Protein AF-A0A496AVA8-F1 (afdb_monomer)

Radius of gyration: 39.73 Å; Cα contacts (8 Å, |Δi|>4): 1786; chains: 1; bounding box: 99×141×117 Å

Solvent-accessible surface area (backbone atoms only — not comparable to full-atom values): 54522 Å² total; per-residue (Å²): 134,89,87,80,90,81,91,88,78,93,84,86,89,82,86,87,85,84,87,87,88,82,90,86,81,88,79,78,96,73,84,67,78,54,51,77,50,41,67,72,38,62,83,69,61,80,90,63,80,88,31,57,70,58,37,52,28,50,51,40,34,70,77,66,34,63,64,41,39,40,54,53,17,58,75,37,17,49,51,41,32,35,52,32,26,75,72,54,77,40,68,69,64,14,48,53,50,36,35,60,18,24,58,52,28,59,78,45,47,81,73,63,87,60,56,78,38,48,71,76,16,16,58,33,33,37,46,50,49,37,52,53,50,45,61,51,47,66,58,81,63,78,68,86,81,82,92,84,73,86,79,69,87,58,80,87,54,71,76,77,66,56,86,50,70,60,70,49,63,66,43,50,57,55,49,50,54,49,57,58,55,58,78,38,58,70,75,20,40,55,43,45,44,42,36,69,60,20,66,43,52,48,58,58,50,8,69,71,74,72,49,59,36,68,59,39,52,51,32,36,51,51,41,56,62,74,46,63,92,54,50,66,66,52,49,62,59,48,79,73,63,72,78,60,91,48,50,25,25,55,42,45,40,49,50,72,72,69,71,87,88,79,86,85,81,86,83,82,89,86,84,89,78,90,82,85,80,86,83,85,90,84,72,85,74,71,40,23,27,15,33,36,33,57,86,84,84,90,86,89,83,90,88,90,81,88,85,89,87,87,84,89,82,90,88,86,83,92,86,89,88,87,83,88,86,82,88,89,87,87,89,88,83,92,88,82,90,78,91,79,90,82,90,84,88,86,84,87,87,90,90,86,85,84,83,88,87,92,88,88,90,84,88,84,89,85,86,87,84,77,81,83,87,63,56,54,69,42,83,33,64,49,47,40,47,43,50,26,61,73,71,76,44,59,95,83,57,82,46,48,40,70,63,38,31,66,36,41,67,48,80,49,52,70,49,71,35,49,56,49,58,52,53,56,53,25,48,46,22,30,35,42,34,44,28,44,29,52,32,43,68,48,66,39,50,36,75,31,47,49,24,32,33,42,33,43,26,44,31,56,30,45,67,54,63,37,54,48,61,31,48,54,23,28,34,44,34,44,27,44,30,53,34,42,76,45,65,40,56,34,75,33,61,47,28,30,37,43,35,46,26,39,30,54,31,42,68,54,64,42,58,28,76,33,47,52,27,30,31,42,34,46,23,40,31,54,30,44,70,55,61,46,53,39,66,29,42,55,24,30,32,43,34,45,27,39,26,53,30,33,67,48,66,39,58,48,56,36,67,54,35,50,33,45,35,52,47,71,35,68,61,77,59,62,66,33,55,55,52,36,42,72,76,32,80,75,48,43,67,68,77,48,96,67,64,78,56,96,86,66,56,52,86,60,38,66,29,64,52,46,44,51,46,51,25,70,73,65,78,47,62,90,90,58,83,82,53,61,74,61,38,40,68,36,44,67,50,76,55,51,66,52,73,33,51,51,50,55,50,55,51,51,26,45,50,24,26,32,45,34,47,24,48,21,61,34,52,70,47,65,40,53,37,72,30,47,47,24,30,34,44,35,42,29,46,16,69,31,43,69,46,66,38,54,38,62,28,47,51,24,27,34,45,35,42,27,47,33,53,32,41,64,52,64,39,50,50,62,29,54,49,24,31,32,42,34,42,29,40,33,53,31,43,72,52,64,41,56,35,77,34,56,53,27,30,33,42,32,47,22,39,29,55,31,43,73,52,64,40,54,41,71,34,38,58,22,30,34,42,34,44,28,37,30,58,29,45,71,52,66,42,52,44,61,28,44,53,22,31,33,44,32,53,20,45,28,55,33,46,72,48,65,36,53,45,64,33,45,54,22,31,33,43,32,45,27,37,27,58,29,50,69,56,67,37,57,33,66,32,53,48,25,31,34,43,32,53,20,47,27,54,32,41,75,50,66,43,52,39,64,35,41,53,26,28,34,43,32,48,24,37,30,53,30,46,73,52,64,43,46,52,61,35,71,51,32,31,34,44,31,52,21,38,30,54,30,48,74,54,66,37,54,40,80,39,38,63,23,32,34,42,31,49,23,36,30,53,30,40,73,57,64,45,52,43,60,26,40,54,20,33,30,41,32,51,23,39,30,52,28,41,69,54,70,54,54,47,52,33,73,54,44,46,37,48,36,55,46,65,47,60,60,78,76,56,62,39,59,54,57,37,40,76,74,35,82,83,41,52,70,56,69,79,81,84,74,80,78,79,80,72,78,79,85,78,93,126

pLDDT: mean 70.93, std 26.15, range [20.17, 98.5]

Secondary structure (DSSP, 8-state):
------------------------------S-STTHHHHHHHTT--SGGGGHHHHHHHHHHHTT-HHHHHHHHHHSSHHHHHHHHHHH--HHHHHHHHHHHHHHHHHTGGG-S-GGGHHHHHHHHHHHHHHHHHHHHHHHTS-------S---SS-SGGGS-S-THHHHHHHHHHHHHHHHHTS-HHHHHHHHHHHTS---HHHHHHHHTS-HHHHHHHHHHHHHHSTTSHHHHHHHHHT-PPPTTTTTHHHHHHHHS------------------------SSS-------------------------------------------------------------------------------------S---BPP---HHHHHHHHHHTT--TTS--BHHHHHT--EEE--SS-----TTGGG-TT--EEE--SS-----GGGTT-TT-SEEE--SS-----GGGTT-TT--EEE--SS-----GGGTT-TT--EEE--SS-----GGGTT-TT-SEEE--SS-----GGGTT-TT-SEEE--SS-----GGGGG-TT-SEEE-TTS--S--HHHHHHHHH-TT-B-S--SSPPPTTSS-TTS--HHHHHHHHHHHT--TT----HHHHTT-SEEE-TTS-----TTGGG-TT--EEE--SS-----GGGTT-TT--EEE-TTS-----GGGTT-TT--EEE--SS-----GGGTT-TT-SEEE--SS-----GGGTT-TT--EEE--SS-----GGGGG-TT--EEE--SS-----GGGTT-TT-SEEE--SS-----GGGTT-TT-SEEE--SS-----GGGTT-TT-SEEE-TTS-----GGGTT-TT-SEEE--SS-----GGGTT-TT-SEEE--SS-----GGGTT-TT-SEEE--SS-----GGGTT-TT-SEEE--SS-----GGGGG-TT-SEEE--SS-----HHHHHHHHH-TT-EEE--PPP----PPPPPP-

Structure (mmCIF, N/CA/C/O backbone):
data_AF-A0A496AVA8-F1
#
_entry.id   AF-A0A496AVA8-F1
#
loop_
_atom_site.group_PDB
_atom_site.id
_atom_site.type_symbol
_atom_site.label_atom_id
_atom_site.label_alt_id
_atom_site.label_comp_id
_atom_site.label_asym_id
_atom_site.label_entity_id
_atom_site.label_seq_id
_atom_site.pdbx_PDB_ins_code
_atom_site.Cartn_x
_atom_site.Cartn_y
_atom_site.Cartn_z
_atom_site.occupancy
_atom_site.B_iso_or_equiv
_atom_site.auth_seq_id
_atom_site.auth_comp_id
_atom_site.auth_asym_id
_atom_site.auth_atom_id
_atom_site.pdbx_PDB_model_num
ATOM 1 N N . MET A 1 1 ? -18.762 -28.313 -63.700 1.00 28.09 1 MET A N 1
ATOM 2 C CA . MET A 1 1 ? -18.032 -29.123 -64.694 1.00 28.09 1 MET A CA 1
ATOM 3 C C . MET A 1 1 ? -18.060 -30.578 -64.256 1.00 28.09 1 MET A C 1
ATOM 5 O O . MET A 1 1 ? -17.806 -30.863 -63.096 1.00 28.09 1 MET A O 1
ATOM 9 N N . VAL A 1 2 ? -18.431 -31.432 -65.204 1.00 28.66 2 VAL A N 1
ATOM 10 C CA . VAL A 1 2 ? -18.247 -32.894 -65.308 1.00 28.66 2 VAL A CA 1
ATOM 11 C C . VAL A 1 2 ? -16.810 -33.327 -64.918 1.00 28.66 2 VAL A C 1
ATOM 13 O O . VAL A 1 2 ? -15.919 -32.523 -65.168 1.00 28.66 2 VAL A O 1
ATOM 16 N N . SER A 1 3 ? -16.422 -34.532 -64.454 1.00 25.52 3 SER A N 1
ATOM 17 C CA . SER A 1 3 ? -16.959 -35.669 -63.638 1.00 25.52 3 SER A CA 1
ATOM 18 C C . SER A 1 3 ? -15.712 -36.590 -63.340 1.00 25.52 3 SER A C 1
ATOM 20 O O . SER A 1 3 ? -14.609 -36.060 -63.415 1.00 25.52 3 SER A O 1
ATOM 22 N N . VAL A 1 4 ? -15.658 -37.904 -63.014 1.00 27.27 4 VAL A N 1
ATOM 23 C CA . VAL A 1 4 ? -16.590 -39.045 -62.808 1.00 27.27 4 VAL A CA 1
ATOM 24 C C . VAL A 1 4 ? -15.864 -40.198 -62.040 1.00 27.27 4 VAL A C 1
ATOM 26 O O . VAL A 1 4 ? -14.661 -40.339 -62.214 1.00 27.27 4 VAL A O 1
ATOM 29 N N . CYS A 1 5 ? -16.591 -41.089 -61.330 1.00 23.88 5 CYS A N 1
ATOM 30 C CA . CYS A 1 5 ? -16.162 -42.440 -60.843 1.00 23.88 5 CYS A CA 1
ATOM 31 C C . CYS A 1 5 ? -15.013 -42.550 -59.786 1.00 23.88 5 CYS A C 1
ATOM 33 O O . CYS A 1 5 ? -14.146 -41.697 -59.721 1.00 23.88 5 CYS A O 1
ATOM 35 N N . ARG A 1 6 ? -14.901 -43.598 -58.936 1.00 25.17 6 ARG A N 1
ATOM 36 C CA . ARG A 1 6 ? -15.796 -44.728 -58.560 1.00 25.17 6 ARG A CA 1
ATOM 37 C C . ARG A 1 6 ? -15.378 -45.342 -57.198 1.00 25.17 6 ARG A C 1
ATOM 39 O O . ARG A 1 6 ? -14.196 -45.501 -56.949 1.00 25.17 6 ARG A O 1
ATOM 46 N N . MET A 1 7 ? -16.376 -45.781 -56.420 1.00 23.25 7 MET A N 1
ATOM 47 C CA . MET A 1 7 ? -16.427 -46.977 -55.539 1.00 23.25 7 MET A CA 1
ATOM 48 C C . MET A 1 7 ? -15.183 -47.429 -54.738 1.00 23.25 7 MET A C 1
ATOM 50 O O . MET A 1 7 ? -14.267 -48.012 -55.308 1.00 23.25 7 MET A O 1
ATOM 54 N N . HIS A 1 8 ? -15.285 -47.364 -53.403 1.00 25.86 8 HIS A N 1
ATOM 55 C CA . HIS A 1 8 ? -15.414 -48.495 -52.446 1.00 25.86 8 HIS A CA 1
ATOM 56 C C . HIS A 1 8 ? -15.799 -47.901 -51.060 1.00 25.86 8 HIS A C 1
ATOM 58 O O . HIS A 1 8 ? -15.321 -46.820 -50.740 1.00 25.86 8 HIS A O 1
ATOM 64 N N . SER A 1 9 ? -16.611 -48.485 -50.167 1.00 24.81 9 SER A N 1
ATOM 65 C CA . SER A 1 9 ? -17.720 -49.457 -50.279 1.00 24.81 9 SER A CA 1
ATOM 66 C C . SER A 1 9 ? -18.361 -49.674 -48.883 1.00 24.81 9 SER A C 1
ATOM 68 O O . SER A 1 9 ? -17.614 -50.077 -48.004 1.00 24.81 9 SER A O 1
ATOM 70 N N . VAL A 1 10 ? -19.700 -49.518 -48.740 1.00 26.27 10 VAL A N 1
ATOM 71 C CA . VAL A 1 10 ? -20.634 -50.371 -47.922 1.00 26.27 10 VAL A CA 1
ATOM 72 C C . VAL A 1 10 ? -20.392 -50.405 -46.374 1.00 26.27 10 VAL A C 1
ATOM 74 O O . VAL A 1 10 ? -19.281 -50.672 -45.952 1.00 26.27 10 VAL A O 1
ATOM 77 N N . ILE A 1 11 ? -21.289 -50.150 -45.392 1.00 25.31 11 ILE A N 1
ATOM 78 C CA . ILE A 1 11 ? -22.755 -50.291 -45.107 1.00 25.31 11 ILE A CA 1
ATOM 79 C C . ILE A 1 11 ? -23.190 -49.079 -44.219 1.00 25.31 11 ILE A C 1
ATOM 81 O O . ILE A 1 11 ? -22.383 -48.671 -43.391 1.00 25.31 11 ILE A O 1
ATOM 85 N N . GLN A 1 12 ? -24.358 -48.401 -44.221 1.00 23.27 12 GLN A N 1
ATOM 86 C CA . GLN A 1 12 ? -25.620 -48.371 -45.001 1.00 23.27 12 GLN A CA 1
ATOM 87 C C . GLN A 1 12 ? -26.871 -49.173 -44.499 1.00 23.27 12 GLN A C 1
ATOM 89 O O . GLN A 1 12 ? -26.913 -50.385 -44.637 1.00 23.27 12 GLN A O 1
ATOM 94 N N . ILE A 1 13 ? -27.962 -48.460 -44.116 1.00 25.84 13 ILE A N 1
ATOM 95 C CA . ILE A 1 13 ? -29.354 -48.938 -43.796 1.00 25.84 13 ILE A CA 1
ATOM 96 C C . ILE A 1 13 ? -29.542 -49.534 -42.368 1.00 25.84 13 ILE A C 1
ATOM 98 O O . ILE A 1 13 ? -28.668 -50.237 -41.885 1.00 25.84 13 ILE A O 1
ATOM 102 N N . GLY A 1 14 ? -30.637 -49.324 -41.612 1.00 21.86 14 GLY A N 1
ATOM 103 C CA . GLY A 1 14 ? -31.815 -48.450 -41.789 1.00 21.86 14 GLY A CA 1
ATOM 104 C C . GLY A 1 14 ? -33.167 -49.099 -41.392 1.00 21.86 14 GLY A C 1
ATOM 105 O O . GLY A 1 14 ? -33.410 -50.251 -41.718 1.00 21.86 14 GLY A O 1
ATOM 106 N N . CYS A 1 15 ? -34.059 -48.307 -40.777 1.00 21.14 15 CYS A N 1
ATOM 107 C CA . CYS A 1 15 ? -35.529 -48.471 -40.679 1.00 21.14 15 CYS A CA 1
ATOM 108 C C . CYS A 1 15 ? -36.205 -49.629 -39.881 1.00 21.14 15 CYS A C 1
ATOM 110 O O . CYS A 1 15 ? -36.111 -50.802 -40.206 1.00 21.14 15 CYS A O 1
ATOM 112 N N . CYS A 1 16 ? -37.091 -49.192 -38.970 1.00 20.17 16 CYS A N 1
ATOM 113 C CA . CYS A 1 16 ? -38.506 -49.594 -38.811 1.00 20.17 16 CYS A CA 1
ATOM 114 C C . CYS A 1 16 ? -38.951 -51.003 -38.330 1.00 20.17 16 CYS A C 1
ATOM 116 O O . CYS A 1 16 ? -38.969 -51.974 -39.071 1.00 20.17 16 CYS A O 1
ATOM 118 N N . CYS A 1 17 ? -39.628 -50.960 -37.170 1.00 20.28 17 CYS A N 1
ATOM 119 C CA . CYS A 1 17 ? -40.996 -51.465 -36.932 1.00 20.28 17 CYS A CA 1
ATOM 120 C C . CYS A 1 17 ? -41.306 -52.975 -36.755 1.00 20.28 17 CYS A C 1
ATOM 122 O O . CYS A 1 17 ? -41.594 -53.690 -37.707 1.00 20.28 17 CYS A O 1
ATOM 124 N N . GLN A 1 18 ? -41.614 -53.278 -35.483 1.00 22.83 18 GLN A N 1
ATOM 125 C CA . GLN A 1 18 ? -42.844 -53.947 -35.004 1.00 22.83 18 GLN A CA 1
ATOM 126 C C . GLN A 1 18 ? -42.902 -55.490 -34.923 1.00 22.83 18 GLN A C 1
ATOM 128 O O . GLN A 1 18 ? -42.361 -56.207 -35.753 1.00 22.83 18 GLN A O 1
ATOM 133 N N . PHE A 1 19 ? -43.663 -55.963 -33.916 1.00 22.66 19 PHE A N 1
ATOM 134 C CA . PHE A 1 19 ? -43.828 -57.360 -33.455 1.00 22.66 19 PHE A CA 1
ATOM 135 C C . PHE A 1 19 ? -42.591 -57.910 -32.692 1.00 22.66 19 PHE A C 1
ATOM 137 O O . PHE A 1 19 ? -41.544 -57.274 -32.686 1.00 22.66 19 PHE A O 1
ATOM 144 N N . ILE A 1 20 ? -42.650 -59.006 -31.917 1.00 22.72 20 ILE A N 1
ATOM 145 C CA . ILE A 1 20 ? -43.724 -60.000 -31.697 1.00 22.72 20 ILE A CA 1
ATOM 146 C C . ILE A 1 20 ? -43.876 -60.371 -30.192 1.00 22.72 20 ILE A C 1
ATOM 148 O O . ILE A 1 20 ? -43.267 -59.748 -29.328 1.00 22.72 20 ILE A O 1
ATOM 152 N N . ILE A 1 21 ? -44.738 -61.345 -29.874 1.00 22.95 21 ILE A N 1
ATOM 153 C CA . ILE A 1 21 ? -45.194 -61.793 -28.534 1.00 22.95 21 ILE A CA 1
ATOM 154 C C . ILE A 1 21 ? -45.427 -63.333 -28.577 1.00 22.95 21 ILE A C 1
ATOM 156 O O . ILE A 1 21 ? -45.388 -63.902 -29.663 1.00 22.95 21 ILE A O 1
ATOM 160 N N . THR A 1 22 ? -45.653 -64.119 -27.506 1.00 24.31 22 THR A N 1
ATOM 161 C CA . THR A 1 22 ? -46.298 -63.871 -26.190 1.00 24.31 22 THR A CA 1
ATOM 162 C C . THR A 1 22 ? -45.938 -64.991 -25.168 1.00 24.31 22 THR A C 1
ATOM 164 O O . THR A 1 22 ? -45.405 -66.012 -25.581 1.00 24.31 22 THR A O 1
ATOM 167 N N . VAL A 1 23 ? -46.381 -64.874 -23.894 1.00 26.73 23 VAL A N 1
ATOM 168 C CA . VAL A 1 23 ? -46.625 -65.976 -22.904 1.00 26.73 23 VAL A CA 1
ATOM 169 C C . VAL A 1 23 ? -45.364 -66.584 -22.232 1.00 26.73 23 VAL A C 1
ATOM 171 O O . VAL A 1 23 ? -44.506 -67.142 -22.897 1.00 26.73 23 VAL A O 1
ATOM 174 N N . LYS A 1 24 ? -45.219 -66.572 -20.889 1.00 28.48 24 LYS A N 1
ATOM 175 C CA . LYS A 1 24 ? -46.046 -67.359 -19.939 1.00 28.48 24 LYS A CA 1
ATOM 176 C C . LYS A 1 24 ? -45.968 -66.892 -18.464 1.00 28.48 24 LYS A C 1
ATOM 178 O O . LYS A 1 24 ? -44.966 -66.330 -18.045 1.00 28.48 24 LYS A O 1
ATOM 183 N N . SER A 1 25 ? -47.000 -67.282 -17.701 1.00 27.31 25 SER A N 1
ATOM 184 C CA . SER A 1 25 ? -47.084 -67.388 -16.223 1.00 27.31 25 SER A CA 1
ATOM 185 C C . SER A 1 25 ? -47.478 -66.156 -15.377 1.00 27.31 25 SER A C 1
ATOM 187 O O . SER A 1 25 ? -46.720 -65.208 -15.248 1.00 27.31 25 SER A O 1
ATOM 189 N N . PHE A 1 26 ? -48.663 -66.272 -14.744 1.00 24.42 26 PHE A N 1
ATOM 190 C CA . PHE A 1 26 ? -49.011 -65.923 -13.344 1.00 24.42 26 PHE A CA 1
ATOM 191 C C . PHE A 1 26 ? -48.451 -64.605 -12.734 1.00 24.42 26 PHE A C 1
ATOM 193 O O . PHE A 1 26 ? -47.250 -64.445 -12.577 1.00 24.42 26 PHE A O 1
ATOM 200 N N . THR A 1 27 ? -49.244 -63.634 -12.248 1.00 22.33 27 THR A N 1
ATOM 201 C CA . THR A 1 27 ? -50.664 -63.648 -11.816 1.00 22.33 27 THR A CA 1
ATOM 202 C C . THR A 1 27 ? -51.246 -62.215 -11.772 1.00 22.33 27 THR A C 1
ATOM 204 O O . THR A 1 27 ? -50.495 -61.245 -11.666 1.00 22.33 27 THR A O 1
ATOM 207 N N . LEU A 1 28 ? -52.584 -62.105 -11.735 1.00 27.00 28 LEU A N 1
ATOM 208 C CA . LEU A 1 28 ? -53.425 -60.896 -11.592 1.00 27.00 28 LEU A CA 1
ATOM 209 C C . LEU A 1 28 ? -53.432 -59.911 -12.781 1.00 27.00 28 LEU A C 1
ATOM 211 O O . LEU A 1 28 ? -52.399 -59.522 -13.318 1.00 27.00 28 LEU A O 1
ATOM 215 N N . LEU A 1 29 ? -54.640 -59.480 -13.169 1.00 38.16 29 LEU A N 1
ATOM 216 C CA . LEU A 1 29 ? -54.904 -58.598 -14.312 1.00 38.16 29 LEU A CA 1
ATOM 217 C C . LEU A 1 29 ? -54.242 -57.221 -14.124 1.00 38.16 29 LEU A C 1
ATOM 219 O O . LEU A 1 29 ? -54.582 -56.484 -13.201 1.00 38.16 29 LEU A O 1
ATOM 223 N N . ARG A 1 30 ? -53.295 -56.868 -15.004 1.00 39.44 30 ARG A N 1
ATOM 224 C CA . ARG A 1 30 ? -52.369 -55.744 -14.788 1.00 39.44 30 ARG A CA 1
ATOM 225 C C . ARG A 1 30 ? -52.293 -54.758 -15.966 1.00 39.44 30 ARG A C 1
ATOM 227 O O . ARG A 1 30 ? -51.633 -54.986 -16.969 1.00 39.44 30 ARG A O 1
ATOM 234 N N . ILE A 1 31 ? -52.952 -53.614 -15.767 1.00 32.41 31 ILE A N 1
ATOM 235 C CA . ILE A 1 31 ? -52.605 -52.250 -16.230 1.00 32.41 31 ILE A CA 1
ATOM 236 C C . ILE A 1 31 ? -52.362 -51.953 -17.737 1.00 32.41 31 ILE A C 1
ATOM 238 O O . ILE A 1 31 ? -52.062 -50.803 -18.048 1.00 32.41 31 ILE A O 1
ATOM 242 N N . LEU A 1 32 ? -52.586 -52.869 -18.694 1.00 32.44 32 LEU A N 1
ATOM 243 C CA . LEU A 1 32 ? -52.488 -52.558 -20.147 1.00 32.44 32 LEU A CA 1
ATOM 244 C C . LEU A 1 32 ? -53.800 -52.565 -20.964 1.00 32.44 32 LEU A C 1
ATOM 246 O O . LEU A 1 32 ? -53.766 -52.491 -22.187 1.00 32.44 32 LEU A O 1
ATOM 250 N N . HIS A 1 33 ? -54.962 -52.473 -20.307 1.00 33.59 33 HIS A N 1
ATOM 251 C CA . HIS A 1 33 ? -56.158 -51.860 -20.924 1.00 33.59 33 HIS A CA 1
ATOM 252 C C . HIS A 1 33 ? -56.129 -50.305 -20.913 1.00 33.59 33 HIS A C 1
ATOM 254 O O . HIS A 1 33 ? -56.605 -49.682 -21.860 1.00 33.59 33 HIS A O 1
ATOM 260 N N . PRO A 1 34 ? -55.533 -49.624 -19.912 1.00 37.09 34 PRO A N 1
ATOM 261 C CA . PRO A 1 34 ? -55.312 -48.175 -19.954 1.00 37.09 34 PRO A CA 1
ATOM 262 C C . PRO A 1 34 ? -54.467 -47.615 -21.116 1.00 37.09 34 PRO A C 1
ATOM 264 O O . PRO A 1 34 ? -54.414 -46.397 -21.246 1.00 37.09 34 PRO A O 1
ATOM 267 N N . PHE A 1 35 ? -53.810 -48.427 -21.956 1.00 33.19 35 PHE A N 1
ATOM 268 C CA . PHE A 1 35 ? -52.789 -47.927 -22.893 1.00 33.19 35 PHE A CA 1
ATOM 269 C C . PHE A 1 35 ? -53.341 -47.016 -24.006 1.00 33.19 35 PHE A C 1
ATOM 271 O O . PHE A 1 35 ? -52.905 -45.875 -24.133 1.00 33.19 35 PHE A O 1
ATOM 278 N N . TYR A 1 36 ? -54.368 -47.441 -24.752 1.00 29.67 36 TYR A N 1
ATOM 279 C CA . TYR A 1 36 ? -55.036 -46.562 -25.734 1.00 29.67 36 TYR A CA 1
ATOM 280 C C . TYR A 1 36 ? -55.849 -45.436 -25.056 1.00 29.67 36 TYR A C 1
ATOM 282 O O . TYR A 1 36 ? -56.122 -44.398 -25.656 1.00 29.67 36 TYR A O 1
ATOM 290 N N . ARG A 1 37 ? -56.156 -45.591 -23.758 1.00 34.50 37 ARG A N 1
ATOM 291 C CA . ARG A 1 37 ? -56.654 -44.516 -22.883 1.00 34.50 37 ARG A CA 1
ATOM 292 C C . ARG A 1 37 ? -55.567 -43.526 -22.443 1.00 34.50 37 ARG A C 1
ATOM 294 O O . ARG A 1 37 ? -55.922 -42.486 -21.898 1.00 34.50 37 ARG A O 1
ATOM 301 N N . PHE A 1 38 ? -54.280 -43.803 -22.664 1.00 34.72 38 PHE A N 1
ATOM 302 C CA . PHE A 1 38 ? -53.188 -42.922 -22.247 1.00 34.72 38 PHE A CA 1
ATOM 303 C C . PHE A 1 38 ? -53.000 -41.769 -23.236 1.00 34.72 38 PHE A C 1
ATOM 305 O O . PHE A 1 38 ? -53.050 -40.615 -22.827 1.00 34.72 38 PHE A O 1
ATOM 312 N N . ILE A 1 39 ? -52.931 -42.037 -24.546 1.00 32.97 39 ILE A N 1
ATOM 313 C CA . ILE A 1 39 ? -52.924 -40.962 -25.560 1.00 32.97 39 ILE A CA 1
ATOM 314 C C . ILE A 1 39 ? -54.268 -40.203 -25.561 1.00 32.97 39 ILE A C 1
ATOM 316 O O . ILE A 1 39 ? -54.280 -38.977 -25.634 1.00 32.97 39 ILE A O 1
ATOM 320 N N . ALA A 1 40 ? -55.389 -40.893 -25.313 1.00 28.41 40 ALA A N 1
ATOM 321 C CA . ALA A 1 40 ? -56.700 -40.269 -25.091 1.00 28.41 40 ALA A CA 1
ATOM 322 C C . ALA A 1 40 ? -56.902 -39.650 -23.681 1.00 28.41 40 ALA A C 1
ATOM 324 O O . ALA A 1 40 ? -58.024 -39.298 -23.320 1.00 28.41 40 ALA A O 1
ATOM 325 N N . SER A 1 41 ? -55.844 -39.513 -22.866 1.00 33.25 41 SER A N 1
ATOM 326 C CA . SER A 1 41 ? -55.888 -38.800 -21.576 1.00 33.25 41 SER A CA 1
ATOM 327 C C . SER A 1 41 ? -54.654 -37.931 -21.281 1.00 33.25 41 SER A C 1
ATOM 329 O O . SER A 1 41 ? -54.699 -37.180 -20.307 1.00 33.25 41 SER A O 1
ATOM 331 N N . LEU A 1 42 ? -53.584 -37.989 -22.082 1.00 33.25 42 LEU A N 1
ATOM 332 C CA . LEU A 1 42 ? -52.533 -36.964 -22.129 1.00 33.25 42 LEU A CA 1
ATOM 333 C C . LEU A 1 42 ? -53.050 -35.709 -22.839 1.00 33.25 42 LEU A C 1
ATOM 335 O O . LEU A 1 42 ? -52.858 -34.597 -22.352 1.00 33.25 42 LEU A O 1
ATOM 339 N N . ASN A 1 43 ? -53.793 -35.899 -23.935 1.00 42.53 43 ASN A N 1
ATOM 340 C CA . ASN A 1 43 ? -54.395 -34.847 -24.762 1.00 42.53 43 ASN A CA 1
ATOM 341 C C . ASN A 1 43 ? -55.632 -34.206 -24.083 1.00 42.53 43 ASN A C 1
ATOM 343 O O . ASN A 1 43 ? -56.657 -33.972 -24.716 1.00 42.53 43 ASN A O 1
ATOM 347 N N . GLY A 1 44 ? -55.562 -33.996 -22.765 1.00 35.59 44 GLY A N 1
ATOM 348 C CA . GLY A 1 44 ? -56.690 -33.654 -21.903 1.00 35.59 44 GLY A CA 1
ATOM 349 C C . GLY A 1 44 ? -56.473 -34.047 -20.438 1.00 35.59 44 GLY A C 1
ATOM 350 O O . GLY A 1 44 ? -57.299 -34.778 -19.892 1.00 35.59 44 GLY A O 1
ATOM 351 N N . LYS A 1 45 ? -55.380 -33.580 -19.805 1.00 27.12 45 LYS A N 1
ATOM 352 C CA . LYS A 1 45 ? -55.240 -33.440 -18.334 1.00 27.12 45 LYS A CA 1
ATOM 353 C C . LYS A 1 45 ? -53.980 -32.665 -17.916 1.00 27.12 45 LYS A C 1
ATOM 355 O O . LYS A 1 45 ? -52.861 -33.089 -18.168 1.00 27.12 45 LYS A O 1
ATOM 360 N N . SER A 1 46 ? -54.205 -31.563 -17.202 1.00 32.06 46 SER A N 1
ATOM 361 C CA . SER A 1 46 ? -53.408 -31.049 -16.072 1.00 32.06 46 SER A CA 1
ATOM 362 C C . SER A 1 46 ? -51.927 -31.475 -15.911 1.00 32.06 46 SER A C 1
ATOM 364 O O . SER A 1 46 ? -51.643 -32.570 -15.428 1.00 32.06 46 SER A O 1
ATOM 366 N N . GLU A 1 47 ? -51.018 -30.501 -16.059 1.00 39.78 47 GLU A N 1
ATOM 367 C CA . GLU A 1 47 ? -49.847 -30.254 -15.179 1.00 39.78 47 GLU A CA 1
ATOM 368 C C . GLU A 1 47 ? -48.700 -31.302 -15.124 1.00 39.78 47 GLU A C 1
ATOM 370 O O . GLU A 1 47 ? -47.536 -30.975 -15.382 1.00 39.78 47 GLU A O 1
ATOM 375 N N . GLY A 1 48 ? -48.981 -32.545 -14.727 1.00 36.38 48 GLY A N 1
ATOM 376 C CA . GLY A 1 48 ? -48.018 -33.393 -14.014 1.00 36.38 48 GLY A CA 1
ATOM 377 C C . GLY A 1 48 ? -46.937 -34.086 -14.852 1.00 36.38 48 GLY A C 1
ATOM 378 O O . GLY A 1 48 ? -45.875 -34.403 -14.318 1.00 36.38 48 GLY A O 1
ATOM 379 N N . SER A 1 49 ? -47.167 -34.322 -16.148 1.00 38.22 49 SER A N 1
ATOM 380 C CA . SER A 1 49 ? -46.354 -35.277 -16.930 1.00 38.22 49 SER A CA 1
ATOM 381 C C . SER A 1 49 ? -44.872 -34.894 -17.069 1.00 38.22 49 SER A C 1
ATOM 383 O O . SER A 1 49 ? -44.014 -35.770 -17.168 1.00 38.22 49 SER A O 1
ATOM 385 N N . MET A 1 50 ? -44.544 -33.599 -17.024 1.00 43.53 50 MET A N 1
ATOM 386 C CA . MET A 1 50 ? -43.193 -33.078 -17.304 1.00 43.53 50 MET A CA 1
ATOM 387 C C . MET A 1 50 ? -42.141 -33.373 -16.213 1.00 43.53 50 MET A C 1
ATOM 389 O O . MET A 1 50 ? -41.024 -32.870 -16.294 1.00 43.53 50 MET A O 1
ATOM 393 N N . LYS A 1 51 ? -42.478 -34.147 -15.170 1.00 43.69 51 LYS A N 1
ATOM 394 C CA . LYS A 1 51 ? -41.611 -34.378 -13.997 1.00 43.69 51 LYS A CA 1
ATOM 395 C C . LYS A 1 51 ? -41.009 -35.785 -13.905 1.00 43.69 51 LYS A C 1
ATOM 397 O O . LYS A 1 51 ? -40.200 -36.008 -13.010 1.00 43.69 51 LYS A O 1
ATOM 402 N N . CYS A 1 52 ? -41.354 -36.720 -14.800 1.00 42.22 52 CYS A N 1
ATOM 403 C CA . CYS A 1 52 ? -40.965 -38.137 -14.671 1.00 42.22 52 CYS A CA 1
ATOM 404 C C . CYS A 1 52 ? -39.447 -38.347 -14.507 1.00 42.22 52 CYS A C 1
ATOM 406 O O . CYS A 1 52 ? -39.027 -38.977 -13.539 1.00 42.22 52 CYS A O 1
ATOM 408 N N . ASN A 1 53 ? -38.635 -37.737 -15.383 1.00 60.12 53 ASN A N 1
ATOM 409 C CA . ASN A 1 53 ? -37.168 -37.750 -15.298 1.00 60.12 53 ASN A CA 1
ATOM 410 C C . ASN A 1 53 ? -36.670 -37.286 -13.918 1.00 60.12 53 ASN A C 1
ATOM 412 O O . ASN A 1 53 ? -35.889 -37.993 -13.291 1.00 60.12 53 ASN A O 1
ATOM 416 N N . ASN A 1 54 ? -37.180 -36.163 -13.400 1.00 57.47 54 ASN A N 1
ATOM 417 C CA . ASN A 1 54 ? -36.751 -35.646 -12.101 1.00 57.47 54 ASN A CA 1
ATOM 418 C C . ASN A 1 54 ? -37.112 -36.616 -10.959 1.00 57.47 54 ASN A C 1
ATOM 420 O O . ASN A 1 54 ? -36.252 -36.919 -10.142 1.00 57.47 54 ASN A O 1
ATOM 424 N N . ILE A 1 55 ? -38.339 -37.154 -10.916 1.00 63.44 55 ILE A N 1
ATOM 425 C CA . ILE A 1 55 ? -38.758 -38.110 -9.868 1.00 63.44 55 ILE A CA 1
ATOM 426 C C . ILE A 1 55 ? -37.925 -39.402 -9.914 1.00 63.44 55 ILE A C 1
ATOM 428 O O . ILE A 1 55 ? -37.551 -39.927 -8.868 1.00 63.44 55 ILE A O 1
ATOM 432 N N . GLN A 1 56 ? -37.604 -39.903 -11.110 1.00 66.75 56 GLN A N 1
ATOM 433 C CA . GLN A 1 56 ? -36.783 -41.106 -11.271 1.00 66.75 56 GLN A CA 1
ATOM 434 C C . GLN A 1 56 ? -35.317 -40.882 -10.873 1.00 66.75 56 GLN A C 1
ATOM 436 O O . GLN A 1 56 ? -34.758 -41.734 -10.186 1.00 66.75 56 GLN A O 1
ATOM 441 N N . LEU A 1 57 ? -34.712 -39.746 -11.240 1.00 70.19 57 LEU A N 1
ATOM 442 C CA . LEU A 1 57 ? -33.346 -39.393 -10.821 1.00 70.19 57 LEU A CA 1
ATOM 443 C C . LEU A 1 57 ? -33.239 -39.235 -9.295 1.00 70.19 57 LEU A C 1
ATOM 445 O O . LEU A 1 57 ? -32.306 -39.751 -8.684 1.00 70.19 57 LEU A O 1
ATOM 449 N N . ILE A 1 58 ? -34.232 -38.599 -8.665 1.00 69.31 58 ILE A N 1
ATOM 450 C CA . ILE A 1 58 ? -34.320 -38.445 -7.202 1.00 69.31 58 ILE A CA 1
ATOM 451 C C . ILE A 1 58 ? -34.393 -39.801 -6.505 1.00 69.31 58 ILE A C 1
ATOM 453 O O . ILE A 1 58 ? -33.657 -40.028 -5.552 1.00 69.31 58 ILE A O 1
ATOM 457 N N . ASN A 1 59 ? -35.265 -40.702 -6.965 1.00 68.12 59 ASN A N 1
ATOM 458 C CA . ASN A 1 59 ? -35.406 -42.015 -6.339 1.00 68.12 59 ASN A CA 1
ATOM 459 C C . ASN A 1 59 ? -34.116 -42.839 -6.497 1.00 68.12 59 ASN A C 1
ATOM 461 O O . ASN A 1 59 ? -33.635 -43.368 -5.504 1.00 68.12 59 ASN A O 1
ATOM 465 N N . ARG A 1 60 ? -33.488 -42.835 -7.685 1.00 71.62 60 ARG A N 1
ATOM 466 C CA . ARG A 1 60 ? -32.162 -43.451 -7.904 1.00 71.62 60 ARG A CA 1
ATOM 467 C C . ARG A 1 60 ? -31.100 -42.898 -6.947 1.00 71.62 60 ARG A C 1
ATOM 469 O O . ARG A 1 60 ? -30.353 -43.668 -6.358 1.00 71.62 60 ARG A O 1
ATOM 476 N N . SER A 1 61 ? -31.079 -41.580 -6.746 1.00 69.62 61 SER A N 1
ATOM 477 C CA . SER A 1 61 ? -30.162 -40.916 -5.806 1.00 69.62 61 SER A CA 1
ATOM 478 C C . SER A 1 61 ? -30.420 -41.321 -4.344 1.00 69.62 61 SER A C 1
ATOM 480 O O . SER A 1 61 ? -29.482 -41.447 -3.565 1.00 69.62 61 SER A O 1
ATOM 482 N N . ILE A 1 62 ? -31.684 -41.547 -3.957 1.00 67.62 62 ILE A N 1
ATOM 483 C CA . ILE A 1 62 ? -32.062 -42.055 -2.622 1.00 67.62 62 ILE A CA 1
ATOM 484 C C . ILE A 1 62 ? -31.673 -43.536 -2.460 1.00 67.62 62 ILE A C 1
ATOM 486 O O . ILE A 1 62 ? -31.280 -43.937 -1.366 1.00 67.62 62 ILE A O 1
ATOM 490 N N . ASP A 1 63 ? -31.713 -44.316 -3.544 1.00 62.25 63 ASP A N 1
ATOM 491 C CA . ASP A 1 63 ? -31.231 -45.703 -3.607 1.00 62.25 63 ASP A CA 1
ATOM 492 C C . ASP A 1 63 ? -29.684 -45.809 -3.703 1.00 62.25 63 ASP A C 1
ATOM 494 O O . ASP A 1 63 ? -29.142 -46.913 -3.759 1.00 62.25 63 ASP A O 1
ATOM 498 N N . GLY A 1 64 ? -28.960 -44.678 -3.678 1.00 55.44 64 GLY A N 1
ATOM 499 C CA . GLY A 1 64 ? -27.492 -44.609 -3.603 1.00 55.44 64 GLY A CA 1
ATOM 500 C C . GLY A 1 64 ? -26.756 -44.333 -4.921 1.00 55.44 64 GLY A C 1
ATOM 501 O O . GLY A 1 64 ? -25.531 -44.439 -4.964 1.00 55.44 64 GLY A O 1
ATOM 502 N N . ASP A 1 65 ? -27.464 -43.983 -5.996 1.00 65.88 65 ASP A N 1
ATOM 503 C CA . ASP A 1 65 ? -26.866 -43.624 -7.287 1.00 65.88 65 ASP A CA 1
ATOM 504 C C . ASP A 1 65 ? -26.414 -42.151 -7.318 1.00 65.88 65 ASP A C 1
ATOM 506 O O . ASP A 1 65 ? -27.162 -41.245 -7.699 1.00 65.88 65 ASP A O 1
ATOM 510 N N . ASP A 1 66 ? -25.153 -41.923 -6.946 1.00 60.88 66 ASP A N 1
ATOM 511 C CA . ASP A 1 66 ? -24.507 -40.605 -6.990 1.00 60.88 66 ASP A CA 1
ATOM 512 C C . ASP A 1 66 ? -24.487 -39.983 -8.400 1.00 60.88 66 ASP A C 1
ATOM 514 O O . ASP A 1 66 ? -24.464 -38.759 -8.529 1.00 60.88 66 ASP A O 1
ATOM 518 N N . THR A 1 67 ? -24.505 -40.789 -9.470 1.00 61.28 67 THR A N 1
ATOM 519 C CA . THR A 1 67 ? -24.465 -40.271 -10.851 1.00 61.28 67 THR A CA 1
ATOM 520 C C . THR A 1 67 ? -25.811 -39.687 -11.269 1.00 61.28 67 THR A C 1
ATOM 522 O O . THR A 1 67 ? -25.860 -38.630 -11.896 1.00 61.28 67 THR A O 1
ATOM 525 N N . ALA A 1 68 ? -26.916 -40.288 -10.816 1.00 69.44 68 ALA A N 1
ATOM 526 C CA . ALA A 1 68 ? -28.246 -39.701 -10.956 1.00 69.44 68 ALA A CA 1
ATOM 527 C C . ALA A 1 68 ? -28.380 -38.380 -10.178 1.00 69.44 68 ALA A C 1
ATOM 529 O O . ALA A 1 68 ? -29.127 -37.490 -10.599 1.00 69.44 68 ALA A O 1
ATOM 530 N N . PHE A 1 69 ? -27.635 -38.228 -9.077 1.00 72.12 69 PHE A N 1
ATOM 531 C CA . PHE A 1 69 ? -27.542 -36.950 -8.384 1.00 72.12 69 PHE A CA 1
ATOM 532 C C . PHE A 1 69 ? -26.698 -35.954 -9.172 1.00 72.12 69 PHE A C 1
ATOM 534 O O . PHE A 1 69 ? -27.168 -34.840 -9.364 1.00 72.12 69 PHE A O 1
ATOM 541 N N . ALA A 1 70 ? -25.537 -36.362 -9.702 1.00 64.62 70 ALA A N 1
ATOM 542 C CA . ALA A 1 70 ? -24.688 -35.556 -10.584 1.00 64.62 70 ALA A CA 1
ATOM 543 C C . ALA A 1 70 ? -25.458 -35.004 -11.806 1.00 64.62 70 ALA A C 1
ATOM 545 O O . ALA A 1 70 ? -25.319 -33.834 -12.147 1.00 64.62 70 ALA A O 1
ATOM 546 N N . GLU A 1 71 ? -26.364 -35.770 -12.418 1.00 72.81 71 GLU A N 1
ATOM 547 C CA . GLU A 1 71 ? -27.224 -35.250 -13.496 1.00 72.81 71 GLU A CA 1
ATOM 548 C C . GLU A 1 71 ? -28.189 -34.142 -13.017 1.00 72.81 71 GLU A C 1
ATOM 550 O O . GLU A 1 71 ? -28.416 -33.160 -13.727 1.00 72.81 71 GLU A O 1
ATOM 555 N N . LEU A 1 72 ? -28.754 -34.251 -11.805 1.00 71.62 72 LEU A N 1
ATOM 556 C CA . LEU A 1 72 ? -29.559 -33.178 -11.194 1.00 71.62 72 LEU A CA 1
ATOM 557 C C . LEU A 1 72 ? -28.692 -31.971 -10.815 1.00 71.62 72 LEU A C 1
ATOM 559 O O . LEU A 1 72 ? -29.132 -30.828 -10.942 1.00 71.62 72 LEU A O 1
ATOM 563 N N . VAL A 1 73 ? -27.476 -32.253 -10.360 1.00 75.12 73 VAL A N 1
ATOM 564 C CA . VAL A 1 73 ? -26.409 -31.326 -9.998 1.00 75.12 73 VAL A CA 1
ATOM 565 C C . VAL A 1 73 ? -26.034 -30.450 -11.196 1.00 75.12 73 VAL A C 1
ATOM 567 O O . VAL A 1 73 ? -26.160 -29.230 -11.113 1.00 75.12 73 VAL A O 1
ATOM 570 N N . GLU A 1 74 ? -25.681 -31.038 -12.338 1.00 69.62 74 GLU A N 1
ATOM 571 C CA . GLU A 1 74 ? -25.218 -30.314 -13.523 1.00 69.62 74 GLU A CA 1
ATOM 572 C C . GLU A 1 74 ? -26.355 -29.550 -14.220 1.00 69.62 74 GLU A C 1
ATOM 574 O O . GLU A 1 74 ? -26.179 -28.405 -14.648 1.00 69.62 74 GLU A O 1
ATOM 579 N N . LYS A 1 75 ? -27.548 -30.158 -14.275 1.00 72.06 75 LYS A N 1
ATOM 580 C CA . LYS A 1 75 ? -28.770 -29.576 -14.854 1.00 72.06 75 LYS A CA 1
ATOM 581 C C . LYS A 1 75 ? -29.282 -28.375 -14.063 1.00 72.06 75 LYS A C 1
ATOM 583 O O . LYS A 1 75 ? -29.795 -27.428 -14.661 1.00 72.06 75 LYS A O 1
ATOM 588 N N . TYR A 1 76 ? -29.170 -28.419 -12.736 1.00 71.75 76 TYR A N 1
ATOM 589 C CA . TYR A 1 76 ? -29.632 -27.375 -11.826 1.00 71.75 76 TYR A CA 1
ATOM 590 C C . TYR A 1 76 ? -28.448 -26.796 -11.045 1.00 71.75 76 TYR A C 1
ATOM 592 O O . TYR A 1 76 ? -28.282 -27.062 -9.857 1.00 71.75 76 TYR A O 1
ATOM 600 N N . GLN A 1 77 ? -27.646 -25.969 -11.726 1.00 67.75 77 GLN A N 1
ATOM 601 C CA . GLN A 1 77 ? -26.534 -25.224 -11.121 1.00 67.75 77 GLN A CA 1
ATOM 602 C C . GLN A 1 77 ? -26.495 -23.756 -11.530 1.00 67.75 77 GLN A C 1
ATOM 604 O O . GLN A 1 77 ? -26.641 -22.886 -10.674 1.00 67.75 77 GLN A O 1
ATOM 609 N N . LYS A 1 78 ? -26.359 -23.453 -12.827 1.00 65.12 78 LYS A N 1
ATOM 610 C CA . LYS A 1 78 ? -26.164 -22.082 -13.326 1.00 65.12 78 LYS A CA 1
ATOM 611 C C . LYS A 1 78 ? -27.370 -21.203 -12.997 1.00 65.12 78 LYS A C 1
ATOM 613 O O . LYS A 1 78 ? -27.219 -20.062 -12.567 1.00 65.12 78 LYS A O 1
ATOM 618 N N . GLN A 1 79 ? -28.573 -21.777 -13.078 1.00 68.69 79 GLN A N 1
ATOM 619 C CA . GLN A 1 79 ? -29.825 -21.124 -12.685 1.00 68.69 79 GLN A CA 1
ATOM 620 C C . GLN A 1 79 ? -29.819 -20.739 -11.199 1.00 68.69 79 GLN A C 1
ATOM 622 O O . GLN A 1 79 ? -30.389 -19.715 -10.821 1.00 68.69 79 GLN A O 1
ATOM 627 N N . VAL A 1 80 ? -29.175 -21.545 -10.349 1.00 70.75 80 VAL A N 1
ATOM 628 C CA . VAL A 1 80 ? -29.098 -21.302 -8.905 1.00 70.75 80 VAL A CA 1
ATOM 629 C C . VAL A 1 80 ? -27.955 -20.358 -8.570 1.00 70.75 80 VAL A C 1
ATOM 631 O O . VAL A 1 80 ? -28.196 -19.433 -7.804 1.00 70.75 80 VAL A O 1
ATOM 634 N N . HIS A 1 81 ? -26.784 -20.478 -9.206 1.00 66.88 81 HIS A N 1
ATOM 635 C CA . HIS A 1 81 ? -25.695 -19.501 -9.072 1.00 66.88 81 HIS A CA 1
ATOM 636 C C . HIS A 1 81 ? -26.166 -18.090 -9.421 1.00 66.88 81 HIS A C 1
ATOM 638 O O . HIS A 1 81 ? -26.066 -17.178 -8.603 1.00 66.88 81 HIS A O 1
ATOM 644 N N . ALA A 1 82 ? -26.784 -17.922 -10.594 1.00 62.00 82 ALA A N 1
ATOM 645 C CA . ALA A 1 82 ? -27.289 -16.637 -11.064 1.00 62.00 82 ALA A CA 1
ATOM 646 C C . ALA A 1 82 ? -28.382 -16.067 -10.145 1.00 62.00 82 ALA A C 1
ATOM 648 O O . ALA A 1 82 ? -28.414 -14.864 -9.870 1.00 62.00 82 ALA A O 1
ATOM 649 N N . LEU A 1 83 ? -29.265 -16.926 -9.625 1.00 63.97 83 LEU A N 1
ATOM 650 C CA . LEU A 1 83 ? -30.283 -16.546 -8.648 1.00 63.97 83 LEU A CA 1
ATOM 651 C C . LEU A 1 83 ? -29.670 -16.110 -7.309 1.00 63.97 83 LEU A C 1
ATOM 653 O O . LEU A 1 83 ? -30.112 -15.114 -6.726 1.00 63.97 83 LEU A O 1
ATOM 657 N N . VAL A 1 84 ? -28.693 -16.871 -6.814 1.00 64.38 84 VAL A N 1
ATOM 658 C CA . VAL A 1 84 ? -27.970 -16.599 -5.573 1.00 64.38 84 VAL A CA 1
ATOM 659 C C . VAL A 1 84 ? -27.224 -15.280 -5.725 1.00 64.38 84 VAL A C 1
ATOM 661 O O . VAL A 1 84 ? -27.425 -14.381 -4.915 1.00 64.38 84 VAL A O 1
ATOM 664 N N . TRP A 1 85 ? -26.471 -15.091 -6.807 1.00 61.16 85 TRP A N 1
ATOM 665 C CA . TRP A 1 85 ? -25.734 -13.864 -7.106 1.00 61.16 85 TRP A CA 1
ATOM 666 C C . TRP A 1 85 ? -26.649 -12.635 -7.221 1.00 61.16 85 TRP A C 1
ATOM 668 O O . TRP A 1 85 ? -26.383 -11.620 -6.571 1.00 61.16 85 TRP A O 1
ATOM 678 N N . ARG A 1 86 ? -27.799 -12.757 -7.909 1.00 59.84 86 ARG A N 1
ATOM 679 C CA . ARG A 1 86 ? -28.864 -11.728 -7.975 1.00 59.84 86 ARG A CA 1
ATOM 680 C C . ARG A 1 86 ? -29.386 -11.305 -6.599 1.00 59.84 86 ARG A C 1
ATOM 682 O O . ARG A 1 86 ? -29.872 -10.184 -6.460 1.00 59.84 86 ARG A O 1
ATOM 689 N N . LYS A 1 87 ? -29.346 -12.191 -5.599 1.00 56.91 87 LYS A N 1
ATOM 690 C CA . LYS A 1 87 ? -29.722 -11.876 -4.211 1.00 56.91 87 LYS A CA 1
ATOM 691 C C . LYS A 1 87 ? -28.525 -11.342 -3.410 1.00 56.91 87 LYS A C 1
ATOM 693 O O . LYS A 1 87 ? -28.676 -10.354 -2.702 1.00 56.91 87 LYS A O 1
ATOM 698 N N . VAL A 1 88 ? -27.369 -12.002 -3.501 1.00 52.84 88 VAL A N 1
ATOM 699 C CA . VAL A 1 88 ? -26.188 -11.864 -2.624 1.00 52.84 88 VAL A CA 1
ATOM 700 C C . VAL A 1 88 ? -25.317 -10.646 -2.954 1.00 52.84 88 VAL A C 1
ATOM 702 O O . VAL A 1 88 ? -24.689 -10.075 -2.055 1.00 52.84 88 VAL A O 1
ATOM 705 N N . GLY A 1 89 ? -25.268 -10.232 -4.224 1.00 44.81 89 GLY A N 1
ATOM 706 C CA . GLY A 1 89 ? -24.479 -9.076 -4.660 1.00 44.81 89 GLY A CA 1
ATOM 707 C C . GLY A 1 89 ? -22.972 -9.228 -4.420 1.00 44.81 89 GLY A C 1
ATOM 708 O O . GLY A 1 89 ? -22.313 -8.252 -4.079 1.00 44.81 89 GLY A O 1
ATOM 709 N N . ASP A 1 90 ? -22.448 -10.453 -4.500 1.00 47.94 90 ASP A N 1
ATOM 710 C CA . ASP A 1 90 ? -21.016 -10.780 -4.540 1.00 47.94 90 ASP A CA 1
ATOM 711 C C . ASP A 1 90 ? -20.825 -12.133 -5.222 1.00 47.94 90 ASP A C 1
ATOM 713 O O . ASP A 1 90 ? -21.579 -13.064 -4.948 1.00 47.94 90 ASP A O 1
ATOM 717 N N . PHE A 1 91 ? -19.832 -12.240 -6.106 1.00 48.03 91 PHE A N 1
ATOM 718 C CA . PHE A 1 91 ? -19.662 -13.405 -6.979 1.00 48.03 91 PHE A CA 1
ATOM 719 C C . PHE A 1 91 ? -19.166 -14.653 -6.224 1.00 48.03 91 PHE A C 1
ATOM 721 O O . PHE A 1 91 ? -19.850 -15.670 -6.219 1.00 48.03 91 PHE A O 1
ATOM 728 N N . HIS A 1 92 ? -18.050 -14.560 -5.493 1.00 47.22 92 HIS A N 1
ATOM 729 C CA . HIS A 1 92 ? -17.494 -15.707 -4.753 1.00 47.22 92 HIS A CA 1
ATOM 730 C C . HIS A 1 92 ? -18.383 -16.168 -3.586 1.00 47.22 92 HIS A C 1
ATOM 732 O O . HIS A 1 92 ? -18.501 -17.360 -3.334 1.00 47.22 92 HIS A O 1
ATOM 738 N N . ILE A 1 93 ? -19.083 -15.246 -2.914 1.00 54.62 93 ILE A N 1
ATOM 739 C CA . ILE A 1 93 ? -20.065 -15.619 -1.878 1.00 54.62 93 ILE A CA 1
ATOM 740 C C . ILE A 1 93 ? -21.280 -16.308 -2.509 1.00 54.62 93 ILE A C 1
ATOM 742 O O . ILE A 1 93 ? -21.871 -17.200 -1.904 1.00 54.62 93 ILE A O 1
ATOM 746 N N . ALA A 1 94 ? -21.653 -15.930 -3.737 1.00 58.53 94 ALA A N 1
ATOM 747 C CA . ALA A 1 94 ? -22.665 -16.673 -4.469 1.00 58.53 94 ALA A CA 1
ATOM 748 C C . ALA A 1 94 ? -22.180 -18.077 -4.838 1.00 58.53 94 ALA A C 1
ATOM 750 O O . ALA A 1 94 ? -22.957 -19.014 -4.721 1.00 58.53 94 ALA A O 1
ATOM 751 N N . GLU A 1 95 ? -20.913 -18.238 -5.212 1.00 52.28 95 GLU A N 1
ATOM 752 C CA . GLU A 1 95 ? -20.290 -19.530 -5.518 1.00 52.28 95 GLU A CA 1
ATOM 753 C C . GLU A 1 95 ? -20.235 -20.475 -4.306 1.00 52.28 95 GLU A C 1
ATOM 755 O O . GLU A 1 95 ? -20.693 -21.605 -4.415 1.00 52.28 95 GLU A O 1
ATOM 760 N N . GLU A 1 96 ? -19.809 -19.990 -3.136 1.00 56.78 96 GLU A N 1
ATOM 761 C CA . GLU A 1 96 ? -19.793 -20.736 -1.861 1.00 56.78 96 GLU A CA 1
ATOM 762 C C . GLU A 1 96 ? -21.202 -21.233 -1.475 1.00 56.78 96 GLU A C 1
ATOM 764 O O . GLU A 1 96 ? -21.432 -22.423 -1.258 1.00 56.78 96 GLU A O 1
ATOM 769 N N . ILE A 1 97 ? -22.197 -20.336 -1.497 1.00 64.94 97 ILE A N 1
ATOM 770 C CA . ILE A 1 97 ? -23.616 -20.683 -1.282 1.00 64.94 97 ILE A CA 1
ATOM 771 C C . ILE A 1 97 ? -24.128 -21.652 -2.367 1.00 64.94 97 ILE A C 1
ATOM 773 O O . ILE A 1 97 ? -25.060 -22.426 -2.127 1.00 64.94 97 ILE A O 1
ATOM 777 N N . THR A 1 98 ? -23.500 -21.633 -3.546 1.00 68.81 98 THR A N 1
ATOM 778 C CA . THR A 1 98 ? -23.769 -22.519 -4.687 1.00 68.81 98 THR A CA 1
ATOM 779 C C . THR A 1 98 ? -22.883 -23.776 -4.679 1.00 68.81 98 THR A C 1
ATOM 781 O O . THR A 1 98 ? -22.633 -24.389 -5.709 1.00 68.81 98 THR A O 1
ATOM 784 N N . GLN A 1 99 ? -22.445 -24.200 -3.499 1.00 60.91 99 GLN A N 1
ATOM 785 C CA . GLN A 1 99 ? -21.982 -25.564 -3.212 1.00 60.91 99 GLN A CA 1
ATOM 786 C C . GLN A 1 99 ? -22.714 -26.071 -1.957 1.00 60.91 99 GLN A C 1
ATOM 788 O O . GLN A 1 99 ? -23.296 -27.158 -1.925 1.00 60.91 99 GLN A O 1
ATOM 793 N N . ASP A 1 100 ? -22.810 -25.184 -0.965 1.00 64.69 100 ASP A N 1
ATOM 794 C CA . ASP A 1 100 ? -23.520 -25.333 0.307 1.00 64.69 100 ASP A CA 1
ATOM 795 C C . ASP A 1 100 ? -25.017 -25.696 0.151 1.00 64.69 100 ASP A C 1
ATOM 797 O O . ASP A 1 100 ? -25.617 -26.297 1.049 1.00 64.69 100 ASP A O 1
ATOM 801 N N . THR A 1 101 ? -25.650 -25.369 -0.988 1.00 76.75 101 THR A N 1
ATOM 802 C CA . THR A 1 101 ? -27.044 -25.772 -1.233 1.00 76.75 101 THR A CA 1
ATOM 803 C C . THR A 1 101 ? -27.144 -27.259 -1.603 1.00 76.75 101 THR A C 1
ATOM 805 O O . THR A 1 101 ? -27.952 -27.935 -0.959 1.00 76.75 101 THR A O 1
ATOM 808 N N . PHE A 1 102 ? -26.356 -27.806 -2.557 1.00 75.12 102 PHE A N 1
ATOM 809 C CA . PHE A 1 102 ? -26.515 -29.236 -2.921 1.00 75.12 102 PHE A CA 1
ATOM 810 C C . PHE A 1 102 ? -25.913 -30.202 -1.931 1.00 75.12 102 PHE A C 1
ATOM 812 O O . PHE A 1 102 ? -26.494 -31.268 -1.741 1.00 75.12 102 PHE A O 1
ATOM 819 N N . LEU A 1 103 ? -24.869 -29.808 -1.209 1.00 71.06 103 LEU A N 1
ATOM 820 C CA . LEU A 1 103 ? -24.433 -30.579 -0.049 1.00 71.06 103 LEU A CA 1
ATOM 821 C C . LEU A 1 103 ? -25.599 -30.765 0.934 1.00 71.06 103 LEU A C 1
ATOM 823 O O . LEU A 1 103 ? -25.906 -31.882 1.351 1.00 71.06 103 LEU A O 1
ATOM 827 N N . ASN A 1 104 ? -26.345 -29.692 1.216 1.00 65.75 104 ASN A N 1
ATOM 828 C CA . ASN A 1 104 ? -27.486 -29.760 2.120 1.00 65.75 104 ASN A CA 1
ATOM 829 C C . ASN A 1 104 ? -28.691 -30.522 1.538 1.00 65.75 104 ASN A C 1
ATOM 831 O O . ASN A 1 104 ? -29.375 -31.230 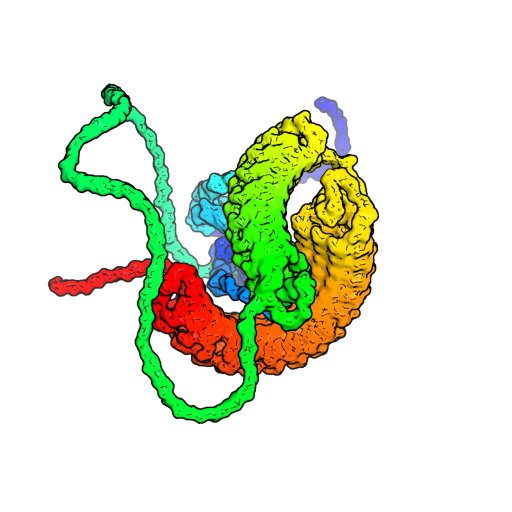2.279 1.00 65.75 104 ASN A O 1
ATOM 835 N N . ALA A 1 105 ? -28.954 -30.412 0.236 1.00 77.38 105 ALA A N 1
ATOM 836 C CA . ALA A 1 105 ? -30.068 -31.110 -0.401 1.00 77.38 105 ALA A CA 1
ATOM 837 C C . ALA A 1 105 ? -29.773 -32.579 -0.749 1.00 77.38 105 ALA A C 1
ATOM 839 O O . ALA A 1 105 ? -30.721 -33.353 -0.840 1.00 77.38 105 ALA A O 1
ATOM 840 N N . TYR A 1 106 ? -28.502 -32.981 -0.862 1.00 73.31 106 TYR A N 1
ATOM 841 C CA . TYR A 1 106 ? -28.079 -34.385 -0.901 1.00 73.31 106 TYR A CA 1
ATOM 842 C C . TYR A 1 106 ? -28.331 -35.044 0.459 1.00 73.31 106 TYR A C 1
ATOM 844 O O . TYR A 1 106 ? -29.103 -35.995 0.565 1.00 73.31 106 TYR A O 1
ATOM 852 N N . GLN A 1 107 ? -27.781 -34.453 1.528 1.00 72.00 107 GLN A N 1
ATOM 853 C CA . GLN A 1 107 ? -27.940 -34.924 2.912 1.00 72.00 107 GLN A CA 1
ATOM 854 C C . GLN A 1 107 ? -29.411 -35.083 3.328 1.00 72.00 107 GLN A C 1
ATOM 856 O O . GLN A 1 107 ? -29.758 -36.006 4.061 1.00 72.00 107 GLN A O 1
ATOM 861 N N . ASN A 1 108 ? -30.284 -34.189 2.851 1.00 68.56 108 ASN A N 1
ATOM 862 C CA . ASN A 1 108 ? -31.709 -34.181 3.179 1.00 68.56 108 ASN A CA 1
ATOM 863 C C . ASN A 1 108 ? -32.600 -34.730 2.052 1.00 68.56 108 ASN A C 1
ATOM 865 O O . ASN A 1 108 ? -33.824 -34.591 2.134 1.00 68.56 108 ASN A O 1
ATOM 869 N N . LEU A 1 109 ? -32.042 -35.380 1.023 1.00 72.44 109 LEU A N 1
ATOM 870 C CA . LEU A 1 109 ? -32.822 -35.917 -0.100 1.00 72.44 109 LEU A CA 1
ATOM 871 C C . LEU A 1 109 ? -33.855 -36.951 0.370 1.00 72.44 109 LEU A C 1
ATOM 873 O O . LEU A 1 109 ? -34.985 -36.985 -0.109 1.00 72.44 109 LEU A O 1
ATOM 877 N N . THR A 1 110 ? -33.510 -37.715 1.406 1.00 65.25 110 THR A N 1
ATOM 878 C CA . THR A 1 110 ? -34.392 -38.657 2.113 1.00 65.25 110 THR A CA 1
ATOM 879 C C . THR A 1 110 ? -35.653 -38.005 2.702 1.00 65.25 110 THR A C 1
ATOM 881 O O . THR A 1 110 ? -36.703 -38.653 2.764 1.00 65.25 110 THR A O 1
ATOM 884 N N . THR A 1 111 ? -35.611 -36.721 3.083 1.00 69.50 111 THR A N 1
ATOM 885 C CA . THR A 1 111 ? -36.757 -35.984 3.665 1.00 69.50 111 THR A CA 1
ATOM 886 C C . THR A 1 111 ? -37.852 -35.667 2.639 1.00 69.50 111 THR A C 1
ATOM 888 O O . THR A 1 111 ? -39.014 -35.451 2.994 1.00 69.50 111 THR A O 1
ATOM 891 N N . LEU A 1 112 ? -37.510 -35.682 1.348 1.00 67.88 112 LEU A N 1
ATOM 892 C CA . LEU A 1 112 ? -38.401 -35.356 0.242 1.00 67.88 112 LEU A CA 1
ATOM 893 C C . LEU A 1 112 ? -39.549 -36.366 0.138 1.00 67.88 112 LEU A C 1
ATOM 895 O O . LEU A 1 112 ? -39.341 -37.533 -0.184 1.00 67.88 112 LEU A O 1
ATOM 899 N N . LYS A 1 113 ? -40.783 -35.914 0.377 1.00 59.66 113 LYS A N 1
ATOM 900 C CA . LYS A 1 113 ? -42.001 -36.752 0.318 1.00 59.66 113 LYS A CA 1
ATOM 901 C C . LYS A 1 113 ? -43.010 -36.326 -0.763 1.00 59.66 113 LYS A C 1
ATOM 903 O O . LYS A 1 113 ? -44.106 -36.875 -0.824 1.00 59.66 113 LYS A O 1
ATOM 908 N N . ARG A 1 114 ? -42.652 -35.374 -1.642 1.00 66.31 114 ARG A N 1
ATOM 909 C CA . ARG A 1 114 ? -43.423 -34.990 -2.853 1.00 66.31 114 ARG A CA 1
ATOM 910 C C . ARG A 1 114 ? -42.485 -34.696 -4.047 1.00 66.31 114 ARG A C 1
ATOM 912 O O . ARG A 1 114 ? -42.338 -33.531 -4.419 1.00 66.31 114 ARG A O 1
ATOM 919 N N . PRO A 1 115 ? -41.831 -35.717 -4.640 1.00 61.94 115 PRO A N 1
ATOM 920 C CA . PRO A 1 115 ? -40.698 -35.555 -5.568 1.00 61.94 115 PRO A CA 1
ATOM 921 C C . PRO A 1 115 ? -40.930 -34.647 -6.787 1.00 61.94 115 PRO A C 1
ATOM 923 O O . PRO A 1 115 ? -40.011 -33.958 -7.221 1.00 61.94 115 PRO A O 1
ATOM 926 N N . GLN A 1 116 ? -42.160 -34.560 -7.302 1.00 56.28 116 GLN A N 1
ATOM 927 C CA . GLN A 1 116 ? -42.550 -33.634 -8.378 1.00 56.28 116 GLN A CA 1
ATOM 928 C C . GLN A 1 116 ? -42.239 -32.161 -8.071 1.00 56.28 116 GLN A C 1
ATOM 930 O O . GLN A 1 116 ? -42.076 -31.361 -8.989 1.00 56.28 116 GLN A O 1
ATOM 935 N N . GLN A 1 117 ? -42.148 -31.796 -6.791 1.00 59.78 117 GLN A N 1
ATOM 936 C CA . GLN A 1 117 ? -41.795 -30.450 -6.373 1.00 59.78 117 GLN A CA 1
ATOM 937 C C . GLN A 1 117 ? -40.287 -30.238 -6.262 1.00 59.78 117 GLN A C 1
ATOM 939 O O . GLN A 1 117 ? -39.932 -29.144 -5.881 1.00 59.78 117 GLN A O 1
ATOM 944 N N . PHE A 1 118 ? -39.387 -31.171 -6.598 1.00 68.44 118 PHE A N 1
ATOM 945 C CA . PHE A 1 118 ? -37.934 -30.979 -6.416 1.00 68.44 118 PHE A CA 1
ATOM 946 C C . PHE A 1 118 ? -37.413 -29.653 -6.973 1.00 68.44 118 PHE A C 1
ATOM 948 O O . PHE A 1 118 ? -36.743 -28.932 -6.252 1.00 68.44 118 PHE A O 1
ATOM 955 N N . ALA A 1 119 ? -37.825 -29.276 -8.190 1.00 59.75 119 ALA A N 1
ATOM 956 C CA . ALA A 1 119 ? -37.486 -27.995 -8.814 1.00 59.75 119 ALA A CA 1
ATOM 957 C C . ALA A 1 119 ? -38.184 -26.784 -8.146 1.00 59.75 119 ALA A C 1
ATOM 959 O O . ALA A 1 119 ? -37.572 -25.752 -7.889 1.00 59.75 119 ALA A O 1
ATOM 960 N N . SER A 1 120 ? -39.481 -26.908 -7.839 1.00 52.09 120 SER A N 1
ATOM 961 C CA . SER A 1 120 ? -40.263 -25.866 -7.148 1.00 52.09 120 SER A CA 1
ATOM 962 C C . SER A 1 120 ? -39.748 -25.619 -5.726 1.00 52.09 120 SER A C 1
ATOM 964 O O . SER A 1 120 ? -39.726 -24.488 -5.251 1.00 52.09 120 SER A O 1
ATOM 966 N N . TRP A 1 121 ? -39.311 -26.700 -5.077 1.00 68.12 121 TRP A N 1
ATOM 967 C CA . TRP A 1 121 ? -38.546 -26.776 -3.845 1.00 68.12 121 TRP A CA 1
ATOM 968 C C . TRP A 1 121 ? -37.208 -26.077 -4.151 1.00 68.12 121 TRP A C 1
ATOM 970 O O . TRP A 1 121 ? -36.862 -25.168 -3.403 1.00 68.12 121 TRP A O 1
ATOM 980 N N . LEU A 1 122 ? -36.499 -26.417 -5.234 1.00 64.81 122 LEU A N 1
ATOM 981 C CA . LEU A 1 122 ? -35.054 -26.215 -5.430 1.00 64.81 122 LEU A CA 1
ATOM 982 C C . LEU A 1 122 ? -34.520 -24.897 -4.869 1.00 64.81 122 LEU A C 1
ATOM 984 O O . LEU A 1 122 ? -33.633 -24.793 -4.025 1.00 64.81 122 LEU A O 1
ATOM 988 N N . TYR A 1 123 ? -35.225 -23.888 -5.308 1.00 65.50 123 TYR A N 1
ATOM 989 C CA . TYR A 1 123 ? -35.091 -22.484 -5.068 1.00 65.50 123 TYR A CA 1
ATOM 990 C C . TYR A 1 123 ? -35.004 -22.042 -3.590 1.00 65.50 123 TYR A C 1
ATOM 992 O O . TYR A 1 123 ? -34.389 -21.009 -3.319 1.00 65.50 123 TYR A O 1
ATOM 1000 N N . VAL A 1 124 ? -35.592 -22.755 -2.623 1.00 58.09 124 VAL A N 1
ATOM 1001 C CA . VAL A 1 124 ? -35.702 -22.267 -1.234 1.00 58.09 124 VAL A CA 1
ATOM 1002 C C . VAL A 1 124 ? -34.588 -22.721 -0.296 1.00 58.09 124 VAL A C 1
ATOM 1004 O O . VAL A 1 124 ? -34.254 -21.905 0.552 1.00 58.09 124 VAL A O 1
ATOM 1007 N N . ILE A 1 125 ? -33.905 -23.867 -0.453 1.00 59.16 125 ILE A N 1
ATOM 1008 C CA . ILE A 1 125 ? -32.645 -24.058 0.300 1.00 59.16 125 ILE A CA 1
ATOM 1009 C C . ILE A 1 125 ? -31.660 -22.988 -0.179 1.00 59.16 125 ILE A C 1
ATOM 1011 O O . ILE A 1 125 ? -31.087 -22.285 0.650 1.00 59.16 125 ILE A O 1
ATOM 1015 N N . ALA A 1 126 ? -31.591 -22.735 -1.493 1.00 57.41 126 ALA A N 1
ATOM 1016 C CA . ALA A 1 126 ? -30.752 -21.676 -2.051 1.00 57.41 126 ALA A CA 1
ATOM 1017 C C . ALA A 1 126 ? -31.167 -20.289 -1.532 1.00 57.41 126 ALA A C 1
ATOM 1019 O O . ALA A 1 126 ? -30.328 -19.524 -1.064 1.00 57.41 126 ALA A O 1
ATOM 1020 N N . THR A 1 127 ? -32.465 -19.963 -1.542 1.00 51.22 127 THR A N 1
ATOM 1021 C CA . THR A 1 127 ? -32.967 -18.674 -1.036 1.00 51.22 127 THR A CA 1
ATOM 1022 C C . THR A 1 127 ? -32.780 -18.537 0.474 1.00 51.22 127 THR A C 1
ATOM 1024 O O . THR A 1 127 ? -32.403 -17.461 0.922 1.00 51.22 127 THR A O 1
ATOM 1027 N N . ASN A 1 128 ? -32.955 -19.596 1.263 1.00 51.59 128 ASN A N 1
ATOM 1028 C CA . ASN A 1 128 ? -32.728 -19.574 2.707 1.00 51.59 128 ASN A CA 1
ATOM 1029 C C . ASN A 1 128 ? -31.237 -19.399 3.026 1.00 51.59 128 ASN A C 1
ATOM 1031 O O . ASN A 1 128 ? -30.899 -18.592 3.891 1.00 51.59 128 ASN A O 1
ATOM 1035 N N . ARG A 1 129 ? -30.341 -20.070 2.287 1.00 63.22 129 ARG A N 1
ATOM 1036 C CA . ARG A 1 129 ? -28.883 -19.879 2.377 1.00 63.22 129 ARG A CA 1
ATOM 1037 C C . ARG A 1 129 ? -28.489 -18.452 1.973 1.00 63.22 129 ARG A C 1
ATOM 1039 O O . ARG A 1 129 ? -27.823 -17.780 2.758 1.00 63.22 129 ARG A O 1
ATOM 1046 N N . CYS A 1 130 ? -29.014 -17.929 0.857 1.00 48.81 130 CYS A N 1
ATOM 1047 C CA . CYS A 1 130 ? -28.869 -16.518 0.461 1.00 48.81 130 CYS A CA 1
ATOM 1048 C C . CYS A 1 130 ? -29.310 -15.566 1.568 1.00 48.81 130 CYS A C 1
ATOM 1050 O O . CYS A 1 130 ? -28.572 -14.660 1.928 1.00 48.81 130 CYS A O 1
ATOM 1052 N N . THR A 1 131 ? -30.519 -15.747 2.104 1.00 43.19 131 THR A N 1
ATOM 1053 C CA . THR A 1 131 ? -31.088 -14.883 3.142 1.00 43.19 131 THR A CA 1
ATOM 1054 C C . THR A 1 131 ? -30.288 -14.983 4.442 1.00 43.19 131 THR A C 1
ATOM 1056 O O . THR A 1 131 ? -30.125 -13.973 5.122 1.00 43.19 131 THR A O 1
ATOM 1059 N N . SER A 1 132 ? -29.729 -16.152 4.764 1.00 46.91 132 SER A N 1
ATOM 1060 C CA . SER A 1 132 ? -28.847 -16.357 5.917 1.00 46.91 132 SER A CA 1
ATOM 1061 C C . SER A 1 132 ? -27.500 -15.633 5.753 1.00 46.91 132 SER A C 1
ATOM 1063 O O . SER A 1 132 ? -27.109 -14.861 6.631 1.00 46.91 132 SER A O 1
ATOM 1065 N N . TRP A 1 133 ? -26.823 -15.781 4.606 1.00 44.22 133 TRP A N 1
ATOM 1066 C CA . TRP A 1 133 ? -25.558 -15.082 4.326 1.00 44.22 133 TRP A CA 1
ATOM 1067 C C . TRP A 1 133 ? -25.780 -13.567 4.129 1.00 44.22 133 TRP A C 1
ATOM 1069 O O . TRP A 1 133 ? -25.039 -12.775 4.696 1.00 44.22 133 TRP A O 1
ATOM 1079 N N . LEU A 1 134 ? -26.844 -13.116 3.450 1.00 37.53 134 LEU A N 1
ATOM 1080 C CA . LEU A 1 134 ? -27.194 -11.688 3.316 1.00 37.53 134 LEU A CA 1
ATOM 1081 C C . LEU A 1 134 ? -27.485 -11.019 4.660 1.00 37.53 134 LEU A C 1
ATOM 1083 O O . LEU A 1 134 ? -27.011 -9.908 4.901 1.00 37.53 134 LEU A O 1
ATOM 1087 N N . ARG A 1 135 ? -28.204 -11.700 5.563 1.00 38.62 135 ARG A N 1
ATOM 1088 C CA . ARG A 1 135 ? -28.388 -11.225 6.943 1.00 38.62 135 ARG A CA 1
ATOM 1089 C C . ARG A 1 135 ? -27.043 -11.077 7.668 1.00 38.62 135 ARG A C 1
ATOM 1091 O O . ARG A 1 135 ? -26.887 -10.113 8.408 1.00 38.62 135 ARG A O 1
ATOM 1098 N N . LYS A 1 136 ? -26.053 -11.944 7.406 1.00 36.78 136 LYS A N 1
ATOM 1099 C CA . LYS A 1 136 ? -24.674 -11.825 7.933 1.00 36.78 136 LYS A CA 1
ATOM 1100 C C . LYS A 1 136 ? -23.823 -10.749 7.221 1.00 36.78 136 LYS A C 1
ATOM 1102 O O . LYS A 1 136 ? -23.062 -10.047 7.886 1.00 36.78 136 LYS A O 1
ATOM 1107 N N . LYS A 1 137 ? -23.972 -10.548 5.905 1.00 32.69 137 LYS A N 1
ATOM 1108 C CA . LYS A 1 137 ? -23.302 -9.490 5.111 1.00 32.69 137 LYS A CA 1
ATOM 1109 C C . LYS A 1 137 ? -23.759 -8.089 5.538 1.00 32.69 137 LYS A C 1
ATOM 1111 O O . LYS A 1 137 ? -22.933 -7.191 5.668 1.00 32.69 137 LYS A O 1
ATOM 1116 N N . HIS A 1 138 ? -25.043 -7.942 5.875 1.00 26.58 138 HIS A N 1
ATOM 1117 C CA . HIS A 1 138 ? -25.627 -6.728 6.464 1.00 26.58 138 HIS A CA 1
ATOM 1118 C C . HIS A 1 138 ? -25.019 -6.361 7.837 1.00 26.58 138 HIS A C 1
ATOM 1120 O O . HIS A 1 138 ? -25.163 -5.224 8.276 1.00 26.58 138 HIS A O 1
ATOM 1126 N N . LEU A 1 139 ? -24.328 -7.281 8.522 1.00 31.69 139 LEU A N 1
ATOM 1127 C CA . LEU A 1 139 ? -23.454 -6.942 9.652 1.00 31.69 139 LEU A CA 1
ATOM 1128 C C . LEU A 1 139 ? -22.070 -6.531 9.126 1.00 31.69 139 LEU A C 1
ATOM 1130 O O . LEU A 1 139 ? -21.671 -5.379 9.254 1.00 31.69 139 LEU A O 1
ATOM 1134 N N . ARG A 1 140 ? -21.345 -7.458 8.485 1.00 27.31 140 ARG A N 1
ATOM 1135 C CA . ARG A 1 140 ? -19.899 -7.305 8.229 1.00 27.31 140 ARG A CA 1
ATOM 1136 C C . ARG A 1 140 ? -19.480 -6.266 7.170 1.00 27.31 140 ARG A C 1
ATOM 1138 O O . ARG A 1 140 ? -18.282 -6.023 7.072 1.00 27.31 140 ARG A O 1
ATOM 1145 N N . LYS A 1 141 ? -20.394 -5.628 6.419 1.00 25.41 141 LYS A N 1
ATOM 1146 C CA . LYS A 1 141 ? -20.053 -4.487 5.530 1.00 25.41 141 LYS A CA 1
ATOM 1147 C C . LYS A 1 141 ? -21.102 -3.360 5.508 1.00 25.41 141 LYS A C 1
ATOM 1149 O O . LYS A 1 141 ? -21.437 -2.830 4.456 1.00 25.41 141 LYS A O 1
ATOM 1154 N N . GLN A 1 142 ? -21.575 -2.956 6.689 1.00 29.41 142 GLN A N 1
ATOM 1155 C CA . GLN A 1 142 ? -22.232 -1.651 6.932 1.00 29.41 142 GLN A CA 1
ATOM 1156 C C . GLN A 1 142 ? -21.213 -0.608 7.474 1.00 29.41 142 GLN A C 1
ATOM 1158 O O . GLN A 1 142 ? -21.572 0.328 8.178 1.00 29.41 142 GLN A O 1
ATOM 1163 N N . LEU A 1 143 ? -19.921 -0.840 7.199 1.00 25.39 143 LEU A N 1
ATOM 1164 C CA . LEU A 1 143 ? -18.732 -0.221 7.799 1.00 25.39 143 LEU A CA 1
ATOM 1165 C C . LEU A 1 143 ? -17.626 -0.085 6.708 1.00 25.39 143 LEU A C 1
ATOM 1167 O O . LEU A 1 143 ? -17.662 -0.842 5.732 1.00 25.39 143 LEU A O 1
ATOM 1171 N N . LEU A 1 144 ? -16.624 0.805 6.791 1.00 25.61 144 LEU A N 1
ATOM 1172 C CA . LEU A 1 144 ? -16.328 1.832 7.808 1.00 25.61 144 LEU A CA 1
ATOM 1173 C C . LEU A 1 144 ? -15.612 3.057 7.193 1.00 25.61 144 LEU A C 1
ATOM 1175 O O . LEU A 1 144 ? -15.178 2.981 6.045 1.00 25.61 144 LEU A O 1
ATOM 1179 N N . LYS A 1 145 ? -15.460 4.134 7.979 1.00 24.27 145 LYS A N 1
ATOM 1180 C CA . LYS A 1 145 ? -14.853 5.427 7.615 1.00 24.27 145 LYS A CA 1
ATOM 1181 C C . LYS A 1 145 ? -13.509 5.749 8.305 1.00 24.27 145 LYS A C 1
ATOM 1183 O O . LYS A 1 145 ? -13.378 5.633 9.524 1.00 24.27 145 LYS A O 1
ATOM 1188 N N . ASP A 1 146 ? -12.569 6.218 7.483 1.00 26.69 146 ASP A N 1
ATOM 1189 C CA . ASP A 1 146 ? -11.717 7.412 7.660 1.00 26.69 146 ASP A CA 1
ATOM 1190 C C . ASP A 1 146 ? -10.845 7.555 8.939 1.00 26.69 146 ASP A C 1
ATOM 1192 O O . ASP A 1 146 ? -10.653 6.613 9.709 1.00 26.69 146 ASP A O 1
ATOM 1196 N N . ASN A 1 147 ? -10.274 8.754 9.139 1.00 25.08 147 ASN A N 1
ATOM 1197 C CA . ASN A 1 147 ? -9.480 9.237 10.286 1.00 25.08 147 ASN A CA 1
ATOM 1198 C C . ASN A 1 147 ? -8.279 8.350 10.699 1.00 25.08 147 ASN A C 1
ATOM 1200 O O . ASN A 1 147 ? -8.383 7.529 11.615 1.00 25.08 147 ASN A O 1
ATOM 1204 N N . ASP A 1 148 ? -7.119 8.548 10.067 1.00 24.62 148 ASP A N 1
ATOM 1205 C CA . ASP A 1 148 ? -5.870 7.780 10.261 1.00 24.62 148 ASP A CA 1
ATOM 1206 C C . ASP A 1 148 ? -4.681 8.585 10.847 1.00 24.62 148 ASP A C 1
ATOM 1208 O O . ASP A 1 148 ? -3.685 7.992 11.259 1.00 24.62 148 ASP A O 1
ATOM 1212 N N . THR A 1 149 ? -4.791 9.916 10.877 1.00 25.58 149 THR A N 1
ATOM 1213 C CA . THR A 1 149 ? -3.932 10.787 10.042 1.00 25.58 149 THR A CA 1
ATOM 1214 C C . THR A 1 149 ? -2.640 11.311 10.709 1.00 25.58 149 THR A C 1
ATOM 1216 O O . THR A 1 149 ? -2.214 10.855 11.771 1.00 25.58 149 THR A O 1
ATOM 1219 N N . THR A 1 150 ? -1.940 12.239 10.042 1.00 25.66 150 THR A N 1
ATOM 1220 C CA . THR A 1 150 ? -0.650 12.827 10.451 1.00 25.66 150 THR A CA 1
ATOM 1221 C C . THR A 1 150 ? -0.685 13.431 11.864 1.00 25.66 150 THR A C 1
ATOM 1223 O O . THR A 1 150 ? -1.629 14.125 12.214 1.00 25.66 150 THR A O 1
ATOM 1226 N N . HIS A 1 151 ? 0.340 13.275 12.708 1.00 25.70 151 HIS A N 1
ATOM 1227 C CA . HIS A 1 151 ? 1.717 12.872 12.405 1.00 25.70 151 HIS A CA 1
ATOM 1228 C C . HIS A 1 151 ? 2.047 11.423 12.801 1.00 25.70 151 HIS A C 1
ATOM 1230 O O . HIS A 1 151 ? 2.113 11.074 13.981 1.00 25.70 151 HIS A O 1
ATOM 1236 N N . ARG A 1 152 ? 2.383 10.600 11.794 1.00 25.98 152 ARG A N 1
ATOM 1237 C CA . ARG A 1 152 ? 2.936 9.247 11.972 1.00 25.98 152 ARG A CA 1
ATOM 1238 C C . ARG A 1 152 ? 4.359 9.294 12.549 1.00 25.98 152 ARG A C 1
ATOM 1240 O O . ARG A 1 152 ? 5.335 9.110 11.830 1.00 25.98 152 ARG A O 1
ATOM 1247 N N . ALA A 1 153 ? 4.465 9.509 13.859 1.00 36.41 153 ALA A N 1
ATOM 1248 C CA . ALA A 1 153 ? 5.646 9.138 14.651 1.00 36.41 153 ALA A CA 1
ATOM 1249 C C . ALA A 1 153 ? 5.726 7.609 14.890 1.00 36.41 153 ALA A C 1
ATOM 1251 O O . ALA A 1 153 ? 6.732 7.099 15.375 1.00 36.41 153 ALA A O 1
ATOM 1252 N N . LYS A 1 154 ? 4.643 6.894 14.557 1.00 47.53 154 LYS A N 1
ATOM 1253 C CA . LYS A 1 154 ? 4.500 5.437 14.452 1.00 47.53 154 LYS A CA 1
ATOM 1254 C C . LYS A 1 154 ? 3.471 5.126 13.347 1.00 47.53 154 LYS A C 1
ATOM 1256 O O . LYS A 1 154 ? 2.580 5.957 13.143 1.00 47.53 154 LYS A O 1
ATOM 1261 N N . PRO A 1 155 ? 3.472 3.927 12.737 1.00 34.34 155 PRO A N 1
ATOM 1262 C CA . PRO A 1 155 ? 4.559 2.947 12.690 1.00 34.34 155 PRO A CA 1
ATOM 1263 C C . PRO A 1 155 ? 5.625 3.378 11.655 1.00 34.34 155 PRO A C 1
ATOM 1265 O O . PRO A 1 155 ? 6.216 4.436 11.857 1.00 34.34 155 PRO A O 1
ATOM 1268 N N . THR A 1 156 ? 5.886 2.626 10.581 1.00 33.62 156 THR A N 1
ATOM 1269 C CA . THR A 1 156 ? 7.065 2.780 9.708 1.00 33.62 156 THR A CA 1
ATOM 1270 C C . THR A 1 156 ? 6.669 3.264 8.305 1.00 33.62 156 THR A C 1
ATOM 1272 O O . THR A 1 156 ? 6.500 4.468 8.097 1.00 33.62 156 THR A O 1
ATOM 1275 N N . TYR A 1 157 ? 6.437 2.359 7.351 1.00 32.72 157 TYR A N 1
ATOM 1276 C CA . TYR A 1 157 ? 6.106 2.654 5.948 1.00 32.72 157 TYR A CA 1
ATOM 1277 C C . TYR A 1 157 ? 5.282 1.524 5.313 1.00 32.72 157 TYR A C 1
ATOM 1279 O O . TYR A 1 157 ? 4.187 1.771 4.811 1.00 32.72 157 TYR A O 1
ATOM 1287 N N . SER A 1 158 ? 5.783 0.291 5.374 1.00 28.98 158 SER A N 1
ATOM 1288 C CA . SER A 1 158 ? 5.136 -0.945 4.905 1.00 28.98 158 SER A CA 1
ATOM 1289 C C . SER A 1 158 ? 3.728 -1.129 5.468 1.00 28.98 158 SER A C 1
ATOM 1291 O O . SER A 1 158 ? 2.795 -1.472 4.746 1.00 28.98 158 SER A O 1
ATOM 1293 N N . ASP A 1 159 ? 3.540 -0.771 6.732 1.00 32.66 159 ASP A N 1
ATOM 1294 C CA . ASP A 1 159 ? 2.256 -0.748 7.423 1.00 32.66 159 ASP A CA 1
ATOM 1295 C C . ASP A 1 159 ? 1.218 0.222 6.819 1.00 32.66 159 ASP A C 1
ATOM 1297 O O . ASP A 1 159 ? 0.022 -0.025 6.942 1.00 32.66 159 ASP A O 1
ATOM 1301 N N . TYR A 1 160 ? 1.646 1.283 6.121 1.00 31.98 160 TYR A N 1
ATOM 1302 C CA . TYR A 1 160 ? 0.776 2.194 5.346 1.00 31.98 160 TYR A CA 1
ATOM 1303 C C . TYR A 1 160 ? 0.900 1.978 3.822 1.00 31.98 160 TYR A C 1
ATOM 1305 O O . TYR A 1 160 ? 0.208 2.623 3.039 1.00 31.98 160 TYR A O 1
ATOM 1313 N N . LYS A 1 161 ? 1.691 0.981 3.399 1.00 32.47 161 LYS A N 1
ATOM 1314 C CA . LYS A 1 161 ? 1.494 0.229 2.142 1.00 32.47 161 LYS A CA 1
ATOM 1315 C C . LYS A 1 161 ? 0.254 -0.689 2.240 1.00 32.47 161 LYS A C 1
ATOM 1317 O O . LYS A 1 161 ? -0.259 -1.144 1.223 1.00 32.47 161 LYS A O 1
ATOM 1322 N N . LEU A 1 162 ? -0.253 -0.875 3.468 1.00 45.28 162 LEU A N 1
ATOM 1323 C CA . LEU A 1 162 ? -1.650 -1.071 3.896 1.00 45.28 162 LEU A CA 1
ATOM 1324 C C . LEU A 1 162 ? -2.391 -2.351 3.464 1.00 45.28 162 LEU A C 1
ATOM 1326 O O . LEU A 1 162 ? -3.343 -2.729 4.140 1.00 45.28 162 LEU A O 1
ATOM 1330 N N . GLN A 1 163 ? -1.982 -3.040 2.393 1.00 38.69 163 GLN A N 1
ATOM 1331 C CA . GLN A 1 163 ? -2.530 -4.330 1.914 1.00 38.69 163 GLN A CA 1
ATOM 1332 C C . GLN A 1 163 ? -4.020 -4.321 1.469 1.00 38.69 163 GLN A C 1
ATOM 1334 O O . GLN A 1 163 ? -4.486 -5.279 0.836 1.00 38.69 163 GLN A O 1
ATOM 1339 N N . GLU A 1 164 ? -4.773 -3.265 1.784 1.00 33.19 164 GLU A N 1
ATOM 1340 C CA . GLU A 1 164 ? -6.222 -3.155 1.585 1.00 33.19 164 GLU A CA 1
ATOM 1341 C C . GLU A 1 164 ? -6.610 -2.655 0.189 1.00 33.19 164 GLU A C 1
ATOM 1343 O O . GLU A 1 164 ? -7.540 -3.199 -0.398 1.00 33.19 164 GLU A O 1
ATOM 1348 N N . ASN A 1 165 ? -5.898 -1.653 -0.337 1.00 31.33 165 ASN A N 1
ATOM 1349 C CA . ASN A 1 165 ? -6.346 -0.707 -1.373 1.00 31.33 165 ASN A CA 1
ATOM 1350 C C . ASN A 1 165 ? -7.211 -1.306 -2.497 1.00 31.33 165 ASN A C 1
ATOM 1352 O O . ASN A 1 165 ? -8.331 -0.849 -2.722 1.00 31.33 165 ASN A O 1
ATOM 1356 N N . GLU A 1 166 ? -6.752 -2.365 -3.166 1.00 32.06 166 GLU A N 1
ATOM 1357 C CA . GLU A 1 166 ? -7.444 -2.902 -4.347 1.00 32.06 166 GLU A CA 1
ATOM 1358 C C . GLU A 1 166 ? -8.728 -3.687 -4.015 1.00 32.06 166 GLU A C 1
ATOM 1360 O O . GLU A 1 166 ? -9.540 -3.956 -4.904 1.00 32.06 166 GLU A O 1
ATOM 1365 N N . ARG A 1 167 ? -9.010 -3.936 -2.724 1.00 40.72 167 ARG A N 1
ATOM 1366 C CA . ARG A 1 167 ? -10.352 -4.304 -2.228 1.00 40.72 167 ARG A CA 1
ATOM 1367 C C . ARG A 1 167 ? -11.374 -3.165 -2.451 1.00 40.72 167 ARG A C 1
ATOM 1369 O O . ARG A 1 167 ? -12.574 -3.414 -2.345 1.00 40.72 167 ARG A O 1
ATOM 1376 N N . ILE A 1 168 ? -10.942 -1.950 -2.820 1.00 35.81 168 ILE A N 1
ATOM 1377 C CA . ILE A 1 168 ? -11.779 -0.845 -3.332 1.00 35.81 168 ILE A CA 1
ATOM 1378 C C . ILE A 1 168 ? -11.901 -0.911 -4.866 1.00 35.81 168 ILE A C 1
ATOM 1380 O O . ILE A 1 168 ? -13.018 -0.940 -5.382 1.00 35.81 168 ILE A O 1
ATOM 1384 N N . THR A 1 169 ? -10.798 -0.999 -5.616 1.00 31.97 169 THR A N 1
ATOM 1385 C CA . THR A 1 169 ? -10.789 -1.128 -7.093 1.00 31.97 169 THR A CA 1
ATOM 1386 C C . THR A 1 169 ? -11.646 -2.309 -7.579 1.00 31.97 169 THR A C 1
ATOM 1388 O O . THR A 1 169 ? -12.496 -2.144 -8.458 1.00 31.97 169 THR A O 1
ATOM 1391 N N . ALA A 1 170 ? -11.541 -3.471 -6.922 1.00 40.47 170 ALA A N 1
ATOM 1392 C CA . ALA A 1 170 ? -12.357 -4.661 -7.197 1.00 40.47 170 ALA A CA 1
ATOM 1393 C C . ALA A 1 170 ? -13.813 -4.580 -6.674 1.00 40.47 170 ALA A C 1
ATOM 1395 O O . ALA A 1 170 ? -14.651 -5.416 -7.017 1.00 40.47 170 ALA A O 1
ATOM 1396 N N . GLN A 1 171 ? -14.139 -3.581 -5.849 1.00 39.28 171 GLN A N 1
ATOM 1397 C CA . GLN A 1 171 ? -15.485 -3.304 -5.323 1.00 39.28 171 GLN A CA 1
ATOM 1398 C C . GLN A 1 171 ? -16.214 -2.288 -6.221 1.00 39.28 171 GLN A C 1
ATOM 1400 O O . GLN A 1 171 ? -17.399 -2.460 -6.506 1.00 39.28 171 GLN A O 1
ATOM 1405 N N . THR A 1 172 ? -15.487 -1.322 -6.794 1.00 38.41 172 THR A N 1
ATOM 1406 C CA . THR A 1 172 ? -15.970 -0.398 -7.837 1.00 38.41 172 THR A CA 1
ATOM 1407 C C . THR A 1 172 ? -16.477 -1.142 -9.077 1.00 38.41 172 THR A C 1
ATOM 1409 O O . THR A 1 172 ? -17.535 -0.793 -9.597 1.00 38.41 172 THR A O 1
ATOM 1412 N N . GLN A 1 173 ? -15.806 -2.225 -9.499 1.00 42.84 173 GLN A N 1
ATOM 1413 C CA . GLN A 1 173 ? -16.299 -3.146 -10.544 1.00 42.84 173 GLN A CA 1
ATOM 1414 C C . GLN A 1 173 ? -17.757 -3.582 -10.297 1.00 42.84 173 GLN A C 1
ATOM 1416 O O . GLN A 1 173 ? -18.603 -3.560 -11.192 1.00 42.84 173 GLN A O 1
ATOM 1421 N N . ARG A 1 174 ? -18.057 -3.961 -9.049 1.00 48.66 174 ARG A N 1
ATOM 1422 C CA . ARG A 1 174 ? -19.352 -4.512 -8.625 1.00 48.66 174 ARG A CA 1
ATOM 1423 C C . ARG A 1 174 ? -20.404 -3.405 -8.539 1.00 48.66 174 ARG A C 1
ATOM 1425 O O . ARG A 1 174 ? -21.562 -3.639 -8.887 1.00 48.66 174 ARG A O 1
ATOM 1432 N N . ASP A 1 175 ? -19.997 -2.185 -8.180 1.00 46.16 175 ASP A N 1
ATOM 1433 C CA . ASP A 1 175 ? -20.868 -1.008 -8.238 1.00 46.16 175 ASP A CA 1
ATOM 1434 C C . ASP A 1 175 ? -21.236 -0.623 -9.681 1.00 46.16 175 ASP A C 1
ATOM 1436 O O . ASP A 1 175 ? -22.404 -0.356 -9.956 1.00 46.16 175 ASP A O 1
ATOM 1440 N N . VAL A 1 176 ? -20.292 -0.689 -10.630 1.00 51.47 176 VAL A N 1
ATOM 1441 C CA . VAL A 1 176 ? -20.561 -0.439 -12.061 1.00 51.47 176 VAL A CA 1
ATOM 1442 C C . VAL A 1 176 ? -21.610 -1.413 -12.608 1.00 51.47 176 VAL A C 1
ATOM 1444 O O . VAL A 1 176 ? -22.580 -0.967 -13.223 1.00 51.47 176 VAL A O 1
ATOM 1447 N N . VAL A 1 177 ? -21.505 -2.713 -12.308 1.00 51.53 177 VAL A N 1
ATOM 1448 C CA . VAL A 1 177 ? -22.532 -3.710 -12.683 1.00 51.53 177 VAL A CA 1
ATOM 1449 C C . VAL A 1 177 ? -23.890 -3.387 -12.039 1.00 51.53 177 VAL A C 1
ATOM 1451 O O . VAL A 1 177 ? -24.923 -3.434 -12.715 1.00 51.53 177 VAL A O 1
ATOM 1454 N N . LYS A 1 178 ? -23.912 -2.966 -10.766 1.00 50.81 178 LYS A N 1
ATOM 1455 C CA . LYS A 1 178 ? -25.128 -2.487 -10.077 1.00 50.81 178 LYS A CA 1
ATOM 1456 C C . LYS A 1 178 ? -25.696 -1.202 -10.697 1.00 50.81 178 LYS A C 1
ATOM 1458 O O . LYS A 1 178 ? -26.916 -1.060 -10.747 1.00 50.81 178 LYS A O 1
ATOM 1463 N N . LYS A 1 179 ? -24.867 -0.293 -11.218 1.00 54.38 179 LYS A N 1
ATOM 1464 C CA . LYS A 1 179 ? -25.300 0.958 -11.868 1.00 54.38 179 LYS A CA 1
ATOM 1465 C C . LYS A 1 179 ? -25.841 0.714 -13.281 1.00 54.38 179 LYS A C 1
ATOM 1467 O O . LYS A 1 179 ? -26.831 1.338 -13.652 1.00 54.38 179 LYS A O 1
ATOM 1472 N N . LEU A 1 180 ? -25.253 -0.230 -14.022 1.00 56.19 180 LEU A N 1
ATOM 1473 C CA . LEU A 1 180 ? -25.751 -0.721 -15.313 1.00 56.19 180 LEU A CA 1
ATOM 1474 C C . LEU A 1 180 ? -27.120 -1.397 -15.151 1.00 56.19 180 LEU A C 1
ATOM 1476 O O . LEU A 1 180 ? -28.118 -0.911 -15.680 1.00 56.19 180 LEU A O 1
ATOM 1480 N N . LEU A 1 181 ? -27.201 -2.470 -14.355 1.00 56.06 181 LEU A N 1
ATOM 1481 C CA . LEU A 1 181 ? -28.457 -3.197 -14.118 1.00 56.06 181 LEU A CA 1
ATOM 1482 C C . LEU A 1 181 ? -29.501 -2.353 -13.363 1.00 56.06 181 LEU A C 1
ATOM 1484 O O . LEU A 1 181 ? -30.702 -2.605 -13.482 1.00 56.06 181 LEU A O 1
ATOM 1488 N N . GLY A 1 182 ? -29.064 -1.328 -12.625 1.00 54.97 182 GLY A N 1
ATOM 1489 C CA . GLY A 1 182 ? -29.917 -0.349 -11.952 1.00 54.97 182 GLY A CA 1
ATOM 1490 C C . GLY A 1 182 ? -30.802 0.465 -12.900 1.00 54.97 182 GLY A C 1
ATOM 1491 O O . GLY A 1 182 ? -31.920 0.800 -12.519 1.00 54.97 182 GLY A O 1
ATOM 1492 N N . LYS A 1 183 ? -30.365 0.699 -14.149 1.00 64.25 183 LYS A N 1
ATOM 1493 C CA . LYS A 1 183 ? -31.138 1.402 -15.198 1.00 64.25 183 LYS A CA 1
ATOM 1494 C C . LYS A 1 183 ? -32.334 0.602 -15.736 1.00 64.25 183 LYS A C 1
ATOM 1496 O O . LYS A 1 183 ? -33.098 1.118 -16.548 1.00 64.25 183 LYS A O 1
ATOM 1501 N N . LEU A 1 184 ? -32.483 -0.657 -15.321 1.00 59.19 184 LEU A N 1
ATOM 1502 C CA . LEU A 1 184 ? -33.591 -1.532 -15.697 1.00 59.19 184 LEU A CA 1
ATOM 1503 C C . LEU A 1 184 ? -34.608 -1.665 -14.565 1.00 59.19 184 LEU A C 1
ATOM 1505 O O . LEU A 1 184 ? -34.229 -1.834 -13.405 1.00 59.19 184 LEU A O 1
ATOM 1509 N N . GLU A 1 185 ? -35.894 -1.688 -14.914 1.00 70.50 185 GLU A N 1
ATOM 1510 C CA . GLU A 1 185 ? -36.984 -2.028 -13.993 1.00 70.50 185 GLU A CA 1
ATOM 1511 C C . GLU A 1 185 ? -36.805 -3.443 -13.413 1.00 70.50 185 GLU A C 1
ATOM 1513 O O . GLU A 1 185 ? -36.261 -4.330 -14.074 1.00 70.50 185 GLU A O 1
ATOM 1518 N N . GLU A 1 186 ? -37.295 -3.705 -12.195 1.00 55.31 186 GLU A N 1
ATOM 1519 C CA . GLU A 1 186 ? -37.065 -4.991 -11.510 1.00 55.31 186 GLU A CA 1
ATOM 1520 C C . GLU A 1 186 ? -37.544 -6.207 -12.325 1.00 55.31 186 GLU A C 1
ATOM 1522 O O . GLU A 1 186 ? -36.877 -7.250 -12.358 1.00 55.31 186 GLU A O 1
ATOM 1527 N N . SER A 1 187 ? -38.680 -6.066 -13.015 1.00 67.31 187 SER A N 1
ATOM 1528 C CA . SER A 1 187 ? -39.255 -7.136 -13.835 1.00 67.31 187 SER A CA 1
ATOM 1529 C C . SER A 1 187 ? -38.389 -7.482 -15.056 1.00 67.31 187 SER A C 1
ATOM 1531 O O . SER A 1 187 ? -38.369 -8.631 -15.498 1.00 67.31 187 SER A O 1
ATOM 1533 N N . GLU A 1 188 ? -37.628 -6.510 -15.558 1.00 72.06 188 GLU A N 1
ATOM 1534 C CA . GLU A 1 188 ? -36.733 -6.624 -16.710 1.00 72.06 188 GLU A CA 1
ATOM 1535 C C . GLU A 1 188 ? -35.346 -7.096 -16.279 1.00 72.06 188 GLU A C 1
ATOM 1537 O O . GLU A 1 188 ? -34.795 -8.024 -16.871 1.00 72.06 188 GLU A O 1
ATOM 1542 N N . ARG A 1 189 ? -34.840 -6.539 -15.171 1.00 69.44 189 ARG A N 1
ATOM 1543 C CA . ARG A 1 189 ? -33.612 -6.954 -14.483 1.00 69.44 189 ARG A CA 1
ATOM 1544 C C . ARG A 1 189 ? -33.657 -8.436 -14.097 1.00 69.44 189 ARG A C 1
ATOM 1546 O O . ARG A 1 189 ? -32.713 -9.171 -14.351 1.00 69.44 189 ARG A O 1
ATOM 1553 N N . THR A 1 190 ? -34.778 -8.903 -13.545 1.00 63.66 190 THR A N 1
ATOM 1554 C CA . THR A 1 190 ? -34.952 -10.320 -13.176 1.00 63.66 190 THR A CA 1
ATOM 1555 C C . THR A 1 190 ? -34.892 -11.237 -14.401 1.00 63.66 190 THR A C 1
ATOM 1557 O O . THR A 1 190 ? -34.258 -12.288 -14.352 1.00 63.66 190 THR A O 1
ATOM 1560 N N . VAL A 1 191 ? -35.523 -10.836 -15.508 1.00 70.19 191 VAL A N 1
ATOM 1561 C CA . VAL A 1 191 ? -35.577 -11.637 -16.738 1.00 70.19 191 VAL A CA 1
ATOM 1562 C C . VAL A 1 191 ? -34.235 -11.641 -17.474 1.00 70.19 191 VAL A C 1
ATOM 1564 O O . VAL A 1 191 ? -33.797 -12.707 -17.898 1.00 70.19 191 VAL A O 1
ATOM 1567 N N . ILE A 1 192 ? -33.544 -10.499 -17.585 1.00 69.94 192 ILE A N 1
ATOM 1568 C CA . ILE A 1 192 ? -32.223 -10.450 -18.229 1.00 69.94 192 ILE A CA 1
ATOM 1569 C C . ILE A 1 192 ? -31.176 -11.225 -17.416 1.00 69.94 192 ILE A C 1
ATOM 1571 O O . ILE A 1 192 ? -30.391 -11.960 -18.009 1.00 69.94 192 ILE A O 1
ATOM 1575 N N . THR A 1 193 ? -31.209 -11.161 -16.077 1.00 61.81 193 THR A N 1
ATOM 1576 C CA . THR A 1 193 ? -30.263 -11.914 -15.242 1.00 61.81 193 THR A CA 1
ATOM 1577 C C . THR A 1 193 ? -30.471 -13.429 -15.346 1.00 61.81 193 THR A C 1
ATOM 1579 O O . THR A 1 193 ? -29.499 -14.152 -15.548 1.00 61.81 193 THR A O 1
ATOM 1582 N N . LEU A 1 194 ? -31.715 -13.920 -15.272 1.00 65.56 194 LEU A N 1
ATOM 1583 C CA . LEU A 1 194 ? -32.001 -15.361 -15.390 1.00 65.56 194 LEU A CA 1
ATOM 1584 C C . LEU A 1 194 ? -31.753 -15.912 -16.803 1.00 65.56 194 LEU A C 1
ATOM 1586 O O . LEU A 1 194 ? -31.380 -17.073 -16.941 1.00 65.56 194 LEU A O 1
ATOM 1590 N N . HIS A 1 195 ? -31.936 -15.094 -17.842 1.00 67.31 195 HIS A N 1
ATOM 1591 C CA . HIS A 1 195 ? -31.720 -15.513 -19.227 1.00 67.31 195 HIS A CA 1
ATOM 1592 C C . HIS A 1 195 ? -30.238 -15.553 -19.624 1.00 67.31 195 HIS A C 1
ATOM 1594 O O . HIS A 1 195 ? -29.827 -16.488 -20.299 1.00 67.31 195 HIS A O 1
ATOM 1600 N N . TYR A 1 196 ? -29.437 -14.559 -19.218 1.00 57.12 196 TYR A N 1
ATOM 1601 C CA . TYR A 1 196 ? -28.025 -14.475 -19.616 1.00 57.12 196 TYR A CA 1
ATOM 1602 C C . TYR A 1 196 ? -27.064 -15.174 -18.652 1.00 57.12 196 TYR A C 1
ATOM 1604 O O . TYR A 1 196 ? -26.187 -15.890 -19.111 1.00 57.12 196 TYR A O 1
ATOM 1612 N N . PHE A 1 197 ? -27.226 -15.003 -17.335 1.00 56.38 197 PHE A N 1
ATOM 1613 C CA . PHE A 1 197 ? -26.337 -15.641 -16.350 1.00 56.38 197 PHE A CA 1
ATOM 1614 C C . PHE A 1 197 ? -26.861 -17.009 -15.888 1.00 56.38 197 PHE A C 1
ATOM 1616 O O . PHE A 1 197 ? -26.091 -17.835 -15.412 1.00 56.38 197 PHE A O 1
ATOM 1623 N N . GLY A 1 198 ? -28.170 -17.255 -16.019 1.00 52.03 198 GLY A N 1
ATOM 1624 C CA . GLY A 1 198 ? -28.804 -18.542 -15.711 1.00 52.03 198 GLY A CA 1
ATOM 1625 C C . GLY A 1 198 ? -29.110 -19.418 -16.932 1.00 52.03 198 GLY A C 1
ATOM 1626 O O . GLY A 1 198 ? -29.670 -20.492 -16.748 1.00 52.03 198 GLY A O 1
ATOM 1627 N N . GLU A 1 199 ? -28.796 -18.960 -18.151 1.00 62.50 199 GLU A N 1
ATOM 1628 C CA . GLU A 1 199 ? -29.019 -19.645 -19.447 1.00 62.50 199 GLU A CA 1
ATOM 1629 C C . GLU A 1 199 ? -30.481 -20.051 -19.770 1.00 62.50 199 GLU A C 1
ATOM 1631 O O . GLU A 1 199 ? -30.746 -20.672 -20.799 1.00 62.50 199 GLU A O 1
ATOM 1636 N N . MET A 1 200 ? -31.463 -19.686 -18.935 1.00 62.00 200 MET A N 1
ATOM 1637 C CA . MET A 1 200 ? -32.834 -20.209 -19.025 1.00 62.00 200 MET A CA 1
ATOM 1638 C C . MET A 1 200 ? -33.596 -19.728 -20.274 1.00 62.00 200 MET A C 1
ATOM 1640 O O . MET A 1 200 ? -33.544 -18.549 -20.658 1.00 62.00 200 MET A O 1
ATOM 1644 N N . SER A 1 201 ? -34.413 -20.610 -20.862 1.00 69.94 201 SER A N 1
ATOM 1645 C CA . SER A 1 201 ? -35.333 -20.232 -21.939 1.00 69.94 201 SER A CA 1
ATOM 1646 C C . SER A 1 201 ? -36.490 -19.362 -21.427 1.00 69.94 201 SER A C 1
ATOM 1648 O O . SER A 1 201 ? -36.879 -19.399 -20.258 1.00 69.94 201 SER A O 1
ATOM 1650 N N . CYS A 1 202 ? -37.107 -18.581 -22.318 1.00 62.50 202 CYS A N 1
ATOM 1651 C CA . CYS A 1 202 ? -38.225 -17.710 -21.939 1.00 62.50 202 CYS A CA 1
ATOM 1652 C C . CYS A 1 202 ? -39.455 -18.474 -21.403 1.00 62.50 202 CYS A C 1
ATOM 1654 O O . CYS A 1 202 ? -40.197 -17.919 -20.592 1.00 62.50 202 CYS A O 1
ATOM 1656 N N . SER A 1 203 ? -39.671 -19.724 -21.833 1.00 61.28 203 SER A N 1
ATOM 1657 C CA . SER A 1 203 ? -40.765 -20.582 -21.343 1.00 61.28 203 SER A CA 1
ATOM 1658 C C . SER A 1 203 ? -40.520 -21.014 -19.900 1.00 61.28 203 SER A C 1
ATOM 1660 O O . SER A 1 203 ? -41.378 -20.854 -19.028 1.00 61.28 203 SER A O 1
ATOM 1662 N N . GLU A 1 204 ? -39.294 -21.466 -19.620 1.00 58.31 204 GLU A N 1
ATOM 1663 C CA . GLU A 1 204 ? -38.868 -21.887 -18.284 1.00 58.31 204 GLU A CA 1
ATOM 1664 C C . GLU A 1 204 ? -38.887 -20.722 -17.297 1.00 58.31 204 GLU A C 1
ATOM 1666 O O . GLU A 1 204 ? -39.398 -20.877 -16.193 1.00 58.31 204 GLU A O 1
ATOM 1671 N N . ILE A 1 205 ? -38.416 -19.533 -17.697 1.00 65.19 205 ILE A N 1
ATOM 1672 C CA . ILE A 1 205 ? -38.516 -18.310 -16.881 1.00 65.19 205 ILE A CA 1
ATOM 1673 C C . ILE A 1 205 ? -39.990 -17.939 -16.623 1.00 65.19 205 ILE A C 1
ATOM 1675 O O . ILE A 1 205 ? -40.328 -17.495 -15.524 1.00 65.19 205 ILE A O 1
ATOM 1679 N N . GLY A 1 206 ? -40.880 -18.139 -17.603 1.00 60.97 206 GLY A N 1
ATOM 1680 C CA . GLY A 1 206 ? -42.319 -17.902 -17.451 1.00 60.97 206 GLY A CA 1
ATOM 1681 C C . GLY A 1 206 ? -42.943 -18.820 -16.399 1.00 60.97 206 GLY A C 1
ATOM 1682 O O . GLY A 1 206 ? -43.515 -18.345 -15.414 1.00 60.97 206 GLY A O 1
ATOM 1683 N N . ALA A 1 207 ? -42.740 -20.131 -16.549 1.00 57.22 207 ALA A N 1
ATOM 1684 C CA . ALA A 1 207 ? -43.172 -21.138 -15.580 1.00 57.22 207 ALA A CA 1
ATOM 1685 C C . ALA A 1 207 ? -42.553 -20.917 -14.183 1.00 57.22 207 ALA A C 1
ATOM 1687 O O . ALA A 1 207 ? -43.234 -21.078 -13.172 1.00 57.22 207 ALA A O 1
ATOM 1688 N N . PHE A 1 208 ? -41.288 -20.489 -14.121 1.00 53.50 208 PHE A N 1
ATOM 1689 C CA . PHE A 1 208 ? -40.539 -20.234 -12.886 1.00 53.50 208 PHE A CA 1
ATOM 1690 C C . PHE A 1 208 ? -41.043 -19.009 -12.103 1.00 53.50 208 PHE A C 1
ATOM 1692 O O . PHE A 1 208 ? -41.155 -19.060 -10.879 1.00 53.50 208 PHE A O 1
ATOM 1699 N N . LEU A 1 209 ? -41.381 -17.909 -12.786 1.00 61.19 209 LEU A N 1
ATOM 1700 C CA . LEU A 1 209 ? -41.910 -16.692 -12.146 1.00 61.19 209 LEU A CA 1
ATOM 1701 C C . LEU A 1 209 ? -43.446 -16.727 -11.963 1.00 61.19 209 LEU A C 1
ATOM 1703 O O . LEU A 1 209 ? -44.012 -15.950 -11.178 1.00 61.19 209 LEU A O 1
ATOM 1707 N N . GLY A 1 210 ? -44.126 -17.639 -12.662 1.00 50.19 210 GLY A N 1
ATOM 1708 C CA . GLY A 1 210 ? -45.585 -17.726 -12.727 1.00 50.19 210 GLY A CA 1
ATOM 1709 C C . GLY A 1 210 ? -46.192 -16.601 -13.566 1.00 50.19 210 GLY A C 1
ATOM 1710 O O . GLY A 1 210 ? -47.126 -15.944 -13.110 1.00 50.19 210 GLY A O 1
ATOM 1711 N N . VAL A 1 211 ? -45.620 -16.342 -14.748 1.00 64.81 211 VAL A N 1
ATOM 1712 C CA . VAL A 1 211 ? -46.091 -15.365 -15.751 1.00 64.81 211 VAL A CA 1
ATOM 1713 C C . VAL A 1 211 ? -46.014 -15.979 -17.154 1.00 64.81 211 VAL A C 1
ATOM 1715 O O . VAL A 1 211 ? -45.270 -16.931 -17.372 1.00 64.81 211 VAL A O 1
ATOM 1718 N N . SER A 1 212 ? -46.751 -15.450 -18.134 1.00 72.81 212 SER A N 1
ATOM 1719 C CA . SER A 1 212 ? -46.720 -16.012 -19.493 1.00 72.81 212 SER A CA 1
ATOM 1720 C C . SER A 1 212 ? -45.363 -15.807 -20.189 1.00 72.81 212 SER A C 1
ATOM 1722 O O . SER A 1 212 ? -44.719 -14.768 -20.038 1.00 72.81 212 SER A O 1
ATOM 1724 N N . GLU A 1 213 ? -44.950 -16.772 -21.015 1.00 72.75 213 GLU A N 1
ATOM 1725 C CA . GLU A 1 213 ? -43.694 -16.723 -21.787 1.00 72.75 213 GLU A CA 1
ATOM 1726 C C . GLU A 1 213 ? -43.565 -15.448 -22.646 1.00 72.75 213 GLU A C 1
ATOM 1728 O O . GLU A 1 213 ? -42.493 -14.847 -22.737 1.00 72.75 213 GLU A O 1
ATOM 1733 N N . ASN A 1 214 ? -44.671 -14.976 -23.225 1.00 67.44 214 ASN A N 1
ATOM 1734 C CA . ASN A 1 214 ? -44.694 -13.744 -24.019 1.00 67.44 214 ASN A CA 1
ATOM 1735 C C . ASN A 1 214 ? -44.406 -12.493 -23.165 1.00 67.44 214 ASN A C 1
ATOM 1737 O O . ASN A 1 214 ? -43.736 -11.570 -23.632 1.00 67.44 214 ASN A O 1
ATOM 1741 N N . THR A 1 215 ? -44.814 -12.491 -21.889 1.00 68.94 215 THR A N 1
ATOM 1742 C CA . THR A 1 215 ? -44.460 -11.433 -20.925 1.00 68.94 215 THR A CA 1
ATOM 1743 C C . THR A 1 215 ? -42.951 -11.411 -20.661 1.00 68.94 215 THR A C 1
ATOM 1745 O O . THR A 1 215 ? -42.351 -10.337 -20.580 1.00 68.94 215 THR A O 1
ATOM 1748 N N . VAL A 1 216 ? -42.313 -12.585 -20.590 1.00 69.44 216 VAL A N 1
ATOM 1749 C CA . VAL A 1 216 ? -40.854 -12.717 -20.432 1.00 69.44 216 VAL A CA 1
ATOM 1750 C C . VAL A 1 216 ? -40.121 -12.190 -21.668 1.00 69.44 216 VAL A C 1
ATOM 1752 O O . VAL A 1 216 ? -39.257 -11.323 -21.536 1.00 69.44 216 VAL A O 1
ATOM 1755 N N . LYS A 1 217 ? -40.506 -12.634 -22.874 1.00 69.62 217 LYS A N 1
ATOM 1756 C CA . LYS A 1 217 ? -39.905 -12.172 -24.144 1.00 69.62 217 LYS A CA 1
ATOM 1757 C C . LYS A 1 217 ? -39.997 -10.648 -24.307 1.00 69.62 217 LYS A C 1
ATOM 1759 O O . LYS A 1 217 ? -39.028 -10.015 -24.727 1.00 69.62 217 LYS A O 1
ATOM 1764 N N . SER A 1 218 ? -41.128 -10.054 -23.920 1.00 72.06 218 SER A N 1
ATOM 1765 C CA . SER A 1 218 ? -41.349 -8.602 -23.954 1.00 72.06 218 SER A CA 1
ATOM 1766 C C . SER A 1 218 ? -40.419 -7.838 -22.995 1.00 72.06 218 SER A C 1
ATOM 1768 O O . SER A 1 218 ? -39.711 -6.920 -23.418 1.00 72.06 218 SER A O 1
ATOM 1770 N N . ARG A 1 219 ? -40.324 -8.273 -21.727 1.00 76.12 219 ARG A N 1
ATOM 1771 C CA . ARG A 1 219 ? -39.416 -7.684 -20.718 1.00 76.12 219 ARG A CA 1
ATOM 1772 C C . ARG A 1 219 ? -37.942 -7.797 -21.113 1.00 76.12 219 ARG A C 1
ATOM 1774 O O . ARG A 1 219 ? -37.187 -6.843 -20.953 1.00 76.12 219 ARG A O 1
ATOM 1781 N N . LEU A 1 220 ? -37.543 -8.931 -21.689 1.00 71.31 220 LEU A N 1
ATOM 1782 C CA . LEU A 1 220 ? -36.177 -9.162 -22.163 1.00 71.31 220 LEU A CA 1
ATOM 1783 C C . LEU A 1 220 ? -35.794 -8.226 -23.326 1.00 71.31 220 LEU A C 1
ATOM 1785 O O . LEU A 1 220 ? -34.673 -7.717 -23.369 1.00 71.31 220 LEU A O 1
ATOM 1789 N N . ARG A 1 221 ? -36.722 -7.970 -24.261 1.00 71.31 221 ARG A N 1
ATOM 1790 C CA . ARG A 1 221 ? -36.506 -7.032 -25.375 1.00 71.31 221 ARG A CA 1
ATOM 1791 C C . ARG A 1 221 ? -36.330 -5.597 -24.873 1.00 71.31 221 ARG A C 1
ATOM 1793 O O . ARG A 1 221 ? -35.393 -4.934 -25.307 1.00 71.31 221 ARG A O 1
ATOM 1800 N N . ARG A 1 222 ? -37.164 -5.140 -23.932 1.00 71.62 222 ARG A N 1
ATOM 1801 C CA . ARG A 1 222 ? -37.036 -3.798 -23.331 1.00 71.62 222 ARG A CA 1
ATOM 1802 C C . ARG A 1 222 ? -35.747 -3.633 -22.520 1.00 71.62 222 ARG A C 1
ATOM 1804 O O . ARG A 1 222 ? -35.078 -2.616 -22.678 1.00 71.62 222 ARG A O 1
ATOM 1811 N N . ALA A 1 223 ? -35.327 -4.666 -21.784 1.00 72.31 223 ALA A N 1
ATOM 1812 C CA . ALA A 1 223 ? -34.034 -4.691 -21.097 1.00 72.31 223 ALA A CA 1
ATOM 1813 C C . ALA A 1 223 ? -32.853 -4.476 -22.067 1.00 72.31 223 ALA A C 1
ATOM 1815 O O . ALA A 1 223 ? -32.037 -3.572 -21.882 1.00 72.31 223 ALA A O 1
ATOM 1816 N N . ARG A 1 224 ? -32.810 -5.268 -23.152 1.00 70.19 224 ARG A N 1
ATOM 1817 C CA . ARG A 1 224 ? -31.818 -5.149 -24.239 1.00 70.19 224 ARG A CA 1
ATOM 1818 C C . ARG A 1 224 ? -31.854 -3.764 -24.906 1.00 70.19 224 ARG A C 1
ATOM 1820 O O . ARG A 1 224 ? -30.810 -3.214 -25.243 1.00 70.19 224 ARG A O 1
ATOM 1827 N N . GLN A 1 225 ? -33.045 -3.188 -25.068 1.00 73.69 225 GLN A N 1
ATOM 1828 C CA . GLN A 1 225 ? -33.263 -1.902 -25.736 1.00 73.69 225 GLN A CA 1
ATOM 1829 C C . GLN A 1 225 ? -32.911 -0.680 -24.859 1.00 73.69 225 GLN A C 1
ATOM 1831 O O . GLN A 1 225 ? -32.522 0.350 -25.402 1.00 73.69 225 GLN A O 1
ATOM 1836 N N . ARG A 1 226 ? -32.972 -0.784 -23.522 1.00 68.62 226 ARG A N 1
ATOM 1837 C CA . ARG A 1 226 ? -32.571 0.284 -22.578 1.00 68.62 226 ARG A CA 1
ATOM 1838 C C . ARG A 1 226 ? -31.058 0.358 -22.330 1.00 68.62 226 ARG A C 1
ATOM 1840 O O . ARG A 1 226 ? -30.541 1.443 -22.094 1.00 68.62 226 ARG A O 1
ATOM 1847 N N . LEU A 1 227 ? -30.333 -0.758 -22.457 1.00 70.62 227 LEU A N 1
ATOM 1848 C CA . LEU A 1 227 ? -28.866 -0.816 -22.304 1.00 70.62 227 LEU A CA 1
ATOM 1849 C C . LEU A 1 227 ? -28.088 -0.649 -23.629 1.00 70.62 227 LEU A C 1
ATOM 1851 O O . LEU A 1 227 ? -26.867 -0.793 -23.663 1.00 70.62 227 LEU A O 1
ATOM 1855 N N . LYS A 1 228 ? -28.771 -0.307 -24.732 1.00 63.66 228 LYS A N 1
ATOM 1856 C CA . LYS A 1 228 ? -28.230 -0.310 -26.110 1.00 63.66 228 LYS A CA 1
ATOM 1857 C C . LYS A 1 228 ? -26.986 0.581 -26.320 1.00 63.66 228 LYS A C 1
ATOM 1859 O O . LYS A 1 228 ? -26.225 0.335 -27.256 1.00 63.66 228 LYS A O 1
ATOM 1864 N N . LYS A 1 229 ? -26.764 1.602 -25.481 1.00 56.09 229 LYS A N 1
ATOM 1865 C CA . LYS A 1 229 ? -25.587 2.497 -25.548 1.00 56.09 229 LYS A CA 1
ATOM 1866 C C . LYS A 1 229 ? -24.347 1.988 -24.794 1.00 56.09 229 LYS A C 1
ATOM 1868 O O . LYS A 1 229 ? -23.277 2.546 -24.987 1.00 56.09 229 LYS A O 1
ATOM 1873 N N . GLU A 1 230 ? -24.472 0.958 -23.957 1.00 56.66 230 GLU A N 1
ATOM 1874 C CA . GLU A 1 230 ? -23.433 0.536 -22.990 1.00 56.66 230 GLU A CA 1
ATOM 1875 C C . GLU A 1 230 ? -22.999 -0.932 -23.204 1.00 56.66 230 GLU A C 1
ATOM 1877 O O . GLU A 1 230 ? -22.456 -1.591 -22.322 1.00 56.66 230 GLU A O 1
ATOM 1882 N N . GLU A 1 231 ? -23.256 -1.454 -24.406 1.00 50.19 231 GLU A N 1
ATOM 1883 C CA . GLU A 1 231 ? -23.187 -2.881 -24.741 1.00 50.19 231 GLU A CA 1
ATOM 1884 C C . GLU A 1 231 ? -21.775 -3.490 -24.671 1.00 50.19 231 GLU A C 1
ATOM 1886 O O . GLU A 1 231 ? -21.643 -4.652 -24.299 1.00 50.19 231 GLU A O 1
ATOM 1891 N N . THR A 1 232 ? -20.720 -2.736 -24.994 1.00 46.91 232 THR A N 1
ATOM 1892 C CA . THR A 1 232 ? -19.331 -3.238 -24.962 1.00 46.91 232 THR A CA 1
ATOM 1893 C C . THR A 1 232 ? -18.867 -3.542 -23.541 1.00 46.91 232 THR A C 1
ATOM 1895 O O . THR A 1 232 ? -18.381 -4.639 -23.291 1.00 46.91 232 THR A O 1
ATOM 1898 N N . ILE A 1 233 ? -19.128 -2.629 -22.600 1.00 51.09 233 ILE A N 1
ATOM 1899 C CA . ILE A 1 233 ? -18.836 -2.798 -21.165 1.00 51.09 233 ILE A CA 1
ATOM 1900 C C . ILE A 1 233 ? -19.595 -4.009 -20.601 1.00 51.09 233 ILE A C 1
ATOM 1902 O O . ILE A 1 233 ? -19.087 -4.725 -19.745 1.00 51.09 233 ILE A O 1
ATOM 1906 N N . ILE A 1 234 ? -20.809 -4.267 -21.100 1.00 52.16 234 ILE A N 1
ATOM 1907 C CA . ILE A 1 234 ? -21.613 -5.425 -20.694 1.00 52.16 234 ILE A CA 1
ATOM 1908 C C . ILE A 1 234 ? -21.046 -6.733 -21.270 1.00 52.16 234 ILE A C 1
ATOM 1910 O O . ILE A 1 234 ? -21.025 -7.721 -20.546 1.00 52.16 234 ILE A O 1
ATOM 1914 N N . ARG A 1 235 ? -20.560 -6.763 -22.521 1.00 49.75 235 ARG A N 1
ATOM 1915 C CA . ARG A 1 235 ? -19.906 -7.958 -23.098 1.00 49.75 235 ARG A CA 1
ATOM 1916 C C . ARG A 1 235 ? -18.584 -8.283 -22.401 1.00 49.75 235 ARG A C 1
ATOM 1918 O O . ARG A 1 235 ? -18.388 -9.410 -21.969 1.00 49.75 235 ARG A O 1
ATOM 1925 N N . GLU A 1 236 ? -17.738 -7.280 -22.198 1.00 45.16 236 GLU A N 1
ATOM 1926 C CA . GLU A 1 236 ? -16.439 -7.423 -21.526 1.00 45.16 236 GLU A CA 1
ATOM 1927 C C . GLU A 1 236 ? -16.594 -7.829 -20.043 1.00 45.16 236 GLU A C 1
ATOM 1929 O O . GLU A 1 236 ? -15.768 -8.560 -19.496 1.00 45.16 236 GLU A O 1
ATOM 1934 N N . ALA A 1 237 ? -17.706 -7.445 -19.404 1.00 48.88 237 ALA A N 1
ATOM 1935 C CA . ALA A 1 237 ? -18.108 -7.931 -18.081 1.00 48.88 237 ALA A CA 1
ATOM 1936 C C . ALA A 1 237 ? -18.836 -9.294 -18.087 1.00 48.88 237 ALA A C 1
ATOM 1938 O O . ALA A 1 237 ? -19.100 -9.825 -17.013 1.00 48.88 237 ALA A O 1
ATOM 1939 N N . ILE A 1 238 ? -19.179 -9.865 -19.246 1.00 47.34 238 ILE A N 1
ATOM 1940 C CA . ILE A 1 238 ? -19.751 -11.218 -19.369 1.00 47.34 238 ILE A CA 1
ATOM 1941 C C . ILE A 1 238 ? -18.641 -12.237 -19.649 1.00 47.34 238 ILE A C 1
ATOM 1943 O O . ILE A 1 238 ? -18.588 -13.258 -18.969 1.00 47.34 238 ILE A O 1
ATOM 1947 N N . ASP A 1 239 ? -17.710 -11.937 -20.559 1.00 46.53 239 ASP A N 1
ATOM 1948 C CA . ASP A 1 239 ? -16.626 -12.862 -20.935 1.00 46.53 239 ASP A CA 1
ATOM 1949 C C . ASP A 1 239 ? -15.667 -13.172 -19.763 1.00 46.53 239 ASP A C 1
ATOM 1951 O O . ASP A 1 239 ? -15.108 -14.266 -19.679 1.00 46.53 239 ASP A O 1
ATOM 1955 N N . ASN A 1 240 ? -15.538 -12.240 -18.809 1.00 42.66 240 ASN A N 1
ATOM 1956 C CA . ASN A 1 240 ? -14.737 -12.392 -17.587 1.00 42.66 240 ASN A CA 1
ATOM 1957 C C . ASN A 1 240 ? -15.505 -13.002 -16.388 1.00 42.66 240 ASN A C 1
ATOM 1959 O O . ASN A 1 240 ? -14.937 -13.140 -15.305 1.00 42.66 240 ASN A O 1
ATOM 1963 N N . PHE A 1 241 ? -16.785 -13.361 -16.543 1.00 52.00 241 PHE A N 1
ATOM 1964 C CA . PHE A 1 241 ? -17.624 -13.947 -15.485 1.00 52.00 241 PHE A CA 1
ATOM 1965 C C . PHE A 1 241 ? -17.836 -15.454 -15.711 1.00 52.00 241 PHE A C 1
ATOM 1967 O O . PHE A 1 241 ? -18.922 -15.903 -16.077 1.00 52.00 241 PHE A O 1
ATOM 1974 N N . GLN A 1 242 ? -16.799 -16.255 -15.453 1.00 48.25 242 GLN A N 1
ATOM 1975 C CA . GLN A 1 242 ? -16.906 -17.719 -15.460 1.00 48.25 242 GLN A CA 1
ATOM 1976 C C . GLN A 1 242 ? -17.021 -18.270 -14.034 1.00 48.25 242 GLN A C 1
ATOM 1978 O O . GLN A 1 242 ? -16.195 -17.975 -13.172 1.00 48.25 242 GLN A O 1
ATOM 1983 N N . ILE A 1 243 ? -18.062 -19.073 -13.791 1.00 46.94 243 ILE A N 1
ATOM 1984 C CA . ILE A 1 243 ? -18.181 -19.917 -12.591 1.00 46.94 243 ILE A CA 1
ATOM 1985 C C . ILE A 1 243 ? -17.021 -20.921 -12.618 1.00 46.94 243 ILE A C 1
ATOM 1987 O O . ILE A 1 243 ? -16.665 -21.385 -13.703 1.00 46.94 243 ILE A O 1
ATOM 1991 N N . SER A 1 244 ? -16.425 -21.249 -11.466 1.00 40.81 244 SER A N 1
ATOM 1992 C CA . SER A 1 244 ? -15.220 -22.080 -11.409 1.00 40.81 244 SER A CA 1
ATOM 1993 C C . SER A 1 244 ? -15.355 -23.366 -12.236 1.00 40.81 244 SER A C 1
ATOM 1995 O O . SER A 1 244 ? -16.292 -24.138 -11.999 1.00 40.81 244 SER A O 1
ATOM 1997 N N . PRO A 1 245 ? -14.368 -23.678 -13.104 1.00 43.69 245 PRO A N 1
ATOM 1998 C CA . PRO A 1 245 ? -14.232 -24.981 -13.758 1.00 43.69 245 PRO A CA 1
ATOM 1999 C C . PRO A 1 245 ? -14.144 -26.179 -12.802 1.00 43.69 245 PRO A C 1
ATOM 2001 O O . PRO A 1 245 ? -14.119 -27.307 -13.281 1.00 43.69 245 PRO A O 1
ATOM 2004 N N . HIS A 1 246 ? -14.132 -25.944 -11.483 1.00 44.50 246 HIS A N 1
ATOM 2005 C CA . HIS A 1 246 ? -14.120 -26.940 -10.409 1.00 44.50 246 HIS A CA 1
ATOM 2006 C C . HIS A 1 246 ? -15.321 -26.844 -9.453 1.00 44.50 246 HIS A C 1
ATOM 2008 O O . HIS A 1 246 ? -15.499 -27.720 -8.610 1.00 44.50 246 HIS A O 1
ATOM 2014 N N . LEU A 1 247 ? -16.234 -25.878 -9.655 1.00 45.44 247 LEU A N 1
ATOM 2015 C CA . LEU A 1 247 ? -17.643 -26.066 -9.265 1.00 45.44 247 LEU A CA 1
ATOM 2016 C C . LEU A 1 247 ? -18.278 -27.230 -10.057 1.00 45.44 247 LEU A C 1
ATOM 2018 O O . LEU A 1 247 ? -19.352 -27.697 -9.699 1.00 45.44 247 LEU A O 1
ATOM 2022 N N . THR A 1 248 ? -17.564 -27.734 -11.071 1.00 45.56 248 THR A N 1
ATOM 2023 C CA . THR A 1 248 ? -17.374 -29.160 -11.391 1.00 45.56 248 THR A CA 1
ATOM 2024 C C . THR A 1 248 ? -17.047 -29.995 -10.131 1.00 45.56 248 THR A C 1
ATOM 2026 O O . THR A 1 248 ? -17.908 -30.109 -9.268 1.00 45.56 248 THR A O 1
ATOM 2029 N N . GLU A 1 249 ? -15.876 -30.626 -9.974 1.00 49.28 249 GLU A N 1
ATOM 2030 C CA . GLU A 1 249 ? -15.751 -31.779 -9.050 1.00 49.28 249 GLU A CA 1
ATOM 2031 C C . GLU A 1 249 ? -16.043 -31.490 -7.565 1.00 49.28 249 GLU A C 1
ATOM 2033 O O . GLU A 1 249 ? -16.347 -32.422 -6.826 1.00 49.28 249 GLU A O 1
ATOM 2038 N N . ASN A 1 250 ? -15.932 -30.241 -7.095 1.00 47.16 250 ASN A N 1
ATOM 2039 C CA . ASN A 1 250 ? -15.908 -29.910 -5.664 1.00 47.16 250 ASN A CA 1
ATOM 2040 C C . ASN A 1 250 ? -17.117 -30.429 -4.868 1.00 47.16 250 ASN A C 1
ATOM 2042 O O . ASN A 1 250 ? -16.953 -30.859 -3.729 1.00 47.16 250 ASN A O 1
ATOM 2046 N N . VAL A 1 251 ? -18.317 -30.437 -5.451 1.00 51.88 251 VAL A N 1
ATOM 2047 C CA . VAL A 1 251 ? -19.529 -30.883 -4.743 1.00 51.88 251 VAL A CA 1
ATOM 2048 C C . VAL A 1 251 ? -19.598 -32.410 -4.643 1.00 51.88 251 VAL A C 1
ATOM 2050 O O . VAL A 1 251 ? -19.884 -32.919 -3.559 1.00 51.88 251 VAL A O 1
ATOM 2053 N N . MET A 1 252 ? -19.284 -33.165 -5.708 1.00 52.91 252 MET A N 1
ATOM 2054 C CA . MET A 1 252 ? -19.281 -34.637 -5.622 1.00 52.91 252 MET A CA 1
ATOM 2055 C C . MET A 1 252 ? -18.037 -35.175 -4.892 1.00 52.91 252 MET A C 1
ATOM 2057 O O . MET A 1 252 ? -18.117 -36.211 -4.231 1.00 52.91 252 MET A O 1
ATOM 2061 N N . ARG A 1 253 ? -16.920 -34.434 -4.926 1.00 50.44 253 ARG A N 1
ATOM 2062 C CA . ARG A 1 253 ? -15.713 -34.625 -4.099 1.00 50.44 253 ARG A CA 1
ATOM 2063 C C . ARG A 1 253 ? -16.065 -34.581 -2.609 1.00 50.44 253 ARG A C 1
ATOM 2065 O O . ARG A 1 253 ? -15.816 -35.559 -1.907 1.00 50.44 253 ARG A O 1
ATOM 2072 N N . GLU A 1 254 ? -16.742 -33.530 -2.146 1.00 49.38 254 GLU A N 1
ATOM 2073 C CA . GLU A 1 254 ? -17.243 -33.437 -0.764 1.00 49.38 254 GLU A CA 1
ATOM 2074 C C . GLU A 1 254 ? -18.304 -34.511 -0.442 1.00 49.38 254 GLU A C 1
ATOM 2076 O O . GLU A 1 254 ? -18.235 -35.154 0.607 1.00 49.38 254 GLU A O 1
ATOM 2081 N N . ILE A 1 255 ? -19.232 -34.812 -1.362 1.00 52.50 255 ILE A N 1
ATOM 2082 C CA . ILE A 1 255 ? -20.196 -35.922 -1.197 1.00 52.50 255 ILE A CA 1
ATOM 2083 C C . ILE A 1 255 ? -19.489 -37.284 -1.076 1.00 52.50 255 ILE A C 1
ATOM 2085 O O . ILE A 1 255 ? -20.000 -38.174 -0.400 1.00 52.50 255 ILE A O 1
ATOM 2089 N N . SER A 1 256 ? -18.307 -37.477 -1.670 1.00 48.88 256 SER A N 1
ATOM 2090 C CA . SER A 1 256 ? -17.535 -38.718 -1.516 1.00 48.88 256 SER A CA 1
ATOM 2091 C C . SER A 1 256 ? -16.974 -38.915 -0.097 1.00 48.88 256 SER A C 1
ATOM 2093 O O . SER A 1 256 ? -16.807 -40.059 0.330 1.00 48.88 256 SER A O 1
ATOM 2095 N N . HIS A 1 257 ? -16.763 -37.825 0.652 1.00 44.97 257 HIS A N 1
ATOM 2096 C CA . HIS A 1 257 ? -16.280 -37.834 2.036 1.00 44.97 257 HIS A CA 1
ATOM 2097 C C . HIS A 1 257 ? -17.413 -37.758 3.079 1.00 44.97 257 HIS A C 1
ATOM 2099 O O . HIS A 1 257 ? -17.297 -38.348 4.153 1.00 44.97 257 HIS A O 1
ATOM 2105 N N . VAL A 1 258 ? -18.520 -37.066 2.778 1.00 46.81 258 VAL A N 1
ATOM 2106 C CA . VAL A 1 258 ? -19.625 -36.792 3.720 1.00 46.81 258 VAL A CA 1
ATOM 2107 C C . VAL A 1 258 ? -20.830 -37.704 3.435 1.00 46.81 258 VAL A C 1
ATOM 2109 O O . VAL A 1 258 ? -21.833 -37.286 2.851 1.00 46.81 258 VAL A O 1
ATOM 2112 N N . LYS A 1 259 ? -20.726 -38.977 3.847 1.00 40.06 259 LYS A N 1
ATOM 2113 C CA . LYS A 1 259 ? -21.663 -40.066 3.490 1.00 40.06 259 LYS A CA 1
ATOM 2114 C C . LYS A 1 259 ? -22.301 -40.804 4.694 1.00 40.06 259 LYS A C 1
ATOM 2116 O O . LYS A 1 259 ? -21.873 -40.603 5.829 1.00 40.06 259 LYS A O 1
ATOM 2121 N N . PRO A 1 260 ? -23.395 -41.572 4.482 1.00 43.12 260 PRO A N 1
ATOM 2122 C CA . PRO A 1 260 ? -24.384 -41.880 5.524 1.00 43.12 260 PRO A CA 1
ATOM 2123 C C . PRO A 1 260 ? -24.054 -43.101 6.398 1.00 43.12 260 PRO A C 1
ATOM 2125 O O . PRO A 1 260 ? -23.448 -44.069 5.946 1.00 43.12 260 PRO A O 1
ATOM 2128 N N . THR A 1 261 ? -24.560 -43.108 7.633 1.00 36.00 261 THR A N 1
ATOM 2129 C CA . THR A 1 261 ? -24.584 -44.286 8.517 1.00 36.00 261 THR A CA 1
ATOM 2130 C C . THR A 1 261 ? -25.959 -44.964 8.484 1.00 36.00 261 THR A C 1
ATOM 2132 O O . THR A 1 261 ? -26.992 -44.296 8.510 1.00 36.00 261 THR A O 1
ATOM 2135 N N . LEU A 1 262 ? -25.987 -46.301 8.405 1.00 33.34 262 LEU A N 1
ATOM 2136 C CA . LEU A 1 262 ? -27.208 -47.092 8.181 1.00 33.34 262 LEU A CA 1
ATOM 2137 C C . LEU A 1 262 ? -27.221 -48.354 9.073 1.00 33.34 262 LEU A C 1
ATOM 2139 O O . LEU A 1 262 ? -26.418 -49.261 8.839 1.00 33.34 262 LEU A O 1
ATOM 2143 N N . PRO A 1 263 ? -28.105 -48.460 10.087 1.00 27.45 263 PRO A N 1
ATOM 2144 C CA . PRO A 1 263 ? -28.192 -49.656 10.924 1.00 27.45 263 PRO A CA 1
ATOM 2145 C C . PRO A 1 263 ? -28.838 -50.851 10.202 1.00 27.45 263 PRO A C 1
ATOM 2147 O O . PRO A 1 263 ? -29.995 -50.805 9.800 1.00 27.45 263 PRO A O 1
ATOM 2150 N N . THR A 1 264 ? -28.083 -51.948 10.117 1.00 27.08 264 THR A N 1
ATOM 2151 C CA . THR A 1 264 ? -28.530 -53.339 10.347 1.00 27.08 264 THR A CA 1
ATOM 2152 C C . THR A 1 264 ? -29.954 -53.762 9.923 1.00 27.08 264 THR A C 1
ATOM 2154 O O . THR A 1 264 ? -30.907 -53.585 10.680 1.00 27.08 264 THR A O 1
ATOM 2157 N N . SER A 1 265 ? -30.075 -54.564 8.854 1.00 26.31 265 SER A N 1
ATOM 2158 C CA . SER A 1 265 ? -30.322 -56.030 8.943 1.00 26.31 265 SER A CA 1
ATOM 2159 C C . SER A 1 265 ? -30.903 -56.649 7.650 1.00 26.31 265 SER A C 1
ATOM 2161 O O . SER A 1 265 ? -31.579 -55.993 6.870 1.00 26.31 265 SER A O 1
ATOM 2163 N N . SER A 1 266 ? -30.650 -57.953 7.458 1.00 26.72 266 SER A N 1
ATOM 2164 C CA . SER A 1 266 ? -31.157 -58.851 6.392 1.00 26.72 266 SER A CA 1
ATOM 2165 C C . SER A 1 266 ? -30.775 -58.553 4.921 1.00 26.72 266 SER A C 1
ATOM 2167 O O . SER A 1 266 ? -31.255 -57.621 4.289 1.00 26.72 266 SER A O 1
ATOM 2169 N N . LYS A 1 267 ? -29.941 -59.440 4.348 1.00 32.16 267 LYS A N 1
ATOM 2170 C CA . LYS A 1 267 ? -29.769 -59.649 2.891 1.00 32.16 267 LYS A CA 1
ATOM 2171 C C . LYS A 1 267 ? -30.744 -60.742 2.405 1.00 32.16 267 LYS A C 1
ATOM 2173 O O . LYS A 1 267 ? -31.225 -61.517 3.231 1.00 32.16 267 LYS A O 1
ATOM 2178 N N . PRO A 1 268 ? -30.968 -60.872 1.086 1.00 32.09 268 PRO A N 1
ATOM 2179 C CA . PRO A 1 268 ? -30.211 -61.886 0.324 1.00 32.09 268 PRO A CA 1
ATOM 2180 C C . PRO A 1 268 ? -29.579 -61.279 -0.955 1.00 32.09 268 PRO A C 1
ATOM 2182 O O . PRO A 1 268 ? -30.105 -60.321 -1.502 1.00 32.09 268 PRO A O 1
ATOM 2185 N N . PHE A 1 269 ? -28.366 -61.622 -1.408 1.00 27.20 269 PHE A N 1
ATOM 2186 C CA . PHE A 1 269 ? -27.857 -62.920 -1.898 1.00 27.20 269 PHE A CA 1
ATOM 2187 C C . PHE A 1 269 ? -28.635 -63.515 -3.086 1.00 27.20 269 PHE A C 1
ATOM 2189 O O . PHE A 1 269 ? -29.725 -64.0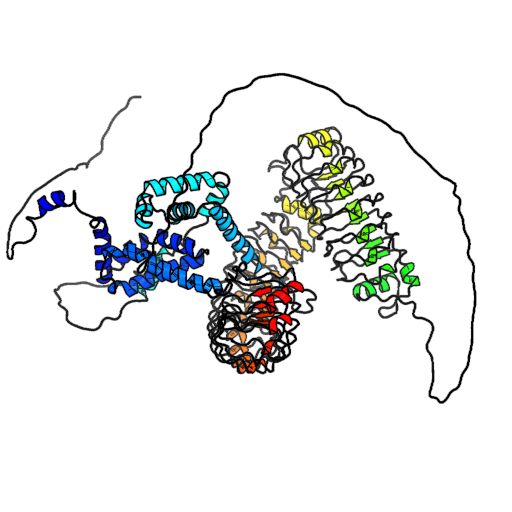30 -2.901 1.00 27.20 269 PHE A O 1
ATOM 2196 N N . LEU A 1 270 ? -28.001 -63.542 -4.265 1.00 23.72 270 LEU A N 1
ATOM 2197 C CA . LEU A 1 270 ? -27.972 -64.646 -5.246 1.00 23.72 270 LEU A CA 1
ATOM 2198 C C . LEU A 1 270 ? -26.701 -64.438 -6.135 1.00 23.72 270 LEU A C 1
ATOM 2200 O O . LEU A 1 270 ? -26.129 -63.346 -6.070 1.00 23.72 270 LEU A O 1
ATOM 2204 N N . PRO A 1 271 ? -26.140 -65.460 -6.820 1.00 30.59 271 PRO A N 1
ATOM 2205 C CA . PRO A 1 271 ? -24.701 -65.711 -6.673 1.00 30.59 271 PRO A CA 1
ATOM 2206 C C . PRO A 1 271 ? -23.903 -65.974 -7.973 1.00 30.59 271 PRO A C 1
ATOM 2208 O O . PRO A 1 271 ? -24.469 -66.154 -9.045 1.00 30.59 271 PRO A O 1
ATOM 2211 N N . TRP A 1 272 ? -22.579 -66.117 -7.786 1.00 27.30 272 TRP A N 1
ATOM 2212 C CA . TRP A 1 272 ? -21.570 -66.679 -8.711 1.00 27.30 272 TRP A CA 1
ATOM 2213 C C . TRP A 1 272 ? -21.174 -65.808 -9.932 1.00 27.30 272 TRP A C 1
ATOM 2215 O O . TRP A 1 272 ? -22.025 -65.218 -10.579 1.00 27.30 272 TRP A O 1
ATOM 2225 N N . ALA A 1 273 ? -19.899 -65.710 -10.338 1.00 25.70 273 ALA A N 1
ATOM 2226 C CA . ALA A 1 273 ? -18.629 -66.106 -9.703 1.00 25.70 273 ALA A CA 1
ATOM 2227 C C . ALA A 1 273 ? -17.419 -65.492 -10.461 1.00 25.70 273 ALA A C 1
ATOM 2229 O O . ALA A 1 273 ? -17.466 -65.474 -11.681 1.00 25.70 273 ALA A O 1
ATOM 2230 N N . ILE A 1 274 ? -16.337 -65.132 -9.732 1.00 34.03 274 ILE A N 1
ATOM 2231 C CA . ILE A 1 274 ? -14.898 -65.246 -10.129 1.00 34.03 274 ILE A CA 1
ATOM 2232 C C . ILE A 1 274 ? -14.447 -64.400 -11.370 1.00 34.03 274 ILE A C 1
ATOM 2234 O O . ILE A 1 274 ? -15.011 -64.521 -12.443 1.00 34.03 274 ILE A O 1
ATOM 2238 N N . THR A 1 275 ? -13.432 -63.512 -11.352 1.00 31.16 275 THR A N 1
ATOM 2239 C CA . THR A 1 275 ? -12.230 -63.372 -10.490 1.00 31.16 275 THR A CA 1
ATOM 2240 C C . THR A 1 275 ? -11.696 -61.922 -10.416 1.00 31.16 275 THR A C 1
ATOM 2242 O O . THR A 1 275 ? -11.694 -61.208 -11.410 1.00 31.16 275 THR A O 1
ATOM 2245 N N . THR A 1 276 ? -11.137 -61.574 -9.247 1.00 28.59 276 THR A N 1
ATOM 2246 C CA . THR A 1 276 ? -10.014 -60.633 -8.982 1.00 28.59 276 THR A CA 1
ATOM 2247 C C . THR A 1 276 ? -10.024 -59.175 -9.478 1.00 28.59 276 THR A C 1
ATOM 2249 O O . THR A 1 276 ? -9.633 -58.875 -10.600 1.00 28.59 276 THR A O 1
ATOM 2252 N N . SER A 1 277 ? -10.216 -58.295 -8.486 1.00 29.03 277 SER A N 1
ATOM 2253 C CA . SER A 1 277 ? -9.315 -57.178 -8.127 1.00 29.03 277 SER A CA 1
ATOM 2254 C C . SER A 1 277 ? -9.237 -55.968 -9.073 1.00 29.03 277 SER A C 1
ATOM 2256 O O . SER A 1 277 ? -8.579 -56.006 -10.102 1.00 29.03 277 SER A O 1
ATOM 2258 N N . THR A 1 278 ? -9.904 -54.842 -8.777 1.00 26.84 278 THR A N 1
ATOM 2259 C CA . THR A 1 278 ? -9.473 -53.801 -7.801 1.00 26.84 278 THR A CA 1
ATOM 2260 C C . THR A 1 278 ? -8.006 -53.387 -7.984 1.00 26.84 278 THR A C 1
ATOM 2262 O O . THR A 1 278 ? -7.119 -54.210 -7.788 1.00 26.84 278 THR A O 1
ATOM 2265 N N . LEU A 1 279 ? -7.690 -52.114 -8.241 1.00 24.30 279 LEU A N 1
ATOM 2266 C CA . LEU A 1 279 ? -7.837 -51.048 -7.239 1.00 24.30 279 LEU A CA 1
ATOM 2267 C C . LEU A 1 279 ? -7.796 -49.627 -7.857 1.00 24.30 279 LEU A C 1
ATOM 2269 O O . LEU A 1 279 ? -7.165 -49.421 -8.886 1.00 24.30 279 LEU A O 1
ATOM 2273 N N . ALA A 1 280 ? -8.329 -48.660 -7.098 1.00 24.22 280 ALA A N 1
ATOM 2274 C CA . ALA A 1 280 ? -8.003 -47.224 -7.104 1.00 24.22 280 ALA A CA 1
ATOM 2275 C C . ALA A 1 280 ? -8.583 -46.275 -8.188 1.00 24.22 280 ALA A C 1
ATOM 2277 O O . ALA A 1 280 ? -8.777 -46.614 -9.347 1.00 24.22 280 ALA A O 1
ATOM 2278 N N . VAL A 1 281 ? -8.772 -45.023 -7.738 1.00 28.39 281 VAL A N 1
ATOM 2279 C CA . VAL A 1 281 ? -9.015 -43.773 -8.498 1.00 28.39 281 VAL A CA 1
ATOM 2280 C C . VAL A 1 281 ? -10.378 -43.626 -9.196 1.00 28.39 281 VAL A C 1
ATOM 2282 O O . VAL A 1 281 ? -10.475 -43.513 -10.412 1.00 28.39 281 VAL A O 1
ATOM 2285 N N . VAL A 1 282 ? -11.442 -43.533 -8.390 1.00 27.03 282 VAL A N 1
ATOM 2286 C CA . VAL A 1 282 ? -12.829 -43.322 -8.868 1.00 27.03 282 VAL A CA 1
ATOM 2287 C C . VAL A 1 282 ? -13.434 -41.969 -8.433 1.00 27.03 282 VAL A C 1
ATOM 2289 O O . VAL A 1 282 ? -14.433 -41.543 -8.994 1.00 27.03 282 VAL A O 1
ATOM 2292 N N . LEU A 1 283 ? -12.850 -41.269 -7.446 1.00 26.28 283 LEU A N 1
ATOM 2293 C CA . LEU A 1 283 ? -13.562 -40.247 -6.647 1.00 26.28 283 LEU A CA 1
ATOM 2294 C C . LEU A 1 283 ? -12.920 -38.839 -6.612 1.00 26.28 283 LEU A C 1
ATOM 2296 O O . LEU A 1 283 ? -13.192 -38.079 -5.688 1.00 26.28 283 LEU A O 1
ATOM 2300 N N . LEU A 1 284 ? -12.053 -38.471 -7.570 1.00 25.41 284 LEU A N 1
ATOM 2301 C CA . LEU A 1 284 ? -11.382 -37.150 -7.560 1.00 25.41 284 LEU A CA 1
ATOM 2302 C C . LEU A 1 284 ? -11.444 -36.324 -8.861 1.00 25.41 284 LEU A C 1
ATOM 2304 O O . LEU A 1 284 ? -10.881 -35.230 -8.883 1.00 25.41 284 LEU A O 1
ATOM 2308 N N . MET A 1 285 ? -12.155 -36.782 -9.899 1.00 23.02 285 MET A N 1
ATOM 2309 C CA . MET A 1 285 ? -12.341 -36.068 -11.176 1.00 23.02 285 MET A CA 1
ATOM 2310 C C . MET A 1 285 ? -13.833 -36.041 -11.585 1.00 23.02 285 MET A C 1
ATOM 2312 O O . MET A 1 285 ? -14.486 -37.077 -11.533 1.00 23.02 285 MET A O 1
ATOM 2316 N N . LEU A 1 286 ? -14.303 -34.880 -12.070 1.00 25.03 286 LEU A N 1
ATOM 2317 C CA . LEU A 1 286 ? -15.645 -34.517 -12.596 1.00 25.03 286 LEU A CA 1
ATOM 2318 C C . LEU A 1 286 ? -16.834 -34.307 -11.611 1.00 25.03 286 LEU A C 1
ATOM 2320 O O . LEU A 1 286 ? -17.069 -35.096 -10.706 1.00 25.03 286 LEU A O 1
ATOM 2324 N N . GLY A 1 287 ? -17.614 -33.243 -11.895 1.00 24.84 287 GLY A N 1
ATOM 2325 C CA . GLY A 1 287 ? -19.005 -32.924 -11.492 1.00 24.84 287 GLY A CA 1
ATOM 2326 C C . GLY A 1 287 ? -19.335 -32.571 -10.025 1.00 24.84 287 GLY A C 1
ATOM 2327 O O . GLY A 1 287 ? -18.738 -33.111 -9.106 1.00 24.84 287 GLY A O 1
ATOM 2328 N N . PHE A 1 288 ? -20.354 -31.758 -9.704 1.00 33.09 288 PHE A N 1
ATOM 2329 C CA . PHE A 1 288 ? -20.822 -30.478 -10.284 1.00 33.09 288 PHE A CA 1
ATOM 2330 C C . PHE A 1 288 ? -21.733 -29.760 -9.234 1.00 33.09 288 PHE A C 1
ATOM 2332 O O . PHE A 1 288 ? -22.189 -30.388 -8.284 1.00 33.09 288 PHE A O 1
ATOM 2339 N N . GLY A 1 289 ? -22.121 -28.502 -9.462 1.00 31.22 289 GLY A N 1
ATOM 2340 C CA . GLY A 1 289 ? -23.517 -28.018 -9.394 1.00 31.22 289 GLY A CA 1
ATOM 2341 C C . GLY A 1 289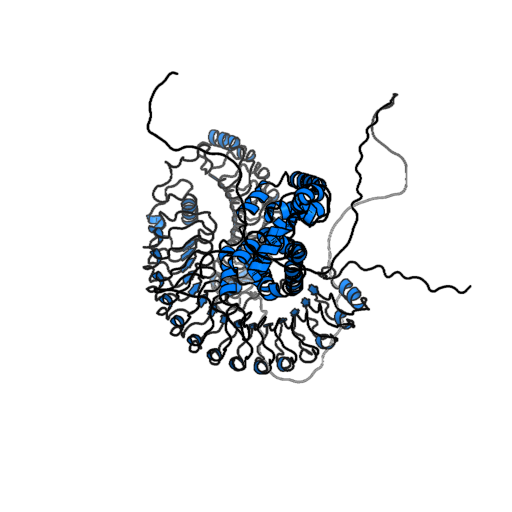 ? -24.338 -27.923 -8.086 1.00 31.22 289 GLY A C 1
ATOM 2342 O O . GLY A 1 289 ? -23.886 -28.287 -7.007 1.00 31.22 289 GLY A O 1
ATOM 2343 N N . ASN A 1 290 ? -25.560 -27.330 -8.145 1.00 37.12 290 ASN A N 1
ATOM 2344 C CA . ASN A 1 290 ? -26.223 -26.804 -6.924 1.00 37.12 290 ASN A CA 1
ATOM 2345 C C . ASN A 1 290 ? -27.755 -26.506 -6.891 1.00 37.12 290 ASN A C 1
ATOM 2347 O O . ASN A 1 290 ? -28.209 -25.513 -7.450 1.00 37.12 290 ASN A O 1
ATOM 2351 N N . SER A 1 291 ? -28.522 -27.205 -6.035 1.00 31.72 291 SER A N 1
ATOM 2352 C CA . SER A 1 291 ? -29.888 -26.885 -5.526 1.00 31.72 291 SER A CA 1
ATOM 2353 C C . SER A 1 291 ? -30.108 -27.580 -4.147 1.00 31.72 291 SER A C 1
ATOM 2355 O O . SER A 1 291 ? -29.104 -27.966 -3.599 1.00 31.72 291 SER A O 1
ATOM 2357 N N . SER A 1 292 ? -31.212 -27.774 -3.397 1.00 30.00 292 SER A N 1
ATOM 2358 C CA . SER A 1 292 ? -32.669 -27.756 -3.596 1.00 30.00 292 SER A CA 1
ATOM 2359 C C . SER A 1 292 ? -33.497 -27.630 -2.266 1.00 30.00 292 SER A C 1
ATOM 2361 O O . SER A 1 292 ? -33.113 -28.321 -1.343 1.00 30.00 292 SER A O 1
ATOM 2363 N N . PHE A 1 293 ? -34.656 -26.911 -2.180 1.00 34.69 293 PHE A N 1
ATOM 2364 C CA . PHE A 1 293 ? -35.958 -27.185 -1.424 1.00 34.69 293 PHE A CA 1
ATOM 2365 C C . PHE A 1 293 ? -36.711 -26.057 -0.601 1.00 34.69 293 PHE A C 1
ATOM 2367 O O . PHE A 1 293 ? -36.156 -25.421 0.284 1.00 34.69 293 PHE A O 1
ATOM 2374 N N . LEU A 1 294 ? -38.023 -25.854 -0.908 1.00 26.95 294 LEU A N 1
ATOM 2375 C CA . LEU A 1 294 ? -39.185 -25.142 -0.270 1.00 26.95 294 LEU A CA 1
ATOM 2376 C C . LEU A 1 294 ? -39.284 -25.294 1.278 1.00 26.95 294 LEU A C 1
ATOM 2378 O O . LEU A 1 294 ? -38.693 -26.187 1.865 1.00 26.95 294 LEU A O 1
ATOM 2382 N N . THR A 1 295 ? -40.055 -24.477 2.016 1.00 25.86 295 THR A N 1
ATOM 2383 C CA . THR A 1 295 ? -41.385 -23.934 1.651 1.00 25.86 295 THR A CA 1
ATOM 2384 C C . THR A 1 295 ? -41.737 -22.576 2.286 1.00 25.86 295 THR A C 1
ATOM 2386 O O . THR A 1 295 ? -41.263 -22.289 3.377 1.00 25.86 295 THR A O 1
ATOM 2389 N N . ARG A 1 296 ? -42.687 -21.855 1.644 1.00 28.56 296 ARG A N 1
ATOM 2390 C CA . ARG A 1 296 ? -43.426 -20.608 2.025 1.00 28.56 296 ARG A CA 1
ATOM 2391 C C . ARG A 1 296 ? -42.825 -19.309 1.438 1.00 28.56 296 ARG A C 1
ATOM 2393 O O . ARG A 1 296 ? -41.824 -18.826 1.943 1.00 28.56 296 ARG A O 1
ATOM 2400 N N . PHE A 1 297 ? -43.204 -18.856 0.229 1.00 28.92 297 PHE A N 1
ATOM 2401 C CA . PHE A 1 297 ? -44.461 -18.206 -0.262 1.00 28.92 297 PHE A CA 1
ATOM 2402 C C . PHE A 1 297 ? -44.724 -16.806 0.355 1.00 28.92 297 PHE A C 1
ATOM 2404 O O . PHE A 1 297 ? -44.676 -16.709 1.573 1.00 28.92 297 PHE A O 1
ATOM 2411 N N . GLN A 1 298 ? -44.836 -15.673 -0.384 1.00 24.89 298 GLN A N 1
ATOM 2412 C CA . GLN A 1 298 ? -45.654 -15.274 -1.582 1.00 24.89 298 GLN A CA 1
ATOM 2413 C C . GLN A 1 298 ? -47.127 -14.951 -1.233 1.00 24.89 298 GLN A C 1
ATOM 2415 O O . GLN A 1 298 ? -47.585 -15.427 -0.205 1.00 24.89 298 GLN A O 1
ATOM 2420 N N . LYS A 1 299 ? -47.959 -14.229 -2.013 1.00 28.86 299 LYS A N 1
ATOM 2421 C CA . LYS A 1 299 ? -47.916 -13.360 -3.242 1.00 28.86 299 LYS A CA 1
ATOM 2422 C C . LYS A 1 299 ? -49.157 -12.405 -3.105 1.00 28.86 299 LYS A C 1
ATOM 2424 O O . LYS A 1 299 ? -49.957 -12.679 -2.211 1.00 28.86 299 LYS A O 1
ATOM 2429 N N . PRO A 1 300 ? -49.424 -11.384 -3.958 1.00 35.38 300 PRO A N 1
ATOM 2430 C CA . PRO A 1 300 ? -48.732 -10.927 -5.169 1.00 35.38 300 PRO A CA 1
ATOM 2431 C C . PRO A 1 300 ? -48.336 -9.427 -5.106 1.00 35.38 300 PRO A C 1
ATOM 2433 O O . PRO A 1 300 ? -48.257 -8.845 -4.032 1.00 35.38 300 PRO A O 1
ATOM 2436 N N . TYR A 1 301 ? -48.113 -8.810 -6.271 1.00 25.53 301 TYR A N 1
ATOM 2437 C CA . TYR A 1 301 ? -48.300 -7.375 -6.537 1.00 25.53 301 TYR A CA 1
ATOM 2438 C C . TYR A 1 301 ? -48.767 -7.210 -8.004 1.00 25.53 301 TYR A C 1
ATOM 2440 O O . TYR A 1 301 ? -48.612 -8.162 -8.779 1.00 25.53 301 TYR A O 1
ATOM 2448 N N . SER A 1 302 ? -49.352 -6.064 -8.378 1.00 28.62 302 SER A N 1
ATOM 2449 C CA . SER A 1 302 ? -49.891 -5.830 -9.736 1.00 28.62 302 SER A CA 1
ATOM 2450 C C . SER A 1 302 ? -48.868 -5.231 -10.719 1.00 28.62 302 SER A C 1
ATOM 2452 O O . SER A 1 302 ? -47.687 -5.083 -10.400 1.00 28.62 302 SER A O 1
ATOM 2454 N N . LEU A 1 303 ? -49.320 -4.940 -11.942 1.00 29.91 303 LEU A N 1
ATOM 2455 C CA . LEU A 1 303 ? -48.555 -4.456 -13.095 1.00 29.91 303 LEU A CA 1
ATOM 2456 C C . LEU A 1 303 ? -49.469 -3.600 -13.990 1.00 29.91 303 LEU A C 1
ATOM 2458 O O . LEU A 1 303 ? -49.803 -4.011 -15.096 1.00 29.91 303 LEU A O 1
ATOM 2462 N N . ASP A 1 304 ? -49.851 -2.411 -13.527 1.00 30.19 304 ASP A N 1
ATOM 2463 C CA . ASP A 1 304 ? -50.779 -1.538 -14.256 1.00 30.19 304 ASP A CA 1
ATOM 2464 C C . ASP A 1 304 ? -50.123 -0.185 -14.555 1.00 30.19 304 ASP A C 1
ATOM 2466 O O . ASP A 1 304 ? -50.217 0.775 -13.795 1.00 30.19 304 ASP A O 1
ATOM 2470 N N . ALA A 1 305 ? -49.415 -0.144 -15.684 1.00 27.72 305 ALA A N 1
ATOM 2471 C CA . ALA A 1 305 ? -48.950 1.078 -16.330 1.00 27.72 305 ALA A CA 1
ATOM 2472 C C . ALA A 1 305 ? -49.257 0.958 -17.829 1.00 27.72 305 ALA A C 1
ATOM 2474 O O . ALA A 1 305 ? -48.537 0.290 -18.578 1.00 27.72 305 ALA A O 1
ATOM 2475 N N . THR A 1 306 ? -50.371 1.553 -18.248 1.00 28.41 306 THR A N 1
ATOM 2476 C CA . THR A 1 306 ? -50.810 1.635 -19.645 1.00 28.41 306 THR A CA 1
ATOM 2477 C C . THR A 1 306 ? -50.171 2.837 -20.335 1.00 28.41 306 THR A C 1
ATOM 2479 O O . THR A 1 306 ? -49.953 3.874 -19.714 1.00 28.41 306 THR A O 1
ATOM 2482 N N . ALA A 1 307 ? -49.868 2.701 -21.625 1.00 34.16 307 ALA A N 1
ATOM 2483 C CA . ALA A 1 307 ? -49.281 3.759 -22.441 1.00 34.16 307 ALA A CA 1
ATOM 2484 C C . ALA A 1 307 ? -50.166 4.019 -23.661 1.00 34.16 307 ALA A C 1
ATOM 2486 O O . ALA A 1 307 ? -50.502 3.071 -24.368 1.00 34.16 307 ALA A O 1
ATOM 2487 N N . GLU A 1 308 ? -50.472 5.287 -23.934 1.00 27.06 308 GLU A N 1
ATOM 2488 C CA . GLU A 1 308 ? -51.153 5.726 -25.155 1.00 27.06 308 GLU A CA 1
ATOM 2489 C C . GLU A 1 308 ? -50.492 6.994 -25.719 1.00 27.06 308 GLU A C 1
ATOM 2491 O O . GLU A 1 308 ? -49.918 7.800 -24.987 1.00 27.06 308 GLU A O 1
ATOM 2496 N N . MET A 1 309 ? -50.554 7.134 -27.044 1.00 30.69 309 MET A N 1
ATOM 2497 C CA . MET A 1 309 ? -50.218 8.341 -27.802 1.00 30.69 309 MET A CA 1
ATOM 2498 C C . MET A 1 309 ? -51.389 8.644 -28.731 1.00 30.69 309 MET A C 1
ATOM 2500 O O . MET A 1 309 ? -51.850 7.740 -29.428 1.00 30.69 309 MET A O 1
ATOM 2504 N N . THR A 1 310 ? -51.767 9.912 -28.841 1.00 27.28 310 THR A N 1
ATOM 2505 C CA . THR A 1 310 ? -52.640 10.422 -29.905 1.00 27.28 310 THR A CA 1
ATOM 2506 C C . THR A 1 310 ? -52.162 11.803 -30.350 1.00 27.28 310 THR A C 1
ATOM 2508 O O . THR A 1 310 ? -51.625 12.579 -29.563 1.00 27.28 310 THR A O 1
ATOM 2511 N N . ILE A 1 311 ? -52.314 12.070 -31.647 1.00 31.08 311 ILE A N 1
ATOM 2512 C CA . ILE A 1 311 ? -52.005 13.335 -32.323 1.00 31.08 311 ILE A CA 1
ATOM 2513 C C . ILE A 1 311 ? -53.324 13.847 -32.895 1.00 31.08 311 ILE A C 1
ATOM 2515 O O . ILE A 1 311 ? -54.042 13.057 -33.500 1.00 31.08 311 ILE A O 1
ATOM 2519 N N . GLU A 1 312 ? -53.586 15.149 -32.802 1.00 26.33 312 GLU A N 1
ATOM 2520 C CA . GLU A 1 312 ? -54.538 15.833 -33.682 1.00 26.33 312 GLU A CA 1
ATOM 2521 C C . GLU A 1 312 ? -54.051 17.261 -33.999 1.00 26.33 312 GLU A C 1
ATOM 2523 O O . GLU A 1 312 ? -53.181 17.801 -33.312 1.00 26.33 312 GLU A O 1
ATOM 2528 N N . ILE A 1 313 ? -54.522 17.812 -35.120 1.00 28.12 313 ILE A N 1
ATOM 2529 C CA . ILE A 1 313 ? -54.027 19.027 -35.804 1.00 28.12 313 ILE A CA 1
ATOM 2530 C C . ILE A 1 313 ? -55.247 19.935 -36.093 1.00 28.12 313 ILE A C 1
ATOM 2532 O O . ILE A 1 313 ? -56.369 19.441 -36.015 1.00 28.12 313 ILE A O 1
ATOM 2536 N N . ILE A 1 314 ? -55.014 21.180 -36.556 1.00 25.52 314 ILE A N 1
ATOM 2537 C CA . ILE A 1 314 ? -55.979 22.139 -37.166 1.00 25.52 314 ILE A CA 1
ATOM 2538 C C . ILE A 1 314 ? -56.623 23.068 -36.093 1.00 25.52 314 ILE A C 1
ATOM 2540 O O . ILE A 1 314 ? -57.006 22.587 -35.036 1.00 25.52 314 ILE A O 1
ATOM 2544 N N . ASP A 1 315 ? -56.716 24.408 -36.207 1.00 26.39 315 ASP A N 1
ATOM 2545 C CA . ASP A 1 315 ? -56.543 25.358 -37.334 1.00 26.39 315 ASP A CA 1
ATOM 2546 C C . ASP A 1 315 ? -55.936 26.729 -36.908 1.00 26.39 315 ASP A C 1
ATOM 2548 O O . ASP A 1 315 ? -55.793 27.008 -35.717 1.00 26.39 315 ASP A O 1
ATOM 2552 N N . ALA A 1 316 ? -55.640 27.621 -37.870 1.00 29.16 316 ALA A N 1
ATOM 2553 C CA . ALA A 1 316 ? -55.276 29.043 -37.652 1.00 29.16 316 ALA A CA 1
ATOM 2554 C C . ALA A 1 316 ? -56.306 30.005 -38.300 1.00 29.16 316 ALA A C 1
ATOM 2556 O O . ALA A 1 316 ? -57.021 29.572 -39.204 1.00 29.16 316 ALA A O 1
ATOM 2557 N N . PRO A 1 317 ? -56.402 31.303 -37.901 1.00 32.44 317 PRO A N 1
ATOM 2558 C CA . PRO A 1 317 ? -55.772 32.356 -38.735 1.00 32.44 317 PRO A CA 1
ATOM 2559 C C . PRO A 1 317 ? -55.338 33.702 -38.058 1.00 32.44 317 PRO A C 1
ATOM 2561 O O . PRO A 1 317 ? -56.000 34.206 -37.160 1.00 32.44 317 PRO A O 1
ATOM 2564 N N . ILE A 1 318 ? -54.237 34.292 -38.575 1.00 24.84 318 ILE A N 1
ATOM 2565 C CA . ILE A 1 318 ? -53.952 35.714 -38.980 1.00 24.84 318 ILE A CA 1
ATOM 2566 C C . ILE A 1 318 ? -54.763 36.864 -38.275 1.00 24.84 318 ILE A C 1
ATOM 2568 O O . ILE A 1 318 ? -55.985 36.817 -38.284 1.00 24.84 318 ILE A O 1
ATOM 2572 N N . VAL A 1 319 ? -54.208 37.966 -37.702 1.00 24.08 319 VAL A N 1
ATOM 2573 C CA . VAL A 1 319 ? -53.620 39.178 -38.368 1.00 24.08 319 VAL A CA 1
ATOM 2574 C C . VAL A 1 319 ? -52.934 40.192 -37.392 1.00 24.08 319 VAL A C 1
ATOM 2576 O O . VAL A 1 319 ? -53.574 40.682 -36.473 1.00 24.08 319 VAL A O 1
ATOM 2579 N N . MET A 1 320 ? -51.673 40.556 -37.714 1.00 24.23 320 MET A N 1
ATOM 2580 C CA . MET A 1 320 ? -50.894 41.837 -37.616 1.00 24.23 320 MET A CA 1
ATOM 2581 C C . MET A 1 320 ? -50.826 42.803 -36.389 1.00 24.23 320 MET A C 1
ATOM 2583 O O . MET A 1 320 ? -51.780 43.017 -35.653 1.00 24.23 320 MET A O 1
ATOM 2587 N N . ASN A 1 321 ? -49.687 43.539 -36.391 1.00 25.69 321 ASN A N 1
ATOM 2588 C CA . ASN A 1 321 ? -49.312 44.823 -35.743 1.00 25.69 321 ASN A CA 1
ATOM 2589 C C . ASN A 1 321 ? -48.718 44.776 -34.310 1.00 25.69 321 ASN A C 1
ATOM 2591 O O . ASN A 1 321 ? -49.217 44.050 -33.462 1.00 25.69 321 ASN A O 1
ATOM 2595 N N . LEU A 1 322 ? -47.667 45.545 -33.954 1.00 28.52 322 LEU A N 1
ATOM 2596 C CA . LEU A 1 322 ? -46.820 46.498 -34.717 1.00 28.52 322 LEU A CA 1
ATOM 2597 C C . LEU A 1 322 ? -45.404 46.641 -34.080 1.00 28.52 322 LEU A C 1
ATOM 2599 O O . LEU A 1 322 ? -45.029 45.872 -33.199 1.00 28.52 322 LEU A O 1
ATOM 2603 N N . GLU A 1 323 ? -44.600 47.582 -34.583 1.00 24.53 323 GLU A N 1
ATOM 2604 C CA . GLU A 1 323 ? -43.129 47.638 -34.503 1.00 24.53 323 GLU A CA 1
ATOM 2605 C C . GLU A 1 323 ? -42.467 48.428 -33.338 1.00 24.53 323 GLU A C 1
ATOM 2607 O O . GLU A 1 323 ? -43.070 49.290 -32.711 1.00 24.53 323 GLU A O 1
ATOM 2612 N N . HIS A 1 324 ? -41.143 48.215 -33.226 1.00 28.47 324 HIS A N 1
ATOM 2613 C CA . HIS A 1 324 ? -40.063 49.189 -32.942 1.00 28.47 324 HIS A CA 1
ATOM 2614 C C . HIS A 1 324 ? -39.768 49.761 -31.521 1.00 28.47 324 HIS A C 1
ATOM 2616 O O . HIS A 1 324 ? -40.615 50.131 -30.718 1.00 28.47 324 HIS A O 1
ATOM 2622 N N . LYS A 1 325 ? -38.447 49.847 -31.281 1.00 25.73 325 LYS A N 1
ATOM 2623 C CA . LYS A 1 325 ? -37.648 50.589 -30.268 1.00 25.73 325 LYS A CA 1
ATOM 2624 C C . LYS A 1 325 ? -37.468 52.078 -30.703 1.00 25.73 325 LYS A C 1
ATOM 2626 O O . LYS A 1 325 ? -37.855 52.351 -31.839 1.00 25.73 325 LYS A O 1
ATOM 2631 N N . PRO A 1 326 ? -36.757 52.997 -29.982 1.00 41.09 326 PRO A N 1
ATOM 2632 C CA . PRO A 1 326 ? -36.149 52.954 -28.630 1.00 41.09 326 PRO A CA 1
ATOM 2633 C C . PRO A 1 326 ? -36.321 54.252 -27.758 1.00 41.09 326 PRO A C 1
ATOM 2635 O O . PRO A 1 326 ? -36.905 55.236 -28.185 1.00 41.09 326 PRO A O 1
ATOM 2638 N N . ASP A 1 327 ? -35.712 54.241 -26.560 1.00 25.12 327 ASP A N 1
ATOM 2639 C CA . ASP A 1 327 ? -34.948 55.325 -25.883 1.00 25.12 327 ASP A CA 1
ATOM 2640 C C . ASP A 1 327 ? -35.507 56.724 -25.461 1.00 25.12 327 ASP A C 1
ATOM 2642 O O . ASP A 1 327 ? -35.940 57.545 -26.258 1.00 25.12 327 ASP A O 1
ATOM 2646 N N . ILE A 1 328 ? -35.178 57.052 -24.190 1.00 26.31 328 ILE A N 1
ATOM 2647 C CA . ILE A 1 328 ? -34.636 58.340 -23.667 1.00 26.31 328 ILE A CA 1
ATOM 2648 C C . ILE A 1 328 ? -35.579 59.481 -23.145 1.00 26.31 328 ILE A C 1
ATOM 2650 O O . ILE A 1 328 ? -36.164 60.255 -23.886 1.00 26.31 328 ILE A O 1
ATOM 2654 N N . GLN A 1 329 ? -35.487 59.693 -21.809 1.00 23.28 329 GLN A N 1
ATOM 2655 C CA . GLN A 1 329 ? -35.436 60.972 -21.038 1.00 23.28 329 GLN A CA 1
ATOM 2656 C C . GLN A 1 329 ? -36.688 61.798 -20.571 1.00 23.28 329 GLN A C 1
ATOM 2658 O O . GLN A 1 329 ? -37.211 62.613 -21.318 1.00 23.28 329 GLN A O 1
ATOM 2663 N N . LYS A 1 330 ? -36.866 61.851 -19.218 1.00 28.95 330 LYS A N 1
ATOM 2664 C CA . LYS A 1 330 ? -36.513 62.996 -18.292 1.00 28.95 330 LYS A CA 1
ATOM 2665 C C . LYS A 1 330 ? -37.628 63.899 -17.684 1.00 28.95 330 LYS A C 1
ATOM 2667 O O . LYS A 1 330 ? -38.674 64.097 -18.277 1.00 28.95 330 LYS A O 1
ATOM 2672 N N . GLN A 1 331 ? -37.244 64.551 -16.560 1.00 27.73 331 GLN A N 1
ATOM 2673 C CA . GLN A 1 331 ? -37.837 65.716 -15.830 1.00 27.73 331 GLN A CA 1
ATOM 2674 C C . GLN A 1 331 ? -38.974 65.406 -14.817 1.00 27.73 331 GLN A C 1
ATOM 2676 O O . GLN A 1 331 ? -39.753 64.502 -15.073 1.00 27.73 331 GLN A O 1
ATOM 2681 N N . ILE A 1 332 ? -39.159 66.068 -13.648 1.00 28.41 332 ILE A N 1
ATOM 2682 C CA . ILE A 1 332 ? -38.424 67.080 -12.812 1.00 28.41 332 ILE A CA 1
ATOM 2683 C C . ILE A 1 332 ? -38.976 66.980 -11.345 1.00 28.41 332 ILE A C 1
ATOM 2685 O O . ILE A 1 332 ? -39.986 66.307 -11.174 1.00 28.41 332 ILE A O 1
ATOM 2689 N N . GLY A 1 333 ? -38.470 67.548 -10.229 1.00 26.45 333 GLY A N 1
ATOM 2690 C CA . GLY A 1 333 ? -37.340 68.433 -9.850 1.00 26.45 333 GLY A CA 1
ATOM 2691 C C . GLY A 1 333 ? -37.297 68.606 -8.295 1.00 26.45 333 GLY A C 1
ATOM 2692 O O . GLY A 1 333 ? -38.239 68.205 -7.626 1.00 26.45 333 GLY A O 1
ATOM 2693 N N . SER A 1 334 ? -36.166 68.979 -7.668 1.00 29.77 334 SER A N 1
ATOM 2694 C CA . SER A 1 334 ? -35.813 70.325 -7.107 1.00 29.77 334 SER A CA 1
ATOM 2695 C C . SER A 1 334 ? -36.427 70.687 -5.731 1.00 29.77 334 SER A C 1
ATOM 2697 O O . SER A 1 334 ? -37.629 70.529 -5.574 1.00 29.77 334 SER A O 1
ATOM 2699 N N . ALA A 1 335 ? -35.738 71.250 -4.718 1.00 29.09 335 ALA A N 1
ATOM 2700 C CA . ALA A 1 335 ? -34.345 71.726 -4.487 1.00 29.09 335 ALA A CA 1
ATOM 2701 C C . ALA A 1 335 ? -34.049 71.664 -2.944 1.00 29.09 335 ALA A C 1
ATOM 2703 O O . ALA A 1 335 ? -34.967 71.323 -2.207 1.00 29.09 335 ALA A O 1
ATOM 2704 N N . PHE A 1 336 ? -32.871 71.885 -2.326 1.00 25.75 336 PHE A N 1
ATOM 2705 C CA . PHE A 1 336 ? -31.727 72.824 -2.471 1.00 25.75 336 PHE A CA 1
ATOM 2706 C C . PHE A 1 336 ? -30.421 72.141 -1.941 1.00 25.75 336 PHE A C 1
ATOM 2708 O O . PHE A 1 336 ? -30.513 71.341 -1.019 1.00 25.75 336 PHE A O 1
ATOM 2715 N N . ALA A 1 337 ? -29.251 72.236 -2.603 1.00 28.02 337 ALA A N 1
ATOM 2716 C CA . ALA A 1 337 ? -28.124 73.191 -2.385 1.00 28.02 337 ALA A CA 1
ATOM 2717 C C . ALA A 1 337 ? -27.273 72.957 -1.096 1.00 28.02 337 ALA A C 1
ATOM 2719 O O . ALA A 1 337 ? -27.851 72.709 -0.049 1.00 28.02 337 ALA A O 1
ATOM 2720 N N . LEU A 1 338 ? -25.927 73.050 -1.058 1.00 24.78 338 LEU A N 1
ATOM 2721 C CA . LEU A 1 338 ? -24.887 73.388 -2.060 1.00 24.78 338 LEU A CA 1
ATOM 2722 C C . LEU A 1 338 ? -23.490 72.825 -1.620 1.00 24.78 338 LEU A C 1
ATOM 2724 O O . LEU A 1 338 ? -23.253 72.770 -0.425 1.00 24.78 338 LEU A O 1
ATOM 2728 N N . GLU A 1 339 ? -22.605 72.463 -2.575 1.00 24.84 339 GLU A N 1
ATOM 2729 C CA . GLU A 1 339 ? -21.104 72.596 -2.624 1.00 24.84 339 GLU A CA 1
ATOM 2730 C C . GLU A 1 339 ? -20.156 72.357 -1.397 1.00 24.84 339 GLU A C 1
ATOM 2732 O O . GLU A 1 339 ? -20.513 72.616 -0.263 1.00 24.84 339 GLU A O 1
ATOM 2737 N N . LYS A 1 340 ? -18.860 71.965 -1.501 1.00 27.20 340 LYS A N 1
ATOM 2738 C CA . LYS A 1 340 ? -17.974 71.332 -2.529 1.00 27.20 340 LYS A CA 1
ATOM 2739 C C . LYS A 1 340 ? -16.669 70.826 -1.834 1.00 27.20 340 LYS A C 1
ATOM 2741 O O . LYS A 1 340 ? -16.464 71.074 -0.654 1.00 27.20 340 LYS A O 1
ATOM 2746 N N . ARG A 1 341 ? -15.785 70.129 -2.574 1.00 23.75 341 ARG A N 1
ATOM 2747 C CA . ARG A 1 341 ? -14.450 69.582 -2.163 1.00 23.75 341 ARG A CA 1
ATOM 2748 C C . ARG A 1 341 ? -13.490 70.671 -1.597 1.00 23.75 341 ARG A C 1
ATOM 2750 O O . ARG A 1 341 ? -13.691 71.831 -1.933 1.00 23.75 341 ARG A O 1
ATOM 2757 N N . ILE A 1 342 ? -12.422 70.391 -0.823 1.00 24.34 342 ILE A N 1
ATOM 2758 C CA . ILE A 1 342 ? -11.121 69.730 -1.166 1.00 24.34 342 ILE A CA 1
ATOM 2759 C C . ILE A 1 342 ? -10.338 69.365 0.145 1.00 24.34 342 ILE A C 1
ATOM 2761 O O . ILE A 1 342 ? -10.621 69.932 1.194 1.00 24.34 342 ILE A O 1
ATOM 2765 N N . SER A 1 343 ? -9.381 68.419 0.083 1.00 21.77 343 SER A N 1
ATOM 2766 C CA . SER A 1 343 ? -8.392 67.984 1.119 1.00 21.77 343 SER A CA 1
ATOM 2767 C C . SER A 1 343 ? -7.323 69.070 1.480 1.00 21.77 343 SER A C 1
ATOM 2769 O O . SER A 1 343 ? -7.458 70.169 0.946 1.00 21.77 343 SER A O 1
ATOM 2771 N N . PRO A 1 344 ? -6.212 68.834 2.243 1.00 37.34 344 PRO A N 1
ATOM 2772 C CA . PRO A 1 344 ? -5.750 67.652 3.009 1.00 37.34 344 PRO A CA 1
ATOM 2773 C C . PRO A 1 344 ? -5.143 67.936 4.429 1.00 37.34 344 PRO A C 1
ATOM 2775 O O . PRO A 1 344 ? -4.999 69.076 4.841 1.00 37.34 344 PRO A O 1
ATOM 2778 N N . GLU A 1 345 ? -4.678 66.857 5.085 1.00 23.94 345 GLU A N 1
ATOM 2779 C CA . GLU A 1 345 ? -3.447 66.753 5.919 1.00 23.94 345 GLU A CA 1
ATOM 2780 C C . GLU A 1 345 ? -3.280 67.338 7.354 1.00 23.94 345 GLU A C 1
ATOM 2782 O O . GLU A 1 345 ? -3.795 68.382 7.726 1.00 23.94 345 GLU A O 1
ATOM 2787 N N . GLN A 1 346 ? -2.407 66.617 8.091 1.00 25.72 346 GLN A N 1
ATOM 2788 C CA . GLN A 1 346 ? -1.611 66.940 9.298 1.00 25.72 346 GLN A CA 1
ATOM 2789 C C . GLN A 1 346 ? -2.211 66.861 10.731 1.00 25.72 346 GLN A C 1
ATOM 2791 O O . GLN A 1 346 ? -3.129 67.565 11.133 1.00 25.72 346 GLN A O 1
ATOM 2796 N N . GLN A 1 347 ? -1.567 65.985 11.518 1.00 26.03 347 GLN A N 1
ATOM 2797 C CA . GLN A 1 347 ? -1.536 65.847 12.989 1.00 26.03 347 GLN A CA 1
ATOM 2798 C C . GLN A 1 347 ? -0.457 66.802 13.572 1.00 26.03 347 GLN A C 1
ATOM 2800 O O . GLN A 1 347 ? 0.445 67.148 12.801 1.00 26.03 347 GLN A O 1
ATOM 2805 N N . PRO A 1 348 ? -0.459 67.206 14.876 1.00 38.31 348 PRO A N 1
ATOM 2806 C CA . PRO A 1 348 ? -0.000 66.284 15.942 1.00 38.31 348 PRO A CA 1
ATOM 2807 C C . PRO A 1 348 ? -0.471 66.505 17.418 1.00 38.31 348 PRO A C 1
ATOM 2809 O O . PRO A 1 348 ? -0.869 67.590 17.820 1.00 38.31 348 PRO A O 1
ATOM 2812 N N . ASN A 1 349 ? -0.285 65.436 18.210 1.00 27.94 349 ASN A N 1
ATOM 2813 C CA . ASN A 1 349 ? 0.192 65.335 19.612 1.00 27.94 349 ASN A CA 1
ATOM 2814 C C . ASN A 1 349 ? -0.508 65.889 20.893 1.00 27.94 349 ASN A C 1
ATOM 2816 O O . ASN A 1 349 ? -0.920 67.036 20.997 1.00 27.94 349 ASN A O 1
ATOM 2820 N N . ASP A 1 350 ? -0.418 65.009 21.912 1.00 27.78 350 ASP A N 1
ATOM 2821 C CA . ASP A 1 350 ? -0.144 65.179 23.360 1.00 27.78 350 ASP A CA 1
ATOM 2822 C C . ASP A 1 350 ? -1.123 65.856 24.346 1.00 27.78 350 ASP A C 1
ATOM 2824 O O . ASP A 1 350 ? -1.249 67.075 24.385 1.00 27.78 350 ASP A O 1
ATOM 2828 N N . ILE A 1 351 ? -1.616 65.054 25.315 1.00 25.22 351 ILE A N 1
ATOM 2829 C CA . ILE A 1 351 ? -1.742 65.427 26.746 1.00 25.22 351 ILE A CA 1
ATOM 2830 C C . ILE A 1 351 ? -1.351 64.237 27.651 1.00 25.22 351 ILE A C 1
ATOM 2832 O O . ILE A 1 351 ? -1.813 63.113 27.460 1.00 25.22 351 ILE A O 1
ATOM 2836 N N . LEU A 1 352 ? -0.542 64.531 28.679 1.00 24.41 352 LEU A N 1
ATOM 2837 C CA . LEU A 1 352 ? -0.027 63.652 29.745 1.00 24.41 352 LEU A CA 1
ATOM 2838 C C . LEU A 1 352 ? 0.097 64.485 31.045 1.00 24.41 352 LEU A C 1
ATOM 2840 O O . LEU A 1 352 ? 0.268 65.697 30.949 1.00 24.41 352 LEU A O 1
ATOM 2844 N N . ALA A 1 353 ? 0.103 63.965 32.279 1.00 25.86 353 ALA A N 1
ATOM 2845 C CA . ALA A 1 353 ? -0.334 62.692 32.885 1.00 25.86 353 ALA A CA 1
ATOM 2846 C C . ALA A 1 353 ? -0.394 62.908 34.430 1.00 25.86 353 ALA A C 1
ATOM 2848 O O . ALA A 1 353 ? 0.027 63.970 34.894 1.00 25.86 353 ALA A O 1
ATOM 2849 N N . ALA A 1 354 ? -0.886 61.956 35.247 1.00 23.34 354 ALA A N 1
ATOM 2850 C CA . ALA A 1 354 ? -0.986 62.159 36.708 1.00 23.34 354 ALA A CA 1
ATOM 2851 C C . ALA A 1 354 ? -0.641 60.934 37.597 1.00 23.34 354 ALA A C 1
ATOM 2853 O O . ALA A 1 354 ? -1.409 59.980 37.631 1.00 23.34 354 ALA A O 1
ATOM 2854 N N . LEU A 1 355 ? 0.441 61.094 38.389 1.00 24.08 355 LEU A N 1
ATOM 2855 C CA . LEU A 1 355 ? 0.732 60.550 39.745 1.00 24.08 355 LEU A CA 1
ATOM 2856 C C . LEU A 1 355 ? 0.947 59.009 39.881 1.00 24.08 355 LEU A C 1
ATOM 2858 O O . LEU A 1 355 ? 0.110 58.238 39.434 1.00 24.08 355 LEU A O 1
ATOM 2862 N N . ALA A 1 356 ? 2.065 58.440 40.383 1.00 28.06 356 ALA A N 1
ATOM 2863 C CA . ALA A 1 356 ? 2.941 58.695 41.563 1.00 28.06 356 ALA A CA 1
ATOM 2864 C C . ALA A 1 356 ? 2.305 58.260 42.917 1.00 28.06 356 ALA A C 1
ATOM 2866 O O . ALA A 1 356 ? 1.126 58.524 43.115 1.00 28.06 356 ALA A O 1
ATOM 2867 N N . GLU A 1 357 ? 2.970 57.618 43.900 1.00 27.06 357 GLU A N 1
ATOM 2868 C CA . GLU A 1 357 ? 4.358 57.113 44.033 1.00 27.06 357 GLU A CA 1
ATOM 2869 C C . GLU A 1 357 ? 4.492 56.019 45.148 1.00 27.06 357 GLU A C 1
ATOM 2871 O O . GLU A 1 357 ? 3.545 55.716 45.865 1.00 27.06 357 GLU A O 1
ATOM 2876 N N . THR A 1 358 ? 5.686 55.425 45.252 1.00 27.84 358 THR A N 1
ATOM 2877 C CA . THR A 1 358 ? 6.207 54.246 46.006 1.00 27.84 358 THR A CA 1
ATOM 2878 C C . THR A 1 358 ? 6.019 54.077 47.535 1.00 27.84 358 THR A C 1
ATOM 2880 O O . THR A 1 358 ? 6.108 55.058 48.266 1.00 27.84 358 THR A O 1
ATOM 2883 N N . GLN A 1 359 ? 6.011 52.805 48.005 1.00 28.09 359 GLN A N 1
ATOM 2884 C CA . GLN A 1 359 ? 6.856 52.144 49.059 1.00 28.09 359 GLN A CA 1
ATOM 2885 C C . GLN A 1 359 ? 6.210 50.780 49.457 1.00 28.09 359 GLN A C 1
ATOM 2887 O O . GLN A 1 359 ? 4.989 50.701 49.475 1.00 28.09 359 GLN A O 1
ATOM 2892 N N . GLY A 1 360 ? 6.872 49.657 49.783 1.00 26.23 360 GLY A N 1
ATOM 2893 C CA . GLY A 1 360 ? 8.281 49.230 49.734 1.00 26.23 360 GLY A CA 1
ATOM 2894 C C . GLY A 1 360 ? 8.597 48.230 50.871 1.00 26.23 360 GLY A C 1
ATOM 2895 O O . GLY A 1 360 ? 8.411 48.632 52.009 1.00 26.23 360 GLY A O 1
ATOM 2896 N N . ASP A 1 361 ? 9.049 46.985 50.595 1.00 27.22 361 ASP A N 1
ATOM 2897 C CA . ASP A 1 361 ? 10.106 46.306 51.394 1.00 27.22 361 ASP A CA 1
ATOM 2898 C C . ASP A 1 361 ? 10.609 44.912 50.907 1.00 27.22 361 ASP A C 1
ATOM 2900 O O . ASP A 1 361 ? 9.866 44.092 50.376 1.00 27.22 361 ASP A O 1
ATOM 2904 N N . GLU A 1 362 ? 11.910 44.703 51.162 1.00 29.80 362 GLU A N 1
ATOM 2905 C CA . GLU A 1 362 ? 12.735 43.478 51.347 1.00 29.80 362 GLU A CA 1
ATOM 2906 C C . GLU A 1 362 ? 12.917 42.344 50.284 1.00 29.80 362 GLU A C 1
ATOM 2908 O O . GLU A 1 362 ? 12.226 41.332 50.257 1.00 29.80 362 GLU A O 1
ATOM 2913 N N . LYS A 1 363 ? 14.046 42.461 49.551 1.00 28.91 363 LYS A N 1
ATOM 2914 C CA . LYS A 1 363 ? 15.186 41.500 49.419 1.00 28.91 363 LYS A CA 1
ATOM 2915 C C . LYS A 1 363 ? 14.942 39.994 49.129 1.00 28.91 363 LYS A C 1
ATOM 2917 O O . LYS A 1 363 ? 14.604 39.239 50.032 1.00 28.91 363 LYS A O 1
ATOM 2922 N N . MET A 1 364 ? 15.483 39.504 48.000 1.00 27.64 364 MET A N 1
ATOM 2923 C CA . MET A 1 364 ? 16.839 38.895 47.959 1.00 27.64 364 MET A CA 1
ATOM 2924 C C . MET A 1 364 ? 17.346 38.590 46.526 1.00 27.64 364 MET A C 1
ATOM 2926 O O . MET A 1 364 ? 16.667 37.936 45.747 1.00 27.64 364 MET A O 1
ATOM 2930 N N . GLU A 1 365 ? 18.584 39.033 46.280 1.00 28.30 365 GLU A N 1
ATOM 2931 C CA . GLU A 1 365 ? 19.626 38.562 45.338 1.00 28.30 365 GLU A CA 1
ATOM 2932 C C . GLU A 1 365 ? 19.471 38.621 43.789 1.00 28.30 365 GLU A C 1
ATOM 2934 O O . GLU A 1 365 ? 18.521 38.164 43.163 1.00 28.30 365 GLU A O 1
ATOM 2939 N N . ASP A 1 366 ? 20.523 39.218 43.215 1.00 27.00 366 ASP A N 1
ATOM 2940 C CA . ASP A 1 366 ? 20.899 39.533 41.820 1.00 27.00 366 ASP A CA 1
ATOM 2941 C C . ASP A 1 366 ? 21.678 38.317 41.200 1.00 27.00 366 ASP A C 1
ATOM 2943 O O . ASP A 1 366 ? 21.905 37.349 41.932 1.00 27.00 366 ASP A O 1
ATOM 2947 N N . PRO A 1 367 ? 22.205 38.302 39.944 1.00 42.72 367 PRO A N 1
ATOM 2948 C CA . PRO A 1 367 ? 22.160 39.337 38.914 1.00 42.72 367 PRO A CA 1
ATOM 2949 C C . PRO A 1 367 ? 21.890 38.879 37.456 1.00 42.72 367 PRO A C 1
ATOM 2951 O O . PRO A 1 367 ? 21.936 37.706 37.091 1.00 42.72 367 PRO A O 1
ATOM 2954 N N . THR A 1 368 ? 21.780 39.878 36.573 1.00 32.88 368 THR A N 1
ATOM 2955 C CA . THR A 1 368 ? 21.877 39.823 35.093 1.00 32.88 368 THR A CA 1
ATOM 2956 C C . THR A 1 368 ? 20.703 39.230 34.291 1.00 32.88 368 THR A C 1
ATOM 2958 O O . THR A 1 368 ? 20.667 38.051 33.953 1.00 32.88 368 THR A O 1
ATOM 2961 N N . THR A 1 369 ? 19.839 40.112 33.772 1.00 32.03 369 THR A N 1
ATOM 2962 C CA . THR A 1 369 ? 19.116 39.869 32.508 1.00 32.03 369 THR A CA 1
ATOM 2963 C C . THR A 1 369 ? 19.576 40.845 31.432 1.00 32.03 369 THR A C 1
ATOM 2965 O O . THR A 1 369 ? 19.284 42.039 31.477 1.00 32.03 369 THR A O 1
ATOM 2968 N N . ASN A 1 370 ? 20.299 40.307 30.451 1.00 34.56 370 ASN A N 1
ATOM 2969 C CA . ASN A 1 370 ? 20.725 41.007 29.245 1.00 34.56 370 ASN A CA 1
ATOM 2970 C C . ASN A 1 370 ? 19.544 41.492 28.387 1.00 34.56 370 ASN A C 1
ATOM 2972 O O . ASN A 1 370 ? 18.552 40.789 28.220 1.00 34.56 370 ASN A O 1
ATOM 2976 N N . SER A 1 371 ? 19.748 42.649 27.750 1.00 35.25 371 SER A N 1
ATOM 2977 C CA . SER A 1 371 ? 19.518 42.887 26.314 1.00 35.25 371 SER A CA 1
ATOM 2978 C C . SER A 1 371 ? 18.592 41.903 25.570 1.00 35.25 371 SER A C 1
ATOM 2980 O O . SER A 1 371 ? 19.011 40.808 25.201 1.00 35.25 371 SER A O 1
ATOM 2982 N N . SER A 1 372 ? 17.391 42.387 25.235 1.00 40.94 372 SER A N 1
ATOM 2983 C CA . SER A 1 372 ? 16.476 41.944 24.163 1.00 40.94 372 SER A CA 1
ATOM 2984 C C . SER A 1 372 ? 16.923 40.780 23.253 1.00 40.94 372 SER A C 1
ATOM 2986 O O . SER A 1 372 ? 17.816 40.949 22.417 1.00 40.94 372 SER A O 1
ATOM 2988 N N . SER A 1 373 ? 16.193 39.661 23.281 1.00 47.00 373 SER A N 1
ATOM 2989 C CA . SER A 1 373 ? 16.293 38.607 22.264 1.00 47.00 373 SER A CA 1
ATOM 2990 C C . SER A 1 373 ? 15.607 39.031 20.954 1.00 47.00 373 SER A C 1
ATOM 2992 O O . SER A 1 373 ? 14.388 38.964 20.807 1.00 47.00 373 SER A O 1
ATOM 2994 N N . GLN A 1 374 ? 16.399 39.459 19.966 1.00 64.69 374 GLN A N 1
ATOM 2995 C CA . GLN A 1 374 ? 15.946 39.687 18.580 1.00 64.69 374 GLN A CA 1
ATOM 2996 C C . GLN A 1 374 ? 16.147 38.443 17.691 1.00 64.69 374 GLN A C 1
ATOM 2998 O O . GLN A 1 374 ? 16.469 38.557 16.505 1.00 64.69 374 GLN A O 1
ATOM 3003 N N . ASP A 1 375 ? 15.995 37.249 18.258 1.00 84.25 375 ASP A N 1
ATOM 3004 C CA . ASP A 1 375 ? 16.275 35.991 17.567 1.00 84.25 375 ASP A CA 1
ATOM 3005 C C . ASP A 1 375 ? 15.032 35.427 16.868 1.00 84.25 375 ASP A C 1
ATOM 3007 O O . ASP A 1 375 ? 13.899 35.579 17.330 1.00 84.25 375 ASP A O 1
ATOM 3011 N N . VAL A 1 376 ? 15.242 34.770 15.727 1.00 87.12 376 VAL A N 1
ATOM 3012 C CA . VAL A 1 376 ? 14.177 34.151 14.930 1.00 87.12 376 VAL A CA 1
ATOM 3013 C C . VAL A 1 376 ? 14.008 32.694 15.342 1.00 87.12 376 VAL A C 1
ATOM 3015 O O . VAL A 1 376 ? 14.895 31.864 15.137 1.00 87.12 376 VAL A O 1
ATOM 3018 N N . THR A 1 377 ? 12.834 32.371 15.878 1.00 90.19 377 THR A N 1
ATOM 3019 C CA . THR A 1 377 ? 12.421 30.989 16.142 1.00 90.19 377 THR A CA 1
ATOM 3020 C C . THR A 1 377 ? 12.070 30.287 14.833 1.00 90.19 377 THR A C 1
ATOM 3022 O O . THR A 1 377 ? 11.228 30.765 14.078 1.00 90.19 377 THR A O 1
ATOM 3025 N N . ILE A 1 378 ? 12.688 29.130 14.590 1.00 93.19 378 ILE A N 1
ATOM 3026 C CA . ILE A 1 378 ? 12.420 28.260 13.438 1.00 93.19 378 ILE A CA 1
ATOM 3027 C C . ILE A 1 378 ? 12.101 26.861 13.989 1.00 93.19 378 ILE A C 1
ATOM 3029 O O . ILE A 1 378 ? 13.028 26.185 14.445 1.00 93.19 378 ILE A O 1
ATOM 3033 N N . PRO A 1 379 ? 10.820 26.436 14.029 1.00 91.56 379 PRO A N 1
ATOM 3034 C CA . PRO A 1 379 ? 10.414 25.180 14.670 1.00 91.56 379 PRO A CA 1
ATOM 3035 C C . PRO A 1 379 ? 10.955 23.923 13.975 1.00 91.56 379 PRO A C 1
ATOM 3037 O O . PRO A 1 379 ? 11.266 22.930 14.635 1.00 91.56 379 PRO A O 1
ATOM 3040 N N . ASP A 1 380 ? 11.096 23.955 12.646 1.00 94.44 380 ASP A N 1
ATOM 3041 C CA . ASP A 1 380 ? 11.679 22.855 11.880 1.00 94.44 380 ASP A CA 1
ATOM 3042 C C . ASP A 1 380 ? 13.208 22.835 12.040 1.00 94.44 380 ASP A C 1
ATOM 3044 O O . ASP A 1 380 ? 13.935 23.685 11.518 1.00 94.44 380 ASP A O 1
ATOM 3048 N N . ALA A 1 381 ? 13.711 21.832 12.763 1.00 91.50 381 ALA A N 1
ATOM 3049 C CA . ALA A 1 381 ? 15.135 21.685 13.051 1.00 91.50 381 ALA A CA 1
ATOM 3050 C C . ALA A 1 381 ? 16.006 21.525 11.788 1.00 91.50 381 ALA A C 1
ATOM 3052 O O . ALA A 1 381 ? 17.168 21.940 11.794 1.00 91.50 381 ALA A O 1
ATOM 3053 N N . ASN A 1 382 ? 15.467 20.965 10.699 1.00 91.00 382 ASN A N 1
ATOM 3054 C CA . ASN A 1 382 ? 16.203 20.774 9.450 1.00 91.00 382 ASN A CA 1
ATOM 3055 C C . ASN A 1 382 ? 16.290 22.082 8.653 1.00 91.00 382 ASN A C 1
ATOM 3057 O O . ASN A 1 382 ? 17.351 22.397 8.106 1.00 91.00 382 ASN A O 1
ATOM 3061 N N . LEU A 1 383 ? 15.211 22.871 8.639 1.00 95.12 383 LEU A N 1
ATOM 3062 C CA . LEU A 1 383 ? 15.209 24.225 8.083 1.00 95.12 383 LEU A CA 1
ATOM 3063 C C . LEU A 1 383 ? 16.147 25.139 8.880 1.00 95.12 383 LEU A C 1
ATOM 3065 O O . LEU A 1 383 ? 16.996 25.810 8.293 1.00 95.12 383 LEU A O 1
ATOM 3069 N N . ALA A 1 384 ? 16.069 25.097 10.213 1.00 93.62 384 ALA A N 1
ATOM 3070 C CA . ALA A 1 384 ? 16.952 25.851 11.099 1.00 93.62 384 ALA A CA 1
ATOM 3071 C C . ALA A 1 384 ? 18.432 25.483 10.879 1.00 93.62 384 ALA A C 1
ATOM 3073 O O . ALA A 1 384 ? 19.281 26.369 10.779 1.00 93.62 384 ALA A O 1
ATOM 3074 N N . ALA A 1 385 ? 18.755 24.192 10.735 1.00 89.50 385 ALA A N 1
ATOM 3075 C CA . ALA A 1 385 ? 20.109 23.736 10.415 1.00 89.50 385 ALA A CA 1
ATOM 3076 C C . ALA A 1 385 ? 20.576 24.189 9.018 1.00 89.50 385 ALA A C 1
ATOM 3078 O O . ALA A 1 385 ? 21.730 24.597 8.859 1.00 89.50 385 ALA A O 1
ATOM 3079 N N . ALA A 1 386 ? 19.699 24.165 8.008 1.00 92.00 386 ALA A N 1
ATOM 3080 C CA . ALA A 1 386 ? 20.017 24.649 6.664 1.00 92.00 386 ALA A CA 1
ATOM 3081 C C . ALA A 1 386 ? 20.280 26.167 6.642 1.00 92.00 386 ALA A C 1
ATOM 3083 O O . ALA A 1 386 ? 21.238 26.616 6.007 1.00 92.00 386 ALA A O 1
ATOM 3084 N N . ILE A 1 387 ? 19.487 26.947 7.379 1.00 94.44 387 ILE A N 1
ATOM 3085 C CA . ILE A 1 387 ? 19.653 28.400 7.515 1.00 94.44 387 ILE A CA 1
ATOM 3086 C C . ILE A 1 387 ? 20.932 28.729 8.290 1.00 94.44 387 ILE A C 1
ATOM 3088 O O . ILE A 1 387 ? 21.751 29.493 7.783 1.00 94.44 387 ILE A O 1
ATOM 3092 N N . ARG A 1 388 ? 21.183 28.091 9.445 1.00 92.81 388 ARG A N 1
ATOM 3093 C CA . ARG A 1 388 ? 22.441 28.254 10.204 1.00 92.81 388 ARG A CA 1
ATOM 3094 C C . ARG A 1 388 ? 23.667 27.973 9.341 1.00 92.81 388 ARG A C 1
ATOM 3096 O O . ARG A 1 388 ? 24.576 28.798 9.288 1.00 92.81 388 ARG A O 1
ATOM 3103 N N . LYS A 1 389 ? 23.654 26.860 8.596 1.00 90.06 389 LYS A N 1
ATOM 3104 C CA . LYS A 1 389 ? 24.726 26.504 7.658 1.00 90.06 389 LYS A CA 1
ATOM 3105 C C . LYS A 1 389 ? 24.927 27.567 6.573 1.00 90.06 389 LYS A C 1
ATOM 3107 O O . LYS A 1 389 ? 26.066 27.851 6.219 1.00 90.06 389 LYS A O 1
ATOM 3112 N N . THR A 1 390 ? 23.845 28.143 6.051 1.00 91.69 390 THR A N 1
ATOM 3113 C CA . THR A 1 390 ? 23.903 29.172 4.998 1.00 91.69 390 THR A CA 1
ATOM 3114 C C . THR A 1 390 ? 24.410 30.518 5.537 1.00 91.69 390 THR A C 1
ATOM 3116 O O . THR A 1 390 ? 25.144 31.212 4.843 1.00 91.69 390 THR A O 1
ATOM 3119 N N . LEU A 1 391 ? 24.091 30.856 6.792 1.00 90.44 391 LEU A N 1
ATOM 3120 C CA . LEU A 1 391 ? 24.497 32.097 7.471 1.00 90.44 391 LEU A CA 1
ATOM 3121 C C . LEU A 1 391 ? 25.845 32.011 8.222 1.00 90.44 391 LEU A C 1
ATOM 3123 O O . LEU A 1 391 ? 26.249 32.984 8.874 1.00 90.44 391 LEU A O 1
ATOM 3127 N N . GLY A 1 392 ? 26.523 30.857 8.176 1.00 88.75 392 GLY A N 1
ATOM 3128 C CA . GLY A 1 392 ? 27.777 30.611 8.900 1.00 88.75 392 GLY A CA 1
ATOM 3129 C C . GLY A 1 392 ? 27.628 30.672 10.426 1.00 88.75 392 GLY A C 1
ATOM 3130 O O . GLY A 1 392 ? 28.513 31.180 11.108 1.00 88.75 392 GLY A O 1
ATOM 3131 N N . ILE A 1 393 ? 26.484 30.227 10.948 1.00 89.75 393 ILE A N 1
ATOM 3132 C CA . ILE A 1 393 ? 26.120 30.234 12.374 1.00 89.75 393 ILE A CA 1
ATOM 3133 C C . ILE A 1 393 ? 26.339 28.824 12.958 1.00 89.75 393 ILE A C 1
ATOM 3135 O O . ILE A 1 393 ? 26.112 27.830 12.260 1.00 89.75 393 ILE A O 1
ATOM 3139 N N . GLY A 1 394 ? 26.783 28.717 14.217 1.00 81.25 394 GLY A N 1
ATOM 3140 C CA . GLY A 1 394 ? 27.001 27.432 14.886 1.00 81.25 394 GLY A CA 1
ATOM 3141 C C . GLY A 1 394 ? 25.706 26.622 15.048 1.00 81.25 394 GLY A C 1
ATOM 3142 O O . GLY A 1 394 ? 24.608 27.180 15.025 1.00 81.25 394 GLY A O 1
ATOM 3143 N N . PRO A 1 395 ? 25.791 25.286 15.193 1.00 77.75 395 PRO A N 1
ATOM 3144 C CA . PRO A 1 395 ? 24.638 24.387 15.065 1.00 77.75 395 PRO A CA 1
ATOM 3145 C C . PRO A 1 395 ? 23.537 24.621 16.112 1.00 77.75 395 PRO A C 1
ATOM 3147 O O . PRO A 1 395 ? 22.367 24.354 15.837 1.00 77.75 395 PRO A O 1
ATOM 3150 N N . THR A 1 396 ? 23.912 25.124 17.287 1.00 83.44 396 THR A N 1
ATOM 3151 C CA . THR A 1 396 ? 23.029 25.424 18.424 1.00 83.44 396 THR A CA 1
ATOM 3152 C C . THR A 1 396 ? 22.773 26.913 18.621 1.00 83.44 396 THR A C 1
ATOM 3154 O O . THR A 1 396 ? 21.918 27.270 19.428 1.00 83.44 396 THR A O 1
ATOM 3157 N N . ASP A 1 397 ? 23.488 27.783 17.909 1.00 87.62 397 ASP A N 1
ATOM 3158 C CA . ASP A 1 397 ? 23.431 29.220 18.160 1.00 87.62 397 ASP A CA 1
ATOM 3159 C C . ASP A 1 397 ? 22.058 29.791 17.736 1.00 87.62 397 ASP A C 1
ATOM 3161 O O . ASP A 1 397 ? 21.425 29.278 16.791 1.00 87.62 397 ASP A O 1
ATOM 3165 N N . PRO A 1 398 ? 21.571 30.852 18.406 1.00 87.75 398 PRO A N 1
ATOM 3166 C CA . PRO A 1 398 ? 20.405 31.604 17.953 1.00 87.75 398 PRO A CA 1
ATOM 3167 C C . PRO A 1 398 ? 20.615 32.187 16.549 1.00 87.75 398 PRO A C 1
ATOM 3169 O O . PRO A 1 398 ? 21.743 32.447 16.127 1.00 87.75 398 PRO A O 1
ATOM 3172 N N . ILE A 1 399 ? 19.523 32.385 15.807 1.00 90.88 399 ILE A N 1
ATOM 3173 C CA . ILE A 1 399 ? 19.546 32.978 14.463 1.00 90.88 399 ILE A CA 1
ATOM 3174 C C . ILE A 1 399 ? 19.117 34.447 14.598 1.00 90.88 399 ILE A C 1
ATOM 3176 O O . ILE A 1 399 ? 17.923 34.695 14.777 1.00 90.88 399 ILE A O 1
ATOM 3180 N N . PRO A 1 400 ? 20.030 35.434 14.499 1.00 92.44 400 PRO A N 1
ATOM 3181 C CA . PRO A 1 400 ? 19.667 36.833 14.702 1.00 92.44 400 PRO A CA 1
ATOM 3182 C C . PRO A 1 400 ? 18.780 37.335 13.563 1.00 92.44 400 PRO A C 1
ATOM 3184 O O . PRO A 1 400 ? 19.119 37.145 12.389 1.00 92.44 400 PRO A O 1
ATOM 3187 N N . LYS A 1 401 ? 17.696 38.052 13.883 1.00 90.81 401 LYS A N 1
ATOM 3188 C CA . LYS A 1 401 ? 16.748 38.593 12.892 1.00 90.81 401 LYS A CA 1
ATOM 3189 C C . LYS A 1 401 ? 17.428 39.370 11.763 1.00 90.81 401 LYS A C 1
ATOM 3191 O O . LYS A 1 401 ? 17.113 39.130 10.603 1.00 90.81 401 LYS A O 1
ATOM 3196 N N . LYS A 1 402 ? 18.418 40.212 12.076 1.00 89.69 402 LYS A N 1
ATOM 3197 C CA . LYS A 1 402 ? 19.164 40.976 11.064 1.00 89.69 402 LYS A CA 1
ATOM 3198 C C . LYS A 1 402 ? 19.863 40.075 10.029 1.00 89.69 402 LYS A C 1
ATOM 3200 O O . LYS A 1 402 ? 19.754 40.323 8.835 1.00 89.69 402 LYS A O 1
ATOM 3205 N N . LYS A 1 403 ? 20.522 38.992 10.467 1.00 91.12 403 LYS A N 1
ATOM 3206 C CA . LYS A 1 403 ? 21.148 38.020 9.549 1.00 91.12 403 LYS A CA 1
ATOM 3207 C C . LYS A 1 403 ? 20.112 37.264 8.712 1.00 91.12 403 LYS A C 1
ATOM 3209 O O . LYS A 1 403 ? 20.416 36.857 7.597 1.00 91.12 403 LYS A O 1
ATOM 3214 N N . MET A 1 404 ? 18.909 37.058 9.250 1.00 93.38 404 MET A N 1
ATOM 3215 C CA . MET A 1 404 ? 17.810 36.433 8.518 1.00 93.38 404 MET A CA 1
ATOM 3216 C C . MET A 1 404 ? 17.278 37.360 7.414 1.00 93.38 404 MET A C 1
ATOM 3218 O O . MET A 1 404 ? 17.102 36.913 6.288 1.00 93.38 404 MET A O 1
ATOM 3222 N N . GLU A 1 405 ? 17.103 38.654 7.697 1.00 92.44 405 GLU A N 1
ATOM 3223 C CA . GLU A 1 405 ? 16.686 39.669 6.712 1.00 92.44 405 GLU A CA 1
ATOM 3224 C C . GLU A 1 405 ? 17.701 39.822 5.557 1.00 92.44 405 GLU A C 1
ATOM 3226 O O . GLU A 1 405 ? 17.303 40.014 4.408 1.00 92.44 405 GLU A O 1
ATOM 3231 N N . GLU A 1 406 ? 18.999 39.654 5.842 1.00 91.06 406 GLU A N 1
ATOM 3232 C CA . GLU A 1 406 ? 20.112 39.667 4.873 1.00 91.06 406 GLU A CA 1
ATOM 3233 C C . GLU A 1 406 ? 20.226 38.382 4.006 1.00 91.06 406 GLU A C 1
ATOM 3235 O O . GLU A 1 406 ? 21.042 38.329 3.081 1.00 91.06 406 GLU A O 1
ATOM 3240 N N . LEU A 1 407 ? 19.428 37.333 4.260 1.00 94.44 407 LEU A N 1
ATOM 3241 C CA . LEU A 1 407 ? 19.522 36.042 3.561 1.00 94.44 407 LEU A CA 1
ATOM 3242 C C . LEU A 1 407 ? 19.011 36.124 2.108 1.00 94.44 407 LEU A C 1
ATOM 3244 O O . LEU A 1 407 ? 17.820 35.976 1.846 1.00 94.44 407 LEU A O 1
ATOM 3248 N N . GLU A 1 408 ? 19.914 36.283 1.135 1.00 95.94 408 GLU A N 1
ATOM 3249 C CA . GLU A 1 408 ? 19.522 36.401 -0.281 1.00 95.94 408 GLU A CA 1
ATOM 3250 C C . GLU A 1 408 ? 19.206 35.074 -0.993 1.00 95.94 408 GLU A C 1
ATOM 3252 O O . GLU A 1 408 ? 18.460 35.066 -1.979 1.00 95.94 408 GLU A O 1
ATOM 3257 N N . GLN A 1 409 ? 19.794 33.952 -0.564 1.00 94.56 409 GLN A N 1
ATOM 3258 C CA . GLN A 1 409 ? 19.634 32.649 -1.224 1.00 94.56 409 GLN A CA 1
ATOM 3259 C C . GLN A 1 409 ? 19.601 31.513 -0.200 1.00 94.56 409 GLN A C 1
ATOM 3261 O O . GLN A 1 409 ? 20.407 31.503 0.726 1.00 94.56 409 GLN A O 1
ATOM 3266 N N . LEU A 1 410 ? 18.717 30.530 -0.395 1.00 95.00 410 LEU A N 1
ATOM 3267 C CA . LEU A 1 410 ? 18.635 29.335 0.449 1.00 95.00 410 LEU A CA 1
ATOM 3268 C C . LEU A 1 410 ? 18.441 28.069 -0.398 1.00 95.00 410 LEU A C 1
ATOM 3270 O O . LEU A 1 410 ? 17.504 27.964 -1.193 1.00 95.00 410 LEU A O 1
ATOM 3274 N N . HIS A 1 411 ? 19.320 27.087 -0.185 1.00 87.00 411 HIS A N 1
ATOM 3275 C CA . HIS A 1 411 ? 19.279 25.776 -0.833 1.00 87.00 411 HIS A CA 1
ATOM 3276 C C . HIS A 1 411 ? 19.164 24.674 0.225 1.00 87.00 411 HIS A C 1
ATOM 3278 O O . HIS A 1 411 ? 20.155 24.280 0.840 1.00 87.00 411 HIS A O 1
ATOM 3284 N N . ALA A 1 412 ? 17.951 24.161 0.424 1.00 84.25 412 ALA A N 1
ATOM 3285 C CA . ALA A 1 412 ? 17.627 23.186 1.464 1.00 84.25 412 ALA A CA 1
ATOM 3286 C C . ALA A 1 412 ? 16.880 21.964 0.892 1.00 84.25 412 ALA A C 1
ATOM 3288 O O . ALA A 1 412 ? 15.904 21.476 1.458 1.00 84.25 412 ALA A O 1
ATOM 3289 N N . ASN A 1 413 ? 17.357 21.458 -0.250 1.00 66.12 413 ASN A N 1
ATOM 3290 C CA . ASN A 1 413 ? 16.823 20.255 -0.891 1.00 66.12 413 ASN A CA 1
ATOM 3291 C C . ASN A 1 413 ? 17.175 18.979 -0.105 1.00 66.12 413 ASN A C 1
ATOM 3293 O O . ASN A 1 413 ? 18.279 18.870 0.451 1.00 66.12 413 ASN A O 1
ATOM 3297 N N . GLU A 1 414 ? 16.282 17.985 -0.135 1.00 70.38 414 GLU A N 1
ATOM 3298 C CA . GLU A 1 414 ? 16.484 16.663 0.488 1.00 70.38 414 GLU A CA 1
ATOM 3299 C C . GLU A 1 414 ? 16.860 16.787 1.982 1.00 70.38 414 GLU A C 1
ATOM 3301 O O . GLU A 1 414 ? 17.895 16.285 2.437 1.00 70.38 414 GLU A O 1
ATOM 3306 N N . LYS A 1 415 ? 16.067 17.560 2.742 1.00 74.81 415 LYS A N 1
ATOM 3307 C CA . LYS A 1 415 ? 16.271 17.829 4.181 1.00 74.81 415 LYS A CA 1
ATOM 3308 C C . LYS A 1 415 ? 15.109 17.380 5.068 1.00 74.81 415 LYS A C 1
ATOM 3310 O O . LYS A 1 415 ? 15.159 17.598 6.268 1.00 74.81 415 LYS A O 1
ATOM 3315 N N . GLU A 1 416 ? 14.089 16.741 4.499 1.00 80.69 416 GLU A N 1
ATOM 3316 C CA . GLU A 1 416 ? 12.869 16.321 5.204 1.00 80.69 416 GLU A CA 1
ATOM 3317 C C . GLU A 1 416 ? 12.089 17.462 5.891 1.00 80.69 416 GLU A C 1
ATOM 3319 O O . GLU A 1 416 ? 11.297 17.196 6.799 1.00 80.69 416 GLU A O 1
ATOM 3324 N N . ILE A 1 417 ? 12.282 18.707 5.437 1.00 82.69 417 ILE A N 1
ATOM 3325 C CA . ILE A 1 417 ? 11.608 19.904 5.966 1.00 82.69 417 ILE A CA 1
ATOM 3326 C C . ILE A 1 417 ? 10.092 19.763 5.788 1.00 82.69 417 ILE A C 1
ATOM 3328 O O . ILE A 1 417 ? 9.625 19.287 4.749 1.00 82.69 417 ILE A O 1
ATOM 3332 N N . ARG A 1 418 ? 9.325 20.165 6.799 1.00 91.25 418 ARG A N 1
ATOM 3333 C CA . ARG A 1 418 ? 7.852 20.147 6.801 1.00 91.25 418 ARG A CA 1
ATOM 3334 C C . ARG A 1 418 ? 7.257 21.529 7.010 1.00 91.25 418 ARG A C 1
ATOM 3336 O O . ARG A 1 418 ? 6.276 21.861 6.354 1.00 91.25 418 ARG A O 1
ATOM 3343 N N . ASP A 1 419 ? 7.846 22.294 7.921 1.00 92.62 419 ASP A N 1
ATOM 3344 C CA . ASP A 1 419 ? 7.354 23.598 8.356 1.00 92.62 419 ASP A CA 1
ATOM 3345 C C . ASP A 1 419 ? 8.326 24.698 7.900 1.00 92.62 419 ASP A C 1
ATOM 3347 O O . ASP A 1 419 ? 9.545 24.560 8.027 1.00 92.62 419 ASP A O 1
ATOM 3351 N N . LEU A 1 420 ? 7.774 25.767 7.320 1.00 96.94 420 LEU A N 1
ATOM 3352 C CA . LEU A 1 420 ? 8.514 26.932 6.826 1.00 96.94 420 LEU A CA 1
ATOM 3353 C C . LEU A 1 420 ? 8.463 28.130 7.790 1.00 96.94 420 LEU A C 1
ATOM 3355 O O . LEU A 1 420 ? 9.026 29.179 7.479 1.00 96.94 420 LEU A O 1
ATOM 3359 N N . THR A 1 421 ? 7.819 27.991 8.951 1.00 95.69 421 THR A N 1
ATOM 3360 C CA . THR A 1 421 ? 7.696 29.043 9.970 1.00 95.69 421 THR A CA 1
ATOM 3361 C C . THR A 1 421 ? 9.063 29.599 10.381 1.00 95.69 421 THR A C 1
ATOM 3363 O O . THR A 1 421 ? 10.003 28.858 10.677 1.00 95.69 421 THR A O 1
ATOM 3366 N N . GLY A 1 422 ? 9.168 30.928 10.393 1.00 93.19 422 GLY A N 1
ATOM 3367 C CA . GLY A 1 422 ? 10.398 31.691 10.591 1.00 93.19 422 GLY A CA 1
ATOM 3368 C C . GLY A 1 422 ? 11.048 32.138 9.275 1.00 93.19 422 GLY A C 1
ATOM 3369 O O . GLY A 1 422 ? 11.771 33.138 9.264 1.00 93.19 422 GLY A O 1
ATOM 3370 N N . LEU A 1 423 ? 10.767 31.472 8.143 1.00 96.06 423 LEU A N 1
ATOM 3371 C CA . LEU A 1 423 ? 11.292 31.866 6.828 1.00 96.06 423 LEU A CA 1
ATOM 3372 C C . LEU A 1 423 ? 10.677 33.178 6.317 1.00 96.06 423 LEU A C 1
ATOM 3374 O O . LEU A 1 423 ? 11.330 33.887 5.554 1.00 96.06 423 LEU A O 1
ATOM 3378 N N . GLU A 1 424 ? 9.495 33.575 6.799 1.00 95.56 424 GLU A N 1
ATOM 3379 C CA . GLU A 1 424 ? 8.859 34.858 6.461 1.00 95.56 424 GLU A CA 1
ATOM 3380 C C . GLU A 1 424 ? 9.663 36.085 6.926 1.00 95.56 424 GLU A C 1
ATOM 3382 O O . GLU A 1 424 ? 9.373 37.213 6.527 1.00 95.56 424 GLU A O 1
ATOM 3387 N N . LYS A 1 425 ? 10.686 35.876 7.768 1.00 95.06 425 LYS A N 1
ATOM 3388 C CA . LYS A 1 425 ? 11.641 36.906 8.197 1.00 95.06 425 LYS A CA 1
ATOM 3389 C C . LYS A 1 425 ? 12.788 37.122 7.197 1.00 95.06 425 LYS A C 1
ATOM 3391 O O . LYS A 1 425 ? 13.475 38.133 7.300 1.00 95.06 425 LYS A O 1
ATOM 3396 N N . ALA A 1 426 ? 12.983 36.234 6.217 1.00 95.56 426 ALA A N 1
ATOM 3397 C CA . ALA A 1 426 ? 14.018 36.362 5.185 1.00 95.56 426 ALA A CA 1
ATOM 3398 C C . ALA A 1 426 ? 13.595 37.303 4.042 1.00 95.56 426 ALA A C 1
ATOM 3400 O O . ALA A 1 426 ? 13.522 36.918 2.877 1.00 95.56 426 ALA A O 1
ATOM 3401 N N . THR A 1 427 ? 13.280 38.556 4.369 1.00 94.38 427 THR A N 1
ATOM 3402 C CA . THR A 1 427 ? 12.699 39.531 3.427 1.00 94.38 427 THR A CA 1
ATOM 3403 C C . THR A 1 427 ? 13.604 39.867 2.232 1.00 94.38 427 THR A C 1
ATOM 3405 O O . THR A 1 427 ? 13.092 40.225 1.170 1.00 94.38 427 THR A O 1
ATOM 3408 N N . GLY A 1 428 ? 14.926 39.699 2.361 1.00 94.31 428 GLY A N 1
ATOM 3409 C CA . GLY A 1 428 ? 15.903 39.839 1.277 1.00 94.31 428 GLY A CA 1
ATOM 3410 C C . GLY A 1 428 ? 16.000 38.652 0.304 1.00 94.31 428 GLY A C 1
ATOM 3411 O O . GLY A 1 428 ? 16.766 38.733 -0.658 1.00 94.31 428 GLY A O 1
ATOM 3412 N N . LEU A 1 429 ? 15.251 37.562 0.514 1.00 97.50 429 LEU A N 1
ATOM 3413 C CA . LEU A 1 429 ? 15.408 36.303 -0.223 1.00 97.50 429 LEU A CA 1
ATOM 3414 C C . LEU A 1 429 ? 15.019 36.425 -1.707 1.00 97.50 429 LEU A C 1
ATOM 3416 O O . LEU A 1 429 ? 13.873 36.692 -2.063 1.00 97.50 429 LEU A O 1
ATOM 3420 N N . LYS A 1 430 ? 15.990 36.171 -2.593 1.00 97.62 430 LYS A N 1
ATOM 3421 C CA . LYS A 1 430 ? 15.870 36.253 -4.061 1.00 97.62 430 LYS A CA 1
ATOM 3422 C C . LYS A 1 430 ? 15.799 34.886 -4.735 1.00 97.62 430 LYS A C 1
ATOM 3424 O O . LYS A 1 430 ? 15.246 34.795 -5.837 1.00 97.62 430 LYS A O 1
ATOM 3429 N N . ARG A 1 431 ? 16.382 33.843 -4.129 1.00 96.25 431 ARG A N 1
ATOM 3430 C CA . ARG A 1 431 ? 16.387 32.465 -4.657 1.00 96.25 431 ARG A CA 1
ATOM 3431 C C . ARG A 1 431 ? 16.112 31.451 -3.552 1.00 96.25 431 ARG A C 1
ATOM 3433 O O . ARG A 1 431 ? 16.829 31.427 -2.554 1.00 96.25 431 ARG A O 1
ATOM 3440 N N . LEU A 1 432 ? 15.126 30.584 -3.760 1.00 97.19 432 LEU A N 1
ATOM 3441 C CA . LEU A 1 432 ? 14.751 29.549 -2.800 1.00 97.19 432 LEU A CA 1
ATOM 3442 C C . LEU A 1 432 ? 14.596 28.194 -3.494 1.00 97.19 432 LEU A C 1
ATOM 3444 O O . LEU A 1 432 ? 13.867 28.064 -4.476 1.00 97.19 432 LEU A O 1
ATOM 3448 N N . SER A 1 433 ? 15.283 27.184 -2.965 1.00 86.00 433 SER A N 1
ATOM 3449 C CA . SER A 1 433 ? 15.217 25.801 -3.435 1.00 86.00 433 SER A CA 1
ATOM 3450 C C . SER A 1 433 ? 14.933 24.874 -2.257 1.00 86.00 433 SER A C 1
ATOM 3452 O O . SER A 1 433 ? 15.750 24.764 -1.338 1.00 86.00 433 SER A O 1
ATOM 3454 N N . LEU A 1 434 ? 13.775 24.215 -2.305 1.00 86.88 434 LEU A N 1
ATOM 3455 C CA . LEU A 1 434 ? 13.217 23.353 -1.257 1.00 86.88 434 LEU A CA 1
ATOM 3456 C C . LEU A 1 434 ? 12.732 22.006 -1.830 1.00 86.88 434 LEU A C 1
ATOM 3458 O O . LEU A 1 434 ? 11.806 21.388 -1.300 1.00 86.88 434 LEU A O 1
ATOM 3462 N N . ASN A 1 435 ? 13.360 21.535 -2.908 1.00 68.50 435 ASN A N 1
ATOM 3463 C CA . ASN A 1 435 ? 12.975 20.305 -3.596 1.00 68.50 435 ASN A CA 1
ATOM 3464 C C . ASN A 1 435 ? 13.146 19.064 -2.694 1.00 68.50 435 ASN A C 1
ATOM 3466 O O . ASN A 1 435 ? 14.115 18.981 -1.932 1.00 68.50 435 ASN A O 1
ATOM 3470 N N . ARG A 1 436 ? 12.274 18.058 -2.844 1.00 70.81 436 ARG A N 1
ATOM 3471 C CA . ARG A 1 436 ? 12.323 16.770 -2.117 1.00 70.81 436 ARG A CA 1
ATOM 3472 C C . ARG A 1 436 ? 12.290 16.934 -0.604 1.00 70.81 436 ARG A C 1
ATOM 3474 O O . ARG A 1 436 ? 13.138 16.415 0.127 1.00 70.81 436 ARG A O 1
ATOM 3481 N N . ASN A 1 437 ? 11.304 17.683 -0.144 1.00 72.69 437 ASN A N 1
ATOM 3482 C CA . ASN A 1 437 ? 10.980 17.821 1.267 1.00 72.69 437 ASN A CA 1
ATOM 3483 C C . ASN A 1 437 ? 9.575 17.240 1.507 1.00 72.69 437 ASN A C 1
ATOM 3485 O O . ASN A 1 437 ? 9.142 16.334 0.796 1.00 72.69 437 ASN A O 1
ATOM 3489 N N . ARG A 1 438 ? 8.897 17.664 2.572 1.00 85.75 438 ARG A N 1
ATOM 3490 C CA . ARG A 1 438 ? 7.537 17.234 2.934 1.00 85.75 438 ARG A CA 1
ATOM 3491 C C . ARG A 1 438 ? 6.658 18.453 3.221 1.00 85.75 438 ARG A C 1
ATOM 3493 O O . ARG A 1 438 ? 5.873 18.449 4.167 1.00 85.75 438 ARG A O 1
ATOM 3500 N N . ILE A 1 439 ? 6.860 19.515 2.443 1.00 87.56 439 ILE A N 1
ATOM 3501 C CA . ILE A 1 439 ? 6.186 20.805 2.605 1.00 87.56 439 ILE A CA 1
ATOM 3502 C C . ILE A 1 439 ? 4.798 20.713 1.971 1.00 87.56 439 ILE A C 1
ATOM 3504 O O . ILE A 1 439 ? 4.663 20.249 0.838 1.00 87.56 439 ILE A O 1
ATOM 3508 N N . SER A 1 440 ? 3.780 21.181 2.688 1.00 89.81 440 SER A N 1
ATOM 3509 C CA . SER A 1 440 ? 2.417 21.364 2.168 1.00 89.81 440 SER A CA 1
ATOM 3510 C C . SER A 1 440 ? 1.900 22.793 2.330 1.00 89.81 440 SER A C 1
ATOM 3512 O O . SER A 1 440 ? 1.080 23.221 1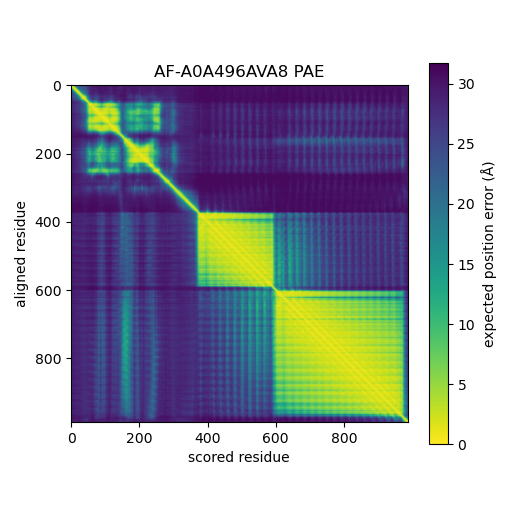.526 1.00 89.81 440 SER A O 1
ATOM 3514 N N . ASP A 1 441 ? 2.379 23.516 3.346 1.00 93.94 441 ASP A N 1
ATOM 3515 C CA . ASP A 1 441 ? 2.016 24.904 3.636 1.00 93.94 441 ASP A CA 1
ATOM 3516 C C . ASP A 1 441 ? 3.103 25.862 3.118 1.00 93.94 441 ASP A C 1
ATOM 3518 O O . ASP A 1 441 ? 4.292 25.690 3.396 1.00 93.94 441 ASP A O 1
ATOM 3522 N N . LEU A 1 442 ? 2.686 26.868 2.347 1.00 97.56 442 LEU A N 1
ATOM 3523 C CA . LEU A 1 442 ? 3.546 27.906 1.773 1.00 97.56 442 LEU A CA 1
ATOM 3524 C C . LEU A 1 442 ? 3.325 29.287 2.413 1.00 97.56 442 LEU A C 1
ATOM 3526 O O . LEU A 1 442 ? 3.902 30.264 1.939 1.00 97.56 442 LEU A O 1
ATOM 3530 N N . THR A 1 443 ? 2.525 29.399 3.479 1.00 96.38 443 THR A N 1
ATOM 3531 C CA . THR A 1 443 ? 2.116 30.675 4.101 1.00 96.38 443 THR A CA 1
ATOM 3532 C C . THR A 1 443 ? 3.305 31.568 4.471 1.00 96.38 443 THR A C 1
ATOM 3534 O O . THR A 1 443 ? 3.260 32.780 4.243 1.00 96.38 443 THR A O 1
ATOM 3537 N N . ALA A 1 444 ? 4.416 30.988 4.937 1.00 96.38 444 ALA A N 1
ATOM 3538 C CA . ALA A 1 444 ? 5.644 31.726 5.250 1.00 96.38 444 ALA A CA 1
ATOM 3539 C C . ALA A 1 444 ? 6.292 32.429 4.031 1.00 96.38 444 ALA A C 1
ATOM 3541 O O . ALA A 1 444 ? 7.087 33.353 4.196 1.00 96.38 444 ALA A O 1
ATOM 3542 N N . LEU A 1 445 ? 5.950 32.038 2.798 1.00 97.19 445 LEU A N 1
ATOM 3543 C CA . LEU A 1 445 ? 6.473 32.659 1.576 1.00 97.19 445 LEU A CA 1
ATOM 3544 C C . LEU A 1 445 ? 5.719 33.935 1.165 1.00 97.19 445 LEU A C 1
ATOM 3546 O O . LEU A 1 445 ? 6.258 34.707 0.374 1.00 97.19 445 LEU A O 1
ATOM 3550 N N . THR A 1 446 ? 4.518 34.185 1.709 1.00 94.50 446 THR A N 1
ATOM 3551 C CA . THR A 1 446 ? 3.565 35.215 1.231 1.00 94.50 446 THR A CA 1
ATOM 3552 C C . THR A 1 446 ? 4.185 36.600 1.023 1.00 94.50 446 THR A C 1
ATOM 3554 O O . THR A 1 446 ? 3.902 37.274 0.034 1.00 94.50 446 THR A O 1
ATOM 3557 N N . ASN A 1 447 ? 5.067 37.020 1.936 1.00 90.69 447 ASN A N 1
ATOM 3558 C CA . ASN A 1 447 ? 5.660 38.360 1.938 1.00 90.69 447 ASN A CA 1
ATOM 3559 C C . ASN A 1 447 ? 7.089 38.418 1.361 1.00 90.69 447 ASN A C 1
ATOM 3561 O O . ASN A 1 447 ? 7.711 39.483 1.374 1.00 90.69 447 ASN A O 1
ATOM 3565 N N . LEU A 1 448 ? 7.617 37.316 0.813 1.00 96.19 448 LEU A N 1
ATOM 3566 C CA . LEU A 1 448 ? 8.984 37.228 0.275 1.00 96.19 448 LEU A CA 1
ATOM 3567 C C . LEU A 1 448 ? 9.086 37.812 -1.148 1.00 96.19 448 LEU A C 1
ATOM 3569 O O . LEU A 1 448 ? 9.597 37.198 -2.083 1.00 96.19 448 LEU A O 1
ATOM 3573 N N . THR A 1 449 ? 8.596 39.042 -1.308 1.00 95.00 449 THR A N 1
ATOM 3574 C CA . THR A 1 449 ? 8.398 39.762 -2.584 1.00 95.00 449 THR A CA 1
ATOM 3575 C C . THR A 1 449 ? 9.670 40.017 -3.405 1.00 95.00 449 THR A C 1
ATOM 3577 O O . THR A 1 449 ? 9.582 40.465 -4.550 1.00 95.00 449 THR A O 1
ATOM 3580 N N . GLN A 1 450 ? 10.857 39.736 -2.856 1.00 97.00 450 GLN A N 1
ATOM 3581 C CA . GLN A 1 450 ? 12.130 39.794 -3.583 1.00 97.00 450 GLN A CA 1
ATOM 3582 C C . GLN A 1 450 ? 12.454 38.506 -4.358 1.00 97.00 450 GLN A C 1
ATOM 3584 O O . GLN A 1 450 ? 13.396 38.514 -5.155 1.00 97.00 450 GLN A O 1
ATOM 3589 N N . LEU A 1 451 ? 11.676 37.427 -4.185 1.00 97.81 451 LEU A N 1
ATOM 3590 C CA . LEU A 1 451 ? 11.899 36.153 -4.865 1.00 97.81 451 LEU A CA 1
ATOM 3591 C C . LEU A 1 451 ? 11.842 36.301 -6.393 1.00 97.81 451 LEU A C 1
ATOM 3593 O O . LEU A 1 451 ? 10.862 36.756 -6.979 1.00 97.81 451 LEU A O 1
ATOM 3597 N N . THR A 1 452 ? 12.921 35.860 -7.040 1.00 97.88 452 THR A N 1
ATOM 3598 C CA . THR A 1 452 ? 13.089 35.820 -8.504 1.00 97.88 452 THR A CA 1
ATOM 3599 C C . THR A 1 452 ? 13.156 34.393 -9.045 1.00 97.88 452 THR A C 1
ATOM 3601 O O . THR A 1 452 ? 12.876 34.171 -10.223 1.00 97.88 452 THR A O 1
ATOM 3604 N N . SER A 1 453 ? 13.495 33.418 -8.196 1.00 96.50 453 SER A N 1
ATOM 3605 C CA . SER A 1 453 ? 13.545 31.994 -8.527 1.00 96.50 453 SER A CA 1
ATOM 3606 C C . SER A 1 453 ? 13.078 31.157 -7.336 1.00 96.50 453 SER A C 1
ATOM 3608 O O . SER A 1 453 ? 13.603 31.315 -6.230 1.00 96.50 453 SER A O 1
ATOM 3610 N N . LEU A 1 454 ? 12.099 30.283 -7.570 1.00 97.62 454 LEU A N 1
ATOM 3611 C CA . LEU A 1 454 ? 11.509 29.395 -6.570 1.00 97.62 454 LEU A CA 1
ATOM 3612 C C . LEU A 1 454 ? 11.414 27.969 -7.124 1.00 97.62 454 LEU A C 1
ATOM 3614 O O . LEU A 1 454 ? 10.912 27.759 -8.230 1.00 97.62 454 LEU A O 1
ATOM 3618 N N . SER A 1 455 ? 11.899 26.999 -6.351 1.00 86.75 455 SER A N 1
ATOM 3619 C CA . SER A 1 455 ? 11.871 25.574 -6.687 1.00 86.75 455 SER A CA 1
ATOM 3620 C C . SER A 1 455 ? 11.333 24.770 -5.501 1.00 86.75 455 SER A C 1
ATOM 3622 O O . SER A 1 455 ? 11.885 24.838 -4.398 1.00 86.75 455 SER A O 1
ATOM 3624 N N . LEU A 1 456 ? 10.237 24.048 -5.737 1.00 87.88 456 LEU A N 1
ATOM 3625 C CA . LEU A 1 456 ? 9.414 23.337 -4.750 1.00 87.88 456 LEU A CA 1
ATOM 3626 C C . LEU A 1 456 ? 9.090 21.895 -5.204 1.00 87.88 456 LEU A C 1
ATOM 3628 O O . LEU A 1 456 ? 8.100 21.300 -4.776 1.00 87.88 456 LEU A O 1
ATOM 3632 N N . ASP A 1 457 ? 9.920 21.326 -6.076 1.00 71.94 457 ASP A N 1
ATOM 3633 C CA . ASP A 1 457 ? 9.682 20.022 -6.709 1.00 71.94 457 ASP A CA 1
ATOM 3634 C C . ASP A 1 457 ? 9.639 18.873 -5.689 1.00 71.94 457 ASP A C 1
ATOM 3636 O O . ASP A 1 457 ? 10.328 18.929 -4.672 1.00 71.94 457 ASP A O 1
ATOM 3640 N N . ASP A 1 458 ? 8.890 17.806 -5.977 1.00 65.12 458 ASP A N 1
ATOM 3641 C CA . ASP A 1 458 ? 8.761 16.608 -5.132 1.00 65.12 458 ASP A CA 1
ATOM 3642 C C . ASP A 1 458 ? 8.355 16.962 -3.671 1.00 65.12 458 ASP A C 1
ATOM 3644 O O . ASP A 1 458 ? 9.103 16.710 -2.722 1.00 65.12 458 ASP A O 1
ATOM 3648 N N . ASN A 1 459 ? 7.184 17.585 -3.486 1.00 73.12 459 ASN A N 1
ATOM 3649 C CA . ASN A 1 459 ? 6.627 17.988 -2.180 1.00 73.12 459 ASN A CA 1
ATOM 3650 C C . ASN A 1 459 ? 5.136 17.577 -2.049 1.00 73.12 459 ASN A C 1
ATOM 3652 O O . ASN A 1 459 ? 4.623 16.761 -2.818 1.00 73.12 459 ASN A O 1
ATOM 3656 N N . ASN A 1 460 ? 4.428 18.096 -1.039 1.00 84.06 460 ASN A N 1
ATOM 3657 C CA . ASN A 1 460 ? 3.025 17.795 -0.731 1.00 84.06 460 ASN A CA 1
ATOM 3658 C C . ASN A 1 460 ? 2.084 19.000 -0.958 1.00 84.06 460 ASN A C 1
ATOM 3660 O O . ASN A 1 460 ? 1.021 19.085 -0.340 1.00 84.06 460 ASN A O 1
ATOM 3664 N N . ILE A 1 461 ? 2.462 19.931 -1.837 1.00 87.81 461 ILE A N 1
ATOM 3665 C CA . ILE A 1 461 ? 1.761 21.202 -2.062 1.00 87.81 461 ILE A CA 1
ATOM 3666 C C . ILE A 1 461 ? 0.502 20.971 -2.903 1.00 87.81 461 ILE A C 1
ATOM 3668 O O . ILE A 1 461 ? 0.550 20.314 -3.945 1.00 87.81 461 ILE A O 1
ATOM 3672 N N . ASN A 1 462 ? -0.621 21.545 -2.471 1.00 88.88 462 ASN A N 1
ATOM 3673 C CA . ASN A 1 462 ? -1.864 21.613 -3.249 1.00 88.88 462 ASN A CA 1
ATOM 3674 C C . ASN A 1 462 ? -2.367 23.057 -3.419 1.00 88.88 462 ASN A C 1
ATOM 3676 O O . ASN A 1 462 ? -2.846 23.393 -4.503 1.00 88.88 462 ASN A O 1
ATOM 3680 N N . ASP A 1 463 ? -2.194 23.895 -2.395 1.00 93.75 463 ASP A N 1
ATOM 3681 C CA . ASP A 1 463 ? -2.486 25.325 -2.415 1.00 93.75 463 ASP A CA 1
ATOM 3682 C C . ASP A 1 463 ? -1.226 26.141 -2.742 1.00 93.75 463 ASP A C 1
ATOM 3684 O O . ASP A 1 463 ? -0.156 25.938 -2.165 1.00 93.75 463 ASP A O 1
ATOM 3688 N N . ILE A 1 464 ? -1.366 27.071 -3.686 1.00 97.56 464 ILE A N 1
ATOM 3689 C CA . ILE A 1 464 ? -0.321 28.015 -4.103 1.00 97.56 464 ILE A CA 1
ATOM 3690 C C . ILE A 1 464 ? -0.757 29.480 -3.935 1.00 97.56 464 ILE A C 1
ATOM 3692 O O . ILE A 1 464 ? -0.063 30.381 -4.404 1.00 97.56 464 ILE A O 1
ATOM 3696 N N . THR A 1 465 ? -1.864 29.738 -3.228 1.00 96.81 465 THR A N 1
ATOM 3697 C CA . THR A 1 465 ? -2.364 31.084 -2.886 1.00 96.81 465 THR A CA 1
ATOM 3698 C C . THR A 1 465 ? -1.289 31.996 -2.271 1.00 96.81 465 THR A C 1
ATOM 3700 O O . THR A 1 465 ? -1.201 33.153 -2.700 1.00 96.81 465 THR A O 1
ATOM 3703 N N . PRO A 1 466 ? -0.386 31.517 -1.385 1.00 97.56 466 PRO A N 1
ATOM 3704 C CA . PRO A 1 466 ? 0.732 32.321 -0.875 1.00 97.56 466 PRO A CA 1
ATOM 3705 C C . PRO A 1 466 ? 1.691 32.878 -1.944 1.00 97.56 466 PRO A C 1
ATOM 3707 O O . PRO A 1 466 ? 2.435 33.813 -1.666 1.00 97.56 466 PRO A O 1
ATOM 3710 N N . LEU A 1 467 ? 1.692 32.356 -3.177 1.00 97.31 467 LEU A N 1
ATOM 3711 C CA . LEU A 1 467 ? 2.574 32.844 -4.247 1.00 97.31 467 LEU A CA 1
ATOM 3712 C C . LEU A 1 467 ? 2.042 34.104 -4.961 1.00 97.31 467 LEU A C 1
ATOM 3714 O O . LEU A 1 467 ? 2.792 34.731 -5.710 1.00 97.31 467 LEU A O 1
ATOM 3718 N N . THR A 1 468 ? 0.788 34.506 -4.715 1.00 94.81 468 THR A N 1
ATOM 3719 C CA . THR A 1 468 ? 0.092 35.582 -5.458 1.00 94.81 468 THR A CA 1
ATOM 3720 C C . THR A 1 468 ? 0.839 36.923 -5.452 1.00 94.81 468 THR A C 1
ATOM 3722 O O . THR A 1 468 ? 0.848 37.641 -6.451 1.00 94.81 468 THR A O 1
ATOM 3725 N N . GLY A 1 469 ? 1.505 37.267 -4.344 1.00 92.56 469 GLY A N 1
ATOM 3726 C CA . GLY A 1 469 ? 2.240 38.531 -4.195 1.00 92.56 469 GLY A CA 1
ATOM 3727 C C . GLY A 1 469 ? 3.637 38.560 -4.832 1.00 92.56 469 GLY A C 1
ATOM 3728 O O . GLY A 1 469 ? 4.265 39.621 -4.884 1.00 92.56 469 GLY A O 1
ATOM 3729 N N . LEU A 1 470 ? 4.156 37.429 -5.323 1.00 96.56 470 LEU A N 1
ATOM 3730 C CA . LEU A 1 470 ? 5.566 37.262 -5.710 1.00 96.56 470 LEU A CA 1
ATOM 3731 C C . LEU A 1 470 ? 5.872 37.776 -7.129 1.00 96.56 470 LEU A C 1
ATOM 3733 O O . LEU A 1 470 ? 6.528 37.121 -7.932 1.00 96.56 470 LEU A O 1
ATOM 3737 N N . THR A 1 471 ? 5.414 38.985 -7.448 1.00 95.44 471 THR A N 1
ATOM 3738 C CA . THR A 1 471 ? 5.413 39.583 -8.802 1.00 95.44 471 THR A CA 1
ATOM 3739 C C . THR A 1 471 ? 6.787 39.729 -9.478 1.00 95.44 471 THR A C 1
ATOM 3741 O O . THR A 1 471 ? 6.850 39.943 -10.690 1.00 95.44 471 THR A O 1
ATOM 3744 N N . LYS A 1 472 ? 7.898 39.587 -8.740 1.00 97.19 472 LYS A N 1
ATOM 3745 C CA . LYS A 1 472 ? 9.273 39.582 -9.282 1.00 97.19 472 LYS A CA 1
ATOM 3746 C C . LYS A 1 472 ? 9.745 38.212 -9.793 1.00 97.19 472 LYS A C 1
ATOM 3748 O O . LYS A 1 472 ? 10.851 38.126 -10.340 1.00 97.19 472 LYS A O 1
ATOM 3753 N N . LEU A 1 473 ? 8.946 37.160 -9.621 1.00 97.75 473 LEU A N 1
ATOM 3754 C CA . LEU A 1 473 ? 9.327 35.786 -9.929 1.00 97.75 473 LEU A CA 1
ATOM 3755 C C . LEU A 1 473 ? 9.525 35.574 -11.440 1.00 97.75 473 LEU A C 1
ATOM 3757 O O . LEU A 1 473 ? 8.658 35.900 -12.244 1.00 97.75 473 LEU A O 1
ATOM 3761 N N . LYS A 1 474 ? 10.682 35.017 -11.819 1.00 97.88 474 LYS A N 1
ATOM 3762 C CA . LYS A 1 474 ? 11.071 34.716 -13.213 1.00 97.88 474 LYS A CA 1
ATOM 3763 C C . LYS A 1 474 ? 11.153 33.218 -13.499 1.00 97.88 474 LYS A C 1
ATOM 3765 O O . LYS A 1 474 ? 10.961 32.796 -14.636 1.00 97.88 474 LYS A O 1
ATOM 3770 N N . TYR A 1 475 ? 11.447 32.428 -12.470 1.00 96.94 475 TYR A N 1
ATOM 3771 C CA . TYR A 1 475 ? 11.511 30.970 -12.518 1.00 96.94 475 TYR A CA 1
ATOM 3772 C C . TYR A 1 475 ? 10.625 30.390 -11.419 1.00 96.94 475 TYR A C 1
ATOM 3774 O O . TYR A 1 475 ? 10.818 30.730 -10.247 1.00 96.94 475 TYR A O 1
ATOM 3782 N N . LEU A 1 476 ? 9.715 29.491 -11.791 1.00 97.44 476 LEU A N 1
ATOM 3783 C CA . LEU A 1 476 ? 8.898 28.726 -10.853 1.00 97.44 476 LEU A CA 1
ATOM 3784 C C . LEU A 1 476 ? 8.871 27.248 -11.247 1.00 97.44 476 LEU A C 1
ATOM 3786 O O . LEU A 1 476 ? 8.440 26.900 -12.348 1.00 97.44 476 LEU A O 1
ATOM 3790 N N . ALA A 1 477 ? 9.285 26.383 -10.325 1.00 88.81 477 ALA A N 1
ATOM 3791 C CA . ALA A 1 477 ? 9.150 24.939 -10.451 1.00 88.81 477 ALA A CA 1
ATOM 3792 C C . ALA A 1 477 ? 8.399 24.354 -9.246 1.00 88.81 477 ALA A C 1
ATOM 3794 O O . ALA A 1 477 ? 8.777 24.588 -8.098 1.00 88.81 477 ALA A O 1
ATOM 3795 N N . ILE A 1 478 ? 7.307 23.639 -9.529 1.00 87.31 478 ILE A N 1
ATOM 3796 C CA . ILE A 1 478 ? 6.478 22.900 -8.564 1.00 87.31 478 ILE A CA 1
ATOM 3797 C C . ILE A 1 478 ? 6.155 21.521 -9.173 1.00 87.31 478 ILE A C 1
ATOM 3799 O O . ILE A 1 478 ? 4.998 21.138 -9.354 1.00 87.31 478 ILE A O 1
ATOM 3803 N N . VAL A 1 479 ? 7.189 20.787 -9.588 1.00 80.69 479 VAL A N 1
ATOM 3804 C CA . VAL A 1 479 ? 7.064 19.452 -10.203 1.00 80.69 479 VAL A CA 1
ATOM 3805 C C . VAL A 1 479 ? 6.639 18.409 -9.162 1.00 80.69 479 VAL A C 1
ATOM 3807 O O . VAL A 1 479 ? 7.026 18.523 -8.003 1.00 80.69 479 VAL A O 1
ATOM 3810 N N . SER A 1 480 ? 5.873 17.383 -9.550 1.00 67.44 480 SER A N 1
ATOM 3811 C CA . SER A 1 480 ? 5.486 16.253 -8.679 1.00 67.44 480 SER A CA 1
ATOM 3812 C C . SER A 1 480 ? 4.823 16.702 -7.372 1.00 67.44 480 SER A C 1
ATOM 3814 O O . SER A 1 480 ? 5.319 16.446 -6.275 1.00 67.44 480 SER A O 1
ATOM 3816 N N . ASN A 1 481 ? 3.705 17.411 -7.504 1.00 77.00 481 ASN A N 1
ATOM 3817 C CA . ASN A 1 481 ? 2.912 17.946 -6.397 1.00 77.00 481 ASN A CA 1
ATOM 3818 C C . ASN A 1 481 ? 1.410 17.665 -6.655 1.00 77.00 481 ASN A C 1
ATOM 3820 O O . ASN A 1 481 ? 1.046 16.801 -7.456 1.00 77.00 481 ASN A O 1
ATOM 3824 N N . GLN A 1 482 ? 0.506 18.329 -5.934 1.00 87.50 482 GLN A N 1
ATOM 3825 C CA . GLN A 1 482 ? -0.945 18.110 -6.009 1.00 87.50 482 GLN A CA 1
ATOM 3826 C C . GLN A 1 482 ? -1.720 19.352 -6.482 1.00 87.50 482 GLN A C 1
ATOM 3828 O O . GLN A 1 482 ? -2.935 19.432 -6.279 1.00 87.50 482 GLN A O 1
ATOM 3833 N N . VAL A 1 483 ? -1.040 20.304 -7.130 1.00 88.50 483 VAL A N 1
ATOM 3834 C CA . VAL A 1 483 ? -1.619 21.574 -7.591 1.00 88.50 483 VAL A CA 1
ATOM 3835 C C . VAL A 1 483 ? -2.732 21.322 -8.615 1.00 88.50 483 VAL A C 1
ATOM 3837 O O . VAL A 1 483 ? -2.622 20.451 -9.486 1.00 88.50 483 VAL A O 1
ATOM 3840 N N . ARG A 1 484 ? -3.821 22.090 -8.499 1.00 91.94 484 ARG A N 1
ATOM 3841 C CA . ARG A 1 484 ? -4.994 22.040 -9.394 1.00 91.94 484 ARG A CA 1
ATOM 3842 C C . ARG A 1 484 ? -5.359 23.403 -9.964 1.00 91.94 484 ARG A C 1
ATOM 3844 O O . ARG A 1 484 ? -5.687 23.478 -11.143 1.00 91.94 484 ARG A O 1
ATOM 3851 N N . ASP A 1 485 ? -5.332 24.425 -9.114 1.00 94.75 485 ASP A N 1
ATOM 3852 C CA . ASP A 1 485 ? -5.667 25.804 -9.447 1.00 94.75 485 ASP A CA 1
ATOM 3853 C C . ASP A 1 485 ? -4.394 26.606 -9.749 1.00 94.75 485 ASP A C 1
ATOM 3855 O O . ASP A 1 485 ? -3.393 26.486 -9.041 1.00 94.75 485 ASP A O 1
ATOM 3859 N N . LEU A 1 486 ? -4.441 27.407 -10.814 1.00 97.44 486 LEU A N 1
ATOM 3860 C CA . LEU A 1 486 ? -3.367 28.305 -11.245 1.00 97.44 486 LEU A CA 1
ATOM 3861 C C . LEU A 1 486 ? -3.744 29.788 -11.097 1.00 97.44 486 LEU A C 1
ATOM 3863 O O . LEU A 1 486 ? -2.919 30.651 -11.392 1.00 97.44 486 LEU A O 1
ATOM 3867 N N . THR A 1 487 ? -4.948 30.102 -10.608 1.00 96.81 487 THR A N 1
ATOM 3868 C CA . THR A 1 487 ? -5.416 31.476 -10.358 1.00 96.81 487 THR A CA 1
ATOM 3869 C C . THR A 1 487 ? -4.418 32.313 -9.542 1.00 96.81 487 THR A C 1
ATOM 3871 O O . THR A 1 487 ? -4.149 33.445 -9.952 1.00 96.81 487 THR A O 1
ATOM 3874 N N . PRO A 1 488 ? -3.764 31.786 -8.480 1.00 97.12 488 PRO A N 1
ATOM 3875 C CA . PRO A 1 488 ? -2.760 32.544 -7.727 1.00 97.12 488 PRO A CA 1
ATOM 3876 C C . PRO A 1 488 ? -1.570 33.054 -8.551 1.00 97.12 488 PRO A C 1
ATOM 3878 O O . PRO A 1 488 ? -1.004 34.091 -8.222 1.00 97.12 488 PRO A O 1
ATOM 3881 N N . ILE A 1 489 ? -1.178 32.368 -9.632 1.00 96.31 489 ILE A N 1
ATOM 3882 C CA . ILE A 1 489 ? -0.007 32.761 -10.438 1.00 96.31 489 ILE A CA 1
ATOM 3883 C C . ILE A 1 489 ? -0.352 33.625 -11.661 1.00 96.31 489 ILE A C 1
ATOM 3885 O O . ILE A 1 489 ? 0.557 34.037 -12.382 1.00 96.31 489 ILE A O 1
ATOM 3889 N N . ALA A 1 490 ? -1.632 33.949 -11.878 1.00 95.25 490 ALA A N 1
ATOM 3890 C CA . ALA A 1 490 ? -2.105 34.639 -13.082 1.00 95.25 490 ALA A CA 1
ATOM 3891 C C . ALA A 1 490 ? -1.449 36.011 -13.327 1.00 95.25 490 ALA A C 1
ATOM 3893 O O . ALA A 1 490 ? -1.208 36.401 -14.465 1.00 95.25 490 ALA A O 1
ATOM 3894 N N . ASN A 1 491 ? -1.104 36.728 -12.253 1.00 92.06 491 ASN A N 1
ATOM 3895 C CA . ASN A 1 491 ? -0.523 38.073 -12.320 1.00 92.06 491 ASN A CA 1
ATOM 3896 C C . ASN A 1 491 ? 1.018 38.095 -12.234 1.00 92.06 491 ASN A C 1
ATOM 3898 O O . ASN A 1 491 ? 1.618 39.169 -12.135 1.00 92.06 491 ASN A O 1
ATOM 3902 N N . LEU A 1 492 ? 1.695 36.940 -12.282 1.00 95.94 492 LEU A N 1
ATOM 3903 C CA . LEU A 1 492 ? 3.160 36.847 -12.184 1.00 95.94 492 LEU A CA 1
ATOM 3904 C C . LEU A 1 492 ? 3.856 37.141 -13.528 1.00 95.94 492 LEU A C 1
ATOM 3906 O O . LEU A 1 492 ? 4.645 36.350 -14.041 1.00 95.94 492 LEU A O 1
ATOM 3910 N N . ALA A 1 493 ? 3.590 38.324 -14.089 1.00 93.25 493 ALA A N 1
ATOM 3911 C CA . ALA A 1 493 ? 3.966 38.756 -15.443 1.00 93.25 493 ALA A CA 1
ATOM 3912 C C . ALA A 1 493 ? 5.485 38.861 -15.739 1.00 93.25 493 ALA A C 1
ATOM 3914 O O . ALA A 1 493 ? 5.877 39.321 -16.814 1.00 93.25 493 ALA A O 1
ATOM 3915 N N . GLN A 1 494 ? 6.360 38.477 -14.802 1.00 96.25 494 GLN A N 1
ATOM 3916 C CA . GLN A 1 494 ? 7.809 38.357 -15.020 1.00 96.25 494 GLN A CA 1
ATOM 3917 C C . GLN A 1 494 ? 8.277 36.906 -15.243 1.00 96.25 494 GLN A C 1
ATOM 3919 O O . GLN A 1 494 ? 9.459 36.711 -15.541 1.00 96.25 494 GLN A O 1
ATOM 3924 N N . LEU A 1 495 ? 7.387 35.910 -15.127 1.00 97.56 495 LEU A N 1
ATOM 3925 C CA . LEU A 1 495 ? 7.713 34.496 -15.329 1.00 97.56 495 LEU A CA 1
ATOM 3926 C C . LEU A 1 495 ? 8.200 34.218 -16.757 1.00 97.56 495 LEU A C 1
ATOM 3928 O O . LEU A 1 495 ? 7.567 34.613 -17.732 1.00 97.56 495 LEU A O 1
ATOM 3932 N N . ALA A 1 496 ? 9.318 33.494 -16.853 1.00 96.88 496 ALA A N 1
ATOM 3933 C CA . ALA A 1 496 ? 9.983 33.125 -18.102 1.00 96.88 496 ALA A CA 1
ATOM 3934 C C . ALA A 1 496 ? 10.214 31.604 -18.252 1.00 96.88 496 ALA A C 1
ATOM 3936 O O . ALA A 1 496 ? 10.222 31.119 -19.384 1.00 96.88 496 ALA A O 1
ATOM 3937 N N . ASP A 1 497 ? 10.374 30.855 -17.150 1.00 96.06 497 ASP A N 1
ATOM 3938 C CA . ASP A 1 497 ? 10.392 29.376 -17.104 1.00 96.06 497 ASP A CA 1
ATOM 3939 C C . ASP A 1 497 ? 9.418 28.902 -16.010 1.00 96.06 497 ASP A C 1
ATOM 3941 O O . ASP A 1 497 ? 9.591 29.235 -14.832 1.00 96.06 497 ASP A O 1
ATOM 3945 N N . LEU A 1 498 ? 8.382 28.161 -16.416 1.00 97.12 498 LEU A N 1
ATOM 3946 C CA . LEU A 1 498 ? 7.337 27.618 -15.546 1.00 97.12 498 LEU A CA 1
ATOM 3947 C C . LEU A 1 498 ? 7.256 26.092 -15.695 1.00 97.12 498 LEU A C 1
ATOM 3949 O O . LEU A 1 498 ? 7.028 25.562 -16.789 1.00 97.12 498 LEU A O 1
ATOM 3953 N N . ARG A 1 499 ? 7.426 25.376 -14.578 1.00 91.69 499 ARG A N 1
ATOM 3954 C CA . ARG A 1 499 ? 7.444 23.906 -14.518 1.00 91.69 499 ARG A CA 1
ATOM 3955 C C . ARG A 1 499 ? 6.402 23.409 -13.521 1.00 91.69 499 ARG A C 1
ATOM 3957 O O . ARG A 1 499 ? 6.553 23.573 -12.315 1.00 91.69 499 ARG A O 1
ATOM 3964 N N . LEU A 1 500 ? 5.359 22.779 -14.047 1.00 88.31 500 LEU A N 1
ATOM 3965 C CA . LEU A 1 500 ? 4.187 22.282 -13.317 1.00 88.31 500 LEU A CA 1
ATOM 3966 C C . LEU A 1 500 ? 3.906 20.806 -13.668 1.00 88.31 500 LEU A C 1
ATOM 3968 O O . LEU A 1 500 ? 2.768 20.340 -13.702 1.00 88.31 500 LEU A O 1
ATOM 3972 N N . ILE A 1 501 ? 4.977 20.074 -13.968 1.00 81.75 501 ILE A N 1
ATOM 3973 C CA . ILE A 1 501 ? 4.986 18.663 -14.373 1.00 81.75 501 ILE A CA 1
ATOM 3974 C C . ILE A 1 501 ? 4.395 17.786 -13.261 1.00 81.75 501 ILE A C 1
ATOM 3976 O O . ILE A 1 501 ? 4.672 18.044 -12.091 1.00 81.75 501 ILE A O 1
ATOM 3980 N N . ASN A 1 502 ? 3.654 16.730 -13.609 1.00 74.94 502 ASN A N 1
ATOM 3981 C CA . ASN A 1 502 ? 3.140 15.739 -12.651 1.00 74.94 502 ASN A CA 1
ATOM 3982 C C . ASN A 1 502 ? 2.321 16.384 -11.512 1.00 74.94 502 ASN A C 1
ATOM 3984 O O . ASN A 1 502 ? 2.680 16.321 -10.337 1.00 74.94 502 ASN A O 1
ATOM 3988 N N . ASN A 1 503 ? 1.234 17.056 -11.891 1.00 81.31 503 ASN A N 1
ATOM 3989 C CA . ASN A 1 503 ? 0.271 17.687 -10.985 1.00 81.31 503 ASN A CA 1
ATOM 3990 C C . ASN A 1 503 ? -1.159 17.226 -11.345 1.00 81.31 503 ASN A C 1
ATOM 3992 O O . ASN A 1 503 ? -1.370 16.174 -11.956 1.00 81.31 503 ASN A O 1
ATOM 3996 N N . GLN A 1 504 ? -2.183 17.967 -10.919 1.00 87.25 504 GLN A N 1
ATOM 3997 C CA . GLN A 1 504 ? -3.591 17.643 -11.162 1.00 87.25 504 GLN A CA 1
ATOM 3998 C C . GLN A 1 504 ? -4.320 18.743 -11.954 1.00 87.25 504 GLN A C 1
ATOM 4000 O O . GLN A 1 504 ? -5.551 18.832 -11.897 1.00 87.25 504 GLN A O 1
ATOM 4005 N N . ILE A 1 505 ? -3.564 19.551 -12.703 1.00 91.44 505 ILE A N 1
ATOM 4006 C CA . ILE A 1 505 ? -4.042 20.719 -13.453 1.00 91.44 505 ILE A CA 1
ATOM 4007 C C . ILE A 1 505 ? -4.959 20.274 -14.597 1.00 91.44 505 ILE A C 1
ATOM 4009 O O . ILE A 1 505 ? -4.706 19.270 -15.268 1.00 91.44 505 ILE A O 1
ATOM 4013 N N . ARG A 1 506 ? -6.033 21.037 -14.813 1.00 92.00 506 ARG A N 1
ATOM 4014 C CA . ARG A 1 506 ? -6.988 20.862 -15.922 1.00 92.00 506 ARG A CA 1
ATOM 4015 C C . ARG A 1 506 ? -7.176 22.145 -16.714 1.00 92.00 506 ARG A C 1
ATOM 4017 O O . ARG A 1 506 ? -7.151 22.106 -17.938 1.00 92.00 506 ARG A O 1
ATOM 4024 N N . ASP A 1 507 ? -7.380 23.241 -15.992 1.00 94.75 507 ASP A N 1
ATOM 4025 C CA . ASP A 1 507 ? -7.530 24.576 -16.546 1.00 94.75 507 ASP A CA 1
ATOM 4026 C C . ASP A 1 507 ? -6.182 25.304 -16.533 1.00 94.75 507 ASP A C 1
ATOM 4028 O O . ASP A 1 507 ? -5.448 25.263 -15.544 1.00 94.75 507 ASP A O 1
ATOM 4032 N N . ILE A 1 508 ? -5.865 25.947 -17.653 1.00 97.06 508 ILE A N 1
ATOM 4033 C CA . ILE A 1 508 ? -4.672 26.778 -17.846 1.00 97.06 508 ILE A CA 1
ATOM 4034 C C . ILE A 1 508 ? -5.032 28.197 -18.308 1.00 97.06 508 ILE A C 1
ATOM 4036 O O . ILE A 1 508 ? -4.145 28.983 -18.625 1.00 97.06 508 ILE A O 1
ATOM 4040 N N . THR A 1 509 ? -6.319 28.559 -18.290 1.00 96.69 509 THR A N 1
ATOM 4041 C CA . THR A 1 509 ? -6.792 29.931 -18.529 1.00 96.69 509 THR A CA 1
ATOM 4042 C C . THR A 1 509 ? -6.068 30.970 -17.659 1.00 96.69 509 THR A C 1
ATOM 4044 O O . THR A 1 509 ? -5.689 32.005 -18.206 1.00 96.69 509 THR A O 1
ATOM 4047 N N . PRO A 1 510 ? -5.752 30.713 -16.368 1.00 97.31 510 PRO A N 1
ATOM 4048 C CA . PRO A 1 510 ? -5.010 31.673 -15.548 1.00 97.31 510 PRO A CA 1
ATOM 4049 C C . PRO A 1 510 ? -3.626 32.077 -16.077 1.00 97.31 510 PRO A C 1
ATOM 4051 O O . PRO A 1 510 ? -3.154 33.152 -15.731 1.00 97.31 510 PRO A O 1
ATOM 4054 N N . ILE A 1 511 ? -2.961 31.261 -16.907 1.00 96.19 511 ILE A N 1
ATOM 4055 C CA . ILE A 1 511 ? -1.620 31.580 -17.436 1.00 96.19 511 ILE A CA 1
ATOM 4056 C C . ILE A 1 511 ? -1.638 32.222 -18.837 1.00 96.19 511 ILE A C 1
ATOM 4058 O O . ILE A 1 511 ? -0.572 32.466 -19.401 1.00 96.19 511 ILE A O 1
ATOM 4062 N N . ALA A 1 512 ? -2.819 32.520 -19.392 1.00 95.06 512 ALA A N 1
ATOM 4063 C CA . ALA A 1 512 ? -2.990 32.991 -20.773 1.00 95.06 512 ALA A CA 1
ATOM 4064 C C . ALA A 1 512 ? -2.284 34.321 -21.094 1.00 95.06 512 ALA A C 1
ATOM 4066 O O . ALA A 1 512 ? -1.821 34.525 -22.214 1.00 95.06 512 ALA A O 1
ATOM 4067 N N . ASP A 1 513 ? -2.194 35.224 -20.114 1.00 94.31 513 ASP A N 1
ATOM 4068 C CA . ASP A 1 513 ? -1.615 36.561 -20.291 1.00 94.31 513 ASP A CA 1
ATOM 4069 C C . ASP A 1 513 ? -0.160 36.664 -19.769 1.00 94.31 513 ASP A C 1
ATOM 4071 O O . ASP A 1 513 ? 0.441 37.743 -19.783 1.00 94.31 513 ASP A O 1
ATOM 4075 N N . LEU A 1 514 ? 0.465 35.538 -19.382 1.00 96.00 514 LEU A N 1
ATOM 4076 C CA . LEU A 1 514 ? 1.880 35.453 -18.973 1.00 96.00 514 LEU A CA 1
ATOM 4077 C C . LEU A 1 514 ? 2.842 35.497 -20.179 1.00 96.00 514 LEU A C 1
ATOM 4079 O O . LEU A 1 514 ? 3.709 34.643 -20.358 1.00 96.00 514 LEU A O 1
ATOM 4083 N N . THR A 1 515 ? 2.705 36.532 -21.005 1.00 94.19 515 THR A N 1
ATOM 4084 C CA . THR A 1 515 ? 3.361 36.719 -22.317 1.00 94.19 515 THR A CA 1
ATOM 4085 C C . THR A 1 515 ? 4.895 36.704 -22.314 1.00 94.19 515 THR A C 1
ATOM 4087 O O . THR A 1 515 ? 5.495 36.589 -23.377 1.00 94.19 515 THR A O 1
ATOM 4090 N N . LYS A 1 516 ? 5.553 36.774 -21.147 1.00 95.56 516 LYS A N 1
ATOM 4091 C CA . LYS A 1 516 ? 7.015 36.619 -21.012 1.00 95.56 516 LYS A CA 1
ATOM 4092 C C . LYS A 1 516 ? 7.495 35.167 -20.904 1.00 95.56 516 LYS A C 1
ATOM 4094 O O . LYS A 1 516 ? 8.706 34.941 -20.842 1.00 95.56 516 LYS A O 1
ATOM 4099 N N . LEU A 1 517 ? 6.587 34.189 -20.864 1.00 97.44 517 LEU A N 1
ATOM 4100 C CA . LEU A 1 517 ? 6.949 32.777 -20.801 1.00 97.44 517 LEU A CA 1
ATOM 4101 C C . LEU A 1 517 ? 7.716 32.354 -22.058 1.00 97.44 517 LEU A C 1
ATOM 4103 O O . LEU A 1 517 ? 7.191 32.369 -23.165 1.00 97.44 517 LEU A O 1
ATOM 4107 N N . THR A 1 518 ? 8.951 31.899 -21.851 1.00 96.81 518 THR A N 1
ATOM 4108 C CA . THR A 1 518 ? 9.798 31.302 -22.896 1.00 96.81 518 THR A CA 1
ATOM 4109 C C . THR A 1 518 ? 9.857 29.780 -22.783 1.00 96.81 518 THR A C 1
ATOM 4111 O O . THR A 1 518 ? 10.090 29.097 -23.780 1.00 96.81 518 THR A O 1
ATOM 4114 N N . LYS A 1 519 ? 9.630 29.228 -21.583 1.00 95.31 519 LYS A N 1
ATOM 4115 C CA . LYS A 1 519 ? 9.611 27.787 -21.312 1.00 95.31 519 LYS A CA 1
ATOM 4116 C C . LYS A 1 519 ? 8.411 27.419 -20.448 1.00 95.31 519 LYS A C 1
ATOM 4118 O O . LYS A 1 519 ? 8.252 27.953 -19.352 1.00 95.31 519 LYS A O 1
ATOM 4123 N N . LEU A 1 520 ? 7.609 26.469 -20.917 1.00 96.69 520 LEU A N 1
ATOM 4124 C CA . LEU A 1 520 ? 6.423 25.975 -20.226 1.00 96.69 520 LEU A CA 1
ATOM 4125 C C . LEU A 1 520 ? 6.392 24.442 -20.249 1.00 96.69 520 LEU A C 1
ATOM 4127 O O . LEU A 1 520 ? 6.346 23.817 -21.311 1.00 96.69 520 LEU A O 1
ATOM 4131 N N . ARG A 1 521 ? 6.420 23.820 -19.065 1.00 89.44 521 ARG A N 1
ATOM 4132 C CA . ARG A 1 521 ? 6.370 22.356 -18.913 1.00 89.44 521 ARG A CA 1
ATOM 4133 C C . ARG A 1 521 ? 5.183 21.954 -18.044 1.00 89.44 521 ARG A C 1
ATOM 4135 O O . ARG A 1 521 ? 5.175 22.203 -16.842 1.00 89.44 521 ARG A O 1
ATOM 4142 N N . LEU A 1 522 ? 4.206 21.315 -18.681 1.00 90.44 522 LEU A N 1
ATOM 4143 C CA . LEU A 1 522 ? 2.894 20.937 -18.142 1.00 90.44 522 LEU A CA 1
ATOM 4144 C C . LEU A 1 522 ? 2.580 19.443 -18.364 1.00 90.44 522 LEU A C 1
ATOM 4146 O O . LEU A 1 522 ? 1.431 19.020 -18.237 1.00 90.44 522 LEU A O 1
ATOM 4150 N N . HIS A 1 523 ? 3.578 18.626 -18.710 1.00 78.69 523 HIS A N 1
ATOM 4151 C CA . HIS A 1 523 ? 3.366 17.201 -18.956 1.00 78.69 523 HIS A CA 1
ATOM 4152 C C . HIS A 1 523 ? 2.944 16.424 -17.701 1.00 78.69 523 HIS A C 1
ATOM 4154 O O . HIS A 1 523 ? 3.248 16.826 -16.577 1.00 78.69 523 HIS A O 1
ATOM 4160 N N . VAL A 1 524 ? 2.240 15.306 -17.906 1.00 67.81 524 VAL A N 1
ATOM 4161 C CA . VAL A 1 524 ? 1.630 14.484 -16.844 1.00 67.81 524 VAL A CA 1
ATOM 4162 C C . VAL A 1 524 ? 0.652 15.325 -16.006 1.00 67.81 524 VAL A C 1
ATOM 4164 O O . VAL A 1 524 ? 0.846 15.581 -14.821 1.00 67.81 524 VAL A O 1
ATOM 4167 N N . ASN A 1 525 ? -0.408 15.805 -16.655 1.00 82.69 525 ASN A N 1
ATOM 4168 C CA . ASN A 1 525 ? -1.513 16.538 -16.028 1.00 82.69 525 ASN A CA 1
ATOM 4169 C C . ASN A 1 525 ? -2.855 16.027 -16.603 1.00 82.69 525 ASN A C 1
ATOM 4171 O O . ASN A 1 525 ? -2.946 14.910 -17.116 1.00 82.69 525 ASN A O 1
ATOM 4175 N N . LYS A 1 526 ? -3.940 16.795 -16.460 1.00 87.94 526 LYS A N 1
ATOM 4176 C CA . LYS A 1 526 ? -5.296 16.443 -16.921 1.00 87.94 526 LYS A CA 1
ATOM 4177 C C . LYS A 1 526 ? -5.870 17.508 -17.868 1.00 87.94 526 LYS A C 1
ATOM 4179 O O . LYS A 1 526 ? -7.087 17.677 -17.929 1.00 87.94 526 LYS A O 1
ATOM 4184 N N . ILE A 1 527 ? -5.002 18.229 -18.579 1.00 92.06 527 ILE A N 1
ATOM 4185 C CA . ILE A 1 527 ? -5.360 19.341 -19.471 1.00 92.06 527 ILE A CA 1
ATOM 4186 C C . ILE A 1 527 ? -6.076 18.805 -20.715 1.00 92.06 527 ILE A C 1
ATOM 4188 O O . ILE A 1 527 ? -5.634 17.824 -21.313 1.00 92.06 527 ILE A O 1
ATOM 4192 N N . THR A 1 528 ? -7.169 19.456 -21.110 1.00 89.38 528 THR A N 1
ATOM 4193 C CA . THR A 1 528 ? -7.954 19.123 -22.315 1.00 89.38 528 THR A CA 1
ATOM 4194 C C . THR A 1 528 ? -7.965 20.244 -23.352 1.00 89.38 528 THR A C 1
ATOM 4196 O O . THR A 1 528 ? -7.925 19.945 -24.544 1.00 89.38 528 THR A O 1
ATOM 4199 N N . ASN A 1 529 ? -8.009 21.507 -22.911 1.00 93.38 529 ASN A N 1
ATOM 4200 C CA . ASN A 1 529 ? -7.946 22.693 -23.766 1.00 93.38 529 ASN A CA 1
ATOM 4201 C C . ASN A 1 529 ? -6.579 23.382 -23.625 1.00 93.38 529 ASN A C 1
ATOM 4203 O O . ASN A 1 529 ? -6.103 23.579 -22.508 1.00 93.38 529 ASN A O 1
ATOM 4207 N N . ILE A 1 530 ? -5.975 23.763 -24.753 1.00 96.25 530 ILE A N 1
ATOM 4208 C CA . ILE A 1 530 ? -4.741 24.561 -24.815 1.00 96.25 530 ILE A CA 1
ATOM 4209 C C . ILE A 1 530 ? -4.886 25.874 -25.598 1.00 96.25 530 ILE A C 1
ATOM 4211 O O . ILE A 1 530 ? -3.908 26.600 -25.751 1.00 96.25 530 ILE A O 1
ATOM 4215 N N . GLU A 1 531 ? -6.096 26.222 -26.037 1.00 95.62 531 GLU A N 1
ATOM 4216 C CA . GLU A 1 531 ? -6.444 27.528 -26.616 1.00 95.62 531 GLU A CA 1
ATOM 4217 C C . GLU A 1 531 ? -5.923 28.733 -25.802 1.00 95.62 531 GLU A C 1
ATOM 4219 O O . GLU A 1 531 ? -5.367 29.637 -26.424 1.00 95.62 531 GLU A O 1
ATOM 4224 N N . PRO A 1 532 ? -5.935 28.747 -24.445 1.00 96.25 532 PRO A N 1
ATOM 4225 C CA . PRO A 1 532 ? -5.384 29.872 -23.680 1.00 96.25 532 PRO A CA 1
ATOM 4226 C C . PRO A 1 532 ? -3.895 30.168 -23.929 1.00 96.25 532 PRO A C 1
ATOM 4228 O O . PRO A 1 532 ? -3.430 31.252 -23.589 1.00 96.25 532 PRO A O 1
ATOM 4231 N N . LEU A 1 533 ? -3.137 29.234 -24.518 1.00 96.06 533 LEU A N 1
ATOM 4232 C CA . LEU A 1 533 ? -1.726 29.439 -24.857 1.00 96.06 533 LEU A CA 1
ATOM 4233 C C . LEU A 1 533 ? -1.517 30.268 -26.136 1.00 96.06 533 LEU A C 1
ATOM 4235 O O . LEU A 1 533 ? -0.392 30.694 -26.368 1.00 96.06 533 LEU A O 1
ATOM 4239 N N . GLU A 1 534 ? -2.550 30.515 -26.954 1.00 93.88 534 GLU A N 1
ATOM 4240 C CA . GLU A 1 534 ? -2.432 31.132 -28.292 1.00 93.88 534 GLU A CA 1
ATOM 4241 C C . GLU A 1 534 ? -1.678 32.477 -28.297 1.00 93.88 534 GLU A C 1
ATOM 4243 O O . GLU A 1 534 ? -0.953 32.780 -29.248 1.00 93.88 534 GLU A O 1
ATOM 4248 N N . LYS A 1 535 ? -1.810 33.263 -27.220 1.00 92.56 535 LYS A N 1
ATOM 4249 C CA . LYS A 1 535 ? -1.166 34.576 -27.042 1.00 92.56 535 LYS A CA 1
ATOM 4250 C C . LYS A 1 535 ? 0.313 34.509 -26.635 1.00 92.56 535 LYS A C 1
ATOM 4252 O O . LYS A 1 535 ? 0.988 35.537 -26.639 1.00 92.56 535 LYS A O 1
ATOM 4257 N N . LEU A 1 536 ? 0.827 33.345 -26.233 1.00 95.38 536 LEU A N 1
ATOM 4258 C CA . LEU A 1 536 ? 2.163 33.194 -25.641 1.00 95.38 536 LEU A CA 1
ATOM 4259 C C . LEU A 1 536 ? 3.251 33.036 -26.718 1.00 95.38 536 LEU A C 1
ATOM 4261 O O . LEU A 1 536 ? 4.028 32.082 -26.715 1.00 95.38 536 LEU A O 1
ATOM 4265 N N . THR A 1 537 ? 3.312 33.983 -27.655 1.00 92.50 537 THR A N 1
ATOM 4266 C CA . THR A 1 537 ? 4.157 33.910 -28.862 1.00 92.50 537 THR A CA 1
ATOM 4267 C C . THR A 1 537 ? 5.664 33.934 -28.590 1.00 92.50 537 THR A C 1
ATOM 4269 O O . THR A 1 537 ? 6.438 33.605 -29.483 1.00 92.50 537 THR A O 1
ATOM 4272 N N . GLU A 1 538 ? 6.103 34.281 -27.378 1.00 94.69 538 GLU A N 1
ATOM 4273 C CA . GLU A 1 538 ? 7.512 34.225 -26.947 1.00 94.69 538 GLU A CA 1
ATOM 4274 C C . GLU A 1 538 ? 7.963 32.820 -26.489 1.00 94.69 538 GLU A C 1
ATOM 4276 O O . GLU A 1 538 ? 9.138 32.615 -26.161 1.00 94.69 538 GLU A O 1
ATOM 4281 N N . LEU A 1 539 ? 7.059 31.829 -26.477 1.00 96.38 539 LEU A N 1
ATOM 4282 C CA . LEU A 1 539 ? 7.391 30.451 -26.117 1.00 96.38 539 LEU A CA 1
ATOM 4283 C C . LEU A 1 539 ? 8.406 29.842 -27.093 1.00 96.38 539 LEU A C 1
ATOM 4285 O O . LEU A 1 539 ? 8.148 29.680 -28.283 1.00 96.38 539 LEU A O 1
ATOM 4289 N N . LYS A 1 540 ? 9.538 29.411 -26.533 1.00 94.81 540 LYS A N 1
ATOM 4290 C CA . LYS A 1 540 ? 10.592 28.626 -27.189 1.00 94.81 540 LYS A CA 1
ATOM 4291 C C . LYS A 1 540 ? 10.485 27.138 -26.860 1.00 94.81 540 LYS A C 1
ATOM 4293 O O . LYS A 1 540 ? 10.855 26.302 -27.676 1.00 94.81 540 LYS A O 1
ATOM 4298 N N . GLU A 1 541 ? 9.989 26.787 -25.676 1.00 90.81 541 GLU A N 1
ATOM 4299 C CA . GLU A 1 541 ? 9.864 25.399 -25.220 1.00 90.81 541 GLU A CA 1
ATOM 4300 C C . GLU A 1 541 ? 8.476 25.143 -24.621 1.00 90.81 541 GLU A C 1
ATOM 4302 O O . GLU A 1 541 ? 8.131 25.733 -23.597 1.00 90.81 541 GLU A O 1
ATOM 4307 N N . LEU A 1 542 ? 7.700 24.237 -25.226 1.00 94.44 542 LEU A N 1
ATOM 4308 C CA . LEU A 1 542 ? 6.366 23.839 -24.765 1.00 94.44 542 LEU A CA 1
ATOM 4309 C C . LEU A 1 542 ? 6.257 22.311 -24.657 1.00 94.44 542 LEU A C 1
ATOM 4311 O O . LEU A 1 542 ? 6.244 21.607 -25.665 1.00 94.44 542 LEU A O 1
ATOM 4315 N N . ILE A 1 543 ? 6.165 21.788 -23.430 1.00 84.44 543 ILE A N 1
ATOM 4316 C CA . ILE A 1 543 ? 6.117 20.341 -23.156 1.00 84.44 543 ILE A CA 1
ATOM 4317 C C . ILE A 1 543 ? 4.790 19.978 -22.475 1.00 84.44 543 ILE A C 1
ATOM 4319 O O . ILE A 1 543 ? 4.587 20.280 -21.297 1.00 84.44 543 ILE A O 1
ATOM 4323 N N . LEU A 1 544 ? 3.911 19.300 -23.214 1.00 87.56 544 LEU A N 1
ATOM 4324 C CA . LEU A 1 544 ? 2.512 18.994 -22.881 1.00 87.56 544 LEU A CA 1
ATOM 4325 C C . LEU A 1 544 ? 2.197 17.482 -22.869 1.00 87.56 544 LEU A C 1
ATOM 4327 O O . LEU A 1 544 ? 1.023 17.104 -22.839 1.00 87.56 544 LEU A O 1
ATOM 4331 N N . GLN A 1 545 ? 3.214 16.613 -22.887 1.00 76.81 545 GLN A N 1
ATOM 4332 C CA . GLN A 1 545 ? 3.045 15.153 -22.938 1.00 76.81 545 GLN A CA 1
ATOM 4333 C C . GLN A 1 545 ? 2.069 14.599 -21.884 1.00 76.81 545 GLN A C 1
ATOM 4335 O O . GLN A 1 545 ? 1.938 15.158 -20.795 1.00 76.81 545 GLN A O 1
ATOM 4340 N N . HIS A 1 546 ? 1.440 13.456 -22.164 1.00 69.31 546 HIS A N 1
ATOM 4341 C CA . HIS A 1 546 ? 0.576 12.731 -21.220 1.00 69.31 546 HIS A CA 1
ATOM 4342 C C . HIS A 1 546 ? -0.495 13.629 -20.566 1.00 69.31 546 HIS A C 1
ATOM 4344 O O . HIS A 1 546 ? -0.619 13.707 -19.343 1.00 69.31 546 HIS A O 1
ATOM 4350 N N . ASN A 1 547 ? -1.256 14.325 -21.410 1.00 80.88 547 ASN A N 1
ATOM 4351 C CA . ASN A 1 547 ? -2.464 15.067 -21.051 1.00 80.88 547 ASN A CA 1
ATOM 4352 C C . ASN A 1 547 ? -3.673 14.474 -21.816 1.00 80.88 547 ASN A C 1
ATOM 4354 O O . ASN A 1 547 ? -3.629 13.340 -22.297 1.00 80.88 547 ASN A O 1
ATOM 4358 N N . GLN A 1 548 ? -4.789 15.200 -21.899 1.00 83.56 548 GLN A N 1
ATOM 4359 C CA . GLN A 1 548 ? -6.023 14.779 -22.579 1.00 83.56 548 GLN A CA 1
ATOM 4360 C C . GLN A 1 548 ? -6.384 15.706 -23.755 1.00 83.56 548 GLN A C 1
ATOM 4362 O O . GLN A 1 548 ? -7.557 15.848 -24.110 1.00 83.56 548 GLN A O 1
ATOM 4367 N N . ILE A 1 549 ? -5.371 16.335 -24.359 1.00 88.06 549 ILE A N 1
ATOM 4368 C CA . ILE A 1 549 ? -5.511 17.329 -25.428 1.00 88.06 549 ILE A CA 1
ATOM 4369 C C . ILE A 1 549 ? -5.961 16.647 -26.726 1.00 88.06 549 ILE A C 1
ATOM 4371 O O . ILE A 1 549 ? -5.406 15.625 -27.132 1.00 88.06 549 ILE A O 1
ATOM 4375 N N . LYS A 1 550 ? -6.973 17.222 -27.381 1.00 86.38 550 LYS A N 1
ATOM 4376 C CA . LYS A 1 550 ? -7.531 16.724 -28.655 1.00 86.38 550 LYS A CA 1
ATOM 4377 C C . LYS A 1 550 ? -7.313 17.685 -29.814 1.00 86.38 550 LYS A C 1
ATOM 4379 O O . LYS A 1 550 ? -7.011 17.244 -30.922 1.00 86.38 550 LYS A O 1
ATOM 4384 N N . ASP A 1 551 ? -7.486 18.972 -29.536 1.00 88.50 551 ASP A N 1
ATOM 4385 C CA . ASP A 1 551 ? -7.283 20.070 -30.469 1.00 88.50 551 ASP A CA 1
ATOM 4386 C C . ASP A 1 551 ? -5.946 20.754 -30.166 1.00 88.50 551 ASP A C 1
ATOM 4388 O O . ASP A 1 551 ? -5.598 20.973 -29.005 1.00 88.50 551 ASP A O 1
ATOM 4392 N N . ILE A 1 552 ? -5.196 21.054 -31.222 1.00 93.00 552 ILE A N 1
ATOM 4393 C CA . ILE A 1 552 ? -3.901 21.737 -31.178 1.00 93.00 552 ILE A CA 1
ATOM 4394 C C . ILE A 1 552 ? -3.865 22.941 -32.129 1.00 93.00 552 ILE A C 1
ATOM 4396 O O . ILE A 1 552 ? -2.791 23.395 -32.510 1.00 93.00 552 ILE A O 1
ATOM 4400 N N . SER A 1 553 ? -5.023 23.466 -32.540 1.00 91.31 553 SER A N 1
ATOM 4401 C CA . SER A 1 553 ? -5.122 24.558 -33.520 1.00 91.31 553 SER A CA 1
ATOM 4402 C C . SER A 1 553 ? -4.350 25.815 -33.103 1.00 91.31 553 SER A C 1
ATOM 4404 O O . SER A 1 553 ? -3.658 26.400 -33.937 1.00 91.31 553 SER A O 1
ATOM 4406 N N . CYS A 1 554 ? -4.362 26.165 -31.811 1.00 90.69 554 CYS A N 1
ATOM 4407 C CA . CYS A 1 554 ? -3.604 27.295 -31.259 1.00 90.69 554 CYS A CA 1
ATOM 4408 C C . CYS A 1 554 ? -2.077 27.151 -31.385 1.00 90.69 554 CYS A C 1
ATOM 4410 O O . CYS A 1 554 ? -1.373 28.152 -31.407 1.00 90.69 554 CYS A O 1
ATOM 4412 N N . VAL A 1 555 ? -1.534 25.934 -31.532 1.00 90.44 555 VAL A N 1
ATOM 4413 C CA . VAL A 1 555 ? -0.083 25.722 -31.697 1.00 90.44 555 VAL A CA 1
ATOM 4414 C C . VAL A 1 555 ? 0.437 26.410 -32.966 1.00 90.44 555 VAL A C 1
ATOM 4416 O O . VAL A 1 555 ? 1.600 26.798 -33.019 1.00 90.44 555 VAL A O 1
ATOM 4419 N N . GLN A 1 556 ? -0.423 26.641 -33.964 1.00 87.44 556 GLN A N 1
ATOM 4420 C CA . GLN A 1 556 ? -0.049 27.335 -35.196 1.00 87.44 556 GLN A CA 1
ATOM 4421 C C . GLN A 1 556 ? 0.313 28.826 -34.985 1.00 87.44 556 GLN A C 1
ATOM 4423 O O . GLN A 1 556 ? 0.977 29.393 -35.851 1.00 87.44 556 GLN A O 1
ATOM 4428 N N . SER A 1 557 ? -0.079 29.467 -33.872 1.00 88.88 557 SER A N 1
ATOM 4429 C CA . SER A 1 557 ? 0.347 30.844 -33.548 1.00 88.88 557 SER A CA 1
ATOM 4430 C C . SER A 1 557 ? 1.739 30.910 -32.901 1.00 88.88 557 SER A C 1
ATOM 4432 O O . SER A 1 557 ? 2.380 31.961 -32.911 1.00 88.88 557 SER A O 1
ATOM 4434 N N . LEU A 1 558 ? 2.236 29.791 -32.363 1.00 92.56 558 LEU A N 1
ATOM 4435 C CA . LEU A 1 558 ? 3.450 29.710 -31.546 1.00 92.56 558 LEU A CA 1
ATOM 4436 C C . LEU A 1 558 ? 4.711 29.534 -32.409 1.00 92.56 558 LEU A C 1
ATOM 4438 O O . LEU A 1 558 ? 5.478 28.581 -32.269 1.00 92.56 558 LEU A O 1
ATOM 4442 N N . THR A 1 559 ? 4.918 30.465 -33.340 1.00 89.06 559 THR A N 1
ATOM 4443 C CA . THR A 1 559 ? 5.940 30.379 -34.401 1.00 89.06 559 THR A CA 1
ATOM 4444 C C . THR A 1 559 ? 7.385 30.341 -33.888 1.00 89.06 559 THR A C 1
ATOM 4446 O O . THR A 1 559 ? 8.236 29.712 -34.522 1.00 89.06 559 THR A O 1
ATOM 4449 N N . ASN A 1 560 ? 7.658 30.940 -32.723 1.00 91.50 560 ASN A N 1
ATOM 4450 C CA . ASN A 1 560 ? 8.982 30.987 -32.089 1.00 91.50 560 ASN A CA 1
ATOM 4451 C C . ASN A 1 560 ? 9.394 29.694 -31.353 1.00 91.50 560 ASN A C 1
ATOM 4453 O O . ASN A 1 560 ? 10.492 29.649 -30.791 1.00 91.50 560 ASN A O 1
ATOM 4457 N N . LEU A 1 561 ? 8.561 28.643 -31.351 1.00 92.50 561 LEU A N 1
ATOM 4458 C CA . LEU A 1 561 ? 8.892 27.381 -30.686 1.00 92.50 561 LEU A CA 1
ATOM 4459 C C . LEU A 1 561 ? 10.162 26.747 -31.280 1.00 92.50 561 LEU A C 1
ATOM 4461 O O . LEU A 1 561 ? 10.251 26.441 -32.465 1.00 92.50 561 LEU A O 1
ATOM 4465 N N . GLU A 1 562 ? 11.145 26.490 -30.427 1.00 90.44 562 GLU A N 1
ATOM 4466 C CA . GLU A 1 562 ? 12.352 25.713 -30.729 1.00 90.44 562 GLU A CA 1
ATOM 4467 C C . GLU A 1 562 ? 12.135 24.227 -30.379 1.00 90.44 562 GLU A C 1
ATOM 4469 O O . GLU A 1 562 ? 12.696 23.333 -31.018 1.00 90.44 562 GLU A O 1
ATOM 4474 N N . ARG A 1 563 ? 11.284 23.953 -29.378 1.00 81.75 563 ARG A N 1
ATOM 4475 C CA . ARG A 1 563 ? 10.938 22.612 -28.889 1.00 81.75 563 ARG A CA 1
ATOM 4476 C C . ARG A 1 563 ? 9.452 22.528 -28.522 1.00 81.75 563 ARG A C 1
ATOM 4478 O O . ARG A 1 563 ? 8.983 23.268 -27.657 1.00 81.75 563 ARG A O 1
ATOM 4485 N N . LEU A 1 564 ? 8.734 21.576 -29.112 1.00 88.31 564 LEU A N 1
ATOM 4486 C CA . LEU A 1 564 ? 7.331 21.270 -28.819 1.00 88.31 564 LEU A CA 1
ATOM 4487 C C . LEU A 1 564 ? 7.177 19.778 -28.555 1.00 88.31 564 LEU A C 1
ATOM 4489 O O . LEU A 1 564 ? 7.674 18.970 -29.330 1.00 88.31 564 LEU A O 1
ATOM 4493 N N . SER A 1 565 ? 6.448 19.392 -27.516 1.00 78.44 565 SER A N 1
ATOM 4494 C CA . SER A 1 565 ? 6.234 17.980 -27.208 1.00 78.44 565 SER A CA 1
ATOM 4495 C C . SER A 1 565 ? 4.804 17.722 -26.746 1.00 78.44 565 SER A C 1
ATOM 4497 O O . SER A 1 565 ? 4.319 18.352 -25.805 1.00 78.44 565 SER A O 1
ATOM 4499 N N . LEU A 1 566 ? 4.121 16.820 -27.448 1.00 79.69 566 LEU A N 1
ATOM 4500 C CA . LEU A 1 566 ? 2.683 16.559 -27.371 1.00 79.69 566 LEU A CA 1
ATOM 4501 C C . LEU A 1 566 ? 2.351 15.062 -27.200 1.00 79.69 566 LEU A C 1
ATOM 4503 O O . LEU A 1 566 ? 1.170 14.719 -27.101 1.00 79.69 566 LEU A O 1
ATOM 4507 N N . TYR A 1 567 ? 3.345 14.168 -27.144 1.00 69.00 567 TYR A N 1
ATOM 4508 C CA . TYR A 1 567 ? 3.164 12.713 -27.037 1.00 69.00 567 TYR A CA 1
ATOM 4509 C C . TYR A 1 567 ? 2.210 12.285 -25.904 1.00 69.00 567 TYR A C 1
ATOM 4511 O O . TYR A 1 567 ? 2.076 12.947 -24.879 1.00 69.00 567 TYR A O 1
ATOM 4519 N N . GLY A 1 568 ? 1.509 11.163 -26.077 1.00 59.59 568 GLY A N 1
ATOM 4520 C CA . GLY A 1 568 ? 0.569 10.663 -25.068 1.00 59.59 568 GLY A CA 1
ATOM 4521 C C . GLY A 1 568 ? -0.725 11.479 -24.928 1.00 59.59 568 GLY A C 1
ATOM 4522 O O . GLY A 1 568 ? -1.445 11.277 -23.954 1.00 59.59 568 GLY A O 1
ATOM 4523 N N . ASN A 1 569 ? -1.036 12.368 -25.879 1.00 68.31 569 ASN A N 1
ATOM 4524 C CA . ASN A 1 569 ? -2.322 13.066 -25.983 1.00 68.31 569 ASN A CA 1
ATOM 4525 C C . ASN A 1 569 ? -3.224 12.455 -27.081 1.00 68.31 569 ASN A C 1
ATOM 4527 O O . ASN A 1 569 ? -2.716 12.056 -28.132 1.00 68.31 569 ASN A O 1
ATOM 4531 N N . PRO A 1 570 ? -4.559 12.415 -26.896 1.00 72.81 570 PRO A N 1
ATOM 4532 C CA . PRO A 1 570 ? -5.529 11.910 -27.877 1.00 72.81 570 PRO A CA 1
ATOM 4533 C C . PRO A 1 570 ? -5.835 12.919 -29.009 1.00 72.81 570 PRO A C 1
ATOM 4535 O O . PRO A 1 570 ? -6.999 13.234 -29.275 1.00 72.81 570 PRO A O 1
ATOM 4538 N N . ILE A 1 571 ? -4.797 13.433 -29.673 1.00 80.62 571 ILE A N 1
ATOM 4539 C CA . ILE A 1 571 ? -4.906 14.474 -30.710 1.00 80.62 571 ILE A CA 1
ATOM 4540 C C . ILE A 1 571 ? -5.659 13.952 -31.938 1.00 80.62 571 ILE A C 1
ATOM 4542 O O . ILE A 1 571 ? -5.366 12.875 -32.454 1.00 80.62 571 ILE A O 1
ATOM 4546 N N . GLN A 1 572 ? -6.637 14.732 -32.406 1.00 76.38 572 GLN A N 1
ATOM 4547 C CA . GLN A 1 572 ? -7.531 14.350 -33.505 1.00 76.38 572 GLN A CA 1
ATOM 4548 C C . GLN A 1 572 ? -7.095 14.898 -34.869 1.00 76.38 572 GLN A C 1
ATOM 4550 O O . GLN A 1 572 ? -7.412 14.298 -35.893 1.00 76.38 572 GLN A O 1
ATOM 4555 N N . ASN A 1 573 ? -6.382 16.026 -34.895 1.00 77.75 573 ASN A N 1
ATOM 4556 C CA . ASN A 1 573 ? -5.950 16.692 -36.121 1.00 77.75 573 ASN A CA 1
ATOM 4557 C C . ASN A 1 573 ? -4.518 17.222 -35.967 1.00 77.75 573 ASN A C 1
ATOM 4559 O O . ASN A 1 573 ? -4.266 18.088 -35.133 1.00 77.75 573 ASN A O 1
ATOM 4563 N N . VAL A 1 574 ? -3.593 16.722 -36.790 1.00 81.31 574 VAL A N 1
ATOM 4564 C CA . VAL A 1 574 ? -2.174 17.128 -36.786 1.00 81.31 574 VAL A CA 1
ATOM 4565 C C . VAL A 1 574 ? -1.845 18.238 -37.793 1.00 81.31 574 VAL A C 1
ATOM 4567 O O . VAL A 1 574 ? -0.744 18.781 -37.760 1.00 81.31 574 VAL A O 1
ATOM 4570 N N . ALA A 1 575 ? -2.791 18.652 -38.644 1.00 80.31 575 ALA A N 1
ATOM 4571 C CA . ALA A 1 575 ? -2.560 19.693 -39.650 1.00 80.31 575 ALA A CA 1
ATOM 4572 C C . ALA A 1 575 ? -2.058 21.050 -39.088 1.00 80.31 575 ALA A C 1
ATOM 4574 O O . ALA A 1 575 ? -1.259 21.695 -39.773 1.00 80.31 575 ALA A O 1
ATOM 4575 N N . PRO A 1 576 ? -2.446 21.514 -37.876 1.00 86.31 576 PRO A N 1
ATOM 4576 C CA . PRO A 1 576 ? -1.846 22.709 -37.272 1.00 86.31 576 PRO A CA 1
ATOM 4577 C C . PRO A 1 576 ? -0.337 22.555 -37.026 1.00 86.31 576 PRO A C 1
ATOM 4579 O O . PRO A 1 576 ? 0.432 23.475 -37.308 1.00 86.31 576 PRO A O 1
ATOM 4582 N N . LEU A 1 577 ? 0.099 21.369 -36.587 1.00 83.62 577 LEU A N 1
ATOM 4583 C CA . LEU A 1 577 ? 1.507 21.044 -36.359 1.00 83.62 577 LEU A CA 1
ATOM 4584 C C . LEU A 1 577 ? 2.288 20.936 -37.675 1.00 83.62 577 LEU A C 1
ATOM 4586 O O . LEU A 1 577 ? 3.379 21.484 -37.781 1.00 83.62 577 LEU A O 1
ATOM 4590 N N . GLU A 1 578 ? 1.716 20.321 -38.713 1.00 80.94 578 GLU A N 1
ATOM 4591 C CA . GLU A 1 578 ? 2.335 20.284 -40.049 1.00 80.94 578 GLU A CA 1
ATOM 4592 C C . GLU A 1 578 ? 2.562 21.684 -40.638 1.00 80.94 578 GLU A C 1
ATOM 4594 O O . GLU A 1 578 ? 3.565 21.929 -41.313 1.00 80.94 578 GLU A O 1
ATOM 4599 N N . ARG A 1 579 ? 1.636 22.621 -40.398 1.00 84.25 579 ARG A N 1
ATOM 4600 C CA . ARG A 1 579 ? 1.786 24.023 -40.818 1.00 84.25 579 ARG A CA 1
ATOM 4601 C C . ARG A 1 579 ? 2.870 24.733 -40.015 1.00 84.25 579 ARG A C 1
ATOM 4603 O O . ARG A 1 579 ? 3.679 25.431 -40.623 1.00 84.25 579 ARG A O 1
ATOM 4610 N N . LEU A 1 580 ? 2.928 24.516 -38.698 1.00 85.75 580 LEU A N 1
ATOM 4611 C CA . LEU A 1 580 ? 3.998 25.057 -37.860 1.00 85.75 580 LEU A CA 1
ATOM 4612 C C . LEU A 1 580 ? 5.371 24.524 -38.303 1.00 85.75 580 LEU A C 1
ATOM 4614 O O . LEU A 1 580 ? 6.289 25.314 -38.481 1.00 85.75 580 LEU A O 1
ATOM 4618 N N . LEU A 1 581 ? 5.498 23.224 -38.590 1.00 82.19 581 LEU A N 1
ATOM 4619 C CA . LEU A 1 581 ? 6.736 22.611 -39.099 1.00 82.19 581 LEU A CA 1
ATOM 4620 C C . LEU A 1 581 ? 7.162 23.167 -40.471 1.00 82.19 581 LEU A C 1
ATOM 4622 O O . LEU A 1 581 ? 8.354 23.311 -40.731 1.00 82.19 581 LEU A O 1
ATOM 4626 N N . LYS A 1 582 ? 6.213 23.536 -41.344 1.00 83.56 582 LYS A N 1
ATOM 4627 C CA . LYS A 1 582 ? 6.514 24.231 -42.614 1.00 83.56 582 LYS A CA 1
ATOM 4628 C C . LYS A 1 582 ? 7.033 25.657 -42.402 1.00 83.56 582 LYS A C 1
ATOM 4630 O O . LYS A 1 582 ? 7.850 26.118 -43.193 1.00 83.56 582 LYS A O 1
ATOM 4635 N N . GLN A 1 583 ? 6.551 26.353 -41.373 1.00 84.44 583 GLN A N 1
ATOM 4636 C CA . GLN A 1 583 ? 6.972 27.720 -41.038 1.00 84.44 583 GLN A CA 1
ATOM 4637 C C . GLN A 1 583 ? 8.274 27.749 -40.226 1.00 84.44 583 GLN A C 1
ATOM 4639 O O . GLN A 1 583 ? 9.086 28.655 -40.396 1.00 84.44 583 GLN A O 1
ATOM 4644 N N . ASN A 1 584 ? 8.497 26.736 -39.389 1.00 83.94 584 ASN A N 1
ATOM 4645 C CA . ASN A 1 584 ? 9.679 26.569 -38.557 1.00 83.94 584 ASN A CA 1
ATOM 4646 C C . ASN A 1 584 ? 10.246 25.138 -38.705 1.00 83.94 584 ASN A C 1
ATOM 4648 O O . ASN A 1 584 ? 10.013 24.276 -37.854 1.00 83.94 584 ASN A O 1
ATOM 4652 N N . PRO A 1 585 ? 11.042 24.874 -39.763 1.00 78.88 585 PRO A N 1
ATOM 4653 C CA . PRO A 1 585 ? 11.622 23.551 -40.023 1.00 78.88 585 PRO A CA 1
ATOM 4654 C C . PRO A 1 585 ? 12.682 23.097 -39.007 1.00 78.88 585 PRO A C 1
ATOM 4656 O O . PRO A 1 585 ? 13.229 22.006 -39.148 1.00 78.88 585 PRO A O 1
ATOM 4659 N N . LYS A 1 586 ? 13.029 23.938 -38.022 1.00 78.50 586 LYS A N 1
ATOM 4660 C CA . LYS A 1 586 ? 14.010 23.638 -36.964 1.00 78.50 586 LYS A CA 1
ATOM 4661 C C . LYS A 1 586 ? 13.355 23.197 -35.649 1.00 78.50 586 LYS A C 1
ATOM 4663 O O . LYS A 1 586 ? 14.073 22.844 -34.715 1.00 78.50 586 LYS A O 1
ATOM 4668 N N . LEU A 1 587 ? 12.023 23.223 -35.572 1.00 80.25 587 LEU A N 1
ATOM 4669 C CA . LEU A 1 587 ? 11.250 22.818 -34.402 1.00 80.25 587 LEU A CA 1
ATOM 4670 C C . LEU A 1 587 ? 11.489 21.338 -34.054 1.00 80.25 587 LEU A C 1
ATOM 4672 O O . LEU A 1 587 ? 11.158 20.445 -34.834 1.00 80.25 587 LEU A O 1
ATOM 4676 N N . LYS A 1 588 ? 12.008 21.068 -32.851 1.00 75.50 588 LYS A N 1
ATOM 4677 C CA . LYS A 1 588 ? 12.160 19.700 -32.324 1.00 75.50 588 LYS A CA 1
ATOM 4678 C C . LYS A 1 588 ? 10.832 19.196 -31.757 1.00 75.50 588 LYS A C 1
ATOM 4680 O O . LYS A 1 588 ? 10.244 19.883 -30.919 1.00 75.50 588 LYS A O 1
ATOM 4685 N N . THR A 1 589 ? 10.379 18.004 -32.161 1.00 75.56 589 THR A N 1
ATOM 4686 C CA . THR A 1 589 ? 9.119 17.421 -31.665 1.00 75.56 589 THR A CA 1
ATOM 4687 C C . THR A 1 589 ? 9.067 15.887 -31.651 1.00 75.56 589 THR A C 1
ATOM 4689 O O . THR A 1 589 ? 9.958 15.221 -32.177 1.00 75.56 589 THR A O 1
ATOM 4692 N N . ASP A 1 590 ? 8.032 15.350 -30.996 1.00 58.81 590 ASP A N 1
ATOM 4693 C CA . ASP A 1 590 ? 7.696 13.925 -30.839 1.00 58.81 590 ASP A CA 1
ATOM 4694 C C . ASP A 1 590 ? 6.589 13.473 -31.804 1.00 58.81 590 ASP A C 1
ATOM 4696 O O . ASP A 1 590 ? 6.631 12.364 -32.336 1.00 58.81 590 ASP A O 1
ATOM 4700 N N . ILE A 1 591 ? 5.589 14.324 -32.046 1.00 60.56 591 ILE A N 1
ATOM 4701 C CA . ILE A 1 591 ? 4.523 14.061 -33.015 1.00 60.56 591 ILE A CA 1
ATOM 4702 C C . ILE A 1 591 ? 4.983 14.513 -34.403 1.00 60.56 591 ILE A C 1
ATOM 4704 O O . ILE A 1 591 ? 4.555 15.533 -34.938 1.00 60.56 591 ILE A O 1
ATOM 4708 N N . SER A 1 592 ? 5.855 13.728 -35.024 1.00 49.94 592 SER A N 1
ATOM 4709 C CA . SER A 1 592 ? 6.050 13.783 -36.470 1.00 49.94 592 SER A CA 1
ATOM 4710 C C . SER A 1 592 ? 4.849 13.134 -37.183 1.00 49.94 592 SER A C 1
ATOM 4712 O O . SER A 1 592 ? 4.363 12.077 -36.780 1.00 49.94 592 SER A O 1
ATOM 4714 N N . ALA A 1 593 ? 4.342 13.762 -38.254 1.00 44.03 593 ALA A N 1
ATOM 4715 C CA . ALA A 1 593 ? 3.172 13.273 -39.007 1.00 44.03 593 ALA A CA 1
ATOM 4716 C C . ALA A 1 593 ? 3.402 11.892 -39.660 1.00 44.03 593 ALA A C 1
ATOM 4718 O O . ALA A 1 593 ? 2.471 11.105 -39.821 1.00 44.03 593 ALA A O 1
ATOM 4719 N N . GLN A 1 594 ? 4.659 11.553 -39.946 1.00 41.88 594 GLN A N 1
ATOM 4720 C CA . GLN A 1 594 ? 5.117 10.168 -39.945 1.00 41.88 594 GLN A CA 1
ATOM 4721 C C . GLN A 1 594 ? 5.697 9.862 -38.560 1.00 41.88 594 GLN A C 1
ATOM 4723 O O . GLN A 1 594 ? 6.765 10.373 -38.230 1.00 41.88 594 GLN A O 1
ATOM 4728 N N . ARG A 1 595 ? 5.050 8.993 -37.767 1.00 41.62 595 ARG A N 1
ATOM 4729 C CA . ARG A 1 595 ? 5.776 8.232 -36.732 1.00 41.62 595 ARG A CA 1
ATOM 4730 C C . ARG A 1 595 ? 6.955 7.516 -37.409 1.00 41.62 595 ARG A C 1
ATOM 4732 O O . ARG A 1 595 ? 6.747 7.035 -38.529 1.00 41.62 595 ARG A O 1
ATOM 4739 N N . PRO A 1 596 ? 8.110 7.329 -36.742 1.00 38.59 596 PRO A N 1
ATOM 4740 C CA . PRO A 1 596 ? 9.020 6.274 -37.157 1.00 38.59 596 PRO A CA 1
ATOM 4741 C C . PRO A 1 596 ? 8.212 4.976 -37.220 1.00 38.59 596 PRO A C 1
ATOM 4743 O O . PRO A 1 596 ? 7.545 4.581 -36.256 1.00 38.59 596 PRO A O 1
ATOM 4746 N N . SER A 1 597 ? 8.214 4.332 -38.384 1.00 36.41 597 SER A N 1
ATOM 4747 C CA . SER A 1 597 ? 7.771 2.941 -38.454 1.00 36.41 597 SER A CA 1
ATOM 4748 C C . SER A 1 597 ? 8.709 2.087 -37.589 1.00 36.41 597 SER A C 1
ATOM 4750 O O . SER A 1 597 ? 9.792 2.534 -37.209 1.00 36.41 597 SER A O 1
ATOM 4752 N N . SER A 1 598 ? 8.321 0.856 -37.253 1.00 41.41 598 SER A N 1
ATOM 4753 C CA . SER A 1 598 ? 9.081 -0.028 -36.348 1.00 41.41 598 SER A CA 1
ATOM 4754 C C . SER A 1 598 ? 10.506 -0.391 -36.820 1.00 41.41 598 SER A C 1
ATOM 4756 O O . SER A 1 598 ? 11.171 -1.199 -36.185 1.00 41.41 598 SER A O 1
ATOM 4758 N N . THR A 1 599 ? 10.965 0.185 -37.932 1.00 40.75 599 THR A N 1
ATOM 4759 C CA . THR A 1 599 ? 12.303 0.083 -38.524 1.00 40.75 599 THR A CA 1
ATOM 4760 C C . THR A 1 599 ? 13.267 1.213 -38.127 1.00 40.75 599 THR A C 1
ATOM 4762 O O . THR A 1 599 ? 14.426 1.146 -38.517 1.00 40.75 599 THR A O 1
ATOM 4765 N N . GLU A 1 600 ? 12.823 2.246 -37.397 1.00 49.31 600 GLU A N 1
ATOM 4766 C CA . GLU A 1 600 ? 13.655 3.401 -36.974 1.00 49.31 600 GLU A CA 1
ATOM 4767 C C . GLU A 1 600 ? 13.891 3.490 -35.450 1.00 49.31 600 GLU A C 1
ATOM 4769 O O . GLU A 1 600 ? 14.502 4.442 -34.967 1.00 49.31 600 GLU A O 1
ATOM 4774 N N . LEU A 1 601 ? 13.427 2.507 -34.671 1.00 55.72 601 LEU A N 1
ATOM 4775 C CA . LEU A 1 601 ? 13.725 2.435 -33.236 1.00 55.72 601 LEU A CA 1
ATOM 4776 C C . LEU A 1 601 ? 15.214 2.141 -33.005 1.00 55.72 601 LEU A C 1
ATOM 4778 O O . LEU A 1 601 ? 15.799 1.319 -33.710 1.00 55.72 601 LEU A O 1
ATOM 4782 N N . ASP A 1 602 ? 15.806 2.769 -31.983 1.00 66.88 602 ASP A N 1
ATOM 4783 C CA . ASP A 1 602 ? 17.157 2.444 -31.519 1.00 66.88 602 ASP A CA 1
ATOM 4784 C C . ASP A 1 602 ? 17.192 0.959 -31.105 1.00 66.88 602 ASP A C 1
ATOM 4786 O O . ASP A 1 602 ? 16.540 0.586 -30.125 1.00 66.88 602 ASP A O 1
ATOM 4790 N N . PRO A 1 603 ? 17.934 0.085 -31.814 1.00 72.06 603 PRO A N 1
ATOM 4791 C CA . PRO A 1 603 ? 17.920 -1.349 -31.537 1.00 72.06 603 PRO A CA 1
ATOM 4792 C C . PRO A 1 603 ? 18.549 -1.693 -30.180 1.00 72.06 603 PRO A C 1
ATOM 4794 O O . PRO A 1 603 ? 18.443 -2.834 -29.732 1.00 72.06 603 PRO A O 1
ATOM 4797 N N . THR A 1 604 ? 19.214 -0.737 -29.521 1.00 83.19 604 THR A N 1
ATOM 4798 C CA . THR A 1 604 ? 19.781 -0.920 -28.181 1.00 83.19 604 THR A CA 1
ATOM 4799 C C . THR A 1 604 ? 18.772 -0.659 -27.063 1.00 83.19 604 THR A C 1
ATOM 4801 O O . THR A 1 604 ? 18.930 -1.246 -25.993 1.00 83.19 604 THR A O 1
ATOM 4804 N N . ILE A 1 605 ? 17.739 0.165 -27.298 1.00 89.38 605 ILE A N 1
ATOM 4805 C CA . ILE A 1 605 ? 16.634 0.456 -26.366 1.00 89.38 605 ILE A CA 1
ATOM 4806 C C . ILE A 1 605 ? 15.313 0.461 -27.170 1.00 89.38 605 ILE A C 1
ATOM 4808 O O . ILE A 1 605 ? 14.827 1.525 -27.561 1.00 89.38 605 ILE A O 1
ATOM 4812 N N . PRO A 1 606 ? 14.729 -0.721 -27.450 1.00 85.81 606 PRO A N 1
ATOM 4813 C CA . PRO A 1 606 ? 13.575 -0.852 -28.344 1.00 85.81 606 PRO A CA 1
ATOM 4814 C C . PRO A 1 606 ? 12.251 -0.356 -27.735 1.00 85.81 606 PRO A C 1
ATOM 4816 O O . PRO A 1 606 ? 11.324 -0.025 -28.475 1.00 85.81 606 PRO A O 1
ATOM 4819 N N . ASP A 1 607 ? 12.135 -0.288 -26.403 1.00 85.19 607 ASP A N 1
ATOM 4820 C CA . ASP A 1 607 ? 10.955 0.269 -25.734 1.00 85.19 607 ASP A CA 1
ATOM 4821 C C . ASP A 1 607 ? 11.031 1.800 -25.700 1.00 85.19 607 ASP A C 1
ATOM 4823 O O . ASP A 1 607 ? 11.849 2.394 -24.993 1.00 85.19 607 ASP A O 1
ATOM 4827 N N . VAL A 1 608 ? 10.142 2.448 -26.457 1.00 76.69 608 VAL A N 1
ATOM 4828 C CA . VAL A 1 608 ? 10.068 3.913 -26.547 1.00 76.69 608 VAL A CA 1
ATOM 4829 C C . VAL A 1 608 ? 9.811 4.578 -25.190 1.00 76.69 608 VAL A C 1
ATOM 4831 O O . VAL A 1 608 ? 10.411 5.610 -24.900 1.00 76.69 608 VAL A O 1
ATOM 4834 N N . ASN A 1 609 ? 9.001 3.973 -24.313 1.00 79.69 609 ASN A N 1
ATOM 4835 C CA . ASN A 1 609 ? 8.696 4.557 -23.007 1.00 79.69 609 ASN A CA 1
ATOM 4836 C C . ASN A 1 609 ? 9.905 4.451 -22.068 1.00 79.69 609 ASN A C 1
ATOM 4838 O O . ASN A 1 609 ? 10.168 5.372 -21.293 1.00 79.69 609 ASN A O 1
ATOM 4842 N N . LEU A 1 610 ? 10.669 3.354 -22.148 1.00 88.75 610 LEU A N 1
ATOM 4843 C CA . LEU A 1 610 ? 11.939 3.231 -21.431 1.00 88.75 610 LEU A CA 1
ATOM 4844 C C . LEU A 1 610 ? 12.956 4.252 -21.950 1.00 88.75 610 LEU A C 1
ATOM 4846 O O . LEU A 1 610 ? 13.593 4.932 -21.144 1.00 88.75 610 LEU A O 1
ATOM 4850 N N . ALA A 1 611 ? 13.088 4.390 -23.272 1.00 86.38 611 ALA A N 1
ATOM 4851 C CA . ALA A 1 611 ? 13.977 5.371 -23.887 1.00 86.38 611 ALA A CA 1
ATOM 4852 C C . ALA A 1 611 ? 13.641 6.800 -23.429 1.00 86.38 611 ALA A C 1
ATOM 4854 O O . ALA A 1 611 ? 14.541 7.548 -23.047 1.00 86.38 611 ALA A O 1
ATOM 4855 N N . ASP A 1 612 ? 12.361 7.166 -23.377 1.00 74.81 612 ASP A N 1
ATOM 4856 C CA . ASP A 1 612 ? 11.930 8.500 -22.954 1.00 74.81 612 ASP A CA 1
ATOM 4857 C C . ASP A 1 612 ? 12.194 8.765 -21.467 1.00 74.81 612 ASP A C 1
ATOM 4859 O O . ASP A 1 612 ? 12.707 9.832 -21.124 1.00 74.81 612 ASP A O 1
ATOM 4863 N N . VAL A 1 613 ? 11.971 7.785 -20.582 1.00 78.19 613 VAL A N 1
ATOM 4864 C CA . VAL A 1 613 ? 12.359 7.912 -19.163 1.00 78.19 613 VAL A CA 1
ATOM 4865 C C . VAL A 1 613 ? 13.879 8.025 -19.008 1.00 78.19 613 VAL A C 1
ATOM 4867 O O . VAL A 1 613 ? 14.363 8.794 -18.175 1.00 78.19 613 VAL A O 1
ATOM 4870 N N . LEU A 1 614 ? 14.658 7.290 -19.806 1.00 86.69 614 LEU A N 1
ATOM 4871 C CA . LEU A 1 614 ? 16.117 7.390 -19.795 1.00 86.69 614 LEU A CA 1
ATOM 4872 C C . LEU A 1 614 ? 16.593 8.763 -20.297 1.00 86.69 614 LEU A C 1
ATOM 4874 O O . LEU A 1 614 ? 17.506 9.326 -19.691 1.00 86.69 614 LEU A O 1
ATOM 4878 N N . ARG A 1 615 ? 15.955 9.343 -21.326 1.00 80.50 615 ARG A N 1
ATOM 4879 C CA . ARG A 1 615 ? 16.231 10.717 -21.790 1.00 80.50 615 ARG A CA 1
ATOM 4880 C C . ARG A 1 615 ? 15.889 11.759 -20.729 1.00 80.50 615 ARG A C 1
ATOM 4882 O O . ARG A 1 615 ? 16.747 12.584 -20.413 1.00 80.50 615 ARG A O 1
ATOM 4889 N N . GLU A 1 616 ? 14.697 11.667 -20.130 1.00 76.88 616 GLU A N 1
ATOM 4890 C CA . GLU A 1 616 ? 14.250 12.507 -19.005 1.00 76.88 616 GLU A CA 1
ATOM 4891 C C . GLU A 1 616 ? 15.271 12.454 -17.856 1.00 76.88 616 GLU A C 1
ATOM 4893 O O . GLU A 1 616 ? 15.654 13.482 -17.294 1.00 76.88 616 GLU A O 1
ATOM 4898 N N . LYS A 1 617 ? 15.774 11.255 -17.535 1.00 81.81 617 LYS A N 1
ATOM 4899 C CA . LYS A 1 617 ? 16.689 11.045 -16.410 1.00 81.81 617 LYS A CA 1
ATOM 4900 C C . LYS A 1 617 ? 18.127 11.504 -16.660 1.00 81.81 617 LYS A C 1
ATOM 4902 O O . LYS A 1 617 ? 18.826 11.823 -15.697 1.00 81.81 617 LYS A O 1
ATOM 4907 N N . LEU A 1 618 ? 18.575 11.492 -17.914 1.00 82.75 618 LEU A N 1
ATOM 4908 C CA . LEU A 1 618 ? 19.960 11.763 -18.319 1.00 82.75 618 LEU A CA 1
ATOM 4909 C C . LEU A 1 618 ? 20.172 13.147 -18.948 1.00 82.75 618 LEU A C 1
ATOM 4911 O O . LEU A 1 618 ? 21.287 13.426 -19.407 1.00 82.75 618 LEU A O 1
ATOM 4915 N N . ASP A 1 619 ? 19.123 13.976 -18.984 1.00 80.75 619 ASP A N 1
ATOM 4916 C CA . ASP A 1 619 ? 19.083 15.273 -19.671 1.00 80.75 619 ASP A CA 1
ATOM 4917 C C . ASP A 1 619 ? 19.646 15.135 -21.101 1.00 80.75 619 ASP A C 1
ATOM 4919 O O . ASP A 1 619 ? 20.710 15.648 -21.463 1.00 80.75 619 ASP A O 1
ATOM 4923 N N . ILE A 1 620 ? 18.993 14.260 -21.871 1.00 74.25 620 ILE A N 1
ATOM 4924 C CA . ILE A 1 620 ? 19.263 13.996 -23.291 1.00 74.25 620 ILE A CA 1
ATOM 4925 C C . ILE A 1 620 ? 18.094 14.578 -24.084 1.00 74.25 620 ILE A C 1
ATOM 4927 O O . ILE A 1 620 ? 16.942 14.459 -23.659 1.00 74.25 620 ILE A O 1
ATOM 4931 N N . GLU A 1 621 ? 18.368 15.224 -25.218 1.00 64.75 621 GLU A N 1
ATOM 4932 C CA . GLU A 1 621 ? 17.291 15.796 -26.017 1.00 64.75 621 GLU A CA 1
ATOM 4933 C C . GLU A 1 621 ? 16.423 14.710 -26.666 1.00 64.75 621 GLU A C 1
ATOM 4935 O O . GLU A 1 621 ? 16.834 13.578 -26.920 1.00 64.75 621 GLU A O 1
ATOM 4940 N N . LEU A 1 622 ? 15.174 15.075 -26.934 1.00 57.00 622 LEU A N 1
ATOM 4941 C CA . LEU A 1 622 ? 14.235 14.236 -27.660 1.00 57.00 622 LEU A CA 1
ATOM 4942 C C . LEU A 1 622 ? 14.802 13.896 -29.051 1.00 57.00 622 LEU A C 1
ATOM 4944 O O . LEU A 1 622 ? 15.240 14.793 -29.769 1.00 57.00 622 LEU A O 1
ATOM 4948 N N . ASN A 1 623 ? 14.748 12.612 -29.413 1.00 58.00 623 ASN A N 1
ATOM 4949 C CA . ASN A 1 623 ? 15.318 12.000 -30.625 1.00 58.00 623 ASN A CA 1
ATOM 4950 C C . ASN A 1 623 ? 16.853 11.848 -30.669 1.00 58.00 623 ASN A C 1
ATOM 4952 O O . ASN A 1 623 ? 17.344 11.189 -31.584 1.00 58.00 623 ASN A O 1
ATOM 4956 N N . ASP A 1 624 ? 17.613 12.336 -29.682 1.00 67.88 624 ASP A N 1
ATOM 4957 C CA . ASP A 1 624 ? 19.035 11.979 -29.587 1.00 67.88 624 ASP A CA 1
ATOM 4958 C C . ASP A 1 624 ? 19.192 10.481 -29.221 1.00 67.88 624 ASP A C 1
ATOM 4960 O O . ASP A 1 624 ? 18.401 9.942 -28.421 1.00 67.88 624 ASP A O 1
ATOM 4964 N N . PRO A 1 625 ? 20.218 9.792 -29.768 1.00 78.94 625 PRO A N 1
ATOM 4965 C CA . PRO A 1 625 ? 20.583 8.441 -29.353 1.00 78.94 625 PRO A CA 1
ATOM 4966 C C . PRO A 1 625 ? 21.135 8.469 -27.925 1.00 78.94 625 PRO A C 1
ATOM 4968 O O . PRO A 1 625 ? 21.892 9.369 -27.557 1.00 78.94 625 PRO A O 1
ATOM 4971 N N . ILE A 1 626 ? 20.776 7.480 -27.106 1.00 85.62 626 ILE A N 1
ATOM 4972 C CA . ILE A 1 626 ? 21.141 7.461 -25.684 1.00 85.62 626 ILE A CA 1
ATOM 4973 C C . ILE A 1 626 ? 22.548 6.855 -25.538 1.00 85.62 626 ILE A C 1
ATOM 4975 O O . ILE A 1 626 ? 22.713 5.652 -25.746 1.00 85.62 626 ILE A O 1
ATOM 4979 N N . PRO A 1 627 ? 23.591 7.622 -25.157 1.00 89.06 627 PRO A N 1
ATOM 4980 C CA . PRO A 1 627 ? 24.945 7.081 -25.131 1.00 89.06 627 PRO A CA 1
ATOM 4981 C C . PRO A 1 627 ? 25.109 6.063 -23.997 1.00 89.06 627 PRO A C 1
ATOM 4983 O O . PRO A 1 627 ? 24.808 6.361 -22.838 1.00 89.06 627 PRO A O 1
ATOM 4986 N N . ILE A 1 628 ? 25.683 4.895 -24.300 1.00 86.31 628 ILE A N 1
ATOM 4987 C CA . ILE A 1 628 ? 25.965 3.837 -23.311 1.00 86.31 628 ILE A CA 1
ATOM 4988 C C . ILE A 1 628 ? 26.790 4.369 -22.124 1.00 86.31 628 ILE A C 1
ATOM 4990 O O . ILE A 1 628 ? 26.518 4.026 -20.974 1.00 86.31 628 ILE A O 1
ATOM 4994 N N . GLU A 1 629 ? 27.737 5.281 -22.363 1.00 89.38 629 GLU A N 1
ATOM 4995 C CA . GLU A 1 629 ? 28.506 5.913 -21.281 1.00 89.38 629 GLU A CA 1
ATOM 4996 C C . GLU A 1 629 ? 27.644 6.792 -20.359 1.00 89.38 629 GLU A C 1
ATOM 4998 O O . GLU A 1 629 ? 27.900 6.830 -19.155 1.00 89.38 629 GLU A O 1
ATOM 5003 N N . LYS A 1 630 ? 26.574 7.433 -20.863 1.00 90.62 630 LYS A N 1
ATOM 5004 C CA . LYS A 1 630 ? 25.597 8.123 -20.002 1.00 90.62 630 LYS A CA 1
ATOM 5005 C C . LYS A 1 630 ? 24.789 7.114 -19.171 1.00 90.62 630 LYS A C 1
ATOM 5007 O O . LYS A 1 630 ? 24.606 7.362 -17.979 1.00 90.62 630 LYS A O 1
ATOM 5012 N N . LEU A 1 631 ? 24.381 5.962 -19.722 1.00 92.38 631 LEU A N 1
ATOM 5013 C CA . LEU A 1 631 ? 23.671 4.912 -18.960 1.00 92.38 631 LEU A CA 1
ATOM 5014 C C . LEU A 1 631 ? 24.486 4.42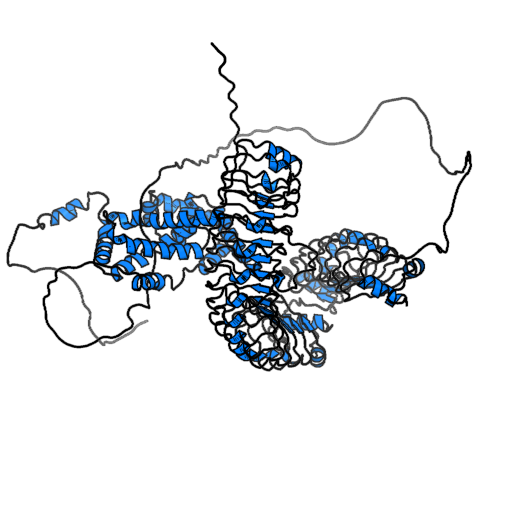4 -17.753 1.00 92.38 631 LEU A C 1
ATOM 5016 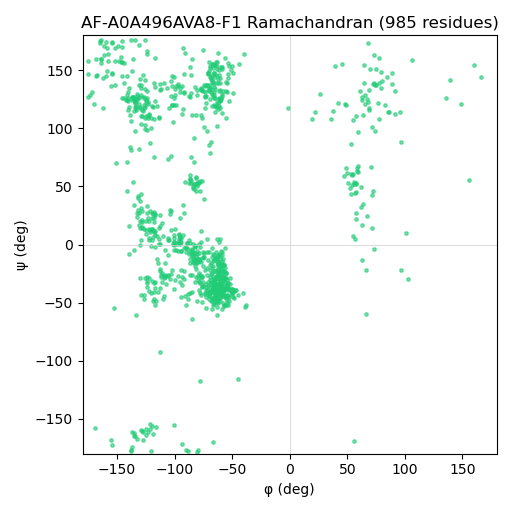O O . LEU A 1 631 ? 23.943 4.291 -16.656 1.00 92.38 631 LEU A O 1
ATOM 5020 N N . LYS A 1 632 ? 25.806 4.253 -17.907 1.00 93.69 632 LYS A N 1
ATOM 5021 C CA . LYS A 1 632 ? 26.715 3.883 -16.805 1.00 93.69 632 LYS A CA 1
ATOM 5022 C C . LYS A 1 632 ? 26.772 4.909 -15.665 1.00 93.69 632 LYS A C 1
ATOM 5024 O O . LYS A 1 632 ? 27.253 4.566 -14.586 1.00 93.69 632 LYS A O 1
ATOM 5029 N N . THR A 1 633 ? 26.305 6.147 -15.854 1.00 93.75 633 THR A N 1
ATOM 5030 C CA . THR A 1 633 ? 26.242 7.155 -14.774 1.00 93.75 633 THR A CA 1
ATOM 5031 C C . THR A 1 633 ? 25.024 6.987 -13.856 1.00 93.75 633 THR A C 1
ATOM 5033 O O . THR A 1 633 ? 25.016 7.527 -12.744 1.00 93.75 633 THR A O 1
ATOM 5036 N N . LEU A 1 634 ? 24.008 6.223 -14.280 1.00 94.44 634 LEU A N 1
ATOM 5037 C CA . LEU A 1 634 ? 22.774 6.026 -13.521 1.00 94.44 634 LEU A CA 1
ATOM 5038 C C . LEU A 1 634 ? 23.040 5.265 -12.219 1.00 94.44 634 LEU A C 1
ATOM 5040 O O . LEU A 1 634 ? 23.469 4.118 -12.224 1.00 94.44 634 LEU A O 1
ATOM 5044 N N . LYS A 1 635 ? 22.724 5.908 -11.088 1.00 95.38 635 LYS A N 1
ATOM 5045 C CA . LYS A 1 635 ? 22.739 5.296 -9.743 1.00 95.38 635 LYS A CA 1
ATOM 5046 C C . LYS A 1 635 ? 21.337 4.973 -9.224 1.00 95.38 635 LYS A C 1
ATOM 5048 O O . LYS A 1 635 ? 21.176 4.026 -8.457 1.00 95.38 635 LYS A O 1
ATOM 5053 N N . LYS A 1 636 ? 20.331 5.747 -9.643 1.00 92.94 636 LYS A N 1
ATOM 5054 C CA . LYS A 1 636 ? 18.911 5.523 -9.352 1.00 92.94 636 LYS A CA 1
ATOM 5055 C C . LYS A 1 636 ? 18.069 5.834 -10.585 1.00 92.94 636 LYS A C 1
ATOM 5057 O O . LYS A 1 636 ? 18.203 6.926 -11.141 1.00 92.94 636 LYS A O 1
ATOM 5062 N N . LEU A 1 637 ? 17.172 4.920 -10.938 1.00 90.81 637 LEU A N 1
ATOM 5063 C CA . LEU A 1 637 ? 16.158 5.089 -11.974 1.00 90.81 637 LEU A CA 1
ATOM 5064 C C . LEU A 1 637 ? 14.782 4.795 -11.369 1.00 90.81 637 LEU A C 1
ATOM 5066 O O . LEU A 1 637 ? 14.616 3.808 -10.655 1.00 90.81 637 LEU A O 1
ATOM 5070 N N . ASP A 1 638 ? 13.819 5.666 -11.649 1.00 83.56 638 ASP A N 1
ATOM 5071 C CA . ASP A 1 638 ? 12.401 5.410 -11.414 1.00 83.56 638 ASP A CA 1
ATOM 5072 C C . ASP A 1 638 ? 11.694 5.580 -12.756 1.00 83.56 638 ASP A C 1
ATOM 5074 O O . ASP A 1 638 ? 11.817 6.628 -13.390 1.00 83.56 638 ASP A O 1
ATOM 5078 N N . ALA A 1 639 ? 11.041 4.517 -13.204 1.00 80.25 639 ALA A N 1
ATOM 5079 C CA . ALA A 1 639 ? 10.305 4.428 -14.456 1.00 80.25 639 ALA A CA 1
ATOM 5080 C C . ALA A 1 639 ? 8.899 3.849 -14.216 1.00 80.25 639 ALA A C 1
ATOM 5082 O O . ALA A 1 639 ? 8.319 3.192 -15.082 1.00 80.25 639 ALA A O 1
ATOM 5083 N N . SER A 1 640 ? 8.365 4.040 -13.007 1.00 68.75 640 SER A N 1
ATOM 5084 C CA . SER A 1 640 ? 7.083 3.471 -12.594 1.00 68.75 640 SER A CA 1
ATOM 5085 C C . SER A 1 640 ? 5.900 4.107 -13.333 1.00 68.75 640 SER A C 1
ATOM 5087 O O . SER A 1 640 ? 5.896 5.314 -13.571 1.00 68.75 640 SER A O 1
ATOM 5089 N N . ASN A 1 641 ? 4.872 3.312 -13.651 1.00 66.19 641 ASN A N 1
ATOM 5090 C CA . ASN A 1 641 ? 3.647 3.757 -14.334 1.00 66.19 641 ASN A CA 1
ATOM 5091 C C . ASN A 1 641 ? 3.899 4.438 -15.700 1.00 66.19 641 ASN A C 1
ATOM 5093 O O . ASN A 1 641 ? 3.317 5.478 -16.016 1.00 66.19 641 ASN A O 1
ATOM 5097 N N . ARG A 1 642 ? 4.781 3.857 -16.525 1.00 72.06 642 ARG A N 1
ATOM 5098 C CA . ARG A 1 642 ? 5.164 4.396 -17.848 1.00 72.06 642 ARG A CA 1
ATOM 5099 C C . ARG A 1 642 ? 4.761 3.493 -19.023 1.00 72.06 642 ARG A C 1
ATOM 5101 O O . ARG A 1 642 ? 5.102 3.794 -20.156 1.00 72.06 642 ARG A O 1
ATOM 5108 N N . ASN A 1 643 ? 3.992 2.425 -18.782 1.00 70.44 643 ASN A N 1
ATOM 5109 C CA . ASN A 1 643 ? 3.620 1.405 -19.781 1.00 70.44 643 ASN A CA 1
ATOM 5110 C C . ASN A 1 643 ? 4.818 0.700 -20.453 1.00 70.44 643 ASN A C 1
ATOM 5112 O O . ASN A 1 643 ? 4.676 0.190 -21.563 1.00 70.44 643 ASN A O 1
ATOM 5116 N N . ILE A 1 644 ? 5.962 0.622 -19.768 1.00 81.25 644 ILE A N 1
ATOM 5117 C CA . ILE A 1 644 ? 7.139 -0.116 -20.245 1.00 81.25 644 ILE A CA 1
ATOM 5118 C C . ILE A 1 644 ? 6.800 -1.610 -20.328 1.00 81.25 644 ILE A C 1
ATOM 5120 O O . ILE A 1 644 ? 6.123 -2.148 -19.444 1.00 81.25 644 ILE A O 1
ATOM 5124 N N . VAL A 1 645 ? 7.261 -2.265 -21.389 1.00 86.69 645 VAL A N 1
ATOM 5125 C CA . VAL A 1 645 ? 7.096 -3.698 -21.671 1.00 86.69 645 VAL A CA 1
ATOM 5126 C C . VAL A 1 645 ? 8.458 -4.394 -21.724 1.00 86.69 645 VAL A C 1
ATOM 5128 O O . VAL A 1 645 ? 8.596 -5.484 -21.172 1.00 86.69 645 VAL A O 1
ATOM 5131 N N . ASP A 1 646 ? 9.460 -3.760 -22.339 1.00 90.94 646 ASP A N 1
ATOM 5132 C CA . ASP A 1 646 ? 10.807 -4.317 -22.521 1.00 90.94 646 ASP A CA 1
ATOM 5133 C C . ASP A 1 646 ? 11.860 -3.472 -21.777 1.00 90.94 646 ASP A C 1
ATOM 5135 O O . ASP A 1 646 ? 11.838 -2.241 -21.801 1.00 90.94 646 ASP A O 1
ATOM 5139 N N . LEU A 1 647 ? 12.775 -4.152 -21.079 1.00 96.12 647 LEU A N 1
ATOM 5140 C CA . LEU A 1 647 ? 13.883 -3.559 -20.320 1.00 96.12 647 LEU A CA 1
ATOM 5141 C C . LEU A 1 647 ? 15.211 -3.540 -21.097 1.00 96.12 647 LEU A C 1
ATOM 5143 O O . LEU A 1 647 ? 16.241 -3.130 -20.551 1.00 96.12 647 LEU A O 1
ATOM 5147 N N . THR A 1 648 ? 15.214 -4.002 -22.347 1.00 95.19 648 THR A N 1
ATOM 5148 C CA . THR A 1 648 ? 16.398 -4.058 -23.206 1.00 95.19 648 THR A CA 1
ATOM 5149 C C . THR A 1 648 ? 17.059 -2.684 -23.327 1.00 95.19 648 THR A C 1
ATOM 5151 O O . THR A 1 648 ? 16.415 -1.657 -23.527 1.00 95.19 648 THR A O 1
ATOM 5154 N N . GLY A 1 649 ? 18.376 -2.688 -23.133 1.00 93.50 649 GLY A N 1
ATOM 5155 C CA . GLY A 1 649 ? 19.238 -1.514 -23.043 1.00 93.50 649 GLY A CA 1
ATOM 5156 C C . GLY A 1 649 ? 19.632 -1.170 -21.609 1.00 93.50 649 GLY A C 1
ATOM 5157 O O . GLY A 1 649 ? 20.756 -0.710 -21.381 1.00 93.50 649 GLY A O 1
ATOM 5158 N N . LEU A 1 650 ? 18.783 -1.484 -20.620 1.00 96.06 650 LEU A N 1
ATOM 5159 C CA . LEU A 1 650 ? 19.058 -1.201 -19.208 1.00 96.06 650 LEU A CA 1
ATOM 5160 C C . LEU A 1 650 ? 20.218 -2.040 -18.640 1.00 96.06 650 LEU A C 1
ATOM 5162 O O . LEU A 1 650 ? 20.864 -1.596 -17.691 1.00 96.06 650 LEU A O 1
ATOM 5166 N N . GLN A 1 651 ? 20.580 -3.169 -19.269 1.00 95.88 651 GLN A N 1
ATOM 5167 C CA . GLN A 1 651 ? 21.773 -3.959 -18.916 1.00 95.88 651 GLN A CA 1
ATOM 5168 C C . GLN A 1 651 ? 23.085 -3.151 -18.958 1.00 95.88 651 GLN A C 1
ATOM 5170 O O . GLN A 1 651 ? 24.070 -3.529 -18.326 1.00 95.88 651 GLN A O 1
ATOM 5175 N N . ASN A 1 652 ? 23.102 -2.023 -19.678 1.00 95.25 652 ASN A N 1
ATOM 5176 C CA . ASN A 1 652 ? 24.253 -1.125 -19.771 1.00 95.25 652 ASN A CA 1
ATOM 5177 C C . ASN A 1 652 ? 24.397 -0.177 -18.562 1.00 95.25 652 ASN A C 1
ATOM 5179 O O . ASN A 1 652 ? 25.453 0.434 -18.385 1.00 95.25 652 ASN A O 1
ATOM 5183 N N . ALA A 1 653 ? 23.374 -0.045 -17.711 1.00 96.25 653 ALA A N 1
ATOM 5184 C CA . ALA A 1 653 ? 23.381 0.822 -16.530 1.00 96.25 653 ALA A CA 1
ATOM 5185 C C . ALA A 1 653 ? 24.107 0.166 -15.334 1.00 96.25 653 ALA A C 1
ATOM 5187 O O . ALA A 1 653 ? 23.571 0.051 -14.236 1.00 96.25 653 ALA A O 1
ATOM 5188 N N . THR A 1 654 ? 25.346 -0.288 -15.533 1.00 95.69 654 THR A N 1
ATOM 5189 C CA . THR A 1 654 ? 26.054 -1.207 -14.616 1.00 95.69 654 THR A CA 1
ATOM 5190 C C . THR A 1 654 ? 26.320 -0.673 -13.200 1.00 95.69 654 THR A C 1
ATOM 5192 O O . THR A 1 654 ? 26.576 -1.465 -12.295 1.00 95.69 654 THR A O 1
ATOM 5195 N N . ASN A 1 655 ? 26.231 0.643 -12.977 1.00 96.31 655 ASN A N 1
ATOM 5196 C CA . ASN A 1 655 ? 26.381 1.282 -11.659 1.00 96.31 655 ASN A CA 1
ATOM 5197 C C . ASN A 1 655 ? 25.047 1.544 -10.931 1.00 96.31 655 ASN A C 1
ATOM 5199 O O . ASN A 1 655 ? 25.039 2.186 -9.872 1.00 96.31 655 ASN A O 1
ATOM 5203 N N . LEU A 1 656 ? 23.928 1.070 -11.484 1.00 97.88 656 LEU A N 1
ATOM 5204 C CA . LEU A 1 656 ? 22.595 1.266 -10.930 1.00 97.88 656 LEU A CA 1
ATOM 5205 C C . LEU A 1 656 ? 22.460 0.554 -9.578 1.00 97.88 656 LEU A C 1
ATOM 5207 O O . LEU A 1 656 ? 22.725 -0.639 -9.463 1.00 97.88 656 LEU A O 1
ATOM 5211 N N . LYS A 1 657 ? 22.040 1.301 -8.552 1.00 97.81 657 LYS A N 1
ATOM 5212 C CA . LYS A 1 657 ? 21.841 0.807 -7.179 1.00 97.81 657 LYS A CA 1
ATOM 5213 C C . LYS A 1 657 ? 20.372 0.691 -6.797 1.00 97.81 657 LYS A C 1
ATOM 5215 O O . LYS A 1 657 ? 20.005 -0.196 -6.034 1.00 97.81 657 LYS A O 1
ATOM 5220 N N . VAL A 1 658 ? 19.543 1.596 -7.310 1.00 95.06 658 VAL A N 1
ATOM 5221 C CA . VAL A 1 658 ? 18.109 1.646 -7.016 1.00 95.06 658 VAL A CA 1
ATOM 5222 C C . VAL A 1 658 ? 17.334 1.653 -8.326 1.00 95.06 658 VAL A C 1
ATOM 5224 O O . VAL A 1 658 ? 17.503 2.573 -9.129 1.00 95.06 658 VAL A O 1
ATOM 5227 N N . LEU A 1 659 ? 16.478 0.655 -8.529 1.00 96.81 659 LEU A N 1
ATOM 5228 C CA . LEU A 1 659 ? 15.596 0.567 -9.691 1.00 96.81 659 LEU A CA 1
ATOM 5229 C C . LEU A 1 659 ? 14.145 0.430 -9.233 1.00 96.81 659 LEU A C 1
ATOM 5231 O O . LEU A 1 659 ? 13.805 -0.481 -8.478 1.00 96.81 659 LEU A O 1
ATOM 5235 N N . ILE A 1 660 ? 13.299 1.343 -9.703 1.00 85.31 660 ILE A N 1
ATOM 5236 C CA . ILE A 1 660 ? 11.864 1.354 -9.426 1.00 85.31 660 ILE A CA 1
ATOM 5237 C C . ILE A 1 660 ? 11.136 1.295 -10.771 1.00 85.31 660 ILE A C 1
ATOM 5239 O O . ILE A 1 660 ? 11.249 2.215 -11.576 1.00 85.31 660 ILE A O 1
ATOM 5243 N N . ILE A 1 661 ? 10.454 0.182 -11.046 1.00 85.31 661 ILE A N 1
ATOM 5244 C CA . ILE A 1 661 ? 9.775 -0.095 -12.329 1.00 85.31 661 ILE A CA 1
ATOM 5245 C C . ILE A 1 661 ? 8.345 -0.608 -12.119 1.00 85.31 661 ILE A C 1
ATOM 5247 O O . ILE A 1 661 ? 7.798 -1.325 -12.955 1.00 85.31 661 ILE A O 1
ATOM 5251 N N . ALA A 1 662 ? 7.731 -0.224 -11.000 1.00 67.81 662 ALA A N 1
ATOM 5252 C CA . ALA A 1 662 ? 6.391 -0.649 -10.617 1.00 67.81 662 ALA A CA 1
ATOM 5253 C C . ALA A 1 662 ? 5.302 -0.167 -11.599 1.00 67.81 662 ALA A C 1
ATOM 5255 O O . ALA A 1 662 ? 5.468 0.843 -12.278 1.00 67.81 662 ALA A O 1
ATOM 5256 N N . GLN A 1 663 ? 4.152 -0.845 -11.632 1.00 66.81 663 GLN A N 1
ATOM 5257 C CA . GLN A 1 663 ? 2.990 -0.479 -12.459 1.00 66.81 663 GLN A CA 1
ATOM 5258 C C . GLN A 1 663 ? 3.324 -0.412 -13.963 1.00 66.81 663 GLN A C 1
ATOM 5260 O O . GLN A 1 663 ? 2.944 0.517 -14.672 1.00 66.81 663 GLN A O 1
ATOM 5265 N N . ASN A 1 664 ? 4.054 -1.413 -14.454 1.00 73.44 664 ASN A N 1
ATOM 5266 C CA . ASN A 1 664 ? 4.426 -1.573 -15.861 1.00 73.44 664 ASN A CA 1
ATOM 5267 C C . ASN A 1 664 ? 4.003 -2.961 -16.377 1.00 73.44 664 ASN A C 1
ATOM 5269 O O . ASN A 1 664 ? 3.488 -3.794 -15.634 1.00 73.44 664 ASN A O 1
ATOM 5273 N N . LYS A 1 665 ? 4.209 -3.224 -17.668 1.00 82.44 665 LYS A N 1
ATOM 5274 C CA . LYS A 1 665 ? 3.804 -4.464 -18.357 1.00 82.44 665 LYS A CA 1
ATOM 5275 C C . LYS A 1 665 ? 4.992 -5.397 -18.622 1.00 82.44 665 LYS A C 1
ATOM 5277 O O . LYS A 1 665 ? 4.970 -6.184 -19.562 1.00 82.44 665 LYS A O 1
ATOM 5282 N N . ILE A 1 666 ? 6.021 -5.287 -17.787 1.00 89.62 666 ILE A N 1
ATOM 5283 C CA . ILE A 1 666 ? 7.274 -6.038 -17.879 1.00 89.62 666 ILE A CA 1
ATOM 5284 C C . ILE A 1 666 ? 7.038 -7.489 -17.452 1.00 89.62 666 ILE A C 1
ATOM 5286 O O . ILE A 1 666 ? 6.473 -7.738 -16.387 1.00 89.62 666 ILE A O 1
ATOM 5290 N N . THR A 1 667 ? 7.505 -8.430 -18.269 1.00 91.00 667 THR A N 1
ATOM 5291 C CA . THR A 1 667 ? 7.509 -9.875 -17.977 1.00 91.00 667 THR A CA 1
ATOM 5292 C C . THR A 1 667 ? 8.921 -10.460 -17.911 1.00 91.00 667 THR A C 1
ATOM 5294 O O . THR A 1 667 ? 9.150 -11.387 -17.139 1.00 91.00 667 THR A O 1
ATOM 5297 N N . ASP A 1 668 ? 9.871 -9.927 -18.690 1.00 94.69 668 ASP A N 1
ATOM 5298 C CA . ASP A 1 668 ? 11.246 -10.429 -18.773 1.00 94.69 668 ASP A CA 1
ATOM 5299 C C . ASP A 1 668 ? 12.223 -9.559 -17.967 1.00 94.69 668 ASP A C 1
ATOM 5301 O O . ASP A 1 668 ? 12.401 -8.370 -18.237 1.00 94.69 668 ASP A O 1
ATOM 5305 N N . LEU A 1 669 ? 12.888 -10.171 -16.984 1.00 97.44 669 LEU A N 1
ATOM 5306 C CA . LEU A 1 669 ? 13.912 -9.527 -16.159 1.00 97.44 669 LEU A CA 1
ATOM 5307 C C . LEU A 1 669 ? 15.352 -9.777 -16.639 1.00 97.44 669 LEU A C 1
ATOM 5309 O O . LEU A 1 669 ? 16.280 -9.275 -16.002 1.00 97.44 669 LEU A O 1
ATOM 5313 N N . LYS A 1 670 ? 15.585 -10.511 -17.742 1.00 97.38 670 LYS A N 1
ATOM 5314 C CA . LYS A 1 670 ? 16.947 -10.804 -18.249 1.00 97.38 670 LYS A CA 1
ATOM 5315 C C . LYS A 1 670 ? 17.868 -9.574 -18.354 1.00 97.38 670 LYS A C 1
ATOM 5317 O O . LYS A 1 670 ? 19.026 -9.711 -17.954 1.00 97.38 670 LYS A O 1
ATOM 5322 N N . PRO A 1 671 ? 17.416 -8.378 -18.792 1.00 97.44 671 PRO A N 1
ATOM 5323 C CA . PRO A 1 671 ? 18.267 -7.182 -18.823 1.00 97.44 671 PRO A CA 1
ATOM 5324 C C . PRO A 1 671 ? 18.833 -6.757 -17.456 1.00 97.44 671 PRO A C 1
ATOM 5326 O O . PRO A 1 671 ? 19.834 -6.046 -17.404 1.00 97.44 671 PRO A O 1
ATOM 5329 N N . LEU A 1 672 ? 18.248 -7.205 -16.338 1.00 97.75 672 LEU A N 1
ATOM 5330 C CA . LEU A 1 672 ? 18.743 -6.898 -14.993 1.00 97.75 672 LEU A CA 1
ATOM 5331 C C . LEU A 1 672 ? 19.873 -7.828 -14.520 1.00 97.75 672 LEU A C 1
ATOM 5333 O O . LEU A 1 672 ? 20.552 -7.487 -13.552 1.00 97.75 672 LEU A O 1
ATOM 5337 N N . ALA A 1 673 ? 20.106 -8.970 -15.180 1.00 96.56 673 ALA A N 1
ATOM 5338 C CA . ALA A 1 673 ? 20.881 -10.086 -14.620 1.00 96.56 673 ALA A CA 1
ATOM 5339 C C . ALA A 1 673 ? 22.328 -9.756 -14.210 1.00 96.56 673 ALA A C 1
ATOM 5341 O O . ALA A 1 673 ? 22.882 -10.377 -13.303 1.00 96.56 673 ALA A O 1
ATOM 5342 N N . ASN A 1 674 ? 22.935 -8.759 -14.861 1.00 93.31 674 ASN A N 1
ATOM 5343 C CA . ASN A 1 674 ? 24.318 -8.340 -14.626 1.00 93.31 674 ASN A CA 1
ATOM 5344 C C . ASN A 1 674 ? 24.438 -7.010 -13.858 1.00 93.31 674 ASN A C 1
ATOM 5346 O O . ASN A 1 674 ? 25.549 -6.510 -13.662 1.00 93.31 674 ASN A O 1
ATOM 5350 N N . LEU A 1 675 ? 23.328 -6.434 -13.378 1.00 97.50 675 LEU A N 1
ATOM 5351 C CA . LEU A 1 675 ? 23.308 -5.173 -12.624 1.00 97.50 675 LEU A CA 1
ATOM 5352 C C . LEU A 1 675 ? 23.700 -5.383 -11.149 1.00 97.50 675 LEU A C 1
ATOM 5354 O O . LEU A 1 675 ? 23.005 -4.975 -10.223 1.00 97.50 675 LEU A O 1
ATOM 5358 N N . THR A 1 676 ? 24.858 -6.008 -10.924 1.00 96.56 676 THR A N 1
ATOM 5359 C CA . THR A 1 676 ? 25.386 -6.470 -9.620 1.00 96.56 676 THR A CA 1
ATOM 5360 C C . THR A 1 676 ? 25.599 -5.378 -8.560 1.00 96.56 676 THR A C 1
ATOM 5362 O O . THR A 1 676 ? 25.956 -5.684 -7.422 1.00 96.56 676 THR A O 1
ATOM 5365 N N . GLN A 1 677 ? 25.410 -4.101 -8.908 1.00 97.94 677 GLN A N 1
ATOM 5366 C CA . GLN A 1 677 ? 25.432 -2.981 -7.963 1.00 97.94 677 GLN A CA 1
ATOM 5367 C C . GLN A 1 677 ? 24.055 -2.656 -7.364 1.00 97.94 677 GLN A C 1
ATOM 5369 O O . GLN A 1 677 ? 23.999 -1.830 -6.450 1.00 97.94 677 GLN A O 1
ATOM 5374 N N . LEU A 1 678 ? 22.978 -3.305 -7.828 1.00 98.38 678 LEU A N 1
ATOM 5375 C CA . LEU A 1 678 ? 21.630 -3.133 -7.294 1.00 98.38 678 LEU A CA 1
ATOM 5376 C C . LEU A 1 678 ? 21.572 -3.514 -5.811 1.00 98.38 678 LEU A C 1
ATOM 5378 O O . LEU A 1 678 ? 21.911 -4.626 -5.415 1.00 98.38 678 LEU A O 1
ATOM 5382 N N . THR A 1 679 ? 21.108 -2.564 -5.004 1.00 98.00 679 THR A N 1
ATOM 5383 C CA . THR A 1 679 ? 20.827 -2.712 -3.573 1.00 98.00 679 THR A CA 1
ATOM 5384 C C . THR A 1 679 ? 19.326 -2.699 -3.285 1.00 98.00 679 THR A C 1
ATOM 5386 O O . THR A 1 679 ? 18.887 -3.296 -2.310 1.00 98.00 679 THR A O 1
ATOM 5389 N N . GLU A 1 680 ? 18.520 -2.042 -4.125 1.00 96.31 680 GLU A N 1
ATOM 5390 C CA . GLU A 1 680 ? 17.081 -1.873 -3.902 1.00 96.31 680 GLU A CA 1
ATOM 5391 C C . GLU A 1 680 ? 16.298 -1.971 -5.224 1.00 96.31 680 GLU A C 1
ATOM 5393 O O . GLU A 1 680 ? 16.574 -1.227 -6.170 1.00 96.31 680 GLU A O 1
ATOM 5398 N N . LEU A 1 681 ? 15.324 -2.888 -5.285 1.00 96.19 681 LEU A N 1
ATOM 5399 C CA . LEU A 1 681 ? 14.565 -3.210 -6.500 1.00 96.19 681 LEU A CA 1
ATOM 5400 C C . LEU A 1 681 ? 13.051 -3.266 -6.228 1.00 96.19 681 LEU A C 1
ATOM 5402 O O . LEU A 1 681 ? 12.600 -4.018 -5.361 1.00 96.19 681 LEU A O 1
ATOM 5406 N N . TRP A 1 682 ? 12.273 -2.473 -6.976 1.00 87.75 682 TRP A N 1
ATOM 5407 C CA . TRP A 1 682 ? 10.812 -2.378 -6.851 1.00 87.75 682 TRP A CA 1
ATOM 5408 C C . TRP A 1 682 ? 10.125 -2.797 -8.161 1.00 87.75 682 TRP A C 1
ATOM 5410 O O . TRP A 1 682 ? 10.287 -2.143 -9.193 1.00 87.75 682 TRP A O 1
ATOM 5420 N N . LEU A 1 683 ? 9.314 -3.852 -8.085 1.00 83.75 683 LEU A N 1
ATOM 5421 C CA . LEU A 1 683 ? 8.682 -4.578 -9.197 1.00 83.75 683 LEU A CA 1
ATOM 5422 C C . LEU A 1 683 ? 7.143 -4.670 -9.061 1.00 83.75 683 LEU A C 1
ATOM 5424 O O . LEU A 1 683 ? 6.489 -5.450 -9.751 1.00 83.75 683 LEU A O 1
ATOM 5428 N N . HIS A 1 684 ? 6.542 -3.907 -8.142 1.00 72.50 684 HIS A N 1
ATOM 5429 C CA . HIS A 1 684 ? 5.110 -4.001 -7.826 1.00 72.50 684 HIS A CA 1
ATOM 5430 C C . HIS A 1 684 ? 4.196 -3.868 -9.046 1.00 72.50 684 HIS A C 1
ATOM 5432 O O . HIS A 1 684 ? 4.449 -3.010 -9.888 1.00 72.50 684 HIS A O 1
ATOM 5438 N N . TYR A 1 685 ? 3.088 -4.612 -9.096 1.00 67.12 685 TYR A N 1
ATOM 5439 C CA . TYR A 1 685 ? 2.100 -4.510 -10.183 1.00 67.12 685 TYR A CA 1
ATOM 5440 C C . TYR A 1 685 ? 2.732 -4.649 -11.578 1.00 67.12 685 TYR A C 1
ATOM 5442 O O . TYR A 1 685 ? 2.509 -3.829 -12.470 1.00 67.12 685 TYR A O 1
ATOM 5450 N N . THR A 1 686 ? 3.550 -5.683 -11.745 1.00 67.69 686 THR A N 1
ATOM 5451 C CA . THR A 1 686 ? 4.066 -6.135 -13.038 1.00 67.69 686 THR A CA 1
ATOM 5452 C C . THR A 1 686 ? 3.765 -7.633 -13.185 1.00 67.69 686 THR A C 1
ATOM 5454 O O . THR A 1 686 ? 3.743 -8.355 -12.187 1.00 67.69 686 THR A O 1
ATOM 5457 N N . PRO A 1 687 ? 3.486 -8.141 -14.394 1.00 82.81 687 PRO A N 1
ATOM 5458 C CA . PRO A 1 687 ? 3.151 -9.552 -14.615 1.00 82.81 687 PRO A CA 1
ATOM 5459 C C . PRO A 1 687 ? 4.388 -10.483 -14.605 1.00 82.81 687 PRO A C 1
ATOM 5461 O O . PRO A 1 687 ? 4.537 -11.336 -15.476 1.00 82.81 687 PRO A O 1
ATOM 5464 N N . ILE A 1 688 ? 5.284 -10.327 -13.625 1.00 90.75 688 ILE A N 1
ATOM 5465 C CA . ILE A 1 688 ? 6.509 -11.130 -13.479 1.00 90.75 688 ILE A CA 1
ATOM 5466 C C . ILE A 1 688 ? 6.201 -12.462 -12.789 1.00 90.75 688 ILE A C 1
ATOM 5468 O O . ILE A 1 688 ? 5.525 -12.491 -11.760 1.00 90.75 688 ILE A O 1
ATOM 5472 N N . SER A 1 689 ? 6.755 -13.552 -13.316 1.00 92.62 689 SER A N 1
ATOM 5473 C CA . SER A 1 689 ? 6.742 -14.884 -12.692 1.00 92.62 689 SER A CA 1
ATOM 5474 C C . SER A 1 689 ? 8.140 -15.466 -12.451 1.00 92.62 689 SER A C 1
ATOM 5476 O O . SER A 1 689 ? 8.314 -16.223 -11.499 1.00 92.62 689 SER A O 1
ATOM 5478 N N . ASP A 1 690 ? 9.132 -15.100 -13.272 1.00 96.25 690 ASP A N 1
ATOM 5479 C CA . ASP A 1 690 ? 10.508 -15.607 -13.208 1.00 96.25 690 ASP A CA 1
ATOM 5480 C C . ASP A 1 690 ? 11.456 -14.622 -12.500 1.00 96.25 690 ASP A C 1
ATOM 5482 O O . ASP A 1 690 ? 11.664 -13.493 -12.954 1.00 96.25 690 ASP A O 1
ATOM 5486 N N . LEU A 1 691 ? 12.063 -15.071 -11.397 1.00 97.75 691 LEU A N 1
ATOM 5487 C CA . LEU A 1 691 ? 13.085 -14.329 -10.651 1.00 97.75 691 LEU A CA 1
ATOM 5488 C C . LEU A 1 691 ? 14.520 -14.797 -10.948 1.00 97.75 691 LEU A C 1
ATOM 5490 O O . LEU A 1 691 ? 15.455 -14.261 -10.353 1.00 97.75 691 LEU A O 1
ATOM 5494 N N . THR A 1 692 ? 14.732 -15.759 -11.854 1.00 97.88 692 THR A N 1
ATOM 5495 C CA . THR A 1 692 ? 16.060 -16.320 -12.183 1.00 97.88 692 THR A CA 1
ATOM 5496 C C . THR A 1 692 ? 17.110 -15.248 -12.509 1.00 97.88 692 THR A C 1
ATOM 5498 O O . THR A 1 692 ? 18.229 -15.357 -11.998 1.00 97.88 692 THR A O 1
ATOM 5501 N N . PRO A 1 693 ? 16.794 -14.161 -13.249 1.00 98.06 693 PRO A N 1
ATOM 5502 C CA . PRO A 1 693 ? 17.742 -13.068 -13.477 1.00 98.06 693 PRO A CA 1
ATOM 5503 C C . PRO A 1 693 ? 18.267 -12.390 -12.199 1.00 98.06 693 PRO A C 1
ATOM 5505 O O . PRO A 1 693 ? 19.340 -11.798 -12.229 1.00 98.06 693 PRO A O 1
ATOM 5508 N N . LEU A 1 694 ? 17.566 -12.478 -11.064 1.00 97.94 694 LEU A N 1
ATOM 5509 C CA . LEU A 1 694 ? 17.988 -11.836 -9.814 1.00 97.94 694 LEU A CA 1
ATOM 5510 C C . LEU A 1 694 ? 19.068 -12.621 -9.047 1.00 97.94 694 LEU A C 1
ATOM 5512 O O . LEU A 1 694 ? 19.680 -12.055 -8.141 1.00 97.94 694 LEU A O 1
ATOM 5516 N N . ALA A 1 695 ? 19.340 -13.884 -9.401 1.00 97.12 695 ALA A N 1
ATOM 5517 C CA . ALA A 1 695 ? 20.167 -14.799 -8.602 1.00 97.12 695 ALA A CA 1
ATOM 5518 C C . ALA A 1 695 ? 21.594 -14.294 -8.300 1.00 97.12 695 ALA A C 1
ATOM 5520 O O . ALA A 1 695 ? 22.156 -14.593 -7.248 1.00 97.12 695 ALA A O 1
ATOM 5521 N N . ASN A 1 696 ? 22.174 -13.493 -9.201 1.00 95.56 696 ASN A N 1
ATOM 5522 C CA . ASN A 1 696 ? 23.535 -12.958 -9.071 1.00 95.56 696 ASN A CA 1
ATOM 5523 C C . ASN A 1 696 ? 23.597 -11.550 -8.444 1.00 95.56 696 ASN A C 1
ATOM 5525 O O . ASN A 1 696 ? 24.685 -10.984 -8.303 1.00 95.56 696 ASN A O 1
ATOM 5529 N N . LEU A 1 697 ? 22.463 -10.963 -8.046 1.00 97.94 697 LEU A N 1
ATOM 5530 C CA . LEU A 1 697 ? 22.388 -9.606 -7.490 1.00 97.94 697 LEU A CA 1
ATOM 5531 C C . LEU A 1 697 ? 22.738 -9.580 -5.994 1.00 97.94 697 LEU A C 1
ATOM 5533 O O . LEU A 1 697 ? 22.002 -9.049 -5.169 1.00 97.94 697 LEU A O 1
ATOM 5537 N N . THR A 1 698 ? 23.886 -10.147 -5.623 1.00 96.88 698 THR A N 1
ATOM 5538 C CA . THR A 1 698 ? 24.282 -10.438 -4.229 1.00 96.88 698 THR A CA 1
ATOM 5539 C C . THR A 1 698 ? 24.420 -9.218 -3.306 1.00 96.88 698 THR A C 1
ATOM 5541 O O . THR A 1 698 ? 24.562 -9.388 -2.097 1.00 96.88 698 THR A O 1
ATOM 5544 N N . LYS A 1 699 ? 24.352 -7.990 -3.840 1.00 98.19 699 LYS A N 1
ATOM 5545 C CA . LYS A 1 699 ? 24.297 -6.734 -3.069 1.00 98.19 699 LYS A CA 1
ATOM 5546 C C . LYS A 1 699 ? 22.878 -6.271 -2.718 1.00 98.19 699 LYS A C 1
ATOM 5548 O O . LYS A 1 699 ? 22.744 -5.260 -2.028 1.00 98.19 699 LYS A O 1
ATOM 5553 N N . LEU A 1 700 ? 21.840 -6.971 -3.177 1.00 98.38 700 LEU A N 1
ATOM 5554 C CA . LEU A 1 700 ? 20.448 -6.598 -2.950 1.00 98.38 700 LEU A CA 1
ATOM 5555 C C . LEU A 1 700 ? 20.114 -6.685 -1.452 1.00 98.38 700 LEU A C 1
ATOM 5557 O O . LEU A 1 700 ? 20.208 -7.752 -0.851 1.00 98.38 700 LEU A O 1
ATOM 5561 N N . THR A 1 701 ? 19.719 -5.559 -0.857 1.00 97.81 701 THR A N 1
ATOM 5562 C CA . THR A 1 701 ? 19.261 -5.468 0.539 1.00 97.81 701 THR A CA 1
ATOM 5563 C C . THR A 1 701 ? 17.741 -5.368 0.643 1.00 97.81 701 THR A C 1
ATOM 5565 O O . THR A 1 701 ? 17.170 -5.726 1.673 1.00 97.81 701 THR A O 1
ATOM 5568 N N . LYS A 1 702 ? 17.062 -4.927 -0.424 1.00 94.19 702 LYS A N 1
ATOM 5569 C CA . LYS A 1 702 ? 15.601 -4.788 -0.477 1.00 94.19 702 LYS A CA 1
ATOM 5570 C C . LYS A 1 702 ? 15.029 -5.303 -1.794 1.00 94.19 702 LYS A C 1
ATOM 5572 O O . LYS A 1 702 ? 15.415 -4.822 -2.863 1.00 94.19 702 LYS A O 1
ATOM 5577 N N . LEU A 1 703 ? 14.050 -6.200 -1.699 1.00 95.88 703 LEU A N 1
ATOM 5578 C CA . LEU A 1 703 ? 13.262 -6.683 -2.833 1.00 95.88 703 LEU A CA 1
ATOM 5579 C C . LEU A 1 703 ? 11.768 -6.475 -2.576 1.00 95.88 703 LEU A C 1
ATOM 5581 O O . LEU A 1 703 ? 11.215 -7.009 -1.613 1.00 95.88 703 LEU A O 1
ATOM 5585 N N . TYR A 1 704 ? 11.109 -5.731 -3.464 1.00 86.31 704 TYR A N 1
ATOM 5586 C CA . TYR A 1 704 ? 9.698 -5.383 -3.342 1.00 86.31 704 TYR A CA 1
ATOM 5587 C C . TYR A 1 704 ? 8.917 -5.785 -4.610 1.00 86.31 704 TYR A C 1
ATOM 5589 O O . TYR A 1 704 ? 8.926 -5.058 -5.601 1.00 86.31 704 TYR A O 1
ATOM 5597 N N . SER A 1 705 ? 8.219 -6.926 -4.575 1.00 86.19 705 SER A N 1
ATOM 5598 C CA . SER A 1 705 ? 7.597 -7.608 -5.731 1.00 86.19 705 SER A CA 1
ATOM 5599 C C . SER A 1 705 ? 6.132 -8.021 -5.476 1.00 86.19 705 SER A C 1
ATOM 5601 O O . SER A 1 705 ? 5.697 -9.129 -5.785 1.00 86.19 705 SER A O 1
ATOM 5603 N N . ASN A 1 706 ? 5.361 -7.138 -4.833 1.00 77.62 706 ASN A N 1
ATOM 5604 C CA . ASN A 1 706 ? 3.924 -7.366 -4.604 1.00 77.62 706 ASN A CA 1
ATOM 5605 C C . ASN A 1 706 ? 3.103 -7.374 -5.895 1.00 77.62 706 ASN A C 1
ATOM 5607 O O . ASN A 1 706 ? 3.402 -6.604 -6.809 1.00 77.62 706 ASN A O 1
ATOM 5611 N N . ASP A 1 707 ? 1.993 -8.113 -5.886 1.00 76.19 707 ASP A N 1
ATOM 5612 C CA . ASP A 1 707 ? 0.988 -8.101 -6.952 1.00 76.19 707 ASP A CA 1
ATOM 5613 C C . ASP A 1 707 ? 1.629 -8.481 -8.301 1.00 76.19 707 ASP A C 1
ATOM 5615 O O . ASP A 1 707 ? 1.583 -7.742 -9.290 1.00 76.19 707 ASP A O 1
ATOM 5619 N N . ASN A 1 708 ? 2.322 -9.622 -8.299 1.00 77.19 708 ASN A N 1
ATOM 5620 C CA . ASN A 1 708 ? 2.974 -10.233 -9.458 1.00 77.19 708 ASN A CA 1
ATOM 5621 C C . ASN A 1 708 ? 2.384 -11.653 -9.670 1.00 77.19 708 ASN A C 1
ATOM 5623 O O . ASN A 1 708 ? 1.236 -11.916 -9.308 1.00 77.19 708 ASN A O 1
ATOM 5627 N N . GLN A 1 709 ? 3.122 -12.573 -10.296 1.00 88.44 709 GLN A N 1
ATOM 5628 C CA . GLN A 1 709 ? 2.723 -13.973 -10.514 1.00 88.44 709 GLN A CA 1
ATOM 5629 C C . GLN A 1 709 ? 3.806 -14.960 -10.040 1.00 88.44 709 GLN A C 1
ATOM 5631 O O . GLN A 1 709 ? 3.935 -16.060 -10.576 1.00 88.44 709 GLN A O 1
ATOM 5636 N N . ILE A 1 710 ? 4.594 -14.569 -9.037 1.00 94.12 710 ILE A N 1
ATOM 5637 C CA . ILE A 1 710 ? 5.757 -15.326 -8.561 1.00 94.12 710 ILE A CA 1
ATOM 5638 C C . ILE A 1 710 ? 5.289 -16.552 -7.769 1.00 94.12 710 ILE A C 1
ATOM 5640 O O . ILE A 1 710 ? 4.504 -16.426 -6.829 1.00 94.12 710 ILE A O 1
ATOM 5644 N N . SER A 1 711 ? 5.795 -17.732 -8.123 1.00 95.44 711 SER A N 1
ATOM 5645 C CA . SER A 1 711 ? 5.609 -18.975 -7.355 1.00 95.44 711 SER A CA 1
ATOM 5646 C C . SER A 1 711 ? 6.922 -19.563 -6.842 1.00 95.44 711 SER A C 1
ATOM 5648 O O . SER A 1 711 ? 6.933 -20.149 -5.763 1.00 95.44 711 SER A O 1
ATOM 5650 N N . ASP A 1 712 ? 8.010 -19.400 -7.601 1.00 97.62 712 ASP A N 1
ATOM 5651 C CA . ASP A 1 712 ? 9.351 -19.859 -7.243 1.00 97.62 712 ASP A CA 1
ATOM 5652 C C . ASP A 1 712 ? 10.214 -18.683 -6.763 1.00 97.62 712 ASP A C 1
ATOM 5654 O O . ASP A 1 712 ? 10.333 -17.658 -7.438 1.00 97.62 712 ASP A O 1
ATOM 5658 N N . ILE A 1 713 ? 10.817 -18.846 -5.586 1.00 98.38 713 ILE A N 1
ATOM 5659 C CA . ILE A 1 713 ? 11.756 -17.891 -4.986 1.00 98.38 713 ILE A CA 1
ATOM 5660 C C . ILE A 1 713 ? 13.147 -18.500 -4.748 1.00 98.38 713 ILE A C 1
ATOM 5662 O O . ILE A 1 713 ? 13.981 -17.887 -4.080 1.00 98.38 713 ILE A O 1
ATOM 5666 N N . THR A 1 714 ? 13.439 -19.668 -5.331 1.00 98.38 714 THR A N 1
ATOM 5667 C CA . THR A 1 714 ? 14.766 -20.313 -5.323 1.00 98.38 714 THR A CA 1
ATOM 5668 C C . THR A 1 714 ? 15.910 -19.366 -5.718 1.00 98.38 714 THR A C 1
ATOM 5670 O O . THR A 1 714 ? 16.941 -19.396 -5.040 1.00 98.38 714 THR A O 1
ATOM 5673 N N . PRO A 1 715 ? 15.756 -18.448 -6.701 1.00 98.25 715 PRO A N 1
ATOM 5674 C CA . PRO A 1 715 ? 16.784 -17.455 -7.030 1.00 98.25 715 PRO A CA 1
ATOM 5675 C C . PRO A 1 715 ? 17.226 -16.548 -5.866 1.00 98.25 715 PRO A C 1
ATOM 5677 O O . PRO A 1 715 ? 18.297 -15.952 -5.940 1.00 98.25 715 PRO A O 1
ATOM 5680 N N . LEU A 1 716 ? 16.452 -16.441 -4.777 1.00 98.06 716 LEU A N 1
ATOM 5681 C CA . LEU A 1 716 ? 16.804 -15.608 -3.621 1.00 98.06 716 LEU A CA 1
ATOM 5682 C C . LEU A 1 716 ? 17.840 -16.251 -2.681 1.00 98.06 716 LEU A C 1
ATOM 5684 O O . LEU A 1 716 ? 18.419 -15.539 -1.862 1.00 98.06 716 LEU A O 1
ATOM 5688 N N . ILE A 1 717 ? 18.113 -17.558 -2.796 1.00 96.44 717 ILE A N 1
ATOM 5689 C CA . ILE A 1 717 ? 18.916 -18.324 -1.820 1.00 96.44 717 ILE A CA 1
ATOM 5690 C C . ILE A 1 717 ? 20.340 -17.771 -1.602 1.00 96.44 717 ILE A C 1
ATOM 5692 O O . ILE A 1 717 ? 20.886 -17.862 -0.504 1.00 96.44 717 ILE A O 1
ATOM 5696 N N . GLY A 1 718 ? 20.941 -17.164 -2.633 1.00 94.12 718 GLY A N 1
ATOM 5697 C CA . GLY A 1 718 ? 22.278 -16.560 -2.574 1.00 94.12 718 GLY A CA 1
ATOM 5698 C C . GLY A 1 718 ? 22.309 -15.099 -2.103 1.00 94.12 718 GLY A C 1
ATOM 5699 O O . GLY A 1 718 ? 23.389 -14.549 -1.870 1.00 94.12 718 GLY A O 1
ATOM 5700 N N . LEU A 1 719 ? 21.153 -14.447 -1.946 1.00 98.00 719 LEU A N 1
ATOM 5701 C CA . LEU A 1 719 ? 21.035 -13.003 -1.705 1.00 98.00 719 LEU A CA 1
ATOM 5702 C C . LEU A 1 719 ? 21.161 -12.655 -0.211 1.00 98.00 719 LEU A C 1
ATOM 5704 O O . LEU A 1 719 ? 20.338 -11.957 0.374 1.00 98.00 719 LEU A O 1
ATOM 5708 N N . THR A 1 720 ? 22.243 -13.129 0.410 1.00 96.69 720 THR A N 1
ATOM 5709 C CA . THR A 1 720 ? 22.538 -13.055 1.860 1.00 96.69 720 THR A CA 1
ATOM 5710 C C . THR A 1 720 ? 22.612 -11.643 2.460 1.00 96.69 720 THR A C 1
ATOM 5712 O O . THR A 1 720 ? 22.752 -11.500 3.675 1.00 96.69 720 THR A O 1
ATOM 5715 N N . GLN A 1 721 ? 22.547 -10.593 1.636 1.00 98.00 721 GLN A N 1
ATOM 5716 C CA . GLN A 1 721 ? 22.494 -9.198 2.083 1.00 98.00 721 GLN A CA 1
ATOM 5717 C C . GLN A 1 721 ? 21.065 -8.661 2.254 1.00 98.00 721 GLN A C 1
ATOM 5719 O O . GLN A 1 721 ? 20.920 -7.530 2.712 1.00 98.00 721 GLN A O 1
ATOM 5724 N N . LEU A 1 722 ? 20.027 -9.445 1.932 1.00 98.25 722 LEU A N 1
ATOM 5725 C CA . LEU A 1 722 ? 18.629 -9.038 2.078 1.00 98.25 722 LEU A CA 1
ATOM 5726 C C . LEU A 1 722 ? 18.266 -8.724 3.539 1.00 98.25 722 LEU A C 1
ATOM 5728 O O . LEU A 1 722 ? 18.410 -9.550 4.437 1.00 98.25 722 LEU A O 1
ATOM 5732 N N . GLU A 1 723 ? 17.749 -7.515 3.745 1.00 96.38 723 GLU A N 1
ATOM 5733 C CA . GLU A 1 723 ? 17.228 -6.989 5.011 1.00 96.38 723 GLU A CA 1
ATOM 5734 C C . GLU A 1 723 ? 15.696 -6.863 4.977 1.00 96.38 723 GLU A C 1
ATOM 5736 O O . GLU A 1 723 ? 15.048 -6.962 6.020 1.00 96.38 723 GLU A O 1
ATOM 5741 N N . SER A 1 724 ? 15.105 -6.670 3.790 1.00 92.06 724 SER A N 1
ATOM 5742 C CA . SER A 1 724 ? 13.654 -6.575 3.600 1.00 92.06 724 SER A CA 1
ATOM 5743 C C . SER A 1 724 ? 13.185 -7.271 2.316 1.00 92.06 724 SER A C 1
ATOM 5745 O O . SER A 1 724 ? 13.708 -7.014 1.226 1.00 92.06 724 SER A O 1
ATOM 5747 N N . VAL A 1 725 ? 12.182 -8.145 2.444 1.00 92.94 725 VAL A N 1
ATOM 5748 C CA . VAL A 1 725 ? 11.547 -8.874 1.333 1.00 92.94 725 VAL A CA 1
ATOM 5749 C C . VAL A 1 725 ? 10.031 -8.725 1.429 1.00 92.94 725 VAL A C 1
ATOM 5751 O O . VAL A 1 725 ? 9.411 -9.157 2.400 1.00 92.94 725 VAL A O 1
ATOM 5754 N N . ILE A 1 726 ? 9.421 -8.126 0.404 1.00 85.94 726 ILE A N 1
ATOM 5755 C CA . ILE A 1 726 ? 7.975 -7.886 0.335 1.00 85.94 726 ILE A CA 1
ATOM 5756 C C . ILE A 1 726 ? 7.447 -8.494 -0.974 1.00 85.94 726 ILE A C 1
ATOM 5758 O O . ILE A 1 726 ? 7.746 -7.992 -2.056 1.00 85.94 726 ILE A O 1
ATOM 5762 N N . LEU A 1 727 ? 6.692 -9.590 -0.864 1.00 88.00 727 LEU A N 1
ATOM 5763 C CA . LEU A 1 727 ? 6.179 -10.434 -1.956 1.00 88.00 727 LEU A CA 1
ATOM 5764 C C . LEU A 1 727 ? 4.670 -10.718 -1.775 1.00 88.00 727 LEU A C 1
ATOM 5766 O O . LEU A 1 727 ? 4.190 -11.834 -1.992 1.00 88.00 727 LEU A O 1
ATOM 5770 N N . ILE A 1 728 ? 3.911 -9.708 -1.343 1.00 80.50 728 ILE A N 1
ATOM 5771 C CA . ILE A 1 728 ? 2.470 -9.810 -1.052 1.00 80.50 728 ILE A CA 1
ATOM 5772 C C . ILE A 1 728 ? 1.679 -10.105 -2.336 1.00 80.50 728 ILE A C 1
ATOM 5774 O O . ILE A 1 728 ? 1.979 -9.532 -3.377 1.00 80.50 728 ILE A O 1
ATOM 5778 N N . ASN A 1 729 ? 0.618 -10.911 -2.246 1.00 80.94 729 ASN A N 1
ATOM 5779 C CA . ASN A 1 729 ? -0.289 -11.222 -3.359 1.00 80.94 729 ASN A CA 1
ATOM 5780 C C . ASN A 1 729 ? 0.445 -11.862 -4.550 1.00 80.94 729 ASN A C 1
ATOM 5782 O O . ASN A 1 729 ? 0.573 -11.277 -5.625 1.00 80.94 729 ASN A O 1
ATOM 5786 N N . ASN A 1 730 ? 0.957 -13.067 -4.306 1.00 83.44 730 ASN A N 1
ATOM 5787 C CA . ASN A 1 730 ? 1.687 -13.902 -5.256 1.00 83.44 730 ASN A CA 1
ATOM 5788 C C . ASN A 1 730 ? 1.177 -15.358 -5.149 1.00 83.44 730 ASN A C 1
ATOM 5790 O O . ASN A 1 730 ? 0.093 -15.620 -4.621 1.00 83.44 730 ASN A O 1
ATOM 5794 N N . GLN A 1 731 ? 1.917 -16.322 -5.695 1.00 93.06 731 GLN A N 1
ATOM 5795 C CA . GLN A 1 731 ? 1.551 -17.741 -5.723 1.00 93.06 731 GLN A CA 1
ATOM 5796 C C . GLN A 1 731 ? 2.542 -18.631 -4.957 1.00 93.06 731 GLN A C 1
ATOM 5798 O O . GLN A 1 731 ? 2.624 -19.830 -5.229 1.00 93.06 731 GLN A O 1
ATOM 5803 N N . ILE A 1 732 ? 3.287 -18.056 -4.010 1.00 97.19 732 ILE A N 1
ATOM 5804 C CA . ILE A 1 732 ? 4.357 -18.734 -3.270 1.00 97.19 732 ILE A CA 1
ATOM 5805 C C . ILE A 1 732 ? 3.758 -19.802 -2.345 1.00 97.19 732 ILE A C 1
ATOM 5807 O O . ILE A 1 732 ? 2.784 -19.544 -1.633 1.00 97.19 732 ILE A O 1
ATOM 5811 N N . VAL A 1 733 ? 4.359 -20.993 -2.360 1.00 97.75 733 VAL A N 1
ATOM 5812 C CA . VAL A 1 733 ? 4.032 -22.121 -1.467 1.00 97.75 733 VAL A CA 1
ATOM 5813 C C . VAL A 1 733 ? 5.236 -22.452 -0.588 1.00 97.75 733 VAL A C 1
ATOM 5815 O O . VAL A 1 733 ? 5.105 -22.496 0.632 1.00 97.75 733 VAL A O 1
ATOM 5818 N N . ASP A 1 734 ? 6.402 -22.650 -1.210 1.00 98.00 734 ASP A N 1
ATOM 5819 C CA . ASP A 1 734 ? 7.659 -22.956 -0.530 1.00 98.00 734 ASP A CA 1
ATOM 5820 C C . ASP A 1 734 ? 8.446 -21.676 -0.211 1.00 98.00 734 ASP A C 1
ATOM 5822 O O . ASP A 1 734 ? 8.645 -20.817 -1.073 1.00 98.00 734 ASP A O 1
ATOM 5826 N N . ILE A 1 735 ? 8.907 -21.567 1.036 1.00 98.50 735 ILE A N 1
ATOM 5827 C CA . ILE A 1 735 ? 9.766 -20.478 1.518 1.00 98.50 735 ILE A CA 1
ATOM 5828 C C . ILE A 1 735 ? 11.130 -20.960 2.032 1.00 98.50 735 ILE A C 1
ATOM 5830 O O . ILE A 1 735 ? 11.882 -20.178 2.616 1.00 98.50 735 ILE A O 1
ATOM 5834 N N . THR A 1 736 ? 11.494 -22.218 1.764 1.00 98.31 736 THR A N 1
ATOM 5835 C CA . THR A 1 736 ? 12.820 -22.797 2.042 1.00 98.31 736 THR A CA 1
ATOM 5836 C C . THR A 1 736 ? 13.988 -21.916 1.567 1.00 98.31 736 THR A C 1
ATOM 5838 O O . THR A 1 736 ? 14.941 -21.765 2.338 1.00 98.31 736 THR A O 1
ATOM 5841 N N . PRO A 1 737 ? 13.933 -21.240 0.396 1.00 98.31 737 PRO A N 1
ATOM 5842 C CA . PRO A 1 737 ? 15.003 -20.337 -0.045 1.00 98.31 737 PRO A CA 1
ATOM 5843 C C . PRO A 1 737 ? 15.293 -19.150 0.891 1.00 98.31 737 PRO A C 1
ATOM 5845 O O . PRO A 1 737 ? 16.372 -18.568 0.803 1.00 98.31 737 PRO A O 1
ATOM 5848 N N . LEU A 1 738 ? 14.380 -18.793 1.807 1.00 97.81 738 LEU A N 1
ATOM 5849 C CA . LEU A 1 738 ? 14.597 -17.716 2.782 1.00 97.81 738 LEU A CA 1
ATOM 5850 C C . LEU A 1 738 ? 15.428 -18.148 4.001 1.00 97.81 738 LEU A C 1
ATOM 5852 O O . LEU A 1 738 ? 15.916 -17.284 4.729 1.00 97.81 738 LEU A O 1
ATOM 5856 N N . LYS A 1 739 ? 15.611 -19.457 4.228 1.00 96.12 739 LYS A N 1
ATOM 5857 C CA . LYS A 1 739 ? 16.167 -20.006 5.476 1.00 96.12 739 LYS A CA 1
ATOM 5858 C C . LYS A 1 739 ? 17.513 -19.389 5.882 1.00 96.12 739 LYS A C 1
ATOM 5860 O O . LYS A 1 739 ? 17.710 -19.030 7.037 1.00 96.12 739 LYS A O 1
ATOM 5865 N N . GLY A 1 740 ? 18.434 -19.249 4.927 1.00 93.12 740 GLY A N 1
ATOM 5866 C CA . GLY A 1 740 ? 19.789 -18.738 5.173 1.00 93.12 740 GLY A CA 1
ATOM 5867 C C . GLY A 1 740 ? 19.914 -17.210 5.230 1.00 93.12 740 GLY A C 1
ATOM 5868 O O . GLY A 1 740 ? 21.016 -16.699 5.434 1.00 93.12 740 GLY A O 1
ATOM 5869 N N . LEU A 1 741 ? 18.827 -16.457 5.032 1.00 97.44 741 LEU A N 1
ATOM 5870 C CA . LEU A 1 741 ? 18.854 -14.998 4.875 1.00 97.44 741 LEU A CA 1
ATOM 5871 C C . LEU A 1 741 ? 18.798 -14.276 6.234 1.00 97.44 741 LEU A C 1
ATOM 5873 O O . LEU A 1 741 ? 17.936 -13.443 6.500 1.00 97.44 741 LEU A O 1
ATOM 5877 N N . THR A 1 742 ? 19.751 -14.587 7.113 1.00 96.12 742 THR A N 1
ATOM 5878 C CA . THR A 1 742 ? 19.774 -14.186 8.538 1.00 96.12 742 THR A CA 1
ATOM 5879 C C . THR A 1 742 ? 19.871 -12.677 8.808 1.00 96.12 742 THR A C 1
ATOM 5881 O O . THR A 1 742 ? 19.743 -12.252 9.957 1.00 96.12 742 THR A O 1
ATOM 5884 N N . LYS A 1 743 ? 20.061 -11.849 7.772 1.00 97.19 743 LYS A N 1
ATOM 5885 C CA . LYS A 1 743 ? 19.993 -10.380 7.852 1.00 97.19 743 LYS A CA 1
ATOM 5886 C C . LYS A 1 743 ? 18.574 -9.807 7.751 1.00 97.19 743 LYS A C 1
ATOM 5888 O O . LYS A 1 743 ? 18.405 -8.616 8.019 1.00 97.19 743 LYS A O 1
ATOM 5893 N N . LEU A 1 744 ? 17.570 -10.617 7.404 1.00 97.62 744 LEU A N 1
ATOM 5894 C CA . LEU A 1 744 ? 16.186 -10.165 7.262 1.00 97.62 744 LEU A CA 1
ATOM 5895 C C . LEU A 1 744 ? 15.643 -9.566 8.569 1.00 97.62 744 LEU A C 1
ATOM 5897 O O . LEU A 1 744 ? 15.650 -10.194 9.627 1.00 97.62 744 LEU A O 1
ATOM 5901 N N . ARG A 1 745 ? 15.134 -8.335 8.464 1.00 94.19 745 ARG A N 1
ATOM 5902 C CA . ARG A 1 745 ? 14.432 -7.592 9.523 1.00 94.19 745 ARG A CA 1
ATOM 5903 C C . ARG A 1 745 ? 12.950 -7.415 9.214 1.00 94.19 745 ARG A C 1
ATOM 5905 O O . ARG A 1 745 ? 12.153 -7.281 10.141 1.00 94.19 745 ARG A O 1
ATOM 5912 N N . GLU A 1 746 ? 12.583 -7.450 7.937 1.00 91.56 746 GLU A N 1
ATOM 5913 C CA . GLU A 1 746 ? 11.216 -7.281 7.453 1.00 91.56 746 GLU A CA 1
ATOM 5914 C C . GLU A 1 746 ? 10.878 -8.344 6.400 1.00 91.56 746 GLU A C 1
ATOM 5916 O O . GLU A 1 746 ? 11.563 -8.476 5.385 1.00 91.56 746 GLU A O 1
ATOM 5921 N N . ILE A 1 747 ? 9.799 -9.091 6.634 1.00 93.81 747 ILE A N 1
ATOM 5922 C CA . ILE A 1 747 ? 9.244 -10.052 5.676 1.00 93.81 747 ILE A CA 1
ATOM 5923 C C . ILE A 1 747 ? 7.746 -9.785 5.531 1.00 93.81 747 ILE A C 1
ATOM 5925 O O . ILE A 1 747 ? 7.016 -9.750 6.524 1.00 93.81 747 ILE A O 1
ATOM 5929 N N . MET A 1 748 ? 7.273 -9.637 4.293 1.00 89.50 748 MET A N 1
ATOM 5930 C CA . MET A 1 748 ? 5.846 -9.554 3.977 1.00 89.50 748 MET A CA 1
ATOM 5931 C C . MET A 1 748 ? 5.482 -10.539 2.866 1.00 89.50 748 MET A C 1
ATOM 5933 O O . MET A 1 748 ? 5.852 -10.363 1.708 1.00 89.50 748 MET A O 1
ATOM 5937 N N . LEU A 1 749 ? 4.724 -11.567 3.230 1.00 90.19 749 LEU A N 1
ATOM 5938 C CA . LEU A 1 749 ? 4.325 -12.706 2.402 1.00 90.19 749 LEU A CA 1
ATOM 5939 C C . LEU A 1 749 ? 2.799 -12.922 2.429 1.00 90.19 749 LEU A C 1
ATOM 5941 O O . LEU A 1 749 ? 2.305 -14.012 2.135 1.00 90.19 749 LEU A O 1
ATOM 5945 N N . ALA A 1 750 ? 2.028 -11.892 2.782 1.00 79.25 750 ALA A N 1
ATOM 5946 C CA . ALA A 1 750 ? 0.573 -11.971 2.819 1.00 79.25 750 ALA A CA 1
ATOM 5947 C C . ALA A 1 750 ? -0.053 -12.323 1.457 1.00 79.25 750 ALA A C 1
ATOM 5949 O O . ALA A 1 750 ? 0.484 -11.963 0.411 1.00 79.25 750 ALA A O 1
ATOM 5950 N N . LYS A 1 751 ? -1.231 -12.959 1.466 1.00 81.25 751 LYS A N 1
ATOM 5951 C CA . LYS A 1 751 ? -1.973 -13.397 0.268 1.00 81.25 751 LYS A CA 1
ATOM 5952 C C . LYS A 1 751 ? -1.120 -14.308 -0.631 1.00 81.25 751 LYS A C 1
ATOM 5954 O O . LYS A 1 751 ? -0.955 -14.040 -1.817 1.00 81.25 751 LYS A O 1
ATOM 5959 N N . ASN A 1 752 ? -0.567 -15.367 -0.049 1.00 86.44 752 ASN A N 1
ATOM 5960 C CA . ASN A 1 752 ? 0.136 -16.438 -0.761 1.00 86.44 752 ASN A CA 1
ATOM 5961 C C . ASN A 1 752 ? -0.536 -17.791 -0.429 1.00 86.44 752 ASN A C 1
ATOM 5963 O O . ASN A 1 752 ? -1.700 -17.836 -0.023 1.00 86.44 752 ASN A O 1
ATOM 5967 N N . LYS A 1 753 ? 0.158 -18.908 -0.658 1.00 93.69 753 LYS A N 1
ATOM 5968 C CA . LYS A 1 753 ? -0.320 -20.280 -0.414 1.00 93.69 753 LYS A CA 1
ATOM 5969 C C . LYS A 1 753 ? 0.596 -21.022 0.574 1.00 93.69 753 LYS A C 1
ATOM 5971 O O . LYS A 1 753 ? 0.732 -22.239 0.497 1.00 93.69 753 LYS A O 1
ATOM 5976 N N . ILE A 1 754 ? 1.241 -20.287 1.481 1.00 97.69 754 ILE A N 1
ATOM 5977 C CA . ILE A 1 754 ? 2.234 -20.820 2.424 1.00 97.69 754 ILE A CA 1
ATOM 5978 C C . ILE A 1 754 ? 1.517 -21.586 3.539 1.00 97.69 754 ILE A C 1
ATOM 5980 O O . ILE A 1 754 ? 0.568 -21.069 4.127 1.00 97.69 754 ILE A O 1
ATOM 5984 N N . ALA A 1 755 ? 1.988 -22.792 3.850 1.00 97.06 755 ALA A N 1
ATOM 5985 C CA . ALA A 1 755 ? 1.509 -23.590 4.982 1.00 97.06 755 ALA A CA 1
ATOM 5986 C C . ALA A 1 755 ? 2.626 -23.851 6.004 1.00 97.06 755 ALA A C 1
ATOM 5988 O O . ALA A 1 755 ? 2.422 -23.637 7.197 1.00 97.06 755 ALA A O 1
ATOM 5989 N N . ASP A 1 756 ? 3.809 -24.256 5.531 1.00 98.12 756 ASP A N 1
ATOM 5990 C CA . ASP A 1 756 ? 4.995 -24.457 6.363 1.00 98.12 756 ASP A CA 1
ATOM 5991 C C . ASP A 1 756 ? 5.802 -23.157 6.510 1.00 98.12 756 ASP A C 1
ATOM 5993 O O . ASP A 1 756 ? 6.166 -22.518 5.521 1.00 98.12 756 ASP A O 1
ATOM 5997 N N . ILE A 1 757 ? 6.096 -22.779 7.757 1.00 98.50 757 ILE A N 1
ATOM 5998 C CA . ILE A 1 757 ? 6.968 -21.645 8.098 1.00 98.50 757 ILE A CA 1
ATOM 5999 C C . ILE A 1 757 ? 8.237 -22.055 8.859 1.00 98.50 757 ILE A C 1
ATOM 6001 O O . ILE A 1 757 ? 8.973 -21.193 9.345 1.00 98.50 757 ILE A O 1
ATOM 6005 N N . THR A 1 758 ? 8.545 -23.354 8.919 1.00 98.31 758 THR A N 1
ATOM 6006 C CA . THR A 1 758 ? 9.784 -23.907 9.497 1.00 98.31 758 THR A CA 1
ATOM 6007 C C . THR A 1 758 ? 11.062 -23.241 8.968 1.00 98.31 758 THR A C 1
ATOM 6009 O O . THR A 1 758 ? 11.947 -22.966 9.789 1.00 98.31 758 THR A O 1
ATOM 6012 N N . PRO A 1 759 ? 11.183 -22.877 7.668 1.00 98.06 759 PRO A N 1
ATOM 6013 C CA . PRO A 1 759 ? 12.341 -22.139 7.157 1.00 98.06 759 PRO A CA 1
ATOM 6014 C C . PRO A 1 759 ? 12.633 -20.810 7.866 1.00 98.06 759 PRO A C 1
ATOM 6016 O O . PRO A 1 759 ? 13.777 -20.371 7.861 1.00 98.06 759 PRO A O 1
ATOM 6019 N N . LEU A 1 760 ? 11.646 -20.173 8.508 1.00 97.69 760 LEU A N 1
ATOM 6020 C CA . LEU A 1 760 ? 11.848 -18.894 9.199 1.00 97.69 760 LEU A CA 1
ATOM 6021 C C . LEU A 1 760 ? 12.513 -19.042 10.582 1.00 97.69 760 LEU A C 1
ATOM 6023 O O . LEU A 1 760 ? 12.953 -18.043 11.143 1.00 97.69 760 LEU A O 1
ATOM 6027 N N . SER A 1 761 ? 12.600 -20.255 11.140 1.00 95.88 761 SER A N 1
ATOM 6028 C CA . SER A 1 761 ? 13.022 -20.505 12.535 1.00 95.88 761 SER A CA 1
ATOM 6029 C C . SER A 1 761 ? 14.403 -19.949 12.921 1.00 95.88 761 SER A C 1
ATOM 6031 O O . SER A 1 761 ? 14.616 -19.586 14.077 1.00 95.88 761 SER A O 1
ATOM 6033 N N . GLU A 1 762 ? 15.331 -19.834 11.968 1.00 93.56 762 GLU A N 1
ATOM 6034 C CA . GLU A 1 762 ? 16.688 -19.308 12.191 1.00 93.56 762 GLU A CA 1
ATOM 6035 C C . GLU A 1 762 ? 16.760 -17.761 12.105 1.00 93.56 762 GLU A C 1
ATOM 6037 O O . GLU A 1 762 ? 17.755 -17.153 12.512 1.00 93.56 762 GLU A O 1
ATOM 6042 N N . LEU A 1 763 ? 15.693 -17.087 11.650 1.00 96.62 763 LEU A N 1
ATOM 6043 C CA . LEU A 1 763 ? 15.634 -15.636 11.400 1.00 96.62 763 LEU A CA 1
ATOM 6044 C C . LEU A 1 763 ? 15.335 -14.819 12.675 1.00 96.62 763 LEU A C 1
ATOM 6046 O O . LEU A 1 763 ? 14.442 -13.976 12.725 1.00 96.62 763 LEU A O 1
ATOM 6050 N N . THR A 1 764 ? 16.113 -15.052 13.731 1.00 95.25 764 THR A N 1
ATOM 6051 C CA . THR A 1 764 ? 15.917 -14.466 15.077 1.00 95.25 764 THR A CA 1
ATOM 6052 C C . THR A 1 764 ? 16.011 -12.932 15.147 1.00 95.25 764 THR A C 1
ATOM 6054 O O . THR A 1 764 ? 15.551 -12.333 16.115 1.00 95.25 764 THR A O 1
ATOM 6057 N N . GLN A 1 765 ? 16.583 -12.284 14.125 1.00 94.62 765 GLN A N 1
ATOM 6058 C CA . GLN A 1 765 ? 16.736 -10.823 14.014 1.00 94.62 765 GLN A CA 1
ATOM 6059 C C . GLN A 1 765 ? 15.520 -10.104 13.400 1.00 94.62 765 GLN A C 1
ATOM 6061 O O . GLN A 1 765 ? 15.557 -8.881 13.217 1.00 94.62 765 GLN A O 1
ATOM 6066 N N . LEU A 1 766 ? 14.462 -10.848 13.067 1.00 95.88 766 LEU A N 1
ATOM 6067 C CA . LEU A 1 766 ? 13.272 -10.331 12.405 1.00 95.88 766 LEU A CA 1
ATOM 6068 C C . LEU A 1 766 ? 12.475 -9.392 13.327 1.00 95.88 766 LEU A C 1
ATOM 6070 O O . LEU A 1 766 ? 12.182 -9.720 14.473 1.00 95.88 766 LEU A O 1
ATOM 6074 N N . GLN A 1 767 ? 12.102 -8.218 12.813 1.00 92.06 767 GLN A N 1
ATOM 6075 C CA . GLN A 1 767 ? 11.408 -7.156 13.555 1.00 92.06 767 GLN A CA 1
ATOM 6076 C C . GLN A 1 767 ? 9.962 -6.952 13.087 1.00 92.06 767 GLN A C 1
ATOM 6078 O O . GLN A 1 767 ? 9.121 -6.499 13.875 1.00 92.06 767 GLN A O 1
ATOM 6083 N N . PHE A 1 768 ? 9.680 -7.290 11.826 1.00 91.19 768 PHE A N 1
ATOM 6084 C CA . PHE A 1 768 ? 8.374 -7.202 11.181 1.00 91.19 768 PHE A CA 1
ATOM 6085 C C . PHE A 1 768 ? 8.097 -8.474 10.365 1.00 91.19 768 PHE A C 1
ATOM 6087 O O . PHE A 1 768 ? 8.892 -8.833 9.493 1.00 91.19 768 PHE A O 1
ATOM 6094 N N . LEU A 1 769 ? 6.953 -9.117 10.611 1.00 94.88 769 LEU A N 1
ATOM 6095 C CA . LEU A 1 769 ? 6.485 -10.284 9.858 1.00 94.88 769 LEU A CA 1
ATOM 6096 C C . LEU A 1 769 ? 4.997 -10.151 9.504 1.00 94.88 769 LEU A C 1
ATOM 6098 O O . LEU A 1 769 ? 4.153 -10.108 10.399 1.00 94.88 769 LEU A O 1
ATOM 6102 N N . ASP A 1 770 ? 4.679 -10.129 8.207 1.00 89.38 770 ASP A N 1
ATOM 6103 C CA . ASP A 1 770 ? 3.312 -10.231 7.677 1.00 89.38 770 ASP A CA 1
ATOM 6104 C C . ASP A 1 770 ? 3.141 -11.517 6.853 1.00 89.38 770 ASP A C 1
ATOM 6106 O O . ASP A 1 770 ? 3.809 -11.728 5.842 1.00 89.38 770 ASP A O 1
ATOM 6110 N N . LEU A 1 771 ? 2.220 -12.367 7.296 1.00 91.62 771 LEU A N 1
ATOM 6111 C CA . LEU A 1 771 ? 1.823 -13.649 6.716 1.00 91.62 771 LEU A CA 1
ATOM 6112 C C . LEU A 1 771 ? 0.287 -13.740 6.578 1.00 91.62 771 LEU A C 1
ATOM 6114 O O . LEU A 1 771 ? -0.264 -14.841 6.485 1.00 91.62 771 LEU A O 1
ATOM 6118 N N . ILE A 1 772 ? -0.428 -12.605 6.573 1.00 84.75 772 ILE A N 1
ATOM 6119 C CA . ILE A 1 772 ? -1.899 -12.564 6.485 1.00 84.75 772 ILE A CA 1
ATOM 6120 C C . ILE A 1 772 ? -2.413 -13.329 5.253 1.00 84.75 772 ILE A C 1
ATOM 6122 O O . ILE A 1 772 ? -1.884 -13.157 4.162 1.00 84.75 772 ILE A O 1
ATOM 6126 N N . ASN A 1 773 ? -3.511 -14.078 5.380 1.00 86.06 773 ASN A N 1
ATOM 6127 C CA . ASN A 1 773 ? -4.161 -14.794 4.272 1.00 86.06 773 ASN A CA 1
ATOM 6128 C C . ASN A 1 773 ? -3.216 -15.802 3.597 1.00 86.06 773 ASN A C 1
ATOM 6130 O O . ASN A 1 773 ? -2.791 -15.624 2.455 1.00 86.06 773 ASN A O 1
ATOM 6134 N N . ASN A 1 774 ? -2.883 -16.839 4.361 1.00 86.88 774 ASN A N 1
ATOM 6135 C CA . ASN A 1 774 ? -2.102 -18.008 3.967 1.00 86.88 774 ASN A CA 1
ATOM 6136 C C . ASN A 1 774 ? -2.810 -19.270 4.520 1.00 86.88 774 ASN A C 1
ATOM 6138 O O . ASN A 1 774 ? -4.003 -19.236 4.831 1.00 86.88 774 ASN A O 1
ATOM 6142 N N . GLN A 1 775 ? -2.116 -20.404 4.605 1.00 94.56 775 GLN A N 1
ATOM 6143 C CA . GLN A 1 775 ? -2.660 -21.701 5.033 1.00 94.56 775 GLN A CA 1
ATOM 6144 C C . GLN A 1 775 ? -1.988 -22.216 6.321 1.00 94.56 775 GLN A C 1
ATOM 6146 O O . GLN A 1 775 ? -1.944 -23.417 6.574 1.00 94.56 775 GLN A O 1
ATOM 6151 N N . ILE A 1 776 ? -1.459 -21.304 7.141 1.00 97.00 776 ILE A N 1
ATOM 6152 C CA . ILE A 1 776 ? -0.643 -21.618 8.319 1.00 97.00 776 ILE A CA 1
ATOM 6153 C C . ILE A 1 776 ? -1.539 -22.087 9.471 1.00 97.00 776 ILE A C 1
ATOM 6155 O O . ILE A 1 776 ? -2.559 -21.462 9.775 1.00 97.00 776 ILE A O 1
ATOM 6159 N N . ASN A 1 777 ? -1.137 -23.164 10.147 1.00 95.81 777 ASN A N 1
ATOM 6160 C CA . ASN A 1 777 ? -1.773 -23.655 11.373 1.00 95.81 777 ASN A CA 1
ATOM 6161 C C . ASN A 1 777 ? -0.785 -23.729 12.552 1.00 95.81 777 ASN A C 1
ATOM 6163 O O . ASN A 1 777 ? -1.144 -23.327 13.661 1.00 95.81 777 ASN A O 1
ATOM 6167 N N . ASP A 1 778 ? 0.450 -24.169 12.303 1.00 97.81 778 ASP A N 1
ATOM 6168 C CA . ASP A 1 778 ? 1.547 -24.199 13.262 1.00 97.81 778 ASP A CA 1
ATOM 6169 C C . ASP A 1 778 ? 2.392 -22.919 13.192 1.00 97.81 778 ASP A C 1
ATOM 6171 O O . ASP A 1 778 ? 2.835 -22.488 12.128 1.00 97.81 778 ASP A O 1
ATOM 6175 N N . ILE A 1 779 ? 2.623 -22.321 14.359 1.00 98.38 779 ILE A N 1
ATOM 6176 C CA . ILE A 1 779 ? 3.483 -21.147 14.543 1.00 98.38 779 ILE A CA 1
ATOM 6177 C C . ILE A 1 779 ? 4.662 -21.417 15.488 1.00 98.38 779 ILE A C 1
ATOM 6179 O O . ILE A 1 779 ? 5.345 -20.482 15.903 1.00 98.38 779 ILE A O 1
ATOM 6183 N N . THR A 1 780 ? 4.947 -22.685 15.802 1.00 98.19 780 THR A N 1
ATOM 6184 C CA . THR A 1 780 ? 6.118 -23.113 16.590 1.00 98.19 780 THR A CA 1
ATOM 6185 C C . THR A 1 780 ? 7.446 -22.525 16.083 1.00 98.19 780 THR A C 1
ATOM 6187 O O . THR A 1 780 ? 8.232 -22.079 16.927 1.00 98.19 780 THR A O 1
ATOM 6190 N N . PRO A 1 781 ? 7.693 -22.387 14.760 1.00 98.12 781 PRO A N 1
ATOM 6191 C CA . PRO A 1 781 ? 8.897 -21.727 14.240 1.00 98.12 781 PRO A CA 1
ATOM 6192 C C . PRO A 1 781 ? 9.098 -20.266 14.684 1.00 98.12 781 PRO A C 1
ATOM 6194 O O . PRO A 1 781 ? 10.218 -19.769 14.608 1.00 98.12 781 PRO A O 1
ATOM 6197 N N . LEU A 1 782 ? 8.062 -19.574 15.180 1.00 97.75 782 LEU A N 1
ATOM 6198 C CA . LEU A 1 782 ? 8.171 -18.185 15.652 1.00 97.75 782 LEU A CA 1
ATOM 6199 C C . LEU A 1 782 ? 8.790 -18.053 17.057 1.00 97.75 782 LEU A C 1
ATOM 6201 O O . LEU A 1 782 ? 9.184 -16.952 17.437 1.00 97.75 782 LEU A O 1
ATOM 6205 N N . THR A 1 783 ? 8.898 -19.144 17.829 1.00 95.38 783 THR A N 1
ATOM 6206 C CA . THR A 1 783 ? 9.242 -19.117 19.271 1.00 95.38 783 THR A CA 1
ATOM 6207 C C . THR A 1 783 ? 10.546 -18.367 19.591 1.00 95.38 783 THR A C 1
ATOM 6209 O O . THR A 1 783 ? 10.655 -17.730 20.638 1.00 95.38 783 THR A O 1
ATOM 6212 N N . GLY A 1 784 ? 11.540 -18.422 18.695 1.00 92.56 784 GLY A N 1
ATOM 6213 C CA . GLY A 1 784 ? 12.852 -17.784 18.873 1.00 92.56 784 GLY A CA 1
ATOM 6214 C C . GLY A 1 784 ? 12.961 -16.330 18.391 1.00 92.56 784 GLY A C 1
ATOM 6215 O O . GLY A 1 784 ? 14.014 -15.720 18.563 1.00 92.56 784 GLY A O 1
ATOM 6216 N N . MET A 1 785 ? 11.920 -15.755 17.782 1.00 96.25 785 MET A N 1
ATOM 6217 C CA . MET A 1 785 ? 11.979 -14.446 17.108 1.00 96.25 785 MET A CA 1
ATOM 6218 C C . MET A 1 785 ? 11.788 -13.260 18.070 1.00 96.25 785 MET A C 1
ATOM 6220 O O . MET A 1 785 ? 10.952 -12.383 17.851 1.00 96.25 785 MET A O 1
ATOM 6224 N N . THR A 1 786 ? 12.540 -13.228 19.170 1.00 95.50 786 THR A N 1
ATOM 6225 C CA . THR A 1 786 ? 12.319 -12.300 20.297 1.00 95.50 786 THR A CA 1
ATOM 6226 C C . THR A 1 786 ? 12.481 -10.813 19.954 1.00 95.50 786 THR A C 1
ATOM 6228 O O . THR A 1 786 ? 11.996 -9.973 20.712 1.00 95.50 786 THR A O 1
ATOM 6231 N N . GLU A 1 787 ? 13.088 -10.473 18.811 1.00 96.50 787 GLU A N 1
ATOM 6232 C CA . GLU A 1 787 ? 13.179 -9.104 18.280 1.00 96.50 787 GLU A CA 1
ATOM 6233 C C . GLU A 1 787 ? 11.911 -8.612 17.552 1.00 96.50 787 GLU A C 1
ATOM 6235 O O . GLU A 1 787 ? 11.832 -7.427 17.210 1.00 96.50 787 GLU A O 1
ATOM 6240 N N . LEU A 1 788 ? 10.896 -9.466 17.354 1.00 95.38 788 LEU A N 1
ATOM 6241 C CA . LEU A 1 788 ? 9.653 -9.077 16.686 1.00 95.38 788 LEU A CA 1
ATOM 6242 C C . LEU A 1 788 ? 8.935 -7.946 17.432 1.00 95.38 788 LEU A C 1
ATOM 6244 O O . LEU A 1 788 ? 8.557 -8.054 18.599 1.00 95.38 788 LEU A O 1
ATOM 6248 N N . THR A 1 789 ? 8.672 -6.866 16.699 1.00 91.56 789 THR A N 1
ATOM 6249 C CA . THR A 1 789 ? 7.876 -5.720 17.163 1.00 91.56 789 THR A CA 1
ATOM 6250 C C . THR A 1 789 ? 6.486 -5.691 16.533 1.00 91.56 789 THR A C 1
ATOM 6252 O O . THR A 1 789 ? 5.549 -5.165 17.139 1.00 91.56 789 THR A O 1
ATOM 6255 N N . THR A 1 790 ? 6.339 -6.273 15.338 1.00 87.31 790 THR A N 1
ATOM 6256 C CA . THR A 1 790 ? 5.079 -6.360 14.593 1.00 87.31 790 THR A CA 1
ATOM 6257 C C . THR A 1 790 ? 4.922 -7.753 13.997 1.00 87.31 790 THR A C 1
ATOM 6259 O O . THR A 1 790 ? 5.791 -8.203 13.251 1.00 87.31 790 THR A O 1
ATOM 6262 N N . LEU A 1 791 ? 3.809 -8.417 14.314 1.00 94.75 791 LEU A N 1
ATOM 6263 C CA . LEU A 1 791 ? 3.477 -9.750 13.813 1.00 94.75 791 LEU A CA 1
ATOM 6264 C C . LEU A 1 791 ? 2.022 -9.796 13.337 1.00 94.75 791 LEU A C 1
ATOM 6266 O O . LEU A 1 791 ? 1.086 -9.653 14.130 1.00 94.75 791 LEU A O 1
ATOM 6270 N N . TRP A 1 792 ? 1.828 -10.016 12.040 1.00 90.94 792 TRP A N 1
ATOM 6271 C CA . TRP A 1 792 ? 0.523 -10.087 11.393 1.00 90.94 792 TRP A CA 1
ATOM 6272 C C . TRP A 1 792 ? 0.334 -11.461 10.735 1.00 90.94 792 TRP A C 1
ATOM 6274 O O . TRP A 1 792 ? 0.962 -11.788 9.738 1.00 90.94 792 TRP A O 1
ATOM 6284 N N . ILE A 1 793 ? -0.547 -12.275 11.315 1.00 92.12 793 ILE A N 1
ATOM 6285 C CA . ILE A 1 793 ? -0.799 -13.692 10.980 1.00 92.12 793 ILE A CA 1
ATOM 6286 C C . ILE A 1 793 ? -2.316 -13.969 10.928 1.00 92.12 793 ILE A C 1
ATOM 6288 O O . ILE A 1 793 ? -2.816 -15.029 11.298 1.00 92.12 793 ILE A O 1
ATOM 6292 N N . ALA A 1 794 ? -3.082 -12.968 10.491 1.00 82.62 794 ALA A N 1
ATOM 6293 C CA . ALA A 1 794 ? -4.530 -13.047 10.325 1.00 82.62 794 ALA A CA 1
ATOM 6294 C C . ALA A 1 794 ? -4.949 -13.857 9.082 1.00 82.62 794 ALA A C 1
ATOM 6296 O O . ALA A 1 794 ? -4.132 -14.130 8.210 1.00 82.62 794 ALA A O 1
ATOM 6297 N N . GLU A 1 795 ? -6.228 -14.214 8.974 1.00 84.62 795 GLU A N 1
ATOM 6298 C CA . GLU A 1 795 ? -6.791 -15.007 7.868 1.00 84.62 795 GLU A CA 1
ATOM 6299 C C . GLU A 1 795 ? -6.026 -16.327 7.621 1.00 84.62 795 GLU A C 1
ATOM 6301 O O . GLU A 1 795 ? -5.724 -16.678 6.486 1.00 84.62 795 GLU A O 1
ATOM 6306 N N . ASN A 1 796 ? -5.688 -17.041 8.695 1.00 86.00 796 ASN A N 1
ATOM 6307 C CA . ASN A 1 796 ? -4.994 -18.333 8.677 1.00 86.00 796 ASN A CA 1
ATOM 6308 C C . ASN A 1 796 ? -5.834 -19.380 9.455 1.00 86.00 796 ASN A C 1
ATOM 6310 O O . ASN A 1 796 ? -7.029 -19.181 9.689 1.00 86.00 796 ASN A O 1
ATOM 6314 N N . GLN A 1 797 ? -5.247 -20.518 9.835 1.00 94.25 797 GLN A N 1
ATOM 6315 C CA . GLN A 1 797 ? -5.930 -21.632 10.516 1.00 94.25 797 GLN A CA 1
ATOM 6316 C C . GLN A 1 797 ? -5.451 -21.842 11.968 1.00 94.25 797 GLN A C 1
ATOM 6318 O O . GLN A 1 797 ? -5.711 -22.887 12.570 1.00 94.25 797 GLN A O 1
ATOM 6323 N N . ILE A 1 798 ? -4.770 -20.846 12.542 1.00 96.56 798 ILE A N 1
ATOM 6324 C CA . ILE A 1 798 ? -4.054 -20.925 13.823 1.00 96.56 798 ILE A CA 1
ATOM 6325 C C . ILE A 1 798 ? -5.034 -21.109 14.989 1.00 96.56 798 ILE A C 1
ATOM 6327 O O . ILE A 1 798 ? -6.074 -20.454 15.055 1.00 96.56 798 ILE A O 1
ATOM 6331 N N . ASN A 1 799 ? -4.685 -21.976 15.939 1.00 94.31 799 ASN A N 1
ATOM 6332 C CA . ASN A 1 799 ? -5.438 -22.174 17.186 1.00 94.31 799 ASN A CA 1
ATOM 6333 C C . ASN A 1 799 ? -4.557 -22.119 18.450 1.00 94.31 799 ASN A C 1
ATOM 6335 O O . ASN A 1 799 ? -5.036 -21.689 19.497 1.00 94.31 799 ASN A O 1
ATOM 6339 N N . ASN A 1 800 ? -3.276 -22.489 18.346 1.00 96.88 800 ASN A N 1
ATOM 6340 C CA . ASN A 1 800 ? -2.315 -22.506 19.443 1.00 96.88 800 ASN A CA 1
ATOM 6341 C C . ASN A 1 800 ? -1.443 -21.244 19.417 1.00 96.88 800 ASN A C 1
ATOM 6343 O O . ASN A 1 800 ? -0.722 -21.007 18.452 1.00 96.88 800 ASN A O 1
ATOM 6347 N N . LEU A 1 801 ? -1.484 -20.454 20.493 1.00 98.31 801 LEU A N 1
ATOM 6348 C CA . LEU A 1 801 ? -0.699 -19.222 20.634 1.00 98.31 801 LEU A CA 1
ATOM 6349 C C . LEU A 1 801 ? 0.550 -19.373 21.520 1.00 98.31 801 LEU A C 1
ATOM 6351 O O . LEU A 1 801 ? 1.282 -18.402 21.691 1.00 98.31 801 LEU A O 1
ATOM 6355 N N . THR A 1 802 ? 0.824 -20.564 22.067 1.00 97.88 802 THR A N 1
ATOM 6356 C CA . THR A 1 802 ? 1.967 -20.826 22.971 1.00 97.88 802 THR A CA 1
ATOM 6357 C C . THR A 1 802 ? 3.321 -20.327 22.431 1.00 97.88 802 THR A C 1
ATOM 6359 O O . THR A 1 802 ? 4.061 -19.716 23.208 1.00 97.88 802 THR A O 1
ATOM 6362 N N . PRO A 1 803 ? 3.641 -20.461 21.124 1.00 97.94 803 PRO A N 1
ATOM 6363 C CA . PRO A 1 803 ? 4.883 -19.926 20.546 1.00 97.94 803 PRO A CA 1
ATOM 6364 C C . PRO A 1 803 ? 5.064 -18.402 20.661 1.00 97.94 803 PRO A C 1
ATOM 6366 O O . PRO A 1 803 ? 6.178 -17.907 20.527 1.00 97.94 803 PRO A O 1
ATOM 6369 N N . LEU A 1 804 ? 3.997 -17.637 20.930 1.00 98.00 804 LEU A N 1
ATOM 6370 C CA . LEU A 1 804 ? 4.060 -16.176 21.057 1.00 98.00 804 LEU A CA 1
ATOM 6371 C C . LEU A 1 804 ? 4.505 -15.695 22.449 1.00 98.00 804 LEU A C 1
ATOM 6373 O O . LEU A 1 804 ? 4.829 -14.519 22.601 1.00 98.00 804 LEU A O 1
ATOM 6377 N N . THR A 1 805 ? 4.530 -16.575 23.456 1.00 96.44 805 THR A N 1
ATOM 6378 C CA . THR A 1 805 ? 4.776 -16.231 24.876 1.00 96.44 805 THR A CA 1
ATOM 6379 C C . THR A 1 805 ? 6.051 -15.418 25.116 1.00 96.44 805 THR A C 1
ATOM 6381 O O . THR A 1 805 ? 6.048 -14.490 25.925 1.00 96.44 805 THR A O 1
ATOM 6384 N N . MET A 1 806 ? 7.131 -15.726 24.393 1.00 95.88 806 MET A N 1
ATOM 6385 C CA . MET A 1 806 ? 8.439 -15.079 24.561 1.00 95.88 806 MET A CA 1
ATOM 6386 C C . MET A 1 806 ? 8.608 -13.781 23.754 1.00 95.88 806 MET A C 1
ATOM 6388 O O . MET A 1 806 ? 9.599 -13.070 23.940 1.00 95.88 806 MET A O 1
ATOM 6392 N N . LEU A 1 807 ? 7.648 -13.418 22.895 1.00 97.19 807 LEU A N 1
ATOM 6393 C CA . LEU A 1 807 ? 7.740 -12.283 21.964 1.00 97.19 807 LEU A CA 1
ATOM 6394 C C . LEU A 1 807 ? 7.420 -10.932 22.636 1.00 97.19 807 LEU A C 1
ATOM 6396 O O . LEU A 1 807 ? 6.675 -10.097 22.127 1.00 97.19 807 LEU A O 1
ATOM 6400 N N . THR A 1 808 ? 7.996 -10.706 23.816 1.00 95.81 808 THR A N 1
ATOM 6401 C CA . THR A 1 808 ? 7.681 -9.604 24.746 1.00 95.81 808 THR A CA 1
ATOM 6402 C C . THR A 1 808 ? 7.973 -8.190 24.218 1.00 95.81 808 THR A C 1
ATOM 6404 O O . THR A 1 808 ? 7.519 -7.213 24.822 1.00 95.81 808 THR A O 1
ATOM 6407 N N . LYS A 1 809 ? 8.689 -8.066 23.089 1.00 96.19 809 LYS A N 1
ATOM 6408 C CA . LYS A 1 809 ? 8.926 -6.811 22.350 1.00 96.19 809 LYS A CA 1
ATOM 6409 C C . LYS A 1 809 ? 7.786 -6.423 21.393 1.00 96.19 809 LYS A C 1
ATOM 6411 O O . LYS A 1 809 ? 7.811 -5.303 20.869 1.00 96.19 809 LYS A O 1
ATOM 6416 N N . LEU A 1 810 ? 6.782 -7.285 21.191 1.00 95.56 810 LEU A N 1
ATOM 6417 C CA . LEU A 1 810 ? 5.642 -7.008 20.314 1.00 95.56 810 LEU A CA 1
ATOM 6418 C C . LEU A 1 810 ? 4.871 -5.754 20.749 1.00 95.56 810 LEU A C 1
ATOM 6420 O O . LEU A 1 810 ? 4.419 -5.630 21.886 1.00 95.56 810 LEU A O 1
ATOM 6424 N N . LYS A 1 811 ? 4.676 -4.847 19.789 1.00 91.75 811 LYS A N 1
ATOM 6425 C CA . LYS A 1 811 ? 3.857 -3.627 19.886 1.00 91.75 811 LYS A CA 1
ATOM 6426 C C . LYS A 1 811 ? 2.578 -3.735 19.059 1.00 91.75 811 LYS A C 1
ATOM 6428 O O . LYS A 1 811 ? 1.572 -3.120 19.413 1.00 91.75 811 LYS A O 1
ATOM 6433 N N . SER A 1 812 ? 2.602 -4.514 17.976 1.00 90.62 812 SER A N 1
ATOM 6434 C CA . SER A 1 812 ? 1.436 -4.795 17.137 1.00 90.62 812 SER A CA 1
ATOM 6435 C C . SER A 1 812 ? 1.298 -6.292 16.869 1.00 90.62 812 SER A C 1
ATOM 6437 O O . SER A 1 812 ? 2.230 -6.924 16.374 1.00 90.62 812 SER A O 1
ATOM 6439 N N . LEU A 1 813 ? 0.120 -6.841 17.172 1.00 95.50 813 LEU A N 1
ATOM 6440 C CA . LEU A 1 813 ? -0.232 -8.236 16.914 1.00 95.50 813 LEU A CA 1
ATOM 6441 C C . LEU A 1 813 ? -1.589 -8.313 16.205 1.00 95.50 813 LEU A C 1
ATOM 6443 O O . LEU A 1 813 ? -2.584 -7.759 16.682 1.00 95.50 813 LEU A O 1
ATOM 6447 N N . SER A 1 814 ? -1.636 -9.008 15.068 1.00 91.50 814 SER A N 1
ATOM 6448 C CA . SER A 1 814 ? -2.872 -9.252 14.318 1.00 91.50 814 SER A CA 1
ATOM 6449 C C . SER A 1 814 ? -3.073 -10.742 14.069 1.00 91.50 814 SER A C 1
ATOM 6451 O O . SER A 1 814 ? -2.263 -11.391 13.411 1.00 91.50 814 SER A O 1
ATOM 6453 N N . LEU A 1 815 ? -4.171 -11.265 14.607 1.00 90.38 815 LEU A N 1
ATOM 6454 C CA . LEU A 1 815 ? -4.557 -12.677 14.651 1.00 90.38 815 LEU A CA 1
ATOM 6455 C C . LEU A 1 815 ? -6.010 -12.872 14.173 1.00 90.38 815 LEU A C 1
ATOM 6457 O O . LEU A 1 815 ? -6.636 -13.898 14.448 1.00 90.38 815 LEU A O 1
ATOM 6461 N N . TRP A 1 816 ? -6.589 -11.882 13.489 1.00 87.25 816 TRP A N 1
ATOM 6462 C CA . TRP A 1 816 ? -8.008 -11.882 13.133 1.00 87.25 816 TRP A CA 1
ATOM 6463 C C . TRP A 1 816 ? -8.378 -13.001 12.140 1.00 87.25 816 TRP A C 1
ATOM 6465 O O . TRP A 1 816 ? -7.560 -13.364 11.307 1.00 87.25 816 TRP A O 1
ATOM 6475 N N . LYS A 1 817 ? -9.604 -13.551 12.207 1.00 84.69 817 LYS A N 1
ATOM 6476 C CA . LYS A 1 817 ? -10.058 -14.696 11.371 1.00 84.69 817 LYS A CA 1
ATOM 6477 C C . LYS A 1 817 ? -9.035 -15.848 11.399 1.00 84.69 817 LYS A C 1
ATOM 6479 O O . LYS A 1 817 ? -8.404 -16.177 10.402 1.00 84.69 817 LYS A O 1
ATOM 6484 N N . ASN A 1 818 ? -8.890 -16.430 12.580 1.00 84.75 818 ASN A N 1
ATOM 6485 C CA . ASN A 1 818 ? -8.211 -17.694 12.840 1.00 84.75 818 ASN A CA 1
ATOM 6486 C C . ASN A 1 818 ? -9.182 -18.605 13.630 1.00 84.75 818 ASN A C 1
ATOM 6488 O O . ASN A 1 818 ? -10.373 -18.302 13.767 1.00 84.75 818 ASN A O 1
ATOM 6492 N N . ASN A 1 819 ? -8.680 -19.715 14.172 1.00 93.38 819 ASN A N 1
ATOM 6493 C CA . ASN A 1 819 ? -9.439 -20.695 14.953 1.00 93.38 819 ASN A CA 1
ATOM 6494 C C . ASN A 1 819 ? -9.188 -20.563 16.471 1.00 93.38 819 ASN A C 1
ATOM 6496 O O . ASN A 1 819 ? -9.267 -21.542 17.215 1.00 93.38 819 ASN A O 1
ATOM 6500 N N . ILE A 1 820 ? -8.877 -19.352 16.945 1.00 97.00 820 ILE A N 1
ATOM 6501 C CA . ILE A 1 820 ? -8.441 -19.102 18.327 1.00 97.00 820 ILE A CA 1
ATOM 6502 C C . ILE A 1 820 ? -9.633 -19.143 19.288 1.00 97.00 820 ILE A C 1
ATOM 6504 O O . ILE A 1 820 ? -10.665 -18.508 19.060 1.00 97.00 820 ILE A O 1
ATOM 6508 N N . THR A 1 821 ? -9.455 -19.863 20.393 1.00 94.94 821 THR A N 1
ATOM 6509 C CA . THR A 1 821 ? -10.411 -19.978 21.511 1.00 94.94 821 THR A CA 1
ATOM 6510 C C . THR A 1 821 ? -9.830 -19.477 22.836 1.00 94.94 821 THR A C 1
ATOM 6512 O O . THR A 1 821 ? -10.568 -18.929 23.651 1.00 94.94 821 THR A O 1
ATOM 6515 N N . HIS A 1 822 ? -8.514 -19.620 23.003 1.00 95.94 822 HIS A N 1
ATOM 6516 C CA . HIS A 1 822 ? -7.737 -19.413 24.225 1.00 95.94 822 HIS A CA 1
ATOM 6517 C C . HIS A 1 822 ? -6.594 -18.422 23.943 1.00 95.94 822 HIS A C 1
ATOM 6519 O O . HIS A 1 822 ? -6.033 -18.425 22.844 1.00 95.94 822 HIS A O 1
ATOM 6525 N N . ILE A 1 823 ? -6.284 -17.535 24.894 1.00 97.94 823 ILE A N 1
ATOM 6526 C CA . ILE A 1 823 ? -5.368 -16.387 24.705 1.00 97.94 823 ILE A CA 1
ATOM 6527 C C . ILE A 1 823 ? -4.434 -16.129 25.904 1.00 97.94 823 ILE A C 1
ATOM 6529 O O . ILE A 1 823 ? -3.799 -15.083 26.007 1.00 97.94 823 ILE A O 1
ATOM 6533 N N . GLU A 1 824 ? -4.298 -17.098 26.802 1.00 97.19 824 GLU A N 1
ATOM 6534 C CA . GLU A 1 824 ? -3.431 -17.074 27.984 1.00 97.19 824 GLU A CA 1
ATOM 6535 C C . GLU A 1 824 ? -1.971 -16.775 27.601 1.00 97.19 824 GLU A C 1
ATOM 6537 O O . GLU A 1 824 ? -1.293 -15.989 28.265 1.00 97.19 824 GLU A O 1
ATOM 6542 N N . ALA A 1 825 ? -1.523 -17.325 26.468 1.00 97.25 825 ALA A N 1
ATOM 6543 C CA . ALA A 1 825 ? -0.175 -17.169 25.928 1.00 97.25 825 ALA A CA 1
ATOM 6544 C C . ALA A 1 825 ? 0.231 -15.718 25.599 1.00 97.25 825 ALA A C 1
ATOM 6546 O O . ALA A 1 825 ? 1.424 -15.426 25.560 1.00 97.25 825 ALA A O 1
ATOM 6547 N N . ILE A 1 826 ? -0.722 -14.801 25.375 1.00 96.94 826 ILE A N 1
ATOM 6548 C CA . ILE A 1 826 ? -0.420 -13.389 25.068 1.00 96.94 826 ILE A CA 1
ATOM 6549 C C . ILE A 1 826 ? -0.503 -12.457 26.289 1.00 96.94 826 ILE A C 1
ATOM 6551 O O . ILE A 1 826 ? -0.240 -11.262 26.162 1.00 96.94 826 ILE A O 1
ATOM 6555 N N . SER A 1 827 ? -0.817 -12.982 27.479 1.00 96.12 827 SER A N 1
ATOM 6556 C CA . SER A 1 827 ? -0.946 -12.189 28.718 1.00 96.12 827 SER A CA 1
ATOM 6557 C C . SER A 1 827 ? 0.336 -11.451 29.130 1.00 96.12 827 SER A C 1
ATOM 6559 O O . SER A 1 827 ? 0.271 -10.362 29.700 1.00 96.12 827 SER A O 1
ATOM 6561 N N . GLY A 1 828 ? 1.507 -12.008 28.801 1.00 94.50 828 GLY A N 1
ATOM 6562 C CA . GLY A 1 828 ? 2.817 -11.409 29.076 1.00 94.50 828 GLY A CA 1
ATOM 6563 C C . GLY A 1 828 ? 3.243 -10.292 28.112 1.00 94.50 828 GLY A C 1
ATOM 6564 O O . GLY A 1 828 ? 4.253 -9.630 28.358 1.00 94.50 828 GLY A O 1
ATOM 6565 N N . LEU A 1 829 ? 2.498 -10.041 27.027 1.00 96.81 829 LEU A N 1
ATOM 6566 C CA . LEU A 1 829 ? 2.890 -9.122 25.945 1.00 96.81 829 LEU A CA 1
ATOM 6567 C C . LEU A 1 829 ? 2.626 -7.638 26.281 1.00 96.81 829 LEU A C 1
ATOM 6569 O O . LEU A 1 829 ? 2.050 -6.882 25.502 1.00 96.81 829 LEU A O 1
ATOM 6573 N N . SER A 1 830 ? 3.096 -7.198 27.450 1.00 93.88 830 SER A N 1
ATOM 6574 C CA . SER A 1 830 ? 2.884 -5.870 28.060 1.00 93.88 830 SER A CA 1
ATOM 6575 C C . SER A 1 830 ? 3.424 -4.656 27.273 1.00 93.88 830 SER A C 1
ATOM 6577 O O . SER A 1 830 ? 3.328 -3.513 27.738 1.00 93.88 830 SER A O 1
ATOM 6579 N N . HIS A 1 831 ? 4.008 -4.868 26.090 1.00 95.19 831 HIS A N 1
ATOM 6580 C CA . HIS A 1 831 ? 4.397 -3.823 25.138 1.00 95.19 831 HIS A CA 1
ATOM 6581 C C . HIS A 1 831 ? 3.374 -3.583 24.021 1.00 95.19 831 HIS A C 1
ATOM 6583 O O . HIS A 1 831 ? 3.538 -2.617 23.275 1.00 95.19 831 HIS A O 1
ATOM 6589 N N . LEU A 1 832 ? 2.307 -4.388 23.935 1.00 95.19 832 LEU A N 1
ATOM 6590 C CA . LEU A 1 832 ? 1.275 -4.239 22.913 1.00 95.19 832 LEU A CA 1
ATOM 6591 C C . LEU A 1 832 ? 0.554 -2.887 23.009 1.00 95.19 832 LEU A C 1
ATOM 6593 O O . LEU A 1 832 ? -0.016 -2.518 24.034 1.00 95.19 832 LEU A O 1
ATOM 6597 N N . GLU A 1 833 ? 0.540 -2.179 21.882 1.00 92.00 833 GLU A N 1
ATOM 6598 C CA . GLU A 1 833 ? -0.212 -0.943 21.650 1.00 92.00 833 GLU A CA 1
ATOM 6599 C C . GLU A 1 833 ? -1.397 -1.180 20.696 1.00 92.00 833 GLU A C 1
ATOM 6601 O O . GLU A 1 833 ? -2.392 -0.449 20.739 1.00 92.00 833 GLU A O 1
ATOM 6606 N N . VAL A 1 834 ? -1.301 -2.199 19.832 1.00 89.44 834 VAL A N 1
ATOM 6607 C CA . VAL A 1 834 ? -2.315 -2.574 18.836 1.00 89.44 834 VAL A CA 1
ATOM 6608 C C . VAL A 1 834 ? -2.535 -4.086 18.859 1.00 89.44 834 VAL A C 1
ATOM 6610 O O . VAL A 1 834 ? -1.602 -4.847 18.599 1.00 89.44 834 VAL A O 1
ATOM 6613 N N . LEU A 1 835 ? -3.774 -4.516 19.104 1.00 95.62 835 LEU A N 1
ATOM 6614 C CA . LEU A 1 835 ? -4.167 -5.926 19.120 1.00 95.62 835 LEU A CA 1
ATOM 6615 C C . LEU A 1 835 ? -5.466 -6.142 18.331 1.00 95.62 835 LEU A C 1
ATOM 6617 O O . LEU A 1 835 ? -6.485 -5.511 18.620 1.00 95.62 835 LEU A O 1
ATOM 6621 N N . ASP A 1 836 ? -5.438 -7.052 17.354 1.00 91.56 836 ASP A N 1
ATOM 6622 C CA . ASP A 1 836 ? -6.635 -7.517 16.640 1.00 91.56 836 ASP A CA 1
ATOM 6623 C C . ASP A 1 836 ? -6.789 -9.040 16.753 1.00 91.56 836 ASP A C 1
ATOM 6625 O O . ASP A 1 836 ? -6.042 -9.810 16.151 1.00 91.56 836 ASP A O 1
ATOM 6629 N N . LEU A 1 837 ? -7.790 -9.453 17.528 1.00 92.69 837 LEU A N 1
ATOM 6630 C CA . LEU A 1 837 ? -8.216 -10.835 17.769 1.00 92.69 837 LEU A CA 1
ATOM 6631 C C . LEU A 1 837 ? -9.616 -11.096 17.185 1.00 92.69 837 LEU A C 1
ATOM 6633 O O . LEU A 1 837 ? -10.281 -12.081 17.517 1.00 92.69 837 LEU A O 1
ATOM 6637 N N . SER A 1 838 ? -10.109 -10.206 16.329 1.00 84.19 838 SER A N 1
ATOM 6638 C CA . SER A 1 838 ? -11.488 -10.231 15.848 1.00 84.19 838 SER A CA 1
ATOM 6639 C C . SER A 1 838 ? -11.782 -11.439 14.955 1.00 84.19 838 SER A C 1
ATOM 6641 O O . SER A 1 838 ? -10.918 -11.936 14.235 1.00 84.19 838 SER A O 1
ATOM 6643 N N . ARG A 1 839 ? -13.052 -11.839 14.874 1.00 84.81 839 ARG A N 1
ATOM 6644 C CA . ARG A 1 839 ? -13.558 -12.872 13.957 1.00 84.81 839 ARG A CA 1
ATOM 6645 C C . ARG A 1 839 ? -13.020 -14.285 14.281 1.00 84.81 839 ARG A C 1
ATOM 6647 O O . ARG A 1 839 ? -12.972 -15.112 13.376 1.00 84.81 839 ARG A O 1
ATOM 6654 N N . ASN A 1 840 ? -12.634 -14.522 15.540 1.00 87.44 840 ASN A N 1
ATOM 6655 C CA . ASN A 1 840 ? -12.196 -15.800 16.125 1.00 87.44 840 ASN A CA 1
ATOM 6656 C C . ASN A 1 840 ? -13.352 -16.452 16.929 1.00 87.44 840 ASN A C 1
ATOM 6658 O O . ASN A 1 840 ? -14.528 -16.213 16.647 1.00 87.44 840 ASN A O 1
ATOM 6662 N N . GLN A 1 841 ? -13.043 -17.301 17.917 1.00 94.69 841 GLN A N 1
ATOM 6663 C CA . GLN A 1 841 ? -14.009 -17.993 18.779 1.00 94.69 841 GLN A CA 1
ATOM 6664 C C . GLN A 1 841 ? -13.795 -17.723 20.282 1.00 94.69 841 GLN A C 1
ATOM 6666 O O . GLN A 1 841 ? -14.220 -18.526 21.114 1.00 94.69 841 GLN A O 1
ATOM 6671 N N . ILE A 1 842 ? -13.147 -16.608 20.626 1.00 97.00 842 ILE A N 1
ATOM 6672 C CA . ILE A 1 842 ? -12.732 -16.265 21.995 1.00 97.00 842 ILE A CA 1
ATOM 6673 C C . ILE A 1 842 ? -13.955 -15.938 22.861 1.00 97.00 842 ILE A C 1
ATOM 6675 O O . ILE A 1 842 ? -14.853 -15.219 22.423 1.00 97.00 842 ILE A O 1
ATOM 6679 N N . GLN A 1 843 ? -13.974 -16.436 24.097 1.00 94.94 843 GLN A N 1
ATOM 6680 C CA . GLN A 1 843 ? -14.993 -16.105 25.103 1.00 94.94 843 GLN A CA 1
ATOM 6681 C C . GLN A 1 843 ? -14.384 -15.378 26.308 1.00 94.94 843 GLN A C 1
ATOM 6683 O O . GLN A 1 843 ? -14.895 -14.339 26.718 1.00 94.94 843 GLN A O 1
ATOM 6688 N N . ASN A 1 844 ? -13.287 -15.910 26.851 1.00 95.25 844 ASN A N 1
ATOM 6689 C CA . ASN A 1 844 ? -12.574 -15.333 27.985 1.00 95.25 844 ASN A CA 1
ATOM 6690 C C . ASN A 1 844 ? -11.541 -14.295 27.515 1.00 95.25 844 ASN A C 1
ATOM 6692 O O . ASN A 1 844 ? -10.691 -14.614 26.684 1.00 95.25 844 ASN A O 1
ATOM 6696 N N . ILE A 1 845 ? -11.588 -13.079 28.072 1.00 97.75 845 ILE A N 1
ATOM 6697 C CA . ILE A 1 845 ? -10.580 -12.031 27.835 1.00 97.75 845 ILE A CA 1
ATOM 6698 C C . ILE A 1 845 ? -9.807 -11.590 29.088 1.00 97.75 845 ILE A C 1
ATOM 6700 O O . ILE A 1 845 ? -9.040 -10.632 29.014 1.00 97.75 845 ILE A O 1
ATOM 6704 N N . ILE A 1 846 ? -9.930 -12.314 30.209 1.00 96.62 846 ILE A N 1
ATOM 6705 C CA . ILE A 1 846 ? -9.133 -12.093 31.434 1.00 96.62 846 ILE A CA 1
ATOM 6706 C C . ILE A 1 846 ? -7.619 -12.004 31.150 1.00 96.62 846 ILE A C 1
ATOM 6708 O O . ILE A 1 846 ? -6.988 -11.095 31.691 1.00 96.62 846 ILE A O 1
ATOM 6712 N N . PRO A 1 847 ? -7.018 -12.820 30.252 1.00 97.12 847 PRO A N 1
ATOM 6713 C CA . PRO A 1 847 ? -5.599 -12.692 29.907 1.00 97.12 847 PRO A CA 1
ATOM 6714 C C . PRO A 1 847 ? -5.163 -11.315 29.376 1.00 97.12 847 PRO A C 1
ATOM 6716 O O . PRO A 1 847 ? -3.970 -11.027 29.377 1.00 97.12 847 PRO A O 1
ATOM 6719 N N . LEU A 1 848 ? -6.089 -10.454 28.932 1.00 97.06 848 LEU A N 1
ATOM 6720 C CA . LEU A 1 848 ? -5.764 -9.112 28.439 1.00 97.06 848 LEU A CA 1
ATOM 6721 C C . LEU A 1 848 ? -5.591 -8.063 29.555 1.00 97.06 848 LEU A C 1
ATOM 6723 O O . LEU A 1 848 ? -5.074 -6.986 29.264 1.00 97.06 848 LEU A O 1
ATOM 6727 N N . ALA A 1 849 ? -5.981 -8.343 30.806 1.00 94.50 849 ALA A N 1
ATOM 6728 C CA . ALA A 1 849 ? -6.076 -7.343 31.886 1.00 94.50 849 ALA A CA 1
ATOM 6729 C C . ALA A 1 849 ? -4.780 -6.542 32.149 1.00 94.50 849 ALA A C 1
ATOM 6731 O O . ALA A 1 849 ? -4.834 -5.381 32.556 1.00 94.50 849 ALA A O 1
ATOM 6732 N N . ASN A 1 850 ? -3.613 -7.138 31.875 1.00 92.50 850 ASN A N 1
ATOM 6733 C CA . ASN A 1 850 ? -2.298 -6.519 32.082 1.00 92.50 850 ASN A CA 1
ATOM 6734 C C . ASN A 1 850 ? -1.774 -5.729 30.864 1.00 92.50 850 ASN A C 1
ATOM 6736 O O . ASN A 1 850 ? -0.707 -5.114 30.937 1.00 92.50 850 ASN A O 1
ATOM 6740 N N . LEU A 1 851 ? -2.499 -5.702 29.740 1.00 96.06 851 LEU A N 1
ATOM 6741 C CA . LEU A 1 851 ? -2.079 -5.042 28.496 1.00 96.06 851 LEU A CA 1
ATOM 6742 C C . LEU A 1 851 ? -2.410 -3.535 28.492 1.00 96.06 851 LEU A C 1
ATOM 6744 O O . LEU A 1 851 ? -2.949 -2.984 27.533 1.00 96.06 851 LEU A O 1
ATOM 6748 N N . THR A 1 852 ? -2.051 -2.836 29.569 1.00 94.62 852 THR A N 1
ATOM 6749 C CA . THR A 1 852 ? -2.428 -1.432 29.848 1.00 94.62 852 THR A CA 1
ATOM 6750 C C . THR A 1 852 ? -1.835 -0.392 28.883 1.00 94.62 852 THR A C 1
ATOM 6752 O O . THR A 1 852 ? -2.211 0.781 28.917 1.00 94.62 852 THR A O 1
ATOM 6755 N N . LYS A 1 853 ? -0.916 -0.796 27.991 1.00 95.19 853 LYS A N 1
ATOM 6756 C CA . LYS A 1 853 ? -0.381 0.048 26.905 1.00 95.19 853 LYS A CA 1
ATOM 6757 C C . LYS A 1 853 ? -1.248 0.047 25.636 1.00 95.19 853 LYS A C 1
ATOM 6759 O O . LYS A 1 853 ? -0.965 0.840 24.735 1.00 95.19 853 LYS A O 1
ATOM 6764 N N . LEU A 1 854 ? -2.296 -0.782 25.562 1.00 95.06 854 LEU A N 1
ATOM 6765 C CA . LEU A 1 854 ? -3.176 -0.858 24.396 1.00 95.06 854 LEU A CA 1
ATOM 6766 C C . LEU A 1 854 ? -3.843 0.489 24.087 1.00 95.06 854 LEU A C 1
ATOM 6768 O O . LEU A 1 854 ? -4.470 1.115 24.939 1.00 95.06 854 LEU A O 1
ATOM 6772 N N . ARG A 1 855 ? -3.734 0.897 22.820 1.00 92.69 855 ARG A N 1
ATOM 6773 C CA . ARG A 1 855 ? -4.403 2.068 22.236 1.00 92.69 855 ARG A CA 1
ATOM 6774 C C . ARG A 1 855 ? -5.474 1.686 21.224 1.00 92.69 855 ARG A C 1
ATOM 6776 O O . ARG A 1 855 ? -6.453 2.414 21.071 1.00 92.69 855 ARG A O 1
ATOM 6783 N N . LYS A 1 856 ? -5.279 0.572 20.511 1.00 91.44 856 LYS A N 1
ATOM 6784 C CA . LYS A 1 856 ? -6.243 0.028 19.547 1.00 91.44 856 LYS A CA 1
ATOM 6785 C C . LYS A 1 856 ? -6.503 -1.440 19.871 1.00 91.44 856 LYS A C 1
ATOM 6787 O O . LYS A 1 856 ? -5.591 -2.257 19.745 1.00 91.44 856 LYS A O 1
ATOM 6792 N N . LEU A 1 857 ? -7.734 -1.766 20.256 1.00 96.31 857 LEU A N 1
ATOM 6793 C CA . LEU A 1 857 ? -8.151 -3.133 20.573 1.00 96.31 857 LEU A CA 1
ATOM 6794 C C . LEU A 1 857 ? -9.351 -3.533 19.715 1.00 96.31 857 LEU A C 1
ATOM 6796 O O . LEU A 1 857 ? -10.375 -2.847 19.687 1.00 96.31 857 LEU A O 1
ATOM 6800 N N . ARG A 1 858 ? -9.229 -4.657 19.005 1.00 88.69 858 ARG A N 1
ATOM 6801 C CA . ARG A 1 858 ? -10.298 -5.209 18.169 1.00 88.69 858 ARG A CA 1
ATOM 6802 C C . ARG A 1 858 ? -10.556 -6.664 18.551 1.00 88.69 858 ARG A C 1
ATOM 6804 O O . ARG A 1 858 ? -9.682 -7.520 18.447 1.00 88.69 858 ARG A O 1
ATOM 6811 N N . LEU A 1 859 ? -11.775 -6.908 19.016 1.00 92.81 859 LEU A N 1
ATOM 6812 C CA . LEU A 1 859 ? -12.286 -8.170 19.556 1.00 92.81 859 LEU A CA 1
ATOM 6813 C C . LEU A 1 859 ? -13.625 -8.556 18.901 1.00 92.81 859 LEU A C 1
ATOM 6815 O O . LEU A 1 859 ? -14.354 -9.416 19.396 1.00 92.81 859 LEU A O 1
ATOM 6819 N N . HIS A 1 860 ? -13.974 -7.913 17.790 1.00 89.06 860 HIS A N 1
ATOM 6820 C CA . HIS A 1 860 ? -15.301 -7.990 17.191 1.00 89.06 860 HIS A CA 1
ATOM 6821 C C . HIS A 1 860 ? -15.580 -9.379 16.596 1.00 89.06 860 HIS A C 1
ATOM 6823 O O . HIS A 1 860 ? -14.663 -10.047 16.131 1.00 89.06 860 HIS A O 1
ATOM 6829 N N . SER A 1 861 ? -16.838 -9.820 16.530 1.00 88.12 861 SER A N 1
ATOM 6830 C CA . SER A 1 861 ? -17.216 -11.155 16.037 1.00 88.12 861 SER A CA 1
ATOM 6831 C C . SER A 1 861 ? -16.529 -12.312 16.782 1.00 88.12 861 SER A C 1
ATOM 6833 O O . SER A 1 861 ? -15.931 -13.174 16.139 1.00 88.12 861 SER A O 1
ATOM 6835 N N . ASN A 1 862 ? -16.607 -12.315 18.111 1.00 88.25 862 ASN A N 1
ATOM 6836 C CA . ASN A 1 862 ? -16.169 -13.407 18.985 1.00 88.25 862 ASN A CA 1
ATOM 6837 C C . ASN A 1 862 ? -17.386 -13.929 19.793 1.00 88.25 862 ASN A C 1
ATOM 6839 O O . ASN A 1 862 ? -18.528 -13.824 19.340 1.00 88.25 862 ASN A O 1
ATOM 6843 N N . LYS A 1 863 ? -17.165 -14.548 20.959 1.00 96.00 863 LYS A N 1
ATOM 6844 C CA . LYS A 1 863 ? -18.198 -15.076 21.871 1.00 96.00 863 LYS A CA 1
ATOM 6845 C C . LYS A 1 863 ? -18.131 -14.403 23.256 1.00 96.00 863 LYS A C 1
ATOM 6847 O O . LYS A 1 863 ? -18.480 -15.023 24.256 1.00 96.00 863 LYS A O 1
ATOM 6852 N N . ILE A 1 864 ? -17.640 -13.164 23.323 1.00 97.38 864 ILE A N 1
ATOM 6853 C CA .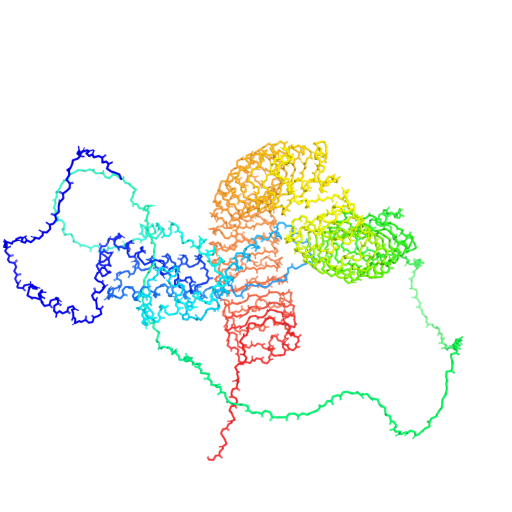 ILE A 1 864 ? -17.338 -12.460 24.581 1.00 97.38 864 ILE A CA 1
ATOM 6854 C C . ILE A 1 864 ? -18.631 -11.999 25.265 1.00 97.38 864 ILE A C 1
ATOM 6856 O O . ILE A 1 864 ? -19.523 -11.466 24.603 1.00 97.38 864 ILE A O 1
ATOM 6860 N N . THR A 1 865 ? -18.707 -12.178 26.585 1.00 94.75 865 THR A N 1
ATOM 6861 C CA . THR A 1 865 ? -19.821 -11.731 27.444 1.00 94.75 865 THR A CA 1
ATOM 6862 C C . THR A 1 865 ? -19.367 -10.734 28.514 1.00 94.75 865 THR A C 1
ATOM 6864 O O . THR A 1 865 ? -19.987 -9.683 28.647 1.00 94.75 865 THR A O 1
ATOM 6867 N N . ASN A 1 866 ? -18.284 -11.038 29.243 1.00 94.69 866 ASN A N 1
ATOM 6868 C CA . ASN A 1 866 ? -17.672 -10.156 30.245 1.00 94.69 866 ASN A CA 1
ATOM 6869 C C . ASN A 1 866 ? -16.532 -9.324 29.621 1.00 94.69 866 ASN A C 1
ATOM 6871 O O . ASN A 1 866 ? -15.707 -9.863 28.879 1.00 94.69 866 ASN A O 1
ATOM 6875 N N . ILE A 1 867 ? -16.484 -8.026 29.943 1.00 97.94 867 ILE A N 1
ATOM 6876 C CA . ILE A 1 867 ? -15.442 -7.077 29.524 1.00 97.94 867 ILE A CA 1
ATOM 6877 C C . ILE A 1 867 ? -14.772 -6.305 30.681 1.00 97.94 867 ILE A C 1
ATOM 6879 O O . ILE A 1 867 ? -14.019 -5.372 30.421 1.00 97.94 867 ILE A O 1
ATOM 6883 N N . GLU A 1 868 ? -14.966 -6.730 31.932 1.00 96.81 868 GLU A N 1
ATOM 6884 C CA . GLU A 1 868 ? -14.240 -6.286 33.143 1.00 96.81 868 GLU A CA 1
ATOM 6885 C C . GLU A 1 868 ? -12.713 -6.095 32.932 1.00 96.81 868 GLU A C 1
ATOM 6887 O O . GLU A 1 868 ? -12.188 -5.050 33.318 1.00 96.81 868 GLU A O 1
ATOM 6892 N N . PRO A 1 869 ? -11.974 -6.970 32.205 1.00 96.12 869 PRO A N 1
ATOM 6893 C CA . PRO A 1 869 ? -10.544 -6.763 31.928 1.00 96.12 869 PRO A CA 1
ATOM 6894 C C . PRO A 1 869 ? -10.183 -5.484 31.152 1.00 96.12 869 PRO A C 1
ATOM 6896 O O . PRO A 1 869 ? -8.999 -5.179 31.017 1.00 96.12 869 PRO A O 1
ATOM 6899 N N . LEU A 1 870 ? -11.161 -4.753 30.603 1.00 97.00 870 LEU A N 1
ATOM 6900 C CA . LEU A 1 870 ? -10.943 -3.476 29.914 1.00 97.00 870 LEU A CA 1
ATOM 6901 C C . LEU A 1 870 ? -10.862 -2.275 30.873 1.00 97.00 870 LEU A C 1
ATOM 6903 O O . LEU A 1 870 ? -10.428 -1.201 30.446 1.00 97.00 870 LEU A O 1
ATOM 6907 N N . GLU A 1 871 ? -11.226 -2.428 32.151 1.00 95.00 871 GLU A N 1
ATOM 6908 C CA . GLU A 1 871 ? -11.196 -1.342 33.143 1.00 95.00 871 GLU A CA 1
ATOM 6909 C C . GLU A 1 871 ? -9.807 -0.708 33.262 1.00 95.00 871 GLU A C 1
ATOM 6911 O O . GLU A 1 871 ? -9.679 0.520 33.203 1.00 95.00 871 GLU A O 1
ATOM 6916 N N . SER A 1 872 ? -8.765 -1.545 33.310 1.00 92.12 872 SER A N 1
ATOM 6917 C CA . SER A 1 872 ? -7.354 -1.151 33.422 1.00 92.12 872 SER A CA 1
ATOM 6918 C C . SER A 1 872 ? -6.790 -0.451 32.174 1.00 92.12 872 SER A C 1
ATOM 6920 O O . SER A 1 872 ? -5.729 0.177 32.237 1.00 92.12 872 SER A O 1
ATOM 6922 N N . MET A 1 873 ? -7.467 -0.541 31.024 1.00 93.69 873 MET A N 1
ATOM 6923 C CA . MET A 1 873 ? -6.949 -0.097 29.723 1.00 93.69 873 MET A CA 1
ATOM 6924 C C . MET A 1 873 ? -7.219 1.393 29.459 1.00 93.69 873 MET A C 1
ATOM 6926 O O . MET A 1 873 ? -7.877 1.777 28.491 1.00 93.69 873 MET A O 1
ATOM 6930 N N . THR A 1 874 ? -6.693 2.264 30.319 1.00 90.06 874 THR A N 1
ATOM 6931 C CA . THR A 1 874 ? -6.935 3.723 30.283 1.00 90.06 874 THR A CA 1
ATOM 6932 C C . THR A 1 874 ? -6.389 4.444 29.043 1.00 90.06 874 THR A C 1
ATOM 6934 O O . THR A 1 874 ? -6.741 5.594 28.802 1.00 90.06 874 THR A O 1
ATOM 6937 N N . LYS A 1 875 ? -5.549 3.787 28.229 1.00 92.88 875 LYS A N 1
ATOM 6938 C CA . LYS A 1 875 ? -4.923 4.360 27.019 1.00 92.88 875 LYS A CA 1
ATOM 6939 C C . LYS A 1 875 ? -5.664 4.065 25.708 1.00 92.88 875 LYS A C 1
ATOM 6941 O O . LYS A 1 875 ? -5.158 4.428 24.642 1.00 92.88 875 LYS A O 1
ATOM 6946 N N . LEU A 1 876 ? -6.833 3.421 25.764 1.00 94.50 876 LEU A N 1
ATOM 6947 C CA . LEU A 1 876 ? -7.625 3.093 24.577 1.00 94.50 876 LEU A CA 1
ATOM 6948 C C . LEU A 1 876 ? -8.132 4.346 23.848 1.00 94.50 876 LEU A C 1
ATOM 6950 O O . LEU A 1 876 ? -8.676 5.266 24.447 1.00 94.50 876 LEU A O 1
ATOM 6954 N N . VAL A 1 877 ? -7.973 4.332 22.523 1.00 92.94 877 VAL A N 1
ATOM 6955 C CA . VAL A 1 877 ? -8.405 5.382 21.583 1.00 92.94 877 VAL A CA 1
ATOM 6956 C C . VAL A 1 877 ? -9.331 4.810 20.500 1.00 92.94 877 VAL A C 1
ATOM 6958 O O . VAL A 1 877 ? -10.239 5.501 20.036 1.00 92.94 877 VAL A O 1
ATOM 6961 N N . GLU A 1 878 ? -9.137 3.540 20.126 1.00 91.19 878 GLU A N 1
ATOM 6962 C CA . GLU A 1 878 ? -10.038 2.759 19.268 1.00 91.19 878 GLU A CA 1
ATOM 6963 C C . GLU A 1 878 ? -10.410 1.434 19.952 1.00 91.19 878 GLU A C 1
ATOM 6965 O O . GLU A 1 878 ? -9.519 0.645 20.288 1.00 91.19 878 GLU A O 1
ATOM 6970 N N . LEU A 1 879 ? -11.709 1.146 20.090 1.00 96.88 879 LEU A N 1
ATOM 6971 C CA . LEU A 1 879 ? -12.202 -0.094 20.704 1.00 96.88 879 LEU A CA 1
ATOM 6972 C C . LEU A 1 879 ? -13.340 -0.724 19.890 1.00 96.88 879 LEU A C 1
ATOM 6974 O O . LEU A 1 879 ? -14.425 -0.153 19.778 1.00 96.88 879 LEU A O 1
ATOM 6978 N N . ASN A 1 880 ? -13.107 -1.920 19.334 1.00 95.88 880 ASN A N 1
ATOM 6979 C CA . ASN A 1 880 ? -14.100 -2.665 18.550 1.00 95.88 880 ASN A CA 1
ATOM 6980 C C . ASN A 1 880 ? -14.528 -3.959 19.252 1.00 95.88 880 ASN A C 1
ATOM 6982 O O . ASN A 1 880 ? -13.769 -4.928 19.300 1.00 95.88 880 ASN A O 1
ATOM 6986 N N . LEU A 1 881 ? -15.765 -3.972 19.744 1.00 95.88 881 LEU A N 1
ATOM 6987 C CA . LEU A 1 881 ? -16.411 -5.063 20.477 1.00 95.88 881 LEU A CA 1
ATOM 6988 C C . LEU A 1 881 ? -17.669 -5.593 19.759 1.00 95.88 881 LEU A C 1
ATOM 6990 O O . LEU A 1 881 ? -18.380 -6.436 20.306 1.00 95.88 881 LEU A O 1
ATOM 6994 N N . GLY A 1 882 ? -17.966 -5.129 18.541 1.00 90.31 882 GLY A N 1
ATOM 6995 C CA . GLY A 1 882 ? -19.210 -5.471 17.849 1.00 90.31 882 GLY A CA 1
ATOM 6996 C C . GLY A 1 882 ? -19.340 -6.955 17.467 1.00 90.31 882 GLY A C 1
ATOM 6997 O O . GLY A 1 882 ? -18.355 -7.624 17.167 1.00 90.31 882 GLY A O 1
ATOM 6998 N N . GLY A 1 883 ? -20.552 -7.503 17.453 1.00 87.62 883 GLY A N 1
ATOM 6999 C CA . GLY A 1 883 ? -20.814 -8.908 17.139 1.00 87.62 883 GLY A CA 1
ATOM 7000 C C . GLY A 1 883 ? -20.354 -9.859 18.244 1.00 87.62 883 GLY A C 1
ATOM 7001 O O . GLY A 1 883 ? -19.732 -10.872 17.936 1.00 87.62 883 GLY A O 1
ATOM 7002 N N . ASN A 1 884 ? -20.612 -9.513 19.502 1.00 91.06 884 ASN A N 1
ATOM 7003 C CA . ASN A 1 884 ? -20.351 -10.346 20.677 1.00 91.06 884 ASN A CA 1
ATOM 7004 C C . ASN A 1 884 ? -21.676 -10.591 21.435 1.00 91.06 884 ASN A C 1
ATOM 7006 O O . ASN A 1 884 ? -22.757 -10.541 20.846 1.00 91.06 884 ASN A O 1
ATOM 7010 N N . GLN A 1 885 ? -21.608 -10.938 22.720 1.00 95.44 885 GLN A N 1
ATOM 7011 C CA . GLN A 1 885 ? -22.758 -11.218 23.587 1.00 95.44 885 GLN A CA 1
ATOM 7012 C C . GLN A 1 885 ? -22.731 -10.320 24.838 1.00 9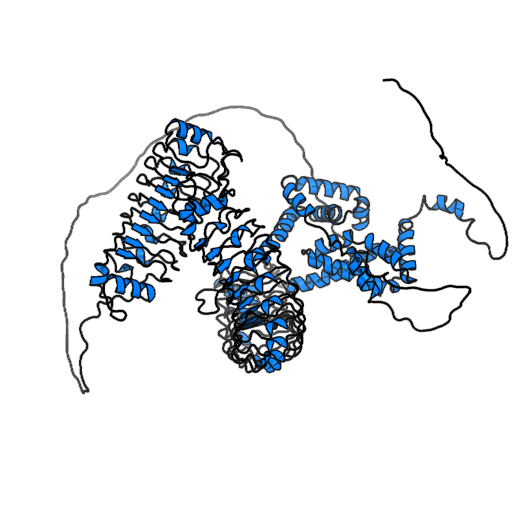5.44 885 GLN A C 1
ATOM 7014 O O . GLN A 1 885 ? -23.133 -10.734 25.923 1.00 95.44 885 GLN A O 1
ATOM 7019 N N . ILE A 1 886 ? -22.224 -9.094 24.686 1.00 97.81 886 ILE A N 1
ATOM 7020 C CA . ILE A 1 886 ? -22.029 -8.136 25.781 1.00 97.81 886 ILE A CA 1
ATOM 7021 C C . ILE A 1 886 ? -23.375 -7.505 26.155 1.00 97.81 886 ILE A C 1
ATOM 7023 O O . ILE A 1 886 ? -24.126 -7.084 25.273 1.00 97.81 886 ILE A O 1
ATOM 7027 N N . MET A 1 887 ? -23.672 -7.434 27.453 1.00 96.25 887 MET A N 1
ATOM 7028 C CA . MET A 1 887 ? -24.854 -6.748 28.000 1.00 96.25 887 MET A CA 1
ATOM 7029 C C . MET A 1 887 ? -24.467 -5.475 28.752 1.00 96.25 887 MET A C 1
ATOM 7031 O O . MET A 1 887 ? -25.074 -4.431 28.529 1.00 96.25 887 MET A O 1
ATOM 7035 N N . ASP A 1 888 ? -23.455 -5.573 29.617 1.00 96.81 888 ASP A N 1
ATOM 7036 C CA . ASP A 1 888 ? -22.942 -4.463 30.414 1.00 96.81 888 ASP A CA 1
ATOM 7037 C C . ASP A 1 888 ? -21.711 -3.825 29.754 1.00 96.81 888 ASP A C 1
ATOM 7039 O O . ASP A 1 888 ? -20.829 -4.519 29.244 1.00 96.81 888 ASP A O 1
ATOM 7043 N N . ILE A 1 889 ? -21.669 -2.493 29.774 1.00 97.75 889 ILE A N 1
ATOM 7044 C CA . ILE A 1 889 ? -20.544 -1.676 29.308 1.00 97.75 889 ILE A CA 1
ATOM 7045 C C . ILE A 1 889 ? -19.974 -0.763 30.405 1.00 97.75 889 ILE A C 1
ATOM 7047 O O . ILE A 1 889 ? -19.122 0.076 30.113 1.00 97.75 889 ILE A O 1
ATOM 7051 N N . SER A 1 890 ? -20.369 -0.950 31.669 1.00 97.00 890 SER A N 1
ATOM 7052 C CA . SER A 1 890 ? -19.759 -0.267 32.815 1.00 97.00 890 SER A CA 1
ATOM 7053 C C . SER A 1 890 ? -18.217 -0.381 32.882 1.00 97.00 890 SER A C 1
ATOM 7055 O O . SER A 1 890 ? -17.591 0.644 33.169 1.00 97.00 890 SER A O 1
ATOM 7057 N N . PRO A 1 891 ? -17.555 -1.490 32.461 1.00 97.56 891 PRO A N 1
ATOM 7058 C CA . PRO A 1 891 ? -16.084 -1.590 32.441 1.00 97.56 891 PRO A CA 1
ATOM 7059 C C . PRO A 1 891 ? -15.358 -0.587 31.521 1.00 97.56 891 PRO A C 1
ATOM 7061 O O . PRO A 1 891 ? -14.163 -0.308 31.683 1.00 97.56 891 PRO A O 1
ATOM 7064 N N . ILE A 1 892 ? -16.062 -0.027 30.529 1.00 96.56 892 ILE A N 1
ATOM 7065 C CA . ILE A 1 892 ? -15.521 1.002 29.621 1.00 96.56 892 ILE A CA 1
ATOM 7066 C C . ILE A 1 892 ? -15.937 2.428 30.014 1.00 96.56 892 ILE A C 1
ATOM 7068 O O . ILE A 1 892 ? -15.701 3.364 29.251 1.00 96.56 892 ILE A O 1
ATOM 7072 N N . SER A 1 893 ? -16.476 2.606 31.224 1.00 94.56 893 SER A N 1
ATOM 7073 C CA . SER A 1 893 ? -16.640 3.921 31.845 1.00 94.56 893 SER A CA 1
ATOM 7074 C C . SER A 1 893 ? -15.289 4.619 32.067 1.00 94.56 893 SER A C 1
ATOM 7076 O O . SER A 1 893 ? -14.238 3.976 32.209 1.00 94.56 893 SER A O 1
ATOM 7078 N N . GLY A 1 894 ? -15.304 5.955 32.025 1.00 91.12 894 GLY A N 1
ATOM 7079 C CA . GLY A 1 894 ? -14.118 6.814 32.161 1.00 91.12 894 GLY A CA 1
ATOM 7080 C C . GLY A 1 894 ? -13.058 6.642 31.063 1.00 91.12 894 GLY A C 1
ATOM 7081 O O . GLY A 1 894 ? -11.901 7.023 31.247 1.00 91.12 894 GLY A O 1
ATOM 7082 N N . LYS A 1 895 ? -13.394 6.022 29.921 1.00 94.44 895 LYS A N 1
ATOM 7083 C CA . LYS A 1 895 ? -12.488 5.864 28.766 1.00 94.44 895 LYS A CA 1
ATOM 7084 C C . LYS A 1 895 ? -12.570 7.080 27.834 1.00 94.44 895 LYS A C 1
ATOM 7086 O O . LYS A 1 895 ? -12.763 6.954 26.626 1.00 94.44 895 LYS A O 1
ATOM 7091 N N . ASP A 1 896 ? -12.385 8.267 28.404 1.00 91.62 896 ASP A N 1
ATOM 7092 C CA . ASP A 1 896 ? -12.709 9.560 27.777 1.00 91.62 896 ASP A CA 1
ATOM 7093 C C . ASP A 1 896 ? -11.833 9.903 26.552 1.00 91.62 896 ASP A C 1
ATOM 7095 O O . ASP A 1 896 ? -12.160 10.785 25.761 1.00 91.62 896 ASP A O 1
ATOM 7099 N N . GLN A 1 897 ? -10.725 9.176 26.368 1.00 93.00 897 GLN A N 1
ATOM 7100 C CA . GLN A 1 897 ? -9.813 9.278 25.221 1.00 93.00 897 GLN A CA 1
ATOM 7101 C C . GLN A 1 897 ? -10.280 8.492 23.976 1.00 93.00 897 GLN A C 1
ATOM 7103 O O . GLN A 1 897 ? -9.605 8.519 22.941 1.00 93.00 897 GLN A O 1
ATOM 7108 N N . LEU A 1 898 ? -11.413 7.783 24.047 1.00 95.19 898 LEU A N 1
ATOM 7109 C CA . LEU A 1 898 ? -11.977 7.065 22.904 1.00 95.19 898 LEU A CA 1
ATOM 7110 C C . LEU A 1 898 ? -12.427 8.032 21.801 1.00 95.19 898 LEU A C 1
ATOM 7112 O O . LEU A 1 898 ? -13.210 8.949 22.020 1.00 95.19 898 LEU A O 1
ATOM 7116 N N . THR A 1 899 ? -11.967 7.762 20.578 1.00 92.38 899 THR A N 1
ATOM 7117 C CA . THR A 1 899 ? -12.325 8.523 19.364 1.00 92.38 899 THR A CA 1
ATOM 7118 C C . THR A 1 899 ? -13.154 7.707 18.375 1.00 92.38 899 THR A C 1
ATOM 7120 O O . THR A 1 899 ? -13.873 8.289 17.557 1.00 92.38 899 THR A O 1
ATOM 7123 N N . LYS A 1 900 ? -13.074 6.369 18.449 1.00 91.12 900 LYS A N 1
ATOM 7124 C CA . LYS A 1 900 ? -13.877 5.426 17.655 1.00 91.12 900 LYS A CA 1
ATOM 7125 C C . LYS A 1 900 ? -14.307 4.238 18.511 1.00 91.12 900 LYS A C 1
ATOM 7127 O O . LYS A 1 900 ? -13.457 3.552 19.091 1.00 91.12 900 LYS A O 1
ATOM 7132 N N . LEU A 1 901 ? -15.610 3.971 18.544 1.00 96.00 901 LEU A N 1
ATOM 7133 C CA . LEU A 1 901 ? -16.205 2.904 19.344 1.00 96.00 901 LEU A CA 1
ATOM 7134 C C . LEU A 1 901 ? -17.233 2.114 18.526 1.00 96.00 901 LEU A C 1
ATOM 7136 O O . LEU A 1 901 ? -18.182 2.669 17.970 1.00 96.00 901 LEU A O 1
ATOM 7140 N N . TRP A 1 902 ? -17.049 0.795 18.471 1.00 96.12 902 TRP A N 1
ATOM 7141 C CA . TRP A 1 902 ? -17.926 -0.114 17.732 1.00 96.12 902 TRP A CA 1
ATOM 7142 C C . TRP A 1 902 ? -18.482 -1.192 18.671 1.00 96.12 902 TRP A C 1
ATOM 7144 O O . TRP A 1 902 ? -17.756 -2.083 19.111 1.00 96.12 902 TRP A O 1
ATOM 7154 N N . LEU A 1 903 ? -19.781 -1.113 18.944 1.00 95.81 903 LEU A N 1
ATOM 7155 C CA . LEU A 1 903 ? -20.559 -1.944 19.871 1.00 95.81 903 LEU A CA 1
ATOM 7156 C C . LEU A 1 903 ? -21.743 -2.662 19.184 1.00 95.81 903 LEU A C 1
ATOM 7158 O O . LEU A 1 903 ? -22.528 -3.336 19.851 1.00 95.81 903 LEU A O 1
ATOM 7162 N N . TRP A 1 904 ? -21.883 -2.531 17.862 1.00 93.00 904 TRP A N 1
ATOM 7163 C CA . TRP A 1 904 ? -22.940 -3.131 17.036 1.00 93.00 904 TRP A CA 1
ATOM 7164 C C . TRP A 1 904 ? -23.153 -4.633 17.277 1.00 93.00 904 TRP A C 1
ATOM 7166 O O . TRP A 1 904 ? -22.193 -5.346 17.532 1.00 93.00 904 TRP A O 1
ATOM 7176 N N . SER A 1 905 ? -24.375 -5.161 17.141 1.00 91.81 905 SER A N 1
ATOM 7177 C CA . SER A 1 905 ? -24.681 -6.587 17.413 1.00 91.81 905 SER A CA 1
ATOM 7178 C C . SER A 1 905 ? -24.160 -7.088 18.762 1.00 91.81 905 SER A C 1
ATOM 7180 O O . SER A 1 905 ? -23.354 -8.018 18.821 1.00 91.81 905 SER A O 1
ATOM 7182 N N . ASN A 1 906 ? -24.647 -6.479 19.834 1.00 94.06 906 ASN A N 1
ATOM 7183 C CA . ASN A 1 906 ? -24.529 -6.980 21.199 1.00 94.06 906 ASN A CA 1
ATOM 7184 C C . ASN A 1 906 ? -25.936 -7.017 21.839 1.00 94.06 906 ASN A C 1
ATOM 7186 O O . ASN A 1 906 ? -26.950 -7.051 21.135 1.00 94.06 906 ASN A O 1
ATOM 7190 N N . GLN A 1 907 ? -26.011 -7.074 23.166 1.00 96.19 907 GLN A N 1
ATOM 7191 C CA . GLN A 1 907 ? -27.247 -7.111 23.955 1.00 96.19 907 GLN A CA 1
ATOM 7192 C C . GLN A 1 907 ? -27.352 -5.885 24.886 1.00 96.19 907 GLN A C 1
ATOM 7194 O O . GLN A 1 907 ? -27.984 -5.947 25.938 1.00 96.19 907 GLN A O 1
ATOM 7199 N N . ILE A 1 908 ? -26.710 -4.779 24.497 1.00 97.12 908 ILE A N 1
ATOM 7200 C CA . ILE A 1 908 ? -26.572 -3.559 25.302 1.00 97.12 908 ILE A CA 1
ATOM 7201 C C . ILE A 1 908 ? -27.915 -2.831 25.383 1.00 97.12 908 ILE A C 1
ATOM 7203 O O . ILE A 1 908 ? -28.604 -2.700 24.369 1.00 97.12 908 ILE A O 1
ATOM 7207 N N . LYS A 1 909 ? -28.263 -2.349 26.579 1.00 95.44 909 LYS A N 1
ATOM 7208 C CA . LYS A 1 909 ? -29.495 -1.587 26.859 1.00 95.44 909 LYS A CA 1
ATOM 7209 C C . LYS A 1 909 ? -29.236 -0.133 27.237 1.00 95.44 909 LYS A C 1
ATOM 7211 O O . LYS A 1 909 ? -30.004 0.734 26.838 1.00 95.44 909 LYS A O 1
ATOM 7216 N N . ASP A 1 910 ? -28.164 0.108 27.984 1.00 94.06 910 ASP A N 1
ATOM 7217 C CA . ASP A 1 910 ? -27.772 1.423 28.481 1.00 94.06 910 ASP A CA 1
ATOM 7218 C C . ASP A 1 910 ? -26.468 1.883 27.813 1.00 94.06 910 ASP A C 1
ATOM 7220 O O . ASP A 1 910 ? -25.537 1.092 27.638 1.00 94.06 910 ASP A O 1
ATOM 7224 N N . ILE A 1 911 ? -26.415 3.161 27.432 1.00 95.75 911 ILE A N 1
ATOM 7225 C CA . ILE A 1 911 ? -25.222 3.837 26.901 1.00 95.75 911 ILE A CA 1
ATOM 7226 C C . ILE A 1 911 ? -24.689 4.937 27.832 1.00 95.75 911 ILE A C 1
ATOM 7228 O O . ILE A 1 911 ? -23.666 5.549 27.522 1.00 95.75 911 ILE A O 1
ATOM 7232 N N . SER A 1 912 ? -25.318 5.165 28.988 1.00 94.88 912 SER A N 1
ATOM 7233 C CA . SER A 1 912 ? -24.855 6.123 29.995 1.00 94.88 912 SER A CA 1
ATOM 7234 C C . SER A 1 912 ? -23.395 5.918 30.448 1.00 94.88 912 SER A C 1
ATOM 7236 O O . SER A 1 912 ? -22.713 6.931 30.631 1.00 94.88 912 SER A O 1
ATOM 7238 N N . PRO A 1 913 ? -22.820 4.689 30.523 1.00 96.38 913 PRO A N 1
ATOM 7239 C CA . PRO A 1 913 ? -21.431 4.521 30.958 1.00 96.38 913 PRO A CA 1
ATOM 7240 C C . PRO A 1 913 ? -20.395 5.146 30.016 1.00 96.38 913 PRO A C 1
ATOM 7242 O O . PRO A 1 913 ? -19.297 5.472 30.454 1.00 96.38 913 PRO A O 1
ATOM 7245 N N . ILE A 1 914 ? -20.726 5.352 28.734 1.00 95.69 914 ILE A N 1
ATOM 7246 C CA . ILE A 1 914 ? -19.817 5.983 27.760 1.00 95.69 914 ILE A CA 1
ATOM 7247 C C . ILE A 1 914 ? -20.037 7.497 27.613 1.00 95.69 914 ILE A C 1
ATOM 7249 O O . ILE A 1 914 ? -19.374 8.124 26.791 1.00 95.69 914 ILE A O 1
ATOM 7253 N N . ALA A 1 915 ? -20.903 8.113 28.428 1.00 94.25 915 ALA A N 1
ATOM 7254 C CA . ALA A 1 915 ? -21.217 9.545 28.366 1.00 94.25 915 ALA A CA 1
ATOM 7255 C C . ALA A 1 915 ? -20.004 10.484 28.575 1.00 94.25 915 ALA A C 1
ATOM 7257 O O . ALA A 1 915 ? -20.061 11.641 28.163 1.00 94.25 915 ALA A O 1
ATOM 7258 N N . GLY A 1 916 ? -18.916 10.006 29.195 1.00 92.88 916 GLY A N 1
ATOM 7259 C CA . GLY A 1 916 ? -17.654 10.751 29.350 1.00 92.88 916 GLY A CA 1
ATOM 7260 C C . GLY A 1 916 ? -16.801 10.842 28.074 1.00 92.88 916 GLY A C 1
ATOM 7261 O O . GLY A 1 916 ? -15.971 11.743 27.947 1.00 92.88 916 GLY A O 1
ATOM 7262 N N . ALA A 1 917 ? -17.041 9.975 27.081 1.00 94.31 917 ALA A N 1
ATOM 7263 C CA . ALA A 1 917 ? -16.263 9.876 25.842 1.00 94.31 917 ALA A CA 1
ATOM 7264 C C . ALA A 1 917 ? -16.608 10.975 24.811 1.00 94.31 917 ALA A C 1
ATOM 7266 O O . ALA A 1 917 ? -16.912 10.715 23.648 1.00 94.31 917 ALA A O 1
ATOM 7267 N N . THR A 1 918 ? -16.522 12.235 25.234 1.00 93.56 918 THR A N 1
ATOM 7268 C CA . THR A 1 918 ? -16.813 13.447 24.439 1.00 93.56 918 THR A CA 1
ATOM 7269 C C . THR A 1 918 ? -15.904 13.629 23.211 1.00 93.56 918 THR A C 1
ATOM 7271 O O . THR A 1 918 ? -16.219 14.408 22.311 1.00 93.56 918 THR A O 1
ATOM 7274 N N . LEU A 1 919 ? -14.789 12.891 23.131 1.00 93.75 919 LEU A N 1
ATOM 7275 C CA . LEU A 1 919 ? -13.879 12.869 21.979 1.00 93.75 919 LEU A CA 1
ATOM 7276 C C . LEU A 1 919 ? -14.305 11.908 20.851 1.00 93.75 919 LEU A C 1
ATOM 7278 O O . LEU A 1 919 ? -13.611 11.833 19.831 1.00 93.75 919 LEU A O 1
ATOM 7282 N N . LEU A 1 920 ? -15.429 11.195 20.994 1.00 93.19 920 LEU A N 1
ATOM 7283 C CA . LEU A 1 920 ? -15.936 10.279 19.971 1.00 93.19 920 LEU A CA 1
ATOM 7284 C C . LEU A 1 920 ? -16.254 11.004 18.654 1.00 93.19 920 LEU A C 1
ATOM 7286 O O . LEU A 1 920 ? -17.151 11.836 18.572 1.00 93.19 920 LEU A O 1
ATOM 7290 N N . SER A 1 921 ? -15.534 10.609 17.603 1.00 89.00 921 SER A N 1
ATOM 7291 C CA . SER A 1 921 ? -15.795 10.989 16.208 1.00 89.00 921 SER A CA 1
ATOM 7292 C C . SER A 1 921 ? -16.646 9.957 15.466 1.00 89.00 921 SER A C 1
ATOM 7294 O O . SER A 1 921 ? -17.289 10.285 14.473 1.00 89.00 921 SER A O 1
ATOM 7296 N N . LEU A 1 922 ? -16.672 8.709 15.949 1.00 90.25 922 LEU A N 1
ATOM 7297 C CA . LEU A 1 922 ? -17.393 7.605 15.321 1.00 90.25 922 LEU A CA 1
ATOM 7298 C C . LEU A 1 922 ? -17.962 6.648 16.375 1.00 90.25 922 LEU A C 1
ATOM 7300 O O . LEU A 1 922 ? -17.213 6.111 17.199 1.00 90.25 922 LEU A O 1
ATOM 7304 N N . LEU A 1 923 ? -19.270 6.384 16.300 1.00 93.56 923 LEU A N 1
ATOM 7305 C CA . LEU A 1 923 ? -20.003 5.505 17.216 1.00 93.56 923 LEU A CA 1
ATOM 7306 C C . LEU A 1 923 ? -20.924 4.563 16.428 1.00 93.56 923 LEU A C 1
ATOM 7308 O O . LEU A 1 923 ? -21.754 4.997 15.632 1.00 93.56 923 LEU A O 1
ATOM 7312 N N . HIS A 1 924 ? -20.761 3.254 16.617 1.00 92.56 924 HIS A N 1
ATOM 7313 C CA . HIS A 1 924 ? -21.587 2.223 15.969 1.00 92.56 924 HIS A CA 1
ATOM 7314 C C . HIS A 1 924 ? -22.224 1.331 17.028 1.00 92.56 924 HIS A C 1
ATOM 7316 O O . HIS A 1 924 ? -21.578 0.427 17.560 1.00 92.56 924 HIS A O 1
ATOM 7322 N N . ILE A 1 925 ? -23.484 1.613 17.343 1.00 94.62 925 ILE A N 1
ATOM 7323 C CA . ILE A 1 925 ? -24.300 0.958 18.376 1.00 94.62 925 ILE A CA 1
ATOM 7324 C C . ILE A 1 925 ? -25.531 0.268 17.767 1.00 94.62 925 ILE A C 1
ATOM 7326 O O . ILE A 1 925 ? -26.438 -0.165 18.481 1.00 94.62 925 ILE A O 1
ATOM 7330 N N . GLU A 1 926 ? -25.579 0.134 16.442 1.00 90.50 926 GLU A N 1
ATOM 7331 C CA . GLU A 1 926 ? -26.722 -0.401 15.717 1.00 90.50 926 GLU A CA 1
ATOM 7332 C C . GLU A 1 926 ? -26.906 -1.915 15.937 1.00 90.50 926 GLU A C 1
ATOM 7334 O O . GLU A 1 926 ? -25.946 -2.675 16.083 1.00 90.50 926 GLU A O 1
ATOM 7339 N N . ARG A 1 927 ? -28.162 -2.376 15.937 1.00 89.31 927 ARG A N 1
ATOM 7340 C CA . ARG A 1 927 ? -28.569 -3.749 16.293 1.00 89.31 927 ARG A CA 1
ATOM 7341 C C . ARG A 1 927 ? -28.162 -4.129 17.734 1.00 89.31 927 ARG A C 1
ATOM 7343 O O . ARG A 1 927 ? -27.379 -5.054 17.930 1.00 89.31 927 ARG A O 1
ATOM 7350 N N . ASN A 1 928 ? -28.713 -3.409 18.714 1.00 92.81 928 ASN A N 1
ATOM 7351 C CA . ASN A 1 928 ? -28.623 -3.658 20.165 1.00 92.81 928 ASN A CA 1
ATOM 7352 C C . ASN A 1 928 ? -30.043 -3.651 20.794 1.00 92.81 928 ASN A C 1
ATOM 7354 O O . ASN A 1 928 ? -31.027 -3.875 20.086 1.00 92.81 928 ASN A O 1
ATOM 7358 N N . GLN A 1 929 ? -30.164 -3.451 22.112 1.00 94.94 929 GLN A N 1
ATOM 7359 C CA . GLN A 1 929 ? -31.429 -3.351 22.856 1.00 94.94 929 GLN A CA 1
ATOM 7360 C C . GLN A 1 929 ? -31.624 -1.961 23.506 1.00 94.94 929 GLN A C 1
ATOM 7362 O O . GLN A 1 929 ? -32.313 -1.844 24.519 1.00 94.94 929 GLN A O 1
ATOM 7367 N N . ILE A 1 930 ? -31.007 -0.915 22.946 1.00 94.50 930 ILE A N 1
ATOM 7368 C CA . ILE A 1 930 ? -30.980 0.439 23.527 1.00 94.50 930 ILE A CA 1
ATOM 7369 C C . ILE A 1 930 ? -32.353 1.106 23.387 1.00 94.50 930 ILE A C 1
ATOM 7371 O O . ILE A 1 930 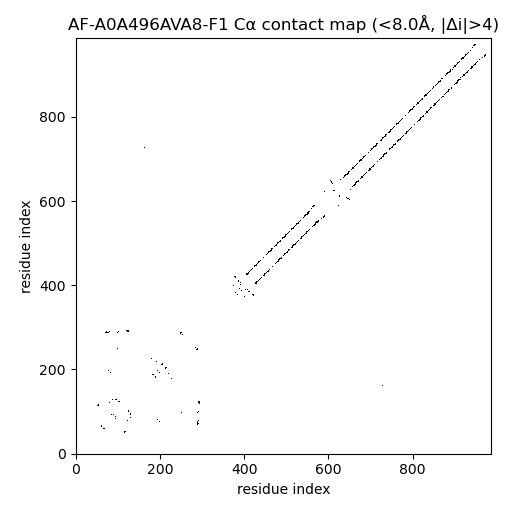? -32.966 1.007 22.324 1.00 94.50 930 ILE A O 1
ATOM 7375 N N . TYR A 1 931 ? -32.824 1.788 24.432 1.00 90.06 931 TYR A N 1
ATOM 7376 C CA . TYR A 1 931 ? -34.094 2.533 24.431 1.00 90.06 931 TYR A CA 1
ATOM 7377 C C . TYR A 1 931 ? -33.933 4.017 24.798 1.00 90.06 931 TYR A C 1
ATOM 7379 O O . TYR A 1 931 ? -34.651 4.845 24.246 1.00 90.06 931 TYR A O 1
ATOM 7387 N N . ASP A 1 932 ? -32.979 4.346 25.674 1.00 90.50 932 ASP A N 1
ATOM 7388 C CA . ASP A 1 932 ? -32.603 5.715 26.043 1.00 90.50 932 ASP A CA 1
ATOM 7389 C C . ASP A 1 932 ? -31.337 6.140 25.279 1.00 90.50 932 ASP A C 1
ATOM 7391 O O . ASP A 1 932 ? -30.365 5.383 25.188 1.00 90.50 932 ASP A O 1
ATOM 7395 N N . ILE A 1 933 ? -31.366 7.348 24.711 1.00 93.25 933 ILE A N 1
ATOM 7396 C CA . ILE A 1 933 ? -30.246 7.979 24.000 1.00 93.25 933 ILE A CA 1
ATOM 7397 C C . ILE A 1 933 ? -29.934 9.395 24.500 1.00 93.25 933 ILE A C 1
ATOM 7399 O O . ILE A 1 933 ? -29.171 10.102 23.849 1.00 93.25 933 ILE A O 1
ATOM 7403 N N . SER A 1 934 ? -30.462 9.801 25.657 1.00 90.56 934 SER A N 1
ATOM 7404 C CA . SER A 1 934 ? -30.198 11.097 26.307 1.00 90.56 934 SER A CA 1
ATOM 7405 C C . SER A 1 934 ? -28.710 11.469 26.313 1.00 90.56 934 SER A C 1
ATOM 7407 O O . SER A 1 934 ? -28.326 12.573 25.946 1.00 90.56 934 SER A O 1
ATOM 7409 N N . SER A 1 935 ? -27.836 10.506 26.617 1.00 89.31 935 SER A N 1
ATOM 7410 C CA . SER A 1 935 ? -26.382 10.714 26.656 1.00 89.31 935 SER A CA 1
ATOM 7411 C C . SER A 1 935 ? -25.725 11.036 25.301 1.00 89.31 935 SER A C 1
ATOM 7413 O O . SER A 1 935 ? -24.547 11.390 25.294 1.00 89.31 935 SER A O 1
ATOM 7415 N N . ILE A 1 936 ? -26.433 10.928 24.168 1.00 90.69 936 ILE A N 1
ATOM 7416 C CA . ILE A 1 936 ? -25.862 11.148 22.828 1.00 90.69 936 ILE A CA 1
ATOM 7417 C C . ILE A 1 936 ? -25.553 12.626 22.542 1.00 90.69 936 ILE A C 1
ATOM 7419 O O . ILE A 1 936 ? -24.618 12.916 21.797 1.00 90.69 936 ILE A O 1
ATOM 7423 N N . GLU A 1 937 ? -26.265 13.550 23.199 1.00 87.94 937 GLU A N 1
ATOM 7424 C CA . GLU A 1 937 ? -26.060 15.007 23.110 1.00 87.94 937 GLU A CA 1
ATOM 7425 C C . GLU A 1 937 ? -24.624 15.432 23.487 1.00 87.94 937 GLU A C 1
ATOM 7427 O O . GLU A 1 937 ? -24.107 16.444 23.016 1.00 87.94 937 GLU A O 1
ATOM 7432 N N . LYS A 1 938 ? -23.944 14.619 24.309 1.00 90.12 938 LYS A N 1
ATOM 7433 C CA . LYS A 1 938 ? -22.587 14.872 24.819 1.00 90.12 938 LYS A CA 1
ATOM 7434 C C . LYS A 1 938 ? -21.497 14.600 23.776 1.00 90.12 938 LYS A C 1
ATOM 7436 O O . LYS A 1 938 ? -20.359 15.033 23.957 1.00 90.12 938 LYS A O 1
ATOM 7441 N N . PHE A 1 939 ? -21.812 13.908 22.679 1.00 91.25 939 PHE A N 1
ATOM 7442 C CA . PHE A 1 939 ? -20.848 13.520 21.643 1.00 91.25 939 PHE A CA 1
ATOM 7443 C C . PHE A 1 939 ? -20.742 14.566 20.523 1.00 91.25 939 PHE A C 1
ATOM 7445 O O . PHE A 1 939 ? -20.853 14.251 19.342 1.00 91.25 939 PHE A O 1
ATOM 7452 N N . THR A 1 940 ? -20.486 15.827 20.876 1.00 86.81 940 THR A N 1
ATOM 7453 C CA . THR A 1 940 ? -20.501 16.973 19.940 1.00 86.81 940 THR A CA 1
ATOM 7454 C C . THR A 1 940 ? -19.500 16.890 18.776 1.00 86.81 940 THR A C 1
ATOM 7456 O O . THR A 1 940 ? -19.610 17.651 17.820 1.00 86.81 940 THR A O 1
ATOM 7459 N N . ARG A 1 941 ? -18.532 15.962 18.819 1.00 88.38 941 ARG A N 1
ATOM 7460 C CA . ARG A 1 941 ? -17.538 15.708 17.754 1.00 88.38 941 ARG A CA 1
ATOM 7461 C C . ARG A 1 941 ? -17.914 14.577 16.784 1.00 88.38 941 ARG A C 1
ATOM 7463 O O . ARG A 1 941 ? -17.112 14.239 15.912 1.00 88.38 941 ARG A O 1
ATOM 7470 N N . LEU A 1 942 ? -19.089 13.970 16.940 1.00 85.81 942 LEU A N 1
ATOM 7471 C CA . LEU A 1 942 ? -19.490 12.754 16.233 1.00 85.81 942 LEU A CA 1
ATOM 7472 C C . LEU A 1 942 ? -19.816 13.026 14.755 1.00 85.81 942 LEU A C 1
ATOM 7474 O O . LEU A 1 942 ? -20.758 13.751 14.465 1.00 85.81 942 LEU A O 1
ATOM 7478 N N . THR A 1 943 ? -19.062 12.436 13.821 1.00 82.00 943 THR A N 1
ATOM 7479 C CA . THR A 1 943 ? -19.246 12.609 12.361 1.00 82.00 943 THR A CA 1
ATOM 7480 C C . THR A 1 943 ? -19.808 11.373 11.654 1.00 82.00 943 THR A C 1
ATOM 7482 O O . THR A 1 943 ? -20.274 11.467 10.515 1.00 82.00 943 THR A O 1
ATOM 7485 N N . ASP A 1 944 ? -19.773 10.211 12.310 1.00 78.69 944 ASP A N 1
ATOM 7486 C CA . ASP A 1 944 ? -20.342 8.954 11.819 1.00 78.69 944 ASP A CA 1
ATOM 7487 C C . ASP A 1 944 ? -21.060 8.210 12.960 1.00 78.69 944 ASP A C 1
ATOM 7489 O O . ASP A 1 944 ? -20.427 7.618 13.846 1.00 78.69 944 ASP A O 1
ATOM 7493 N N . LEU A 1 945 ? -22.396 8.236 12.919 1.00 87.31 945 LEU A N 1
ATOM 7494 C CA . LEU A 1 945 ? -23.275 7.563 13.871 1.00 87.31 945 LEU A CA 1
ATOM 7495 C C . LEU A 1 945 ? -24.113 6.493 13.170 1.00 87.31 945 LEU A C 1
ATOM 7497 O O . LEU A 1 945 ? -24.917 6.782 12.278 1.00 87.31 945 LEU A O 1
ATOM 7501 N N . LYS A 1 946 ? -24.006 5.252 13.656 1.00 82.50 946 LYS A N 1
ATOM 7502 C CA . LYS A 1 946 ? -24.906 4.160 13.263 1.00 82.50 946 LYS A CA 1
ATOM 7503 C C . LYS A 1 946 ? -25.649 3.621 14.478 1.00 82.50 946 LYS A C 1
ATOM 7505 O O . LYS A 1 946 ? -25.045 3.137 15.434 1.00 82.50 946 LYS A O 1
ATOM 7510 N N . ILE A 1 947 ? -26.981 3.735 14.428 1.00 88.38 947 ILE A N 1
ATOM 7511 C CA . ILE A 1 947 ? -27.876 3.503 15.577 1.00 88.38 947 ILE A CA 1
ATOM 7512 C C . ILE A 1 947 ? -29.128 2.659 15.255 1.00 88.38 947 ILE A C 1
ATOM 7514 O O . ILE A 1 947 ? -29.874 2.286 16.161 1.00 88.38 947 ILE A O 1
ATOM 7518 N N . LYS A 1 948 ? -29.358 2.286 13.984 1.00 85.69 948 LYS A N 1
ATOM 7519 C CA . LYS A 1 948 ? -30.547 1.517 13.548 1.00 85.69 948 LYS A CA 1
ATOM 7520 C C . LYS A 1 948 ? -30.769 0.222 14.340 1.00 85.69 948 LYS A C 1
ATOM 7522 O O . LYS A 1 948 ? -29.829 -0.421 14.797 1.00 85.69 948 LYS A O 1
ATOM 7527 N N . LYS A 1 949 ? -32.020 -0.255 14.364 1.00 85.06 949 LYS A N 1
ATOM 7528 C CA . LYS A 1 949 ? -32.416 -1.541 14.981 1.00 85.06 949 LYS A CA 1
ATOM 7529 C C . LYS A 1 949 ? -32.133 -1.577 16.492 1.00 85.06 949 LYS A C 1
ATOM 7531 O O . LYS A 1 949 ? -31.523 -2.515 16.990 1.00 85.06 949 LYS A O 1
ATOM 7536 N N . ASN A 1 950 ? -32.582 -0.535 17.177 1.00 89.25 950 ASN A N 1
ATOM 7537 C CA . ASN A 1 950 ? -32.696 -0.436 18.630 1.00 89.25 950 ASN A CA 1
ATOM 7538 C C . ASN A 1 950 ? -34.183 -0.187 18.985 1.00 89.25 950 ASN A C 1
ATOM 7540 O O . ASN A 1 950 ? -35.022 -0.156 18.082 1.00 89.25 950 ASN A O 1
ATOM 7544 N N . PHE A 1 951 ? -34.513 -0.017 20.266 1.00 90.94 951 PHE A N 1
ATOM 7545 C CA . PHE A 1 951 ? -35.869 0.237 20.785 1.00 90.94 951 PHE A CA 1
ATOM 7546 C C . PHE A 1 951 ? -36.091 1.708 21.183 1.00 90.94 951 PHE A C 1
ATOM 7548 O O . PHE A 1 951 ? -36.851 2.004 22.101 1.00 90.94 951 PHE A O 1
ATOM 7555 N N . ILE A 1 952 ? -35.400 2.622 20.504 1.00 88.94 952 ILE A N 1
ATOM 7556 C CA . ILE A 1 952 ? -35.422 4.064 20.771 1.00 88.94 952 ILE A CA 1
ATOM 7557 C C . ILE A 1 952 ? -36.806 4.629 20.439 1.00 88.94 952 ILE A C 1
ATOM 7559 O O . ILE A 1 952 ? -37.319 4.389 19.344 1.00 88.94 952 ILE A O 1
ATOM 7563 N N . GLN A 1 953 ? -37.385 5.370 21.384 1.00 82.88 953 GLN A N 1
ATOM 7564 C CA . GLN A 1 953 ? -38.686 6.034 21.235 1.00 82.88 953 GLN A CA 1
ATOM 7565 C C . GLN A 1 953 ? -38.534 7.553 21.121 1.00 82.88 953 GLN A C 1
ATOM 7567 O O . GLN A 1 953 ? -39.145 8.157 20.244 1.00 82.88 953 GLN A O 1
ATOM 7572 N N . ASP A 1 954 ? -37.690 8.142 21.968 1.00 85.69 954 ASP A N 1
ATOM 7573 C CA . ASP A 1 954 ? -37.333 9.558 21.932 1.00 85.69 954 ASP A CA 1
ATOM 7574 C C . ASP A 1 954 ? -36.174 9.804 20.949 1.00 85.69 954 ASP A C 1
ATOM 7576 O O . ASP A 1 954 ? -35.162 9.102 20.975 1.00 85.69 954 ASP A O 1
ATOM 7580 N N . MET A 1 955 ? -36.343 10.789 20.067 1.00 86.19 955 MET A N 1
ATOM 7581 C CA . MET A 1 955 ? -35.361 11.203 19.060 1.00 86.19 955 MET A CA 1
ATOM 7582 C C . MET A 1 955 ? -34.884 12.649 19.265 1.00 86.19 955 MET A C 1
ATOM 7584 O O . MET A 1 955 ? -33.998 13.092 18.529 1.00 86.19 955 MET A O 1
ATOM 7588 N N . ASP A 1 956 ? -35.403 13.375 20.258 1.00 87.75 956 ASP A N 1
ATOM 7589 C CA . ASP A 1 956 ? -35.044 14.773 20.513 1.00 87.75 956 ASP A CA 1
ATOM 7590 C C . ASP A 1 956 ? -33.539 14.947 20.827 1.00 87.75 956 ASP A C 1
ATOM 7592 O O . ASP A 1 956 ? -32.921 15.828 20.219 1.00 87.75 956 ASP A O 1
ATOM 7596 N N . PRO A 1 957 ? -32.869 14.066 21.611 1.00 89.19 957 PRO A N 1
ATOM 7597 C CA . PRO A 1 957 ? -31.415 14.135 21.819 1.00 89.19 957 PRO A CA 1
ATOM 7598 C C . PRO A 1 957 ? -30.591 14.020 20.524 1.00 89.19 957 PRO A C 1
ATOM 7600 O O . PRO A 1 957 ? -29.497 14.577 20.415 1.00 89.19 957 PRO A O 1
ATOM 7603 N N . LEU A 1 958 ? -31.114 13.312 19.515 1.00 85.69 958 LEU A N 1
ATOM 7604 C CA . LEU A 1 958 ? -30.488 13.209 18.195 1.00 85.69 958 LEU A CA 1
ATOM 7605 C C . LEU A 1 958 ? -30.742 14.469 17.352 1.00 85.69 958 LEU A C 1
ATOM 7607 O O . LEU A 1 958 ? -29.868 14.878 16.586 1.00 85.69 958 LEU A O 1
ATOM 7611 N N . GLY A 1 959 ? -31.905 15.102 17.522 1.00 82.31 959 GLY A N 1
ATOM 7612 C CA . GLY A 1 959 ? -32.229 16.404 16.941 1.00 82.31 959 GLY A CA 1
ATOM 7613 C C . GLY A 1 959 ? -31.309 17.518 17.446 1.00 82.31 959 GLY A C 1
ATOM 7614 O O . GLY A 1 959 ? -30.779 18.274 16.633 1.00 82.31 959 GLY A O 1
ATOM 7615 N N . GLU A 1 960 ? -31.054 17.590 18.756 1.00 83.88 960 GLU A N 1
ATOM 7616 C CA . GLU A 1 960 ? -30.107 18.560 19.330 1.00 83.88 960 GLU A CA 1
ATOM 7617 C C . GLU A 1 960 ? -28.675 18.340 18.822 1.00 83.88 960 GLU A C 1
ATOM 7619 O O . GLU A 1 960 ? -28.012 19.295 18.410 1.00 83.88 960 GLU A O 1
ATOM 7624 N N . LEU A 1 961 ? -28.215 17.085 18.745 1.00 83.88 961 LEU A N 1
ATOM 7625 C CA . LEU A 1 961 ? -26.888 16.760 18.209 1.00 83.88 961 LEU A CA 1
ATOM 7626 C C . LEU A 1 961 ? -26.714 17.224 16.748 1.00 83.88 961 LEU A C 1
ATOM 7628 O O . LEU A 1 961 ? -25.651 17.726 16.379 1.00 83.88 961 LEU A O 1
ATOM 7632 N N . LEU A 1 962 ? -27.761 17.115 15.922 1.00 81.06 962 LEU A N 1
ATOM 7633 C CA . LEU A 1 962 ? -27.737 17.553 14.520 1.00 81.06 962 LEU A CA 1
ATOM 7634 C C . LEU A 1 962 ? -27.671 19.074 14.343 1.00 81.06 962 LEU A C 1
ATOM 7636 O O . LEU A 1 962 ? -27.108 19.534 13.351 1.00 81.06 962 LEU A O 1
ATOM 7640 N N . LYS A 1 963 ? -28.183 19.864 15.297 1.00 79.50 963 LYS A N 1
ATOM 7641 C CA . LYS A 1 963 ? -28.010 21.330 15.280 1.00 79.50 963 LYS A CA 1
ATOM 7642 C C . LYS A 1 963 ? -26.546 21.732 15.464 1.00 79.50 963 LYS A C 1
ATOM 7644 O O . LYS A 1 963 ? -26.135 22.775 14.963 1.00 79.50 963 LYS A O 1
ATOM 7649 N N . VAL A 1 964 ? -25.774 20.917 16.187 1.00 78.62 964 VAL A N 1
ATOM 7650 C CA . VAL A 1 964 ? -24.347 21.145 16.459 1.00 78.62 964 VAL A CA 1
ATOM 7651 C C . VAL A 1 964 ? -23.458 20.585 15.340 1.00 78.62 964 VAL A C 1
ATOM 7653 O O . VAL A 1 964 ? -22.363 21.104 15.129 1.00 78.62 964 VAL A O 1
ATOM 7656 N N . ASN A 1 965 ? -23.911 19.563 14.601 1.00 69.56 965 ASN A N 1
ATOM 7657 C CA . ASN A 1 965 ? -23.115 18.915 13.555 1.00 69.56 965 ASN A CA 1
ATOM 7658 C C . ASN A 1 965 ? -23.932 18.594 12.284 1.00 69.56 965 ASN A C 1
ATOM 7660 O O . ASN A 1 965 ? -24.418 17.475 12.096 1.00 69.56 965 ASN A O 1
ATOM 7664 N N . SER A 1 966 ? -24.064 19.588 11.399 1.00 61.47 966 SER A N 1
ATOM 7665 C CA . SER A 1 966 ? -24.889 19.523 10.179 1.00 61.47 966 SER A CA 1
ATOM 7666 C C . SER A 1 966 ? -24.389 18.545 9.111 1.00 61.47 966 SER A C 1
ATOM 7668 O O . SER A 1 966 ? -25.186 18.070 8.304 1.00 61.47 966 SER A O 1
ATOM 7670 N N . ASP A 1 967 ? -23.090 18.234 9.108 1.00 57.84 967 ASP A N 1
ATOM 7671 C CA . ASP A 1 967 ? -22.437 17.416 8.075 1.00 57.84 967 ASP A CA 1
ATOM 7672 C C . ASP A 1 967 ? -22.316 15.929 8.483 1.00 57.84 967 ASP A C 1
ATOM 7674 O O . ASP A 1 967 ? -21.640 15.138 7.817 1.00 57.84 967 ASP A O 1
ATOM 7678 N N . MET A 1 968 ? -22.952 15.529 9.592 1.00 62.66 968 MET A N 1
ATOM 7679 C CA . MET A 1 968 ? -22.889 14.166 10.129 1.00 62.66 968 MET A CA 1
ATOM 7680 C C . MET A 1 968 ? -23.555 13.145 9.189 1.00 62.66 968 MET A C 1
ATOM 7682 O O . MET A 1 968 ? -24.731 13.254 8.838 1.00 62.66 968 MET A O 1
ATOM 7686 N N . GLU A 1 969 ? -22.822 12.086 8.823 1.00 54.91 969 GLU A N 1
ATOM 7687 C CA . GLU A 1 969 ? -23.363 11.021 7.973 1.00 54.91 969 GLU A CA 1
ATOM 7688 C C . GLU A 1 969 ? -24.274 10.098 8.792 1.00 54.91 969 GLU A C 1
ATOM 7690 O O . GLU A 1 969 ? -23.821 9.359 9.670 1.00 54.91 969 GLU A O 1
ATOM 7695 N N . LEU A 1 970 ? -25.572 10.145 8.493 1.00 58.53 970 LEU A N 1
ATOM 7696 C CA . LEU A 1 970 ? -26.608 9.505 9.293 1.00 58.53 970 LEU A CA 1
ATOM 7697 C C . LEU A 1 970 ? -27.133 8.191 8.710 1.00 58.53 970 LEU A C 1
ATOM 7699 O O . LEU A 1 970 ? -27.796 8.153 7.671 1.00 58.53 970 LEU A O 1
ATOM 7703 N N . ASP A 1 971 ? -26.984 7.111 9.478 1.00 52.62 971 ASP A N 1
ATOM 7704 C CA . ASP A 1 971 ? -27.716 5.865 9.249 1.00 52.62 971 ASP A CA 1
ATOM 7705 C C . ASP A 1 971 ? -29.126 5.944 9.881 1.00 52.62 971 ASP A C 1
ATOM 7707 O O . ASP A 1 971 ? -29.421 5.265 10.861 1.00 52.62 971 ASP A O 1
ATOM 7711 N N . ILE A 1 972 ? -30.030 6.747 9.299 1.00 43.97 972 ILE A N 1
ATOM 7712 C CA . ILE A 1 972 ? -31.474 6.860 9.653 1.00 43.97 972 ILE A CA 1
ATOM 7713 C C . ILE A 1 972 ? -32.335 6.589 8.381 1.00 43.97 972 ILE A C 1
ATOM 7715 O O . ILE A 1 972 ? -31.768 6.408 7.297 1.00 43.97 972 ILE A O 1
ATOM 7719 N N . PRO A 1 973 ? -33.662 6.367 8.461 1.00 35.06 973 PRO A N 1
ATOM 7720 C CA . PRO A 1 973 ? -34.611 6.624 7.357 1.00 35.06 973 PRO A CA 1
ATOM 7721 C C . PRO A 1 973 ? -34.983 8.131 7.258 1.00 35.06 973 PRO A C 1
ATOM 7723 O O . PRO A 1 973 ? -34.456 8.919 8.039 1.00 35.06 973 PRO A O 1
ATOM 7726 N N . PRO A 1 974 ? -35.888 8.579 6.361 1.00 28.31 974 PRO A N 1
ATOM 7727 C CA . PRO A 1 974 ? -36.623 9.828 6.599 1.00 28.31 974 PRO A CA 1
ATOM 7728 C C . PRO A 1 974 ? -37.566 9.666 7.812 1.00 28.31 974 PRO A C 1
ATOM 7730 O O . PRO A 1 974 ? -37.962 8.532 8.111 1.00 28.31 974 PRO A O 1
ATOM 7733 N N . PRO A 1 975 ? -37.945 10.752 8.511 1.00 35.97 975 PRO A N 1
ATOM 7734 C CA . PRO A 1 975 ? -38.901 10.663 9.609 1.00 35.97 975 PRO A CA 1
ATOM 7735 C C . PRO A 1 975 ? -40.237 10.114 9.098 1.00 35.97 975 PRO A C 1
ATOM 7737 O O . PRO A 1 975 ? -40.763 10.562 8.079 1.00 35.97 975 PRO A O 1
ATOM 7740 N N . VAL A 1 976 ? -40.789 9.136 9.816 1.00 36.16 976 VAL A N 1
ATOM 7741 C CA . VAL A 1 976 ? -42.204 8.789 9.673 1.00 36.16 976 VAL A CA 1
ATOM 7742 C C . VAL A 1 976 ? -42.982 9.958 10.256 1.00 36.16 976 VAL A C 1
ATOM 7744 O O . VAL A 1 976 ? -42.737 10.324 11.404 1.00 36.16 976 VAL A O 1
ATOM 7747 N N . GLU A 1 977 ? -43.901 10.539 9.485 1.00 28.83 977 GLU A N 1
ATOM 7748 C CA . GLU A 1 977 ? -44.849 11.517 10.015 1.00 28.83 977 GLU A CA 1
ATOM 7749 C C . GLU A 1 977 ? -45.598 10.878 11.189 1.00 28.83 977 GLU A C 1
ATOM 7751 O O . GLU A 1 977 ? -46.404 9.958 11.019 1.00 28.83 977 GLU A O 1
ATOM 7756 N N . LEU A 1 978 ? -45.296 11.351 12.401 1.00 30.50 978 LEU A N 1
ATOM 7757 C CA . LEU A 1 978 ? -46.096 11.062 13.579 1.00 30.50 978 LEU A CA 1
ATOM 7758 C C . LEU A 1 978 ? -47.470 11.669 13.323 1.00 30.50 978 LEU A C 1
ATOM 7760 O O . LEU A 1 978 ? -47.655 12.881 13.397 1.00 30.50 978 LEU A O 1
ATOM 7764 N N . ASN A 1 979 ? -48.418 10.809 12.962 1.00 28.11 979 ASN A N 1
ATOM 7765 C CA . ASN A 1 979 ? -49.793 11.189 12.694 1.00 28.11 979 ASN A CA 1
ATOM 7766 C C . ASN A 1 979 ? -50.459 11.586 14.020 1.00 28.11 979 ASN A C 1
ATOM 7768 O O . ASN A 1 979 ? -51.059 10.752 14.702 1.00 28.11 979 ASN A O 1
ATOM 7772 N N . ILE A 1 980 ? -50.291 12.853 14.408 1.00 31.41 980 ILE A N 1
ATOM 7773 C CA . ILE A 1 980 ? -50.951 13.463 15.561 1.00 31.41 980 ILE A CA 1
ATOM 7774 C C . ILE A 1 980 ? -52.442 13.564 15.225 1.00 31.41 980 ILE A C 1
ATOM 7776 O O . ILE A 1 980 ? -52.911 14.573 14.700 1.00 31.41 980 ILE A O 1
ATOM 7780 N N . GLN A 1 981 ? -53.202 12.514 15.534 1.00 28.81 981 GLN A N 1
ATOM 7781 C CA . GLN A 1 981 ? -54.641 12.673 15.688 1.00 28.81 981 GLN A CA 1
ATOM 7782 C C . GLN A 1 981 ? -54.913 13.409 17.008 1.00 28.81 981 GLN A C 1
ATOM 7784 O O . GLN A 1 981 ? -54.411 12.977 18.050 1.00 28.81 981 GLN A O 1
ATOM 7789 N N . PRO A 1 982 ? -55.698 14.501 16.998 1.00 31.81 982 PRO A N 1
ATOM 7790 C CA . PRO A 1 982 ? -56.189 15.096 18.233 1.00 31.81 982 PRO A CA 1
ATOM 7791 C C . PRO A 1 982 ? -57.136 14.112 18.947 1.00 31.81 982 PRO A C 1
ATOM 7793 O O . PRO A 1 982 ? -57.737 13.251 18.294 1.00 31.81 982 PRO A O 1
ATOM 7796 N N . PRO A 1 983 ? -57.286 14.212 20.280 1.00 33.72 983 PRO A N 1
ATOM 7797 C CA . PRO A 1 983 ? -58.215 13.363 21.018 1.00 33.72 983 PRO A CA 1
ATOM 7798 C C . PRO A 1 983 ? -59.666 13.623 20.570 1.00 33.72 983 PRO A C 1
ATOM 7800 O O . PRO A 1 983 ? -59.973 14.733 20.131 1.00 33.72 983 PRO A O 1
ATOM 7803 N N . PRO A 1 984 ? -60.581 12.643 20.703 1.00 34.22 984 PRO A N 1
ATOM 7804 C CA . PRO A 1 984 ? -61.983 12.853 20.362 1.00 34.22 984 PRO A CA 1
ATOM 7805 C C . PRO A 1 984 ? -62.602 13.916 21.274 1.00 34.22 984 PRO A C 1
ATOM 7807 O O . PRO A 1 984 ? -62.610 13.758 22.497 1.00 34.22 984 PRO A O 1
ATOM 7810 N N . GLU A 1 985 ? -63.152 14.981 20.692 1.00 33.91 985 GLU A N 1
ATOM 7811 C CA . GLU A 1 985 ? -64.045 15.872 21.430 1.00 33.91 985 GLU A CA 1
ATOM 7812 C C . GLU A 1 985 ? -65.329 15.119 21.802 1.00 33.91 985 GLU A C 1
ATOM 7814 O O . GLU A 1 985 ? -65.920 14.415 20.982 1.00 33.91 985 GLU A O 1
ATOM 7819 N N . ASN A 1 986 ? -65.775 15.276 23.050 1.00 40.00 986 ASN A N 1
ATOM 7820 C CA . ASN A 1 986 ? -67.039 14.714 23.518 1.00 40.00 986 ASN A CA 1
ATOM 7821 C C . ASN A 1 986 ? -68.231 15.335 22.774 1.00 40.00 986 ASN A C 1
ATOM 7823 O O . ASN A 1 986 ? -68.517 16.519 22.989 1.00 40.00 986 ASN A O 1
ATOM 7827 N N . ARG A 1 987 ? -68.996 14.516 22.040 1.00 33.84 987 ARG A N 1
ATOM 7828 C CA . ARG A 1 987 ? -70.460 14.629 21.911 1.00 33.84 987 ARG A CA 1
ATOM 7829 C C . ARG A 1 987 ? -71.103 13.352 21.381 1.00 33.84 987 ARG A C 1
ATOM 7831 O O . ARG A 1 987 ? -70.573 12.799 20.398 1.00 33.84 987 ARG A O 1
#

Nearest PDB structures (foldseek):
  2omu-assembly1_A  TM=5.605E-01  e=6.044E-32  Listeria monocytogenes EGD-e
  2omx-assembly1_A  TM=5.659E-01  e=6.342E-32  Listeria monocytogenes EGD-e
  2omt-assembly1_A  TM=5.565E-01  e=1.139E-30  Listeria monocytogenes EGD-e
  8r4c-assembly1_A  TM=4.954E-01  e=2.032E-24  Chlorobaculum tepidum
  8r4b-assembly1_A  TM=4.954E-01  e=2.032E-24  Chlorobaculum tepidum

Foldseek 3Di:
DDDDDDDDDDDDDDDDDDDDDDDDDDDDDDDPVCPVVVVVPVVPDDDQPVCPLQLVLLVVLVVPPVVSVLVVFAVAFLLLLLVLCVLQLDNVLSLVLWLVASLVCSVCSVVDPPRSCWVVFWNVSSVVSSVVVNVVVVPPPVDDDDDDDDDPPDDDPVVVCPLCPCVVVVVVLSVVVCVLLVLADPLLSLLCSCCQRVVDQLCVVCVNVVHHSVSSVVSPVVSCVRNVVVVVVVVVVSVPDDNDPVLWQPNQLVVVVDDDDDDDDDDDDDDDDDDDDDDDDDRGDTGHHRTGGDDDDDDDDDDDDDDDDDDDDDDDDDDDDDDDDDDDYDDDDDDDDDDDDDDDDDDDDDDDDDDDDDDDDDDDDDDDDDDDDQFFDDPFLLVVQQLCVQLVHDSPDTHHLVSLCVAAEGAREPRQTADCGRNLSVLNHAYYAHAQHAYADPQSQLNNLNHQEYAQENYAHADPLSCLNNLNHAYDAHAQYAHADPQSCLNNLNHAAYHHHQYAYADPLSPLNSLNHQHDAHANYAYADDLSVLNNLNHQYAHHEQYAYADDQSVLSNLNHQEYEYHNYNHPDCVSVVNSCVSPVNYHYDPDVDDPDQVPADPQCSWPLLVVQLCVVQVHDPPDDRDLVSLCVAQEGASAQRQTADPGNNLSNLNHAYYHHENYAYADPQSCLNNLNHQEYAHHHYQYADPQSCLNNLNHQYDHYEPYAHADPLSCLNNLNHQEYAHAQYAHADPLSCLNNLNHQYYAHHNYAYADPLSCLNNLNHAYDHHAQYAYADPLSLLNNLNHQEDAHANYAYADPQSCQNNLNHQEYHHEHYAYADDLSCLNNLNHQYYAHDQYAYADPLSCLNNLNHAAYHHEQYAYADDLSLLSNLNHQHYHHHNYAYADDLSCAPNLNHQEYHHHHYAYADPVSCLSVLNHQYYHHEQYAYADDLSVLSNLNHQEYHHHNYNHDDCVSVVNSCVSPVNRDDPDDPDDPPPDDDDDDDD

Sequence (987 aa):
MVSVCRMHSVIQIGCCCQFIITVKSFTLLRILHPFYRFIASLNGKSEGSMKCNNIQLINRSIDGDDTAFAELVEKYQKQVHALVWRKVGDFHIAEEITQDTFLNAYQNLTTLKRPQQFASWLYVIATNRCTSWLRKKHLRKQLLKDNDTTHRAKPTYSDYKLQENERITAQTQRDVVKKLLGKLEESERTVITLHYFGEMSCSEIGAFLGVSENTVKSRLRRARQRLKKEETIIREAIDNFQISPHLTENVMREISHVKPTLPTSSKPFLPWAITTSTLAVVLLMLGFGNSSFLTRFQKPYSLDATAEMTIEIIDAPIVMNLEHKPDIQKQIGSAFALEKRISPEQQPNDILAALAETQGDEKMEDPTTNSSSQDVTIPDANLAAAIRKTLGIGPTDPIPKKKMEELEQLHANEKEIRDLTGLEKATGLKRLSLNRNRISDLTALTNLTQLTSLSLDDNNINDITPLTGLTKLKYLAIVSNQVRDLTPIANLAQLADLRLINNQIRDITPIADLTKLTKLRLHVNKITNIEPLEKLTELKELILQHNQIKDISCVQSLTNLERLSLYGNPIQNVAPLERLLKQNPKLKTDISAQRPSSTELDPTIPDVNLADVLREKLDIELNDPIPIEKLKTLKKLDASNRNIVDLTGLQNATNLKVLIIAQNKITDLKPLANLTQLTELWLHYTPISDLTPLANLTKLTKLYSNDNQISDITPLIGLTQLESVILINNQIVDITPLKGLTKLREIMLAKNKIADITPLSELTQLQFLDLINNQINDITPLTGMTELTTLWIAENQINNLTPLTMLTKLKSLSLWKNNITHIEAISGLSHLEVLDLSRNQIQNIIPLANLTKLRKLRLHSNKITNIEPLESMTKLVELNLGGNQIMDISPISGKDQLTKLWLWSNQIKDISPIAGATLLSLLHIERNQIYDISSIEKFTRLTDLKIKKNFIQDMDPLGELLKVNSDMELDIPPPVELNIQPPPENR

Mean predicted aligned error: 21.76 Å